Pr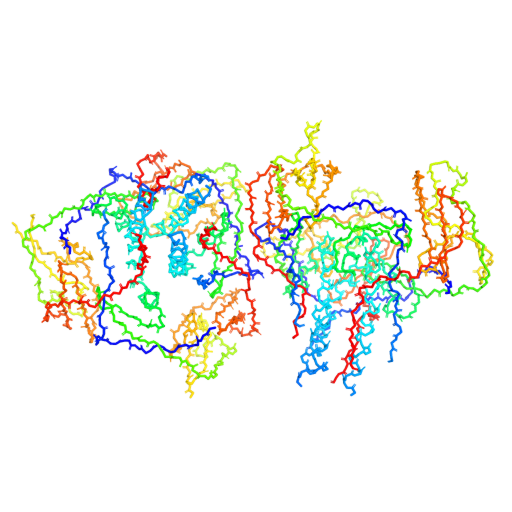otein 5YS2 (pdb70)

Foldseek 3Di:
DAWEADDFDPPDKAADDAQDDAVVVRVVRGVVSVVCNVCSVVLQVCCQVAVQVSVCVVPVARWHWDDPDRMITIDGIDDADFDKDWAFFQQDPPDAQKGAPFTWMWGDDDPDTIATFTADAPRYTYRDRDRMDTFDAQDWDWHDDVQWIWIDGRGGGDGTDHPPDDDDPDDDDDD/DWAKEADDFDPPDKAADDAQDDADVVVRVVRRVVSVVVRVCVVVLQVCCQPQVQVSVCVVVVARWHWDDPDRIIGITHIDTAPWDKAWDFAQQDVVDAQKGAPFTWIDGPATFTADPPNYTYNDSPRMDGFDAQDWDWDDHPPFIWIDGSRGGDGTDHDPDDDDDDDDD/DFAWEADDFDVPDKAADDAQDDADPVVNVPSRVVSVVVNVCVVVLQVCCQVAVQVSVCVVPVARWHWDDPDRIIRITGIDTFDFDKDWAFFQQDPPDAQKGAPFTWMWGADDVDGIAGWTADPPRYTYSDRDRMDGFDAQDWDWDDHPQWIWIDHRGGGDGTHHDPDDDDPDDDDDD/DFAWEADAFDQPDKAADDAQDDADVVVNVVSRVVSVVVRVCVVVLQVVCQVAVQVSVCVVVVARWHWHDDDRIITIDGIGTAPFDKAWDWFQQDVPDPPKGAPFTWMWGDCVIAGFTQDAPNYTGRHGDRMDHFDAVDKDWGDHVQWIWIDHSGTTDDIGHDPDDDDPDDDDDD/DFAWEADDFDPPAKDADDAQDDQDVPVVNVVSNVVSVVVNVCVVVLQVCCQVAVQVSVCVVPVARWHWDDPDRIITIDGIDTQPDDKDWAFAQCDPVDPQKGAPFTWMAGPNATFTADAPRYTGRDSDRMDGQDAQDWDWGDDPQWIWIHHSRGGDGTDHDPDDDDPDDDDD/DFAKEADAQDDPDWAAPDAQDDADVVVNVVSRVVSVVVNVCVVVLLVVCAVAVQVSVCVVVVARWHWDDDDRIIGITGIDTADFDKAWDFFQQPVDPPQKGAPFTWIQTDCSATFTQDPPNYTYSHRPRIDGDDAPDWDWDDDPQWTFIDHRRGTDGIGHDPDDDDPDDDDDD

Structure (mmCIF, N/CA/C/O backbone):
data_5YS2
#
_entry.id   5YS2
#
_cell.length_a   91.911
_cell.length_b   119.850
_cell.length_c   123.771
_cell.angle_alpha   90.00
_cell.angle_beta   90.00
_cell.angle_gamma   90.00
#
_symmetry.space_group_name_H-M   'P 2 21 21'
#
loop_
_atom_site.group_PDB
_atom_site.id
_atom_site.type_symbol
_atom_site.label_atom_id
_atom_site.label_alt_id
_atom_site.label_comp_id
_atom_site.label_asym_id
_atom_site.label_entity_id
_atom_site.label_seq_id
_atom_site.pdbx_PDB_ins_code
_atom_site.Cartn_x
_atom_site.Cartn_y
_atom_site.Cartn_z
_atom_site.occupancy
_atom_site.B_iso_or_equiv
_atom_site.auth_seq_id
_atom_site.auth_comp_id
_atom_site.auth_asym_id
_atom_site.auth_atom_id
_atom_site.pdbx_PDB_model_num
ATOM 1 N N . ARG A 1 62 ? 14.837 8.736 36.233 1.00 49.45 65 ARG A N 1
ATOM 2 C CA . ARG A 1 62 ? 15.365 8.581 37.587 1.00 46.03 65 ARG A CA 1
ATOM 3 C C . ARG A 1 62 ? 15.735 7.127 37.884 1.00 40.17 65 ARG A C 1
ATOM 4 O O . ARG A 1 62 ? 15.540 6.251 37.058 1.00 41.49 65 ARG A O 1
ATOM 12 N N . PHE A 1 63 ? 16.261 6.871 39.070 1.00 36.00 66 PHE A N 1
ATOM 13 C CA . PHE A 1 63 ? 16.631 5.517 39.452 1.00 39.33 66 PHE A CA 1
ATOM 14 C C . PHE A 1 63 ? 16.019 5.179 40.819 1.00 38.39 66 PHE A C 1
ATOM 15 O O . PHE A 1 63 ? 15.786 6.077 41.638 1.00 38.60 66 PHE A O 1
ATOM 23 N N . TYR A 1 64 ? 15.771 3.897 41.079 1.00 32.08 67 TYR A N 1
ATOM 24 C CA . TYR A 1 64 ? 15.119 3.512 42.332 1.00 35.19 67 TYR A CA 1
ATOM 25 C C . TYR A 1 64 ? 15.601 2.208 42.923 1.00 33.45 67 TYR A C 1
ATOM 26 O O . TYR A 1 64 ? 15.834 1.236 42.201 1.00 32.83 67 TYR A O 1
ATOM 35 N N . VAL A 1 65 ? 15.734 2.180 44.245 1.00 25.76 68 VAL A N 1
ATOM 36 C CA . VAL A 1 65 ? 15.964 0.912 44.920 1.00 32.16 68 VAL A CA 1
ATOM 37 C C . VAL A 1 65 ? 14.663 0.531 45.598 1.00 37.34 68 VAL A C 1
ATOM 38 O O . VAL A 1 65 ? 13.962 1.384 46.161 1.00 32.79 68 VAL A O 1
ATOM 42 N N . CYS A 1 66 ? 14.325 -0.748 45.540 1.00 48.37 69 CYS A N 1
ATOM 43 C CA . CYS A 1 66 ? 13.106 -1.166 46.191 1.00 52.79 69 CYS A CA 1
ATOM 44 C C . CYS A 1 66 ? 13.397 -1.982 47.432 1.00 52.14 69 CYS A C 1
ATOM 45 O O . CYS A 1 66 ? 13.916 -3.101 47.344 1.00 53.38 69 CYS A O 1
ATOM 48 N N . PRO A 1 67 ? 13.098 -1.388 48.604 1.00 45.76 70 PRO A N 1
ATOM 49 C CA . PRO A 1 67 ? 13.205 -2.091 49.881 1.00 44.05 70 PRO A CA 1
ATOM 50 C C . PRO A 1 67 ? 12.161 -3.199 49.872 1.00 47.46 70 PRO A C 1
ATOM 51 O O . PRO A 1 67 ? 11.149 -3.082 49.175 1.00 52.94 70 PRO A O 1
ATOM 55 N N . PRO A 1 68 ? 12.389 -4.270 50.630 1.00 48.24 71 PRO A N 1
ATOM 56 C CA . PRO A 1 68 ? 11.367 -5.320 50.664 1.00 57.23 71 PRO A CA 1
ATOM 57 C C . PRO A 1 68 ? 10.184 -4.917 51.553 1.00 58.50 71 PRO A C 1
ATOM 58 O O . PRO A 1 68 ? 10.380 -4.558 52.722 1.00 58.68 71 PRO A O 1
ATOM 62 N N . PRO A 1 69 ? 8.961 -4.972 51.008 1.00 77.80 72 PRO A N 1
ATOM 63 C CA . PRO A 1 69 ? 7.795 -4.634 51.844 1.00 79.31 72 PRO A CA 1
ATOM 64 C C . PRO A 1 69 ? 7.695 -5.556 53.072 1.00 77.73 72 PRO A C 1
ATOM 65 O O . PRO A 1 69 ? 8.074 -6.733 52.990 1.00 72.33 72 PRO A O 1
ATOM 69 N N . SER A 1 70 ? 7.219 -5.027 54.196 1.00 54.49 73 SER A N 1
ATOM 70 C CA . SER A 1 70 ? 6.979 -5.855 55.377 1.00 58.13 73 SER A CA 1
ATOM 71 C C . SER A 1 70 ? 5.486 -6.039 55.610 1.00 61.48 73 SER A C 1
ATOM 72 O O . SER A 1 70 ? 4.668 -5.265 55.096 1.00 60.09 73 SER A O 1
ATOM 75 N N . GLY A 1 71 ? 5.132 -7.056 56.391 1.00 73.96 74 GLY A N 1
ATOM 76 C CA . GLY A 1 71 ? 3.773 -7.187 56.889 1.00 66.87 74 GLY A CA 1
ATOM 77 C C . GLY A 1 71 ? 3.515 -6.130 57.950 1.00 67.45 74 GLY A C 1
ATOM 78 O O . GLY A 1 71 ? 3.442 -6.427 59.141 1.00 70.81 74 GLY A O 1
ATOM 79 N N . SER A 1 72 ? 3.407 -4.881 57.511 1.00 73.83 75 SER A N 1
ATOM 80 C CA . SER A 1 72 ? 3.108 -3.771 58.403 1.00 80.78 75 SER A CA 1
ATOM 81 C C . SER A 1 72 ? 1.729 -3.254 58.031 1.00 75.97 75 SER A C 1
ATOM 82 O O . SER A 1 72 ? 0.743 -3.483 58.732 1.00 66.95 75 SER A O 1
ATOM 85 N N . THR A 1 73 ? 1.689 -2.557 56.903 1.00 120.37 76 THR A N 1
ATOM 86 C CA . THR A 1 73 ? 0.461 -2.026 56.344 1.00 115.42 76 THR A CA 1
ATOM 87 C C . THR A 1 73 ? 0.022 -2.951 55.217 1.00 111.80 76 THR A C 1
ATOM 88 O O . THR A 1 73 ? 0.765 -3.177 54.250 1.00 115.85 76 THR A O 1
ATOM 92 N N . VAL A 1 74 ? -1.181 -3.492 55.329 1.00 49.81 77 VAL A N 1
ATOM 93 C CA . VAL A 1 74 ? -1.673 -4.392 54.296 1.00 43.17 77 VAL A CA 1
ATOM 94 C C . VAL A 1 74 ? -2.877 -3.795 53.569 1.00 43.21 77 VAL A C 1
ATOM 95 O O . VAL A 1 74 ? -3.779 -3.219 54.198 1.00 39.96 77 VAL A O 1
ATOM 99 N N . VAL A 1 75 ? -2.868 -3.903 52.239 1.00 43.17 78 VAL A N 1
ATOM 100 C CA . VAL A 1 75 ? -3.945 -3.347 51.408 1.00 41.08 78 VAL A CA 1
ATOM 101 C C . VAL A 1 75 ? -4.472 -4.388 50.433 1.00 33.24 78 VAL A C 1
ATOM 102 O O . VAL A 1 75 ? -3.931 -5.487 50.331 1.00 33.16 78 VAL A O 1
ATOM 106 N N . ARG A 1 76 ? -5.524 -4.024 49.710 1.00 39.77 79 ARG A N 1
ATOM 107 C CA . ARG A 1 76 ? -6.146 -4.898 48.707 1.00 39.00 79 ARG A CA 1
ATOM 108 C C . ARG A 1 76 ? -6.716 -4.033 47.586 1.00 39.20 79 ARG A C 1
ATOM 109 O O . ARG A 1 76 ? -6.953 -2.831 47.793 1.00 37.31 79 ARG A O 1
ATOM 117 N N . LEU A 1 77 ? -6.934 -4.628 46.409 1.00 41.45 80 LEU A N 1
ATOM 118 C CA . LEU A 1 77 ? -7.626 -3.924 45.321 1.00 39.17 80 LEU A CA 1
ATOM 119 C C . LEU A 1 77 ? -9.059 -3.556 45.711 1.00 40.94 80 LEU A C 1
ATOM 120 O O . LEU A 1 77 ? -9.810 -4.389 46.245 1.00 38.62 80 LEU A O 1
ATOM 125 N N . GLU A 1 78 ? -9.411 -2.292 45.479 1.00 38.11 81 GLU A N 1
ATOM 126 C CA . GLU A 1 78 ? -10.788 -1.817 45.601 1.00 35.55 81 GLU A CA 1
ATOM 127 C C . GLU A 1 78 ? -11.655 -2.719 44.721 1.00 38.26 81 GLU A C 1
ATOM 128 O O . GLU A 1 78 ? -11.299 -2.978 43.569 1.00 40.98 81 GLU A O 1
ATOM 134 N N . PRO A 1 79 ? -12.783 -3.219 45.264 1.00 48.65 82 PRO A N 1
ATOM 135 C CA . PRO A 1 79 ? -13.661 -4.141 44.529 1.00 49.63 82 PRO A CA 1
ATOM 136 C C . PRO A 1 79 ? -14.397 -3.424 43.406 1.00 52.39 82 PRO A C 1
ATOM 137 O O . PRO A 1 79 ? -14.275 -2.200 43.296 1.00 51.63 82 PRO A O 1
ATOM 141 N N . GLU A 1 80 ? -15.157 -4.171 42.601 1.00 66.46 83 GLU A N 1
ATOM 142 C CA . GLU A 1 80 ? -16.042 -3.561 41.621 1.00 64.34 83 GLU A CA 1
ATOM 143 C C . GLU A 1 80 ? -17.034 -2.650 42.346 1.00 70.47 83 GLU A C 1
ATOM 144 O O . GLU A 1 80 ? -17.366 -2.892 43.514 1.00 70.45 83 GLU A O 1
ATOM 150 N N . GLN A 1 81 ? -17.505 -1.610 41.655 1.00 75.72 84 GLN A N 1
ATOM 151 C CA . GLN A 1 81 ? -18.386 -0.601 42.257 1.00 73.40 84 GLN A CA 1
ATOM 152 C C . GLN A 1 81 ? -19.835 -0.645 41.750 1.00 69.88 84 GLN A C 1
ATOM 153 O O . GLN A 1 81 ? -20.085 -0.976 40.596 1.00 78.55 84 GLN A O 1
ATOM 159 N N . ALA A 1 82 ? -20.785 -0.303 42.615 1.00 49.69 85 ALA A N 1
ATOM 160 C CA . ALA A 1 82 ? -22.184 -0.175 42.206 1.00 44.31 85 ALA A CA 1
ATOM 161 C C . ALA A 1 82 ? -22.330 0.997 41.219 1.00 45.54 85 ALA A C 1
ATOM 162 O O . ALA A 1 82 ? -21.751 2.060 41.439 1.00 43.76 85 ALA A O 1
ATOM 164 N N . CYS A 1 83 ? -23.093 0.821 40.138 1.00 58.72 86 CYS A N 1
ATOM 165 C CA . CYS A 1 83 ? -23.193 1.876 39.108 1.00 62.74 86 CYS A CA 1
ATOM 166 C C . CYS A 1 83 ? -24.462 2.762 39.123 1.00 63.39 86 CYS A C 1
ATOM 167 O O . CYS A 1 83 ? -25.579 2.315 39.409 1.00 55.59 86 CYS A O 1
ATOM 170 N N . ASP A 1 93 ? -28.358 13.993 29.644 1.00 91.11 489 ASP A N 1
ATOM 171 C CA . ASP A 1 93 ? -28.782 12.620 29.413 1.00 92.74 489 ASP A CA 1
ATOM 172 C C . ASP A 1 93 ? -27.675 11.800 28.756 1.00 91.56 489 ASP A C 1
ATOM 173 O O . ASP A 1 93 ? -27.368 10.693 29.198 1.00 89.56 489 ASP A O 1
ATOM 178 N N . MET A 1 94 ? -27.087 12.337 27.693 1.00 99.90 490 MET A N 1
ATOM 179 C CA . MET A 1 94 ? -25.992 11.649 27.020 1.00 98.80 490 MET A CA 1
ATOM 180 C C . MET A 1 94 ? -24.820 11.538 27.985 1.00 101.59 490 MET A C 1
ATOM 181 O O . MET A 1 94 ? -24.150 10.505 28.045 1.00 99.61 490 MET A O 1
ATOM 186 N N . LEU A 1 95 ? -24.599 12.598 28.761 1.00 101.99 491 LEU A N 1
ATOM 187 C CA . LEU A 1 95 ? -23.538 12.615 29.768 1.00 98.66 491 LEU A CA 1
ATOM 188 C C . LEU A 1 95 ? -23.830 11.650 30.924 1.00 99.73 491 LEU A C 1
ATOM 189 O O . LEU A 1 95 ? -22.964 11.411 31.767 1.00 99.45 491 LEU A O 1
ATOM 194 N N . SER A 1 96 ? -25.045 11.098 30.956 1.00 103.25 492 SER A N 1
ATOM 195 C CA . SER A 1 96 ? -25.427 10.098 31.959 1.00 102.46 492 SER A CA 1
ATOM 196 C C . SER A 1 96 ? -25.085 8.672 31.510 1.00 95.90 492 SER A C 1
ATOM 197 O O . SER A 1 96 ? -24.520 7.890 32.278 1.00 92.54 492 SER A O 1
ATOM 200 N N . ARG A 1 97 ? -25.443 8.347 30.269 1.00 96.82 493 ARG A N 1
ATOM 201 C CA . ARG A 1 97 ? -25.106 7.063 29.664 1.00 93.37 493 ARG A CA 1
ATOM 202 C C . ARG A 1 97 ? -23.594 6.894 29.611 1.00 92.44 493 ARG A C 1
ATOM 203 O O . ARG A 1 97 ? -23.065 5.821 29.924 1.00 87.62 493 ARG A O 1
ATOM 211 N N . ILE A 1 98 ? -22.913 7.960 29.191 1.00 76.76 494 ILE A N 1
ATOM 212 C CA . ILE A 1 98 ? -21.456 7.998 29.156 1.00 68.73 494 ILE A CA 1
ATOM 213 C C . ILE A 1 98 ? -20.921 7.699 30.545 1.00 66.48 494 ILE A C 1
ATOM 214 O O . ILE A 1 98 ? -20.039 6.861 30.712 1.00 67.62 494 ILE A O 1
ATOM 219 N N . ALA A 1 99 ? -21.473 8.379 31.543 1.00 84.11 495 ALA A N 1
ATOM 220 C CA . ALA A 1 99 ? -21.091 8.147 32.929 1.00 84.31 495 ALA A CA 1
ATOM 221 C C . ALA A 1 99 ? -21.307 6.683 33.318 1.00 84.41 495 ALA A C 1
ATOM 222 O O . ALA A 1 99 ? -20.486 6.098 34.036 1.00 81.43 495 ALA A O 1
ATOM 224 N N . ALA A 1 100 ? -22.403 6.096 32.835 1.00 64.78 496 ALA A N 1
ATOM 225 C CA . ALA A 1 100 ? -22.709 4.693 33.113 1.00 60.39 496 ALA A CA 1
ATOM 226 C C . ALA A 1 100 ? -21.697 3.748 32.444 1.00 59.27 496 ALA A C 1
ATOM 227 O O . ALA A 1 100 ? -21.147 2.847 33.090 1.00 52.94 496 ALA A O 1
ATOM 229 N N . ALA A 1 101 ? -21.467 3.952 31.149 1.00 58.38 497 ALA A N 1
ATOM 230 C CA . ALA A 1 101 ? -20.480 3.175 30.412 1.00 55.55 497 ALA A CA 1
ATOM 231 C C . ALA A 1 101 ? -19.131 3.303 31.086 1.00 50.92 497 ALA A C 1
ATOM 232 O O . ALA A 1 101 ? -18.397 2.331 31.219 1.00 46.92 497 ALA A O 1
ATOM 234 N N . TRP A 1 102 ? -18.807 4.514 31.511 1.00 45.04 498 TRP A N 1
ATOM 235 C CA . TRP A 1 102 ? -17.537 4.758 32.158 1.00 42.35 498 TRP A CA 1
ATOM 236 C C . TRP A 1 102 ? -17.423 3.937 33.431 1.00 40.81 498 TRP A C 1
ATOM 237 O O . TRP A 1 102 ? -16.361 3.411 33.750 1.00 44.10 498 TRP A O 1
ATOM 248 N N . CYS A 1 103 ? -18.522 3.839 34.165 1.00 51.92 499 CYS A N 1
ATOM 249 C CA . CYS A 1 103 ? -18.546 3.044 35.380 1.00 48.00 499 CYS A CA 1
ATOM 250 C C . CYS A 1 103 ? -18.286 1.574 35.032 1.00 48.21 499 CYS A C 1
ATOM 251 O O . CYS A 1 103 ? -17.335 0.962 35.525 1.00 49.35 499 CYS A O 1
ATOM 254 N N . GLU A 1 104 ? -19.125 1.028 34.157 1.00 49.64 500 GLU A N 1
ATOM 255 C CA . GLU A 1 104 ? -19.035 -0.365 33.734 1.00 45.70 500 GLU A CA 1
ATOM 256 C C . GLU A 1 104 ? -17.654 -0.744 33.196 1.00 43.47 500 GLU A C 1
ATOM 257 O O . GLU A 1 104 ? -17.158 -1.843 33.448 1.00 34.47 500 GLU A O 1
ATOM 263 N N . LEU A 1 105 ? -17.051 0.173 32.441 1.00 49.50 501 LEU A N 1
ATOM 264 C CA . LEU A 1 105 ? -15.726 -0.029 31.882 1.00 41.38 501 LEU A CA 1
ATOM 265 C C . LEU A 1 105 ? -14.734 -0.221 33.018 1.00 43.57 501 LEU A C 1
ATOM 266 O O . LEU A 1 105 ? -13.842 -1.076 32.931 1.00 37.47 501 LEU A O 1
ATOM 271 N N . GLN A 1 106 ? -14.903 0.555 34.091 1.00 38.92 502 GLN A N 1
ATOM 272 C CA . GLN A 1 106 ? -14.026 0.430 35.255 1.00 38.19 502 GLN A CA 1
ATOM 273 C C . GLN A 1 106 ? -14.274 -0.883 35.978 1.00 38.28 502 GLN A C 1
ATOM 274 O O . GLN A 1 106 ? -13.333 -1.509 36.476 1.00 39.87 502 GLN A O 1
ATOM 280 N N . ASN A 1 107 ? -15.533 -1.304 36.041 1.00 32.32 503 ASN A N 1
ATOM 281 C CA . ASN A 1 107 ? -15.850 -2.590 36.648 1.00 32.10 503 ASN A CA 1
ATOM 282 C C . ASN A 1 107 ? -15.222 -3.750 35.877 1.00 30.54 503 ASN A C 1
ATOM 283 O O . ASN A 1 107 ? -14.784 -4.754 36.454 1.00 28.30 503 ASN A O 1
ATOM 288 N N . LYS A 1 108 ? -15.172 -3.601 34.564 1.00 39.29 504 LYS A N 1
ATOM 289 C CA . LYS A 1 108 ? -14.697 -4.672 33.712 1.00 38.98 504 LYS A CA 1
ATOM 290 C C . LYS A 1 108 ? -13.187 -4.734 33.692 1.00 37.08 504 LYS A C 1
ATOM 291 O O . LYS A 1 108 ? -12.619 -5.814 33.752 1.00 35.78 504 LYS A O 1
ATOM 297 N N . ASP A 1 109 ? -12.544 -3.573 33.620 1.00 37.08 505 ASP A N 1
ATOM 298 C CA . ASP A 1 109 ? -11.087 -3.484 33.673 1.00 31.67 505 ASP A CA 1
ATOM 299 C C . ASP A 1 109 ? -10.546 -4.018 34.987 1.00 31.89 505 ASP A C 1
ATOM 300 O O . ASP A 1 109 ? -9.377 -4.397 35.062 1.00 32.93 505 ASP A O 1
ATOM 305 N N . ARG A 1 110 ? -11.400 -4.053 36.009 1.00 25.91 506 ARG A N 1
ATOM 306 C CA . ARG A 1 110 ? -10.998 -4.408 37.374 1.00 25.75 506 ARG A CA 1
ATOM 307 C C . ARG A 1 110 ? -10.404 -5.799 37.411 1.00 28.95 506 ARG A C 1
ATOM 308 O O . ARG A 1 110 ? -9.425 -6.086 38.152 1.00 27.44 506 ARG A O 1
ATOM 316 N N . THR A 1 111 ? -10.987 -6.647 36.570 1.00 24.12 507 THR A N 1
ATOM 317 C CA . THR A 1 111 ? -10.595 -8.038 36.475 1.00 26.63 507 THR A CA 1
ATOM 318 C C . THR A 1 111 ? -9.211 -8.159 35.803 1.00 25.82 507 THR A C 1
ATOM 319 O O . THR A 1 111 ? -8.440 -9.059 36.107 1.00 24.17 507 THR A O 1
ATOM 323 N N . LEU A 1 112 ? -8.918 -7.272 34.860 1.00 27.25 508 LEU A N 1
ATOM 324 C CA . LEU A 1 112 ? -7.611 -7.264 34.234 1.00 28.37 508 LEU A CA 1
ATOM 325 C C . LEU A 1 112 ? -6.575 -6.897 35.279 1.00 26.75 508 LEU A C 1
ATOM 326 O O . LEU A 1 112 ? -5.533 -7.545 35.382 1.00 29.89 508 LEU A O 1
ATOM 331 N N . TRP A 1 113 ? -6.869 -5.877 36.073 1.00 20.80 509 TRP A N 1
ATOM 332 C CA . TRP A 1 113 ? -5.959 -5.480 37.131 1.00 23.55 509 TRP A CA 1
ATOM 333 C C . TRP A 1 113 ? -5.757 -6.570 38.176 1.00 27.46 509 TRP A C 1
ATOM 334 O O . TRP A 1 113 ? -4.667 -6.728 38.724 1.00 31.65 509 TRP A O 1
ATOM 345 N N . GLY A 1 114 ? -6.804 -7.329 38.458 1.00 22.99 510 GLY A N 1
ATOM 346 C CA . GLY A 1 114 ? -6.693 -8.366 39.458 1.00 20.45 510 GLY A CA 1
ATOM 347 C C . GLY A 1 114 ? -5.756 -9.457 39.005 1.00 16.95 510 GLY A C 1
ATOM 348 O O . GLY A 1 114 ? -4.903 -9.911 39.758 1.00 18.01 510 GLY A O 1
ATOM 349 N N . GLU A 1 115 ? -5.924 -9.894 37.772 1.00 22.94 511 GLU A N 1
ATOM 350 C CA . GLU A 1 115 ? -5.073 -10.962 37.261 1.00 35.51 511 GLU A CA 1
ATOM 351 C C . GLU A 1 115 ? -3.586 -10.585 37.276 1.00 31.37 511 GLU A C 1
ATOM 352 O O . GLU A 1 115 ? -2.750 -11.414 37.598 1.00 29.69 511 GLU A O 1
ATOM 358 N N . MET A 1 116 ? -3.274 -9.335 36.959 1.00 26.85 512 MET A N 1
ATOM 359 C CA . MET A 1 116 ? -1.889 -8.900 36.924 1.00 31.95 512 MET A CA 1
ATOM 360 C C . MET A 1 116 ? -1.292 -8.811 38.329 1.00 31.37 512 MET A C 1
ATOM 361 O O . MET A 1 116 ? -0.155 -9.223 38.578 1.00 28.21 512 MET A O 1
ATOM 366 N N . SER A 1 117 ? -2.091 -8.316 39.261 1.00 32.34 513 SER A N 1
ATOM 367 C CA . SER A 1 117 ? -1.659 -8.215 40.637 1.00 30.19 513 SER A CA 1
ATOM 368 C C . SER A 1 117 ? -1.115 -9.530 41.238 1.00 33.76 513 SER A C 1
ATOM 369 O O . SER A 1 117 ? -0.566 -9.517 42.326 1.00 36.87 513 SER A O 1
ATOM 372 N N . ARG A 1 118 ? -1.233 -10.654 40.537 1.00 41.62 514 ARG A N 1
ATOM 373 C CA . ARG A 1 118 ? -0.714 -11.918 41.062 1.00 41.63 514 ARG A CA 1
ATOM 374 C C . ARG A 1 118 ? 0.696 -12.181 40.582 1.00 47.23 514 ARG A C 1
ATOM 375 O O . ARG A 1 118 ? 1.522 -12.697 41.336 1.00 49.23 514 ARG A O 1
ATOM 383 N N . LEU A 1 119 ? 0.955 -11.861 39.316 1.00 48.98 515 LEU A N 1
ATOM 384 C CA . LEU A 1 119 ? 2.291 -12.040 38.749 1.00 58.36 515 LEU A CA 1
ATOM 385 C C . LEU A 1 119 ? 3.176 -10.825 39.037 1.00 55.31 515 LEU A C 1
ATOM 386 O O . LEU A 1 119 ? 4.351 -10.962 39.415 1.00 55.95 515 LEU A O 1
ATOM 391 N N . ASN A 1 120 ? 2.585 -9.644 38.881 1.00 26.74 516 ASN A N 1
ATOM 392 C CA . ASN A 1 120 ? 3.287 -8.382 39.056 1.00 22.66 516 ASN A CA 1
ATOM 393 C C . ASN A 1 120 ? 2.476 -7.391 39.884 1.00 18.64 516 ASN A C 1
ATOM 394 O O . ASN A 1 120 ? 1.991 -6.387 39.350 1.00 15.85 516 ASN A O 1
ATOM 399 N N . PRO A 1 121 ? 2.337 -7.667 41.191 1.00 19.30 517 PRO A N 1
ATOM 400 C CA . PRO A 1 121 ? 1.668 -6.756 42.126 1.00 23.41 517 PRO A CA 1
ATOM 401 C C . PRO A 1 121 ? 2.323 -5.386 42.190 1.00 27.51 517 PRO A C 1
ATOM 402 O O . PRO A 1 121 ? 1.616 -4.374 42.368 1.00 25.59 517 PRO A O 1
ATOM 406 N N . SER A 1 122 ? 3.653 -5.372 42.089 1.00 26.10 518 SER A N 1
ATOM 407 C CA . SER A 1 122 ? 4.431 -4.139 42.136 1.00 28.37 518 SER A CA 1
ATOM 408 C C . SER A 1 122 ? 3.927 -3.146 41.111 1.00 29.74 518 SER A C 1
ATOM 409 O O . SER A 1 122 ? 3.454 -2.068 41.466 1.00 30.45 518 SER A O 1
ATOM 412 N N . ALA A 1 123 ? 4.005 -3.531 39.841 1.00 27.49 519 ALA A N 1
ATOM 413 C CA . ALA A 1 123 ? 3.514 -2.686 38.764 1.00 25.68 519 ALA A CA 1
ATOM 414 C C . ALA A 1 123 ? 2.036 -2.310 38.947 1.00 23.41 519 ALA A C 1
ATOM 415 O O . ALA A 1 123 ? 1.633 -1.198 38.626 1.00 25.91 519 ALA A O 1
ATOM 417 N N . VAL A 1 124 ? 1.227 -3.217 39.482 1.00 27.53 520 VAL A N 1
ATOM 418 C CA . VAL A 1 124 ? -0.178 -2.870 39.763 1.00 31.75 520 VAL A CA 1
ATOM 419 C C . VAL A 1 124 ? -0.281 -1.732 40.778 1.00 30.32 520 VAL A C 1
ATOM 420 O O . VAL A 1 124 ? -0.896 -0.698 40.509 1.00 27.97 520 VAL A O 1
ATOM 424 N N . ALA A 1 125 ? 0.337 -1.943 41.934 1.00 23.63 521 ALA A N 1
ATOM 425 C CA . ALA A 1 125 ? 0.421 -0.930 42.972 1.00 28.43 521 ALA A CA 1
ATOM 426 C C . ALA A 1 125 ? 0.966 0.431 42.497 1.00 31.23 521 ALA A C 1
ATOM 427 O O . ALA A 1 125 ? 0.325 1.474 42.728 1.00 29.05 521 ALA A O 1
ATOM 429 N N . THR A 1 126 ? 2.144 0.448 41.874 1.00 22.38 522 THR A N 1
ATOM 430 C CA . THR A 1 126 ? 2.664 1.747 41.467 1.00 26.51 522 THR A CA 1
ATOM 431 C C . THR A 1 126 ? 1.749 2.520 40.548 1.00 24.10 522 THR A C 1
ATOM 432 O O . THR A 1 126 ? 1.574 3.721 40.705 1.00 25.12 522 THR A O 1
ATOM 436 N N . ALA A 1 127 ? 1.114 1.824 39.610 1.00 29.58 523 ALA A N 1
ATOM 437 C CA . ALA A 1 127 ? 0.111 2.461 38.742 1.00 26.75 523 ALA A CA 1
ATOM 438 C C . ALA A 1 127 ? -1.035 3.046 39.558 1.00 25.64 523 ALA A C 1
ATOM 439 O O . ALA A 1 127 ? -1.421 4.204 39.392 1.00 27.48 523 ALA A O 1
ATOM 441 N N . ALA A 1 128 ? -1.573 2.229 40.447 1.00 31.84 524 ALA A N 1
ATOM 442 C CA . ALA A 1 128 ? -2.708 2.627 41.263 1.00 34.78 524 ALA A CA 1
ATOM 443 C C . ALA A 1 128 ? -2.312 3.691 42.272 1.00 37.19 524 ALA A C 1
ATOM 444 O O . ALA A 1 128 ? -3.159 4.414 42.779 1.00 39.41 524 ALA A O 1
ATOM 446 N N . LEU A 1 129 ? -1.023 3.783 42.579 1.00 38.99 525 LEU A N 1
ATOM 447 C CA . LEU A 1 129 ? -0.592 4.689 43.638 1.00 38.80 525 LEU A CA 1
ATOM 448 C C . LEU A 1 129 ? -0.049 6.040 43.164 1.00 39.32 525 LEU A C 1
ATOM 449 O O . LEU A 1 129 ? -0.136 7.033 43.884 1.00 41.96 525 LEU A O 1
ATOM 454 N N . GLY A 1 130 ? 0.493 6.089 41.955 1.00 45.89 526 GLY A N 1
ATOM 455 C CA . GLY A 1 130 ? 1.098 7.321 41.473 1.00 53.94 526 GLY A CA 1
ATOM 456 C C . GLY A 1 130 ? 2.568 7.494 41.854 1.00 59.18 526 GLY A C 1
ATOM 457 O O . GLY A 1 130 ? 3.233 8.408 41.357 1.00 61.89 526 GLY A O 1
ATOM 458 N N . GLN A 1 131 ? 3.074 6.626 42.731 1.00 57.71 527 GLN A N 1
ATOM 459 C CA . GLN A 1 131 ? 4.475 6.662 43.138 1.00 59.45 527 GLN A CA 1
ATOM 460 C C . GLN A 1 131 ? 5.079 5.278 42.950 1.00 55.30 527 GLN A C 1
ATOM 461 O O . GLN A 1 131 ? 4.368 4.286 43.143 1.00 53.37 527 GLN A O 1
ATOM 467 N N . ARG A 1 132 ? 6.363 5.193 42.575 1.00 34.87 528 ARG A N 1
ATOM 468 C CA . ARG A 1 132 ? 6.984 3.880 42.341 1.00 31.80 528 ARG A CA 1
ATOM 469 C C . ARG A 1 132 ? 7.058 3.089 43.651 1.00 32.88 528 ARG A C 1
ATOM 470 O O . ARG A 1 132 ? 7.792 3.438 44.570 1.00 36.82 528 ARG A O 1
ATOM 478 N N . VAL A 1 133 ? 6.296 2.013 43.737 1.00 32.91 529 VAL A N 1
ATOM 479 C CA . VAL A 1 133 ? 6.296 1.225 44.952 1.00 34.28 529 VAL A CA 1
ATOM 480 C C . VAL A 1 133 ? 6.666 -0.202 44.597 1.00 30.16 529 VAL A C 1
ATOM 481 O O . VAL A 1 133 ? 6.815 -0.536 43.431 1.00 33.60 529 VAL A O 1
ATOM 485 N N . SER A 1 134 ? 6.884 -1.027 45.602 1.00 34.55 530 SER A N 1
ATOM 486 C CA . SER A 1 134 ? 7.090 -2.437 45.367 1.00 37.46 530 SER A CA 1
ATOM 487 C C . SER A 1 134 ? 5.994 -3.123 46.165 1.00 44.53 530 SER A C 1
ATOM 488 O O . SER A 1 134 ? 5.308 -2.474 46.967 1.00 44.29 530 SER A O 1
ATOM 491 N N . ALA A 1 135 ? 5.814 -4.420 45.955 1.00 37.26 531 ALA A N 1
ATOM 492 C CA . ALA A 1 135 ? 4.699 -5.110 46.583 1.00 33.88 531 ALA A CA 1
ATOM 493 C C . ALA A 1 135 ? 4.806 -6.619 46.460 1.00 31.22 531 ALA A C 1
ATOM 494 O O . ALA A 1 135 ? 5.379 -7.129 45.501 1.00 33.16 531 ALA A O 1
ATOM 496 N N . ARG A 1 136 ? 4.284 -7.334 47.448 1.00 29.18 532 ARG A N 1
ATOM 497 C CA . ARG A 1 136 ? 4.178 -8.783 47.331 1.00 35.14 532 ARG A CA 1
ATOM 498 C C . ARG A 1 136 ? 2.815 -9.310 47.779 1.00 35.03 532 ARG A C 1
ATOM 499 O O . ARG A 1 136 ? 2.156 -8.729 48.655 1.00 35.15 532 ARG A O 1
ATOM 507 N N . MET A 1 137 ? 2.371 -10.398 47.163 1.00 35.94 533 MET A N 1
ATOM 508 C CA . MET A 1 137 ? 1.093 -10.967 47.564 1.00 34.50 533 MET A CA 1
ATOM 509 C C . MET A 1 137 ? 1.295 -11.843 48.804 1.00 40.41 533 MET A C 1
ATOM 510 O O . MET A 1 137 ? 2.212 -12.695 48.856 1.00 43.02 533 MET A O 1
ATOM 515 N N . LEU A 1 138 ? 0.467 -11.584 49.817 1.00 31.76 534 LEU A N 1
ATOM 516 C CA . LEU A 1 138 ? 0.341 -12.454 50.980 1.00 31.04 534 LEU A CA 1
ATOM 517 C C . LEU A 1 138 ? -1.063 -13.060 50.914 1.00 30.28 534 LEU A C 1
ATOM 518 O O . LEU A 1 138 ? -2.032 -12.542 51.512 1.00 29.77 534 LEU A O 1
ATOM 523 N N . GLY A 1 139 ? -1.173 -14.136 50.141 1.00 30.78 535 GLY A N 1
ATOM 524 C CA . GLY A 1 139 ? -2.467 -14.692 49.796 1.00 30.34 535 GLY A CA 1
ATOM 525 C C . GLY A 1 139 ? -3.239 -13.791 48.843 1.00 25.85 535 GLY A C 1
ATOM 526 O O . GLY A 1 139 ? -2.897 -13.673 47.669 1.00 31.99 535 GLY A O 1
ATOM 527 N N . ASP A 1 140 ? -4.289 -13.160 49.341 1.00 19.21 536 ASP A N 1
ATOM 528 C CA . ASP A 1 140 ? -5.130 -12.322 48.499 1.00 23.21 536 ASP A CA 1
ATOM 529 C C . ASP A 1 140 ? -4.952 -10.883 48.928 1.00 24.56 536 ASP A C 1
ATOM 530 O O . ASP A 1 140 ? -5.680 -9.983 48.515 1.00 20.95 536 ASP A O 1
ATOM 535 N N . VAL A 1 141 ? -3.956 -10.662 49.765 1.00 31.04 537 VAL A N 1
ATOM 536 C CA . VAL A 1 141 ? -3.690 -9.308 50.186 1.00 32.25 537 VAL A CA 1
ATOM 537 C C . VAL A 1 141 ? -2.271 -8.849 49.801 1.00 32.52 537 VAL A C 1
ATOM 538 O O . VAL A 1 141 ? -1.398 -9.665 49.462 1.00 30.02 537 VAL A O 1
ATOM 542 N N . MET A 1 142 ? -2.061 -7.536 49.799 1.00 37.47 538 MET A N 1
ATOM 543 C CA . MET A 1 142 ? -0.832 -6.968 49.230 1.00 43.06 538 MET A CA 1
ATOM 544 C C . MET A 1 142 ? 0.009 -6.249 50.274 1.00 39.13 538 MET A C 1
ATOM 545 O O . MET A 1 142 ? -0.500 -5.454 51.073 1.00 43.72 538 MET A O 1
ATOM 550 N N . ALA A 1 143 ? 1.305 -6.524 50.256 1.00 35.28 539 ALA A N 1
ATOM 551 C CA . ALA A 1 143 ? 2.231 -5.839 51.144 1.00 38.85 539 ALA A CA 1
ATOM 552 C C . ALA A 1 143 ? 2.931 -4.764 50.327 1.00 39.32 539 ALA A C 1
ATOM 553 O O . ALA A 1 143 ? 3.306 -5.016 49.195 1.00 38.91 539 ALA A O 1
ATOM 555 N N . ILE A 1 144 ? 3.097 -3.568 50.889 1.00 56.33 540 ILE A N 1
ATOM 556 C CA . ILE A 1 144 ? 3.686 -2.434 50.161 1.00 53.51 540 ILE A CA 1
ATOM 557 C C . ILE A 1 144 ? 5.008 -1.933 50.800 1.00 58.57 540 ILE A C 1
ATOM 558 O O . ILE A 1 144 ? 5.270 -2.192 51.980 1.00 59.69 540 ILE A O 1
ATOM 563 N N . SER A 1 145 ? 5.850 -1.275 49.995 1.00 42.87 541 SER A N 1
ATOM 564 C CA . SER A 1 145 ? 6.859 -0.320 50.477 1.00 36.65 541 SER A CA 1
ATOM 565 C C . SER A 1 145 ? 7.193 0.694 49.367 1.00 36.74 541 SER A C 1
ATOM 566 O O . SER A 1 145 ? 7.201 0.349 48.181 1.00 29.78 541 SER A O 1
ATOM 569 N N . ARG A 1 146 ? 7.418 1.953 49.745 1.00 46.11 542 ARG A N 1
ATOM 570 C CA . ARG A 1 146 ? 7.799 2.965 48.767 1.00 43.17 542 ARG A CA 1
ATOM 571 C C . ARG A 1 146 ? 9.234 2.705 48.302 1.00 46.85 542 ARG A C 1
ATOM 572 O O . ARG A 1 146 ? 10.059 2.137 49.018 1.00 44.20 542 ARG A O 1
ATOM 580 N N . CYS A 1 147 ? 9.538 3.124 47.092 1.00 45.04 543 CYS A N 1
ATOM 581 C CA . CYS A 1 147 ? 10.849 2.864 46.576 1.00 47.57 543 CYS A CA 1
ATOM 582 C C . CYS A 1 147 ? 11.707 4.089 46.810 1.00 50.16 543 CYS A C 1
ATOM 583 O O . CYS A 1 147 ? 11.246 5.222 46.664 1.00 52.09 543 CYS A O 1
ATOM 586 N N . VAL A 1 148 ? 12.944 3.858 47.230 1.00 54.93 544 VAL A N 1
ATOM 587 C CA . VAL A 1 148 ? 13.850 4.952 47.524 1.00 56.14 544 VAL A CA 1
ATOM 588 C C . VAL A 1 148 ? 14.430 5.443 46.201 1.00 52.96 544 VAL A C 1
ATOM 589 O O . VAL A 1 148 ? 14.773 4.644 45.322 1.00 49.81 544 VAL A O 1
ATOM 593 N N . GLU A 1 149 ? 14.512 6.759 46.058 1.00 46.24 545 GLU A N 1
ATOM 594 C CA . GLU A 1 149 ? 15.081 7.377 44.875 1.00 45.55 545 GLU A CA 1
ATOM 595 C C . GLU A 1 149 ? 16.613 7.353 44.947 1.00 50.84 545 GLU A C 1
ATOM 596 O O . GLU A 1 149 ? 17.213 7.751 45.952 1.00 50.57 545 GLU A O 1
ATOM 602 N N . VAL A 1 150 ? 17.237 6.868 43.877 1.00 49.81 546 VAL A N 1
ATOM 603 C CA . VAL A 1 150 ? 18.692 6.701 43.807 1.00 48.08 546 VAL A CA 1
ATOM 604 C C . VAL A 1 150 ? 19.441 8.008 43.528 1.00 49.01 546 VAL A C 1
ATOM 605 O O . VAL A 1 150 ? 19.191 8.686 42.537 1.00 53.58 546 VAL A O 1
ATOM 609 N N . ARG A 1 151 ? 20.357 8.352 44.423 1.00 71.19 547 ARG A N 1
ATOM 610 C CA . ARG A 1 151 ? 21.100 9.604 44.350 1.00 74.60 547 ARG A CA 1
ATOM 611 C C . ARG A 1 151 ? 22.582 9.320 44.109 1.00 71.63 547 ARG A C 1
ATOM 612 O O . ARG A 1 151 ? 23.263 8.767 44.970 1.00 76.79 547 ARG A O 1
ATOM 620 N N . GLY A 1 152 ? 23.082 9.682 42.936 1.00 58.26 548 GLY A N 1
ATOM 621 C CA . GLY A 1 152 ? 24.475 9.436 42.639 1.00 54.94 548 GLY A CA 1
ATOM 622 C C . GLY A 1 152 ? 24.775 8.814 41.284 1.00 59.03 548 GLY A C 1
ATOM 623 O O . GLY A 1 152 ? 23.887 8.603 40.437 1.00 63.18 548 GLY A O 1
ATOM 624 N N . GLY A 1 153 ? 26.053 8.525 41.072 1.00 38.42 549 GLY A N 1
ATOM 625 C CA . GLY A 1 153 ? 26.487 7.983 39.807 1.00 37.67 549 GLY A CA 1
ATOM 626 C C . GLY A 1 153 ? 26.289 6.492 39.819 1.00 42.98 549 GLY A C 1
ATOM 627 O O . GLY A 1 153 ? 25.978 5.911 40.862 1.00 43.12 549 GLY A O 1
ATOM 628 N N . VAL A 1 154 ? 26.455 5.874 38.654 1.00 49.89 550 VAL A N 1
ATOM 629 C CA . VAL A 1 154 ? 26.252 4.442 38.506 1.00 47.79 550 VAL A CA 1
ATOM 630 C C . VAL A 1 154 ? 27.378 3.912 37.632 1.00 46.70 550 VAL A C 1
ATOM 631 O O . VAL A 1 154 ? 27.800 4.586 36.699 1.00 50.09 550 VAL A O 1
ATOM 635 N N . TYR A 1 155 ? 27.883 2.723 37.932 1.00 32.98 551 TYR A N 1
ATOM 636 C CA . TYR A 1 155 ? 28.867 2.128 37.058 1.00 36.49 551 TYR A CA 1
ATOM 637 C C . TYR A 1 155 ? 28.248 0.910 36.365 1.00 35.31 551 TYR A C 1
ATOM 638 O O . TYR A 1 155 ? 27.830 -0.035 37.032 1.00 32.68 551 TYR A O 1
ATOM 647 N N . VAL A 1 156 ? 28.176 0.920 35.035 1.00 37.51 552 VAL A N 1
ATOM 648 C CA . VAL A 1 156 ? 27.654 -0.259 34.348 1.00 39.11 552 VAL A CA 1
ATOM 649 C C . VAL A 1 156 ? 28.814 -1.159 33.955 1.00 37.90 552 VAL A C 1
ATOM 650 O O . VAL A 1 156 ? 29.769 -0.703 33.336 1.00 35.14 552 VAL A O 1
ATOM 654 N N . GLN A 1 157 ? 28.737 -2.435 34.327 1.00 51.40 553 GLN A N 1
ATOM 655 C CA . GLN A 1 157 ? 29.790 -3.381 33.974 1.00 52.82 553 GLN A CA 1
ATOM 656 C C . GLN A 1 157 ? 29.717 -3.635 32.487 1.00 57.94 553 GLN A C 1
ATOM 657 O O . GLN A 1 157 ? 28.696 -3.357 31.858 1.00 63.42 553 GLN A O 1
ATOM 663 N N . ASN A 1 158 ? 30.799 -4.157 31.924 1.00 51.50 554 ASN A N 1
ATOM 664 C CA . ASN A 1 158 ? 30.880 -4.337 30.484 1.00 53.98 554 ASN A CA 1
ATOM 665 C C . ASN A 1 158 ? 30.495 -5.761 30.080 1.00 53.40 554 ASN A C 1
ATOM 666 O O . ASN A 1 158 ? 29.916 -5.969 29.014 1.00 54.02 554 ASN A O 1
ATOM 671 N N . SER A 1 159 ? 30.805 -6.732 30.941 1.00 52.97 555 SER A N 1
ATOM 672 C CA . SER A 1 159 ? 30.560 -8.152 30.638 1.00 56.64 555 SER A CA 1
ATOM 673 C C . SER A 1 159 ? 29.423 -8.778 31.449 1.00 59.69 555 SER A C 1
ATOM 674 O O . SER A 1 159 ? 29.454 -8.802 32.689 1.00 60.75 555 SER A O 1
ATOM 677 N N . MET A 1 160 ? 28.434 -9.308 30.737 1.00 56.61 556 MET A N 1
ATOM 678 C CA . MET A 1 160 ? 27.289 -9.921 31.387 1.00 56.99 556 MET A CA 1
ATOM 679 C C . MET A 1 160 ? 27.478 -11.420 31.624 1.00 61.82 556 MET A C 1
ATOM 680 O O . MET A 1 160 ? 26.553 -12.120 32.056 1.00 59.48 556 MET A O 1
ATOM 685 N N . ARG A 1 161 ? 28.690 -11.905 31.365 1.00 70.40 557 ARG A N 1
ATOM 686 C CA . ARG A 1 161 ? 29.019 -13.291 31.684 1.00 74.20 557 ARG A CA 1
ATOM 687 C C . ARG A 1 161 ? 29.305 -13.414 33.176 1.00 73.62 557 ARG A C 1
ATOM 688 O O . ARG A 1 161 ? 30.046 -12.608 33.738 1.00 73.17 557 ARG A O 1
ATOM 696 N N . VAL A 1 162 ? 28.682 -14.401 33.813 1.00 67.82 558 VAL A N 1
ATOM 697 C CA . VAL A 1 162 ? 28.988 -14.740 35.195 1.00 71.30 558 VAL A CA 1
ATOM 698 C C . VAL A 1 162 ? 30.419 -15.253 35.242 1.00 80.29 558 VAL A C 1
ATOM 699 O O . VAL A 1 162 ? 30.801 -16.097 34.430 1.00 83.51 558 VAL A O 1
ATOM 703 N N . PRO A 1 163 ? 31.225 -14.731 36.181 1.00 100.61 559 PRO A N 1
ATOM 704 C CA . PRO A 1 163 ? 32.618 -15.170 36.334 1.00 109.78 559 PRO A CA 1
ATOM 705 C C . PRO A 1 163 ? 32.728 -16.618 36.825 1.00 114.96 559 PRO A C 1
ATOM 706 O O . PRO A 1 163 ? 33.717 -17.295 36.523 1.00 115.04 559 PRO A O 1
ATOM 710 N N . GLY A 1 164 ? 31.717 -17.081 37.559 1.00 109.71 560 GLY A N 1
ATOM 711 C CA . GLY A 1 164 ? 31.731 -18.403 38.166 1.00 108.28 560 GLY A CA 1
ATOM 712 C C . GLY A 1 164 ? 31.572 -19.598 37.238 1.00 105.78 560 GLY A C 1
ATOM 713 O O . GLY A 1 164 ? 32.124 -20.668 37.509 1.00 98.10 560 GLY A O 1
ATOM 714 N N . GLU A 1 165 ? 30.814 -19.437 36.157 1.00 96.18 561 GLU A N 1
ATOM 715 C CA . GLU A 1 165 ? 30.574 -20.552 35.245 1.00 103.04 561 GLU A CA 1
ATOM 716 C C . GLU A 1 165 ? 30.502 -20.155 33.774 1.00 107.67 561 GLU A C 1
ATOM 717 O O . GLU A 1 165 ? 30.100 -19.041 33.437 1.00 105.97 561 GLU A O 1
ATOM 723 N N . ARG A 1 166 ? 30.884 -21.085 32.901 1.00 110.59 562 ARG A N 1
ATOM 724 C CA . ARG A 1 166 ? 30.552 -20.979 31.489 1.00 109.63 562 ARG A CA 1
ATOM 725 C C . ARG A 1 166 ? 29.085 -21.330 31.383 1.00 110.61 562 ARG A C 1
ATOM 726 O O . ARG A 1 166 ? 28.469 -21.762 32.361 1.00 109.53 562 ARG A O 1
ATOM 734 N N . GLY A 1 167 ? 28.521 -21.172 30.193 1.00 145.87 563 GLY A N 1
ATOM 735 C CA . GLY A 1 167 ? 27.129 -21.516 29.996 1.00 142.17 563 GLY A CA 1
ATOM 736 C C . GLY A 1 167 ? 26.184 -20.486 30.582 1.00 134.96 563 GLY A C 1
ATOM 737 O O . GLY A 1 167 ? 25.329 -19.968 29.861 1.00 136.09 563 GLY A O 1
ATOM 738 N N . THR A 1 168 ? 26.331 -20.183 31.876 1.00 78.89 564 THR A N 1
ATOM 739 C CA . THR A 1 168 ? 25.450 -19.215 32.553 1.00 73.87 564 THR A CA 1
ATOM 740 C C . THR A 1 168 ? 25.956 -17.762 32.554 1.00 64.31 564 THR A C 1
ATOM 741 O O . THR A 1 168 ? 27.141 -17.500 32.739 1.00 66.91 564 THR A O 1
ATOM 745 N N . CYS A 1 169 ? 25.029 -16.831 32.344 1.00 72.75 565 CYS A N 1
ATOM 746 C CA . CYS A 1 169 ? 25.320 -15.404 32.292 1.00 69.21 565 CYS A CA 1
ATOM 747 C C . CYS A 1 169 ? 24.197 -14.626 32.970 1.00 68.48 565 CYS A C 1
ATOM 748 O O . CYS A 1 169 ? 23.264 -15.217 33.517 1.00 69.19 565 CYS A O 1
ATOM 751 N N . TYR A 1 170 ? 24.271 -13.300 32.907 1.00 66.52 566 TYR A N 1
ATOM 752 C CA . TYR A 1 170 ? 23.242 -12.447 33.503 1.00 66.40 566 TYR A CA 1
ATOM 753 C C . TYR A 1 170 ? 22.170 -12.029 32.485 1.00 62.18 566 TYR A C 1
ATOM 754 O O . TYR A 1 170 ? 22.504 -11.668 31.355 1.00 62.47 566 TYR A O 1
ATOM 763 N N . SER A 1 171 ? 20.895 -12.073 32.887 1.00 47.67 567 SER A N 1
ATOM 764 C CA . SER A 1 171 ? 19.782 -11.712 31.991 1.00 45.28 567 SER A CA 1
ATOM 765 C C . SER A 1 171 ? 19.723 -10.216 31.751 1.00 43.36 567 SER A C 1
ATOM 766 O O . SER A 1 171 ? 19.320 -9.771 30.679 1.00 38.05 567 SER A O 1
ATOM 769 N N . ARG A 1 172 ? 20.110 -9.451 32.771 1.00 52.00 568 ARG A N 1
ATOM 770 C CA . ARG A 1 172 ? 20.191 -7.992 32.696 1.00 49.86 568 ARG A CA 1
ATOM 771 C C . ARG A 1 172 ? 21.557 -7.522 33.213 1.00 46.23 568 ARG A C 1
ATOM 772 O O . ARG A 1 172 ? 22.166 -8.228 34.019 1.00 46.16 568 ARG A O 1
ATOM 780 N N . PRO A 1 173 ? 22.035 -6.331 32.763 1.00 41.81 569 PRO A N 1
ATOM 781 C CA . PRO A 1 173 ? 23.398 -5.822 33.058 1.00 43.05 569 PRO A CA 1
ATOM 782 C C . PRO A 1 173 ? 23.677 -5.474 34.531 1.00 41.89 569 PRO A C 1
ATOM 783 O O . PRO A 1 173 ? 22.831 -4.846 35.192 1.00 39.55 569 PRO A O 1
ATOM 787 N N . LEU A 1 174 ? 24.862 -5.843 35.019 1.00 36.74 570 LEU A N 1
ATOM 788 C CA . LEU A 1 174 ? 25.239 -5.570 36.403 1.00 36.00 570 LEU A CA 1
ATOM 789 C C . LEU A 1 174 ? 25.572 -4.099 36.607 1.00 33.90 570 LEU A C 1
ATOM 790 O O . LEU A 1 174 ? 26.063 -3.436 35.700 1.00 34.52 570 LEU A O 1
ATOM 795 N N . VAL A 1 175 ? 25.270 -3.584 37.795 1.00 32.87 571 VAL A N 1
ATOM 796 C CA . VAL A 1 175 ? 25.579 -2.199 38.138 1.00 31.04 571 VAL A CA 1
ATOM 797 C C . VAL A 1 175 ? 26.195 -2.087 39.538 1.00 29.27 571 VAL A C 1
ATOM 798 O O . VAL A 1 175 ? 26.042 -2.971 40.382 1.00 29.65 571 VAL A O 1
ATOM 802 N N . THR A 1 176 ? 26.927 -1.005 39.759 1.00 30.12 572 THR A N 1
ATOM 803 C CA . THR A 1 176 ? 27.372 -0.646 41.099 1.00 39.79 572 THR A CA 1
ATOM 804 C C . THR A 1 176 ? 26.976 0.805 41.266 1.00 34.97 572 THR A C 1
ATOM 805 O O . THR A 1 176 ? 27.202 1.621 40.370 1.00 36.45 572 THR A O 1
ATOM 809 N N . PHE A 1 177 ? 26.354 1.112 42.396 1.00 38.72 573 PHE A N 1
ATOM 810 C CA . PHE A 1 177 ? 25.903 2.459 42.710 1.00 41.83 573 PHE A CA 1
ATOM 811 C C . PHE A 1 177 ? 26.028 2.548 44.215 1.00 48.35 573 PHE A C 1
ATOM 812 O O . PHE A 1 177 ? 26.532 1.618 44.836 1.00 50.08 573 PHE A O 1
ATOM 820 N N . GLU A 1 178 ? 25.574 3.639 44.815 1.00 52.80 574 GLU A N 1
ATOM 821 C CA . GLU A 1 178 ? 25.707 3.788 46.259 1.00 57.67 574 GLU A CA 1
ATOM 822 C C . GLU A 1 178 ? 24.897 4.921 46.828 1.00 71.51 574 GLU A C 1
ATOM 823 O O . GLU A 1 178 ? 24.940 6.023 46.272 1.00 80.92 574 GLU A O 1
ATOM 829 N N . HIS A 1 179 ? 24.168 4.651 47.918 1.00 101.79 575 HIS A N 1
ATOM 830 C CA . HIS A 1 179 ? 23.749 5.727 48.847 1.00 118.11 575 HIS A CA 1
ATOM 831 C C . HIS A 1 179 ? 22.809 5.184 49.890 1.00 121.48 575 HIS A C 1
ATOM 832 O O . HIS A 1 179 ? 22.539 3.982 49.948 1.00 123.56 575 HIS A O 1
ATOM 839 N N . ASN A 1 180 ? 22.298 6.078 50.730 1.00 126.34 576 ASN A N 1
ATOM 840 C CA . ASN A 1 180 ? 21.559 5.708 51.931 1.00 135.37 576 ASN A CA 1
ATOM 841 C C . ASN A 1 180 ? 22.309 4.733 52.833 1.00 131.32 576 ASN A C 1
ATOM 842 O O . ASN A 1 180 ? 23.510 4.523 52.673 1.00 121.96 576 ASN A O 1
ATOM 847 N N . GLY A 1 181 ? 21.589 4.140 53.781 1.00 128.10 577 GLY A N 1
ATOM 848 C CA . GLY A 1 181 ? 22.110 3.056 54.592 1.00 125.43 577 GLY A CA 1
ATOM 849 C C . GLY A 1 181 ? 22.180 1.742 53.832 1.00 125.68 577 GLY A C 1
ATOM 850 O O . GLY A 1 181 ? 21.147 1.219 53.414 1.00 130.48 577 GLY A O 1
ATOM 851 N N . THR A 1 182 ? 23.384 1.199 53.646 1.00 136.93 578 THR A N 1
ATOM 852 C CA . THR A 1 182 ? 24.624 1.802 54.133 1.00 138.04 578 THR A CA 1
ATOM 853 C C . THR A 1 182 ? 25.805 1.431 53.244 1.00 129.62 578 THR A C 1
ATOM 854 O O . THR A 1 182 ? 26.378 0.349 53.377 1.00 133.20 578 THR A O 1
ATOM 858 N N . GLY A 1 183 ? 26.165 2.334 52.338 1.00 109.81 579 GLY A N 1
ATOM 859 C CA . GLY A 1 183 ? 27.278 2.102 51.427 1.00 96.84 579 GLY A CA 1
ATOM 860 C C . GLY A 1 183 ? 27.054 1.727 49.966 1.00 84.23 579 GLY A C 1
ATOM 861 O O . GLY A 1 183 ? 25.956 1.861 49.411 1.00 84.46 579 GLY A O 1
ATOM 862 N N . VAL A 1 184 ? 28.136 1.263 49.343 1.00 56.65 580 VAL A N 1
ATOM 863 C CA . VAL A 1 184 ? 28.152 0.914 47.925 1.00 53.50 580 VAL A CA 1
ATOM 864 C C . VAL A 1 184 ? 27.509 -0.454 47.661 1.00 51.08 580 VAL A C 1
ATOM 865 O O . VAL A 1 184 ? 27.801 -1.431 48.354 1.00 49.96 580 VAL A O 1
ATOM 869 N N . ILE A 1 185 ? 26.623 -0.514 46.667 1.00 47.90 581 ILE A N 1
ATOM 870 C CA . ILE A 1 185 ? 25.961 -1.772 46.305 1.00 48.14 581 ILE A CA 1
ATOM 871 C C . ILE A 1 185 ? 26.381 -2.326 44.936 1.00 45.99 581 ILE A C 1
ATOM 872 O O . ILE A 1 185 ? 26.386 -1.609 43.936 1.00 42.32 581 ILE A O 1
ATOM 877 N N . GLU A 1 186 ? 26.742 -3.607 44.911 1.00 60.07 582 GLU A N 1
ATOM 878 C CA . GLU A 1 186 ? 26.996 -4.317 43.665 1.00 62.51 582 GLU A CA 1
ATOM 879 C C . GLU A 1 186 ? 25.757 -5.141 43.322 1.00 60.73 582 GLU A C 1
ATOM 880 O O . GLU A 1 186 ? 25.571 -6.251 43.823 1.00 61.40 582 GLU A O 1
ATOM 886 N N . GLY A 1 187 ? 24.898 -4.578 42.483 1.00 42.34 583 GLY A N 1
ATOM 887 C CA . GLY A 1 187 ? 23.635 -5.207 42.160 1.00 42.65 583 GLY A CA 1
ATOM 888 C C . GLY A 1 187 ? 23.426 -5.383 40.674 1.00 40.96 583 GLY A C 1
ATOM 889 O O . GLY A 1 187 ? 24.371 -5.677 39.942 1.00 40.10 583 GLY A O 1
ATOM 890 N N . GLN A 1 188 ? 22.185 -5.230 40.222 1.00 43.79 584 GLN A N 1
ATOM 891 C CA . GLN A 1 188 ? 21.933 -5.241 38.785 1.00 39.98 584 GLN A CA 1
ATOM 892 C C . GLN A 1 188 ? 20.728 -4.435 38.331 1.00 36.05 584 GLN A C 1
ATOM 893 O O . GLN A 1 188 ? 19.845 -4.096 39.124 1.00 35.54 584 GLN A O 1
ATOM 899 N N . LEU A 1 189 ? 20.733 -4.105 37.045 1.00 37.69 585 LEU A N 1
ATOM 900 C CA . LEU A 1 189 ? 19.690 -3.287 36.437 1.00 36.55 585 LEU A CA 1
ATOM 901 C C . LEU A 1 189 ? 18.379 -4.074 36.304 1.00 39.23 585 LEU A C 1
ATOM 902 O O . LEU A 1 189 ? 18.339 -5.122 35.647 1.00 38.70 585 LEU A O 1
ATOM 907 N N . GLY A 1 190 ? 17.313 -3.565 36.926 1.00 36.22 586 GLY A N 1
ATOM 908 C CA . GLY A 1 190 ? 15.987 -4.157 36.816 1.00 38.33 586 GLY A CA 1
ATOM 909 C C . GLY A 1 190 ? 15.091 -3.533 35.742 1.00 37.86 586 GLY A C 1
ATOM 910 O O . GLY A 1 190 ? 15.584 -2.993 34.736 1.00 31.65 586 GLY A O 1
ATOM 911 N N . ASP A 1 191 ? 13.775 -3.644 35.923 1.00 39.41 587 ASP A N 1
ATOM 912 C CA . ASP A 1 191 ? 12.820 -3.068 34.974 1.00 39.06 587 ASP A CA 1
ATOM 913 C C . ASP A 1 191 ? 12.607 -1.597 35.270 1.00 33.84 587 ASP A C 1
ATOM 914 O O . ASP A 1 191 ? 12.695 -1.181 36.421 1.00 31.21 587 ASP A O 1
ATOM 919 N N . ASP A 1 192 ? 12.318 -0.817 34.236 1.00 45.86 588 ASP A N 1
ATOM 920 C CA . ASP A 1 192 ? 11.835 0.549 34.431 1.00 53.84 588 ASP A CA 1
ATOM 921 C C . ASP A 1 192 ? 12.724 1.359 35.374 1.00 53.45 588 ASP A C 1
ATOM 922 O O . ASP A 1 192 ? 12.226 2.106 36.222 1.00 55.68 588 ASP A O 1
ATOM 927 N N . ASN A 1 193 ? 14.032 1.182 35.233 1.00 43.36 589 ASN A N 1
ATOM 928 C CA . ASN A 1 193 ? 15.018 1.945 36.002 1.00 47.61 589 ASN A CA 1
ATOM 929 C C . ASN A 1 193 ? 15.007 1.696 37.516 1.00 46.24 589 ASN A C 1
ATOM 930 O O . ASN A 1 193 ? 15.187 2.611 38.326 1.00 45.66 589 ASN A O 1
ATOM 935 N N . GLU A 1 194 ? 14.789 0.432 37.867 1.00 34.84 590 GLU A N 1
ATOM 936 C CA . GLU A 1 194 ? 14.984 -0.055 39.214 1.00 31.90 590 GLU A CA 1
ATOM 937 C C . GLU A 1 194 ? 16.350 -0.685 39.262 1.00 36.76 590 GLU A C 1
ATOM 938 O O . GLU A 1 194 ? 16.658 -1.576 38.469 1.00 35.55 590 GLU A O 1
ATOM 944 N N . LEU A 1 195 ? 17.162 -0.236 40.207 1.00 31.93 591 LEU A N 1
ATOM 945 C CA . LEU A 1 195 ? 18.419 -0.892 40.476 1.00 34.03 591 LEU A CA 1
ATOM 946 C C . LEU A 1 195 ? 18.192 -1.939 41.553 1.00 31.52 591 LEU A C 1
ATOM 947 O O . LEU A 1 195 ? 17.661 -1.641 42.629 1.00 30.18 591 LEU A O 1
ATOM 952 N N . LEU A 1 196 ? 18.574 -3.173 41.235 1.00 39.75 592 LEU A N 1
ATOM 953 C CA . LEU A 1 196 ? 18.494 -4.284 42.175 1.00 42.85 592 LEU A CA 1
ATOM 954 C C . LEU A 1 196 ? 19.780 -4.397 42.999 1.00 51.60 592 LEU A C 1
ATOM 955 O O . LEU A 1 196 ? 20.847 -3.895 42.608 1.00 47.79 592 LEU A O 1
ATOM 960 N N . ILE A 1 197 ? 19.663 -5.056 44.144 1.00 46.39 593 ILE A N 1
ATOM 961 C CA . ILE A 1 197 ? 20.815 -5.456 44.925 1.00 41.38 593 ILE A CA 1
ATOM 962 C C . ILE A 1 197 ? 21.178 -6.896 44.588 1.00 48.48 593 ILE A C 1
ATOM 963 O O . ILE A 1 197 ? 22.278 -7.185 44.152 1.00 54.22 593 ILE A O 1
ATOM 968 N N . SER A 1 198 ? 20.244 -7.808 44.801 1.00 75.13 594 SER A N 1
ATOM 969 C CA . SER A 1 198 ? 20.466 -9.210 44.479 1.00 80.28 594 SER A CA 1
ATOM 970 C C . SER A 1 198 ? 20.930 -9.342 43.028 1.00 78.03 594 SER A C 1
ATOM 971 O O . SER A 1 198 ? 20.309 -8.785 42.116 1.00 81.25 594 SER A O 1
ATOM 974 N N . ARG A 1 199 ? 22.033 -10.051 42.816 1.00 54.43 595 ARG A N 1
ATOM 975 C CA . ARG A 1 199 ? 22.443 -10.406 41.459 1.00 58.58 595 ARG A CA 1
ATOM 976 C C . ARG A 1 199 ? 22.135 -11.864 41.143 1.00 62.09 595 ARG A C 1
ATOM 977 O O . ARG A 1 199 ? 23.008 -12.726 41.270 1.00 65.60 595 ARG A O 1
ATOM 985 N N . ASP A 1 200 ? 20.904 -12.136 40.717 1.00 70.81 596 ASP A N 1
ATOM 986 C CA . ASP A 1 200 ? 20.482 -13.513 40.472 1.00 68.88 596 ASP A CA 1
ATOM 987 C C . ASP A 1 200 ? 19.769 -13.723 39.141 1.00 63.65 596 ASP A C 1
ATOM 988 O O . ASP A 1 200 ? 19.369 -14.843 38.831 1.00 68.52 596 ASP A O 1
ATOM 993 N N . LEU A 1 201 ? 19.618 -12.660 38.354 1.00 42.25 597 LEU A N 1
ATOM 994 C CA . LEU A 1 201 ? 18.924 -12.768 37.075 1.00 40.57 597 LEU A CA 1
ATOM 995 C C . LEU A 1 201 ? 19.811 -13.477 36.045 1.00 46.41 597 LEU A C 1
ATOM 996 O O . LEU A 1 201 ? 20.613 -12.858 35.336 1.00 39.87 597 LEU A O 1
ATOM 1001 N N . ILE A 1 202 ? 19.630 -14.794 35.978 1.00 60.91 598 ILE A N 1
ATOM 1002 C CA . ILE A 1 202 ? 20.554 -15.702 35.317 1.00 62.78 598 ILE A CA 1
ATOM 1003 C C . ILE A 1 202 ? 19.902 -16.499 34.184 1.00 61.15 598 ILE A C 1
ATOM 1004 O O . ILE A 1 202 ? 18.799 -17.015 34.320 1.00 62.01 598 ILE A O 1
ATOM 1009 N N . GLU A 1 203 ? 20.602 -16.599 33.064 1.00 64.95 599 GLU A N 1
ATOM 1010 C CA . GLU A 1 203 ? 20.137 -17.394 31.944 1.00 70.70 599 GLU A CA 1
ATOM 1011 C C . GLU A 1 203 ? 21.345 -18.014 31.242 1.00 75.50 599 GLU A C 1
ATOM 1012 O O . GLU A 1 203 ? 22.403 -17.396 31.172 1.00 76.75 599 GLU A O 1
ATOM 1018 N N . PRO A 1 204 ? 21.196 -19.249 30.743 1.00 79.76 600 PRO A N 1
ATOM 1019 C CA . PRO A 1 204 ? 22.234 -19.900 29.931 1.00 84.73 600 PRO A CA 1
ATOM 1020 C C . PRO A 1 204 ? 22.610 -19.090 28.688 1.00 83.01 600 PRO A C 1
ATOM 1021 O O . PRO A 1 204 ? 21.749 -18.432 28.105 1.00 80.72 600 PRO A O 1
ATOM 1025 N N . CYS A 1 205 ? 23.878 -19.145 28.288 1.00 92.51 601 CYS A N 1
ATOM 1026 C CA . CYS A 1 205 ? 24.362 -18.383 27.134 1.00 92.44 601 CYS A CA 1
ATOM 1027 C C . CYS A 1 205 ? 23.772 -18.852 25.795 1.00 91.44 601 CYS A C 1
ATOM 1028 O O . CYS A 1 205 ? 23.474 -20.031 25.614 1.00 93.58 601 CYS A O 1
ATOM 1031 N N . THR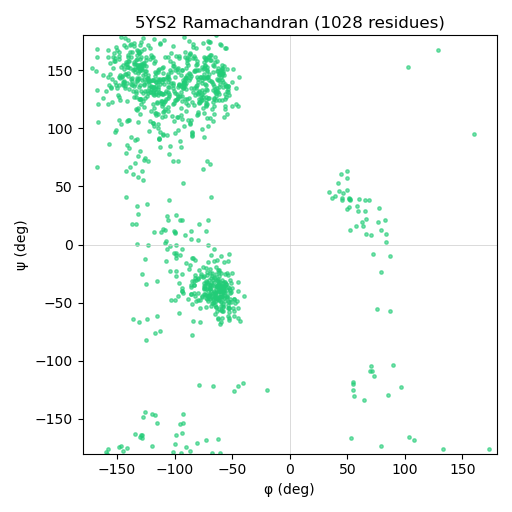 A 1 206 ? 23.610 -17.921 24.860 1.00 71.86 602 THR A N 1
ATOM 1032 C CA . THR A 1 206 ? 23.150 -18.245 23.514 1.00 68.52 602 THR A CA 1
ATOM 1033 C C . THR A 1 206 ? 23.995 -17.480 22.498 1.00 69.38 602 THR A C 1
ATOM 1034 O O . THR A 1 206 ? 24.491 -16.389 22.789 1.00 68.34 602 THR A O 1
ATOM 1038 N N . GLY A 1 207 ? 24.161 -18.046 21.307 1.00 64.77 603 GLY A N 1
ATOM 1039 C CA . GLY A 1 207 ? 24.851 -17.354 20.233 1.00 61.97 603 GLY A CA 1
ATOM 1040 C C . GLY A 1 207 ? 23.984 -16.262 19.629 1.00 63.54 603 GLY A C 1
ATOM 1041 O O . GLY A 1 207 ? 22.757 -16.273 19.794 1.00 60.41 603 GLY A O 1
ATOM 1042 N N . ASN A 1 208 ? 24.627 -15.330 18.923 1.00 93.69 604 ASN A N 1
ATOM 1043 C CA . ASN A 1 208 ? 23.951 -14.190 18.310 1.00 94.84 604 ASN A CA 1
ATOM 1044 C C . ASN A 1 208 ? 22.961 -13.566 19.287 1.00 96.01 604 ASN A C 1
ATOM 1045 O O . ASN A 1 208 ? 21.755 -13.531 19.033 1.00 97.93 604 ASN A O 1
ATOM 1050 N N . HIS A 1 209 ? 23.483 -13.101 20.419 1.00 86.02 605 HIS A N 1
ATOM 1051 C CA . HIS A 1 209 ? 22.641 -12.648 21.519 1.00 82.70 605 HIS A CA 1
ATOM 1052 C C . HIS A 1 209 ? 22.617 -11.134 21.671 1.00 75.86 605 HIS A C 1
ATOM 1053 O O . HIS A 1 209 ? 23.465 -10.546 22.338 1.00 81.00 605 HIS A O 1
ATOM 1060 N N . ARG A 1 210 ? 21.622 -10.516 21.055 1.00 54.58 606 ARG A N 1
ATOM 1061 C CA . ARG A 1 210 ? 21.444 -9.081 21.129 1.00 53.45 606 ARG A CA 1
ATOM 1062 C C . ARG A 1 210 ? 20.420 -8.758 22.200 1.00 48.61 606 ARG A C 1
ATOM 1063 O O . ARG A 1 210 ? 19.397 -9.424 22.291 1.00 46.07 606 ARG A O 1
ATOM 1071 N N . ARG A 1 211 ? 20.721 -7.752 23.020 1.00 52.01 607 ARG A N 1
ATOM 1072 C CA . ARG A 1 211 ? 19.786 -7.212 24.005 1.00 47.99 607 ARG A CA 1
ATOM 1073 C C . ARG A 1 211 ? 19.907 -5.688 24.045 1.00 47.56 607 ARG A C 1
ATOM 1074 O O . ARG A 1 211 ? 20.916 -5.133 23.620 1.00 51.84 607 ARG A O 1
ATOM 1082 N N . TYR A 1 212 ? 18.863 -5.017 24.518 1.00 42.38 608 TYR A N 1
ATOM 1083 C CA . TYR A 1 212 ? 18.921 -3.597 24.845 1.00 42.07 608 TYR A CA 1
ATOM 1084 C C . TYR A 1 212 ? 18.314 -3.518 26.226 1.00 45.75 608 TYR A C 1
ATOM 1085 O O . TYR A 1 212 ? 17.492 -4.357 26.588 1.00 43.55 608 TYR A O 1
ATOM 1094 N N . PHE A 1 213 ? 18.710 -2.524 27.007 1.00 47.87 609 PHE A N 1
ATOM 1095 C CA . PHE A 1 213 ? 18.169 -2.392 28.350 1.00 41.68 609 PHE A CA 1
ATOM 1096 C C . PHE A 1 213 ? 17.908 -0.927 28.633 1.00 44.31 609 PHE A C 1
ATOM 1097 O O . PHE A 1 213 ? 18.750 -0.086 28.329 1.00 49.94 609 PHE A O 1
ATOM 1105 N N . LYS A 1 214 ? 16.747 -0.604 29.189 1.00 32.60 610 LYS A N 1
ATOM 1106 C CA . LYS A 1 214 ? 16.494 0.784 29.519 1.00 32.79 610 LYS A CA 1
ATOM 1107 C C . LYS A 1 214 ? 17.497 1.242 30.570 1.00 36.52 610 LYS A C 1
ATOM 1108 O O . LYS A 1 214 ? 17.732 0.548 31.551 1.00 35.45 610 LYS A O 1
ATOM 1114 N N . LEU A 1 215 ? 18.112 2.398 30.343 1.00 37.03 611 LEU A N 1
ATOM 1115 C CA . LEU A 1 215 ? 19.055 2.980 31.295 1.00 32.36 611 LEU A CA 1
ATOM 1116 C C . LEU A 1 215 ? 18.828 4.482 31.344 1.00 34.92 611 LEU A C 1
ATOM 1117 O O . LEU A 1 215 ? 19.174 5.205 30.405 1.00 41.98 611 LEU A O 1
ATOM 1122 N N . GLY A 1 216 ? 18.247 4.955 32.436 1.00 35.47 612 GLY A N 1
ATOM 1123 C CA . GLY A 1 216 ? 17.811 6.339 32.507 1.00 41.75 612 GLY A CA 1
ATOM 1124 C C . GLY A 1 216 ? 16.875 6.715 31.366 1.00 43.04 612 GLY A C 1
ATOM 1125 O O . GLY A 1 216 ? 15.809 6.112 31.195 1.00 37.01 612 GLY A O 1
ATOM 1126 N N . GLY A 1 217 ? 17.286 7.705 30.575 1.00 50.60 613 GLY A N 1
ATOM 1127 C CA . GLY A 1 217 ? 16.506 8.163 29.437 1.00 44.94 613 GLY A CA 1
ATOM 1128 C C . GLY A 1 217 ? 16.737 7.293 28.220 1.00 48.35 613 GLY A C 1
ATOM 1129 O O . GLY A 1 217 ? 15.795 6.952 27.501 1.00 60.78 613 GLY A O 1
ATOM 1130 N N . GLY A 1 218 ? 17.992 6.921 27.991 1.00 31.68 614 GLY A N 1
ATOM 1131 C CA . GLY A 1 218 ? 18.343 6.124 26.836 1.00 31.44 614 GLY A CA 1
ATOM 1132 C C . GLY A 1 218 ? 18.482 4.640 27.129 1.00 35.48 614 GLY A C 1
ATOM 1133 O O . GLY A 1 218 ? 18.027 4.142 28.155 1.00 34.64 614 GLY A O 1
ATOM 1134 N N . TYR A 1 219 ? 19.118 3.929 26.206 1.00 47.45 615 TYR A N 1
ATOM 1135 C CA . TYR A 1 219 ? 19.217 2.482 26.283 1.00 46.67 615 TYR A CA 1
ATOM 1136 C C . TYR A 1 219 ? 20.662 2.040 26.047 1.00 47.00 615 TYR A C 1
ATOM 1137 O O . TYR A 1 219 ? 21.388 2.670 25.279 1.00 49.93 615 TYR A O 1
ATOM 1146 N N . VAL A 1 220 ? 21.069 0.956 26.697 1.00 39.76 616 VAL A N 1
ATOM 1147 C CA . VAL A 1 220 ? 22.421 0.425 26.535 1.00 49.19 616 VAL A CA 1
ATOM 1148 C C . VAL A 1 220 ? 22.442 -0.882 25.731 1.00 50.61 616 VAL A C 1
ATOM 1149 O O . VAL A 1 220 ? 21.889 -1.894 26.163 1.00 51.92 616 VAL A O 1
ATOM 1153 N N . TYR A 1 221 ? 23.088 -0.857 24.566 1.00 48.46 617 TYR A N 1
ATOM 1154 C CA . TYR A 1 221 ? 23.149 -2.017 23.667 1.00 48.71 617 TYR A CA 1
ATOM 1155 C C . TYR A 1 221 ? 24.135 -3.107 24.152 1.00 48.63 617 TYR A C 1
ATOM 1156 O O . TYR A 1 221 ? 25.096 -2.802 24.842 1.00 50.24 617 TYR A O 1
ATOM 1165 N N . TYR A 1 222 ? 23.902 -4.369 23.784 1.00 49.27 618 TYR A N 1
ATOM 1166 C CA . TYR A 1 222 ? 24.717 -5.490 24.272 1.00 49.44 618 TYR A CA 1
ATOM 1167 C C . TYR A 1 222 ? 24.776 -6.681 23.304 1.00 54.30 618 TYR A C 1
ATOM 1168 O O . TYR A 1 222 ? 23.886 -7.535 23.319 1.00 52.90 618 TYR A O 1
ATOM 1177 N N . GLU A 1 223 ? 25.829 -6.764 22.489 1.00 66.92 619 GLU A N 1
ATOM 1178 C CA . GLU A 1 223 ? 26.026 -7.936 21.622 1.00 65.68 619 GLU A CA 1
ATOM 1179 C C . GLU A 1 223 ? 26.893 -9.059 22.187 1.00 65.99 619 GLU A C 1
ATOM 1180 O O . GLU A 1 223 ? 27.965 -8.804 22.750 1.00 65.95 619 GLU A O 1
ATOM 1186 N N . ASP A 1 224 ? 26.408 -10.290 22.021 1.00 69.04 620 ASP A N 1
ATOM 1187 C CA . ASP A 1 224 ? 26.994 -11.504 22.605 1.00 74.95 620 ASP A CA 1
ATOM 1188 C C . ASP A 1 224 ? 27.539 -11.428 24.036 1.00 70.97 620 ASP A C 1
ATOM 1189 O O . ASP A 1 224 ? 28.613 -11.944 24.331 1.00 70.43 620 ASP A O 1
ATOM 1194 N N . TYR A 1 225 ? 26.783 -10.747 24.893 1.00 67.27 621 TYR A N 1
ATOM 1195 C CA . TYR A 1 225 ? 27.005 -10.699 26.346 1.00 63.79 621 TYR A CA 1
ATOM 1196 C C . TYR A 1 225 ? 28.046 -9.688 26.832 1.00 65.25 621 TYR A C 1
ATOM 1197 O O . TYR A 1 225 ? 28.569 -9.818 27.945 1.00 66.63 621 TYR A O 1
ATOM 1206 N N . SER A 1 226 ? 28.336 -8.678 26.017 1.00 59.91 622 SER A N 1
ATOM 1207 C CA . SER A 1 226 ? 29.192 -7.579 26.473 1.00 55.83 622 SER A CA 1
ATOM 1208 C C . SER A 1 226 ? 28.825 -6.225 25.862 1.00 56.55 622 SER A C 1
ATOM 1209 O O . SER A 1 226 ? 28.267 -6.158 24.761 1.00 55.46 622 SER A O 1
ATOM 1212 N N . TYR A 1 227 ? 29.138 -5.161 26.604 1.00 63.23 623 TYR A N 1
ATOM 1213 C CA . TYR A 1 227 ? 28.753 -3.785 26.260 1.00 61.49 623 TYR A CA 1
ATOM 1214 C C . TYR A 1 227 ? 29.280 -3.371 24.884 1.00 56.76 623 TYR A C 1
ATOM 1215 O O . TYR A 1 227 ? 30.402 -3.710 24.513 1.00 57.26 623 TYR A O 1
ATOM 1224 N N . VAL A 1 228 ? 28.445 -2.650 24.140 1.00 49.54 624 VAL A N 1
ATOM 1225 C CA . VAL A 1 228 ? 28.823 -2.063 22.860 1.00 46.18 624 VAL A CA 1
ATOM 1226 C C . VAL A 1 228 ? 28.736 -0.545 22.943 1.00 51.19 624 VAL A C 1
ATOM 1227 O O . VAL A 1 228 ? 29.756 0.126 23.036 1.00 66.87 624 VAL A O 1
ATOM 1231 N N . ARG A 1 229 ? 27.532 0.010 22.911 1.00 46.27 625 ARG A N 1
ATOM 1232 C CA . ARG A 1 229 ? 27.396 1.461 22.987 1.00 53.53 625 ARG A CA 1
ATOM 1233 C C . ARG A 1 229 ? 26.115 1.919 23.605 1.00 50.17 625 ARG A C 1
ATOM 1234 O O . ARG A 1 229 ? 25.211 1.097 23.776 1.00 47.17 625 ARG A O 1
ATOM 1242 N N . MET A 1 230 ? 26.021 3.210 23.895 1.00 61.67 626 MET A N 1
ATOM 1243 C CA . MET A 1 230 ? 24.771 3.782 24.364 1.00 57.46 626 MET A CA 1
ATOM 1244 C C . MET A 1 230 ? 23.984 4.176 23.135 1.00 64.29 626 MET A C 1
ATOM 1245 O O . MET A 1 230 ? 24.565 4.649 22.150 1.00 66.61 626 MET A O 1
ATOM 1250 N N . VAL A 1 231 ? 22.668 3.969 23.184 1.00 68.99 627 VAL A N 1
ATOM 1251 C CA . VAL A 1 231 ? 21.804 4.270 22.043 1.00 67.35 627 VAL A CA 1
ATOM 1252 C C . VAL A 1 231 ? 20.622 5.138 22.404 1.00 69.10 627 VAL A C 1
ATOM 1253 O O . VAL A 1 231 ? 20.564 5.755 23.469 1.00 71.38 627 VAL A O 1
ATOM 1257 N N . GLU A 1 232 ? 19.669 5.148 21.483 1.00 90.56 628 GLU A N 1
ATOM 1258 C CA . GLU A 1 232 ? 18.433 5.892 21.618 1.00 94.50 628 GLU A CA 1
ATOM 1259 C C . GLU A 1 232 ? 17.337 5.076 20.922 1.00 91.39 628 GLU A C 1
ATOM 1260 O O . GLU A 1 232 ? 17.604 4.007 20.368 1.00 85.76 628 GLU A O 1
ATOM 1266 N N . VAL A 1 233 ? 16.106 5.578 20.955 1.00 69.81 629 VAL A N 1
ATOM 1267 C CA . VAL A 1 233 ? 14.990 4.923 20.288 1.00 62.80 629 VAL A CA 1
ATOM 1268 C C . VAL A 1 233 ? 13.918 5.954 20.018 1.00 70.02 629 VAL A C 1
ATOM 1269 O O . VAL A 1 233 ? 12.992 6.123 20.818 1.00 71.48 629 VAL A O 1
ATOM 1273 N N . PRO A 1 234 ? 14.031 6.646 18.878 1.00 82.50 630 PRO A N 1
ATOM 1274 C CA . PRO A 1 234 ? 13.032 7.653 18.512 1.00 86.38 630 PRO A CA 1
ATOM 1275 C C . PRO A 1 234 ? 11.717 6.968 18.124 1.00 87.78 630 PRO A C 1
ATOM 1276 O O . PRO A 1 234 ? 10.663 7.618 18.063 1.00 82.43 630 PRO A O 1
ATOM 1280 N N . GLU A 1 235 ? 11.801 5.656 17.885 1.00 82.56 631 GLU A N 1
ATOM 1281 C CA . GLU A 1 235 ? 10.718 4.878 17.291 1.00 77.10 631 GLU A CA 1
ATOM 1282 C C . GLU A 1 235 ? 9.699 4.387 18.300 1.00 67.58 631 GLU A C 1
ATOM 1283 O O . GLU A 1 235 ? 9.866 3.334 18.916 1.00 66.93 631 GLU A O 1
ATOM 1289 N N . THR A 1 236 ? 8.628 5.158 18.431 1.00 60.26 632 THR A N 1
ATOM 1290 C CA . THR A 1 236 ? 7.600 4.922 19.430 1.00 55.64 632 THR A CA 1
ATOM 1291 C C . THR A 1 236 ? 6.351 4.239 18.836 1.00 60.68 632 THR A C 1
ATOM 1292 O O . THR A 1 236 ? 5.842 4.614 17.767 1.00 60.22 632 THR A O 1
ATOM 1296 N N . ILE A 1 237 ? 5.871 3.222 19.543 1.00 46.46 633 ILE A N 1
ATOM 1297 C CA . ILE A 1 237 ? 4.724 2.450 19.104 1.00 38.27 633 ILE A CA 1
ATOM 1298 C C . ILE A 1 237 ? 3.637 2.599 20.145 1.00 34.95 633 ILE A C 1
ATOM 1299 O O . ILE A 1 237 ? 3.900 2.432 21.328 1.00 35.12 633 ILE A O 1
ATOM 1304 N N . SER A 1 238 ? 2.422 2.938 19.718 1.00 34.48 634 SER A N 1
ATOM 1305 C CA . SER A 1 238 ? 1.384 3.261 20.680 1.00 33.56 634 SER A CA 1
ATOM 1306 C C . SER A 1 238 ? 0.127 2.405 20.571 1.00 37.89 634 SER A C 1
ATOM 1307 O O . SER A 1 238 ? -0.308 2.066 19.476 1.00 40.42 634 SER A O 1
ATOM 1310 N N . THR A 1 239 ? -0.443 2.050 21.723 1.00 44.62 635 THR A N 1
ATOM 1311 C CA . THR A 1 239 ? -1.778 1.462 21.785 1.00 39.10 635 THR A CA 1
ATOM 1312 C C . THR A 1 239 ? -2.700 2.502 22.351 1.00 42.36 635 THR A C 1
ATOM 1313 O O . THR A 1 239 ? -3.871 2.224 22.602 1.00 41.40 635 THR A O 1
ATOM 1317 N N . ARG A 1 240 ? -2.159 3.688 22.604 1.00 50.41 636 ARG A N 1
ATOM 1318 C CA . ARG A 1 240 ? -2.971 4.772 23.144 1.00 55.63 636 ARG A CA 1
ATOM 1319 C C . ARG A 1 240 ? -4.102 5.106 22.158 1.00 52.71 636 ARG A C 1
ATOM 1320 O O . ARG A 1 240 ? -3.939 4.918 20.947 1.00 53.89 636 ARG A O 1
ATOM 1328 N N . VAL A 1 241 ? -5.251 5.549 22.673 1.00 41.60 637 VAL A N 1
ATOM 1329 C CA . VAL A 1 241 ? -6.334 6.045 21.816 1.00 47.54 637 VAL A CA 1
ATOM 1330 C C . VAL A 1 241 ? -6.525 7.548 22.021 1.00 49.06 637 VAL A C 1
ATOM 1331 O O . VAL A 1 241 ? -6.637 8.015 23.158 1.00 49.15 637 VAL A O 1
ATOM 1335 N N . THR A 1 242 ? -6.572 8.299 20.919 1.00 65.90 638 THR A N 1
ATOM 1336 C CA . THR A 1 242 ? -6.735 9.758 20.976 1.00 71.55 638 THR A CA 1
ATOM 1337 C C . THR A 1 242 ? -8.203 10.240 21.018 1.00 70.27 638 THR A C 1
ATOM 1338 O O . THR A 1 242 ? -9.099 9.615 20.435 1.00 63.02 638 THR A O 1
ATOM 1342 N N . LEU A 1 243 ? -8.416 11.360 21.712 1.00 55.35 639 LEU A N 1
ATOM 1343 C CA . LEU A 1 243 ? -9.723 12.004 21.840 1.00 58.66 639 LEU A CA 1
ATOM 1344 C C . LEU A 1 243 ? -9.566 13.531 21.781 1.00 72.18 639 LEU A C 1
ATOM 1345 O O . LEU A 1 243 ? -9.475 14.189 22.825 1.00 73.33 639 LEU A O 1
ATOM 1350 N N . ASN A 1 244 ? -9.538 14.089 20.567 1.00 107.79 640 ASN A N 1
ATOM 1351 C CA . ASN A 1 244 ? -9.342 15.533 20.367 1.00 112.96 640 ASN A CA 1
ATOM 1352 C C . ASN A 1 244 ? -10.657 16.306 20.462 1.00 112.44 640 ASN A C 1
ATOM 1353 O O . ASN A 1 244 ? -11.396 16.403 19.483 1.00 113.29 640 ASN A O 1
ATOM 1358 N N . LEU A 1 245 ? -10.937 16.862 21.639 1.00 86.09 641 LEU A N 1
ATOM 1359 C CA . LEU A 1 245 ? -12.177 17.601 21.870 1.00 82.75 641 LEU A CA 1
ATOM 1360 C C . LEU A 1 245 ? -11.998 19.109 21.676 1.00 89.79 641 LEU A C 1
ATOM 1361 O O . LEU A 1 245 ? -11.238 19.760 22.397 1.00 84.87 641 LEU A O 1
ATOM 1366 N N . ASP B 1 61 ? -11.467 -15.194 8.135 1.00 54.32 64 ASP B N 1
ATOM 1367 C CA . ASP B 1 61 ? -10.359 -14.239 8.132 1.00 64.56 64 ASP B CA 1
ATOM 1368 C C . ASP B 1 61 ? -9.092 -14.812 7.485 1.00 62.12 64 ASP B C 1
ATOM 1369 O O . ASP B 1 61 ? -9.013 -16.015 7.237 1.00 57.16 64 ASP B O 1
ATOM 1374 N N . ARG B 1 62 ? -8.113 -13.945 7.220 1.00 58.26 65 ARG B N 1
ATOM 1375 C CA . ARG B 1 62 ? -6.950 -14.295 6.394 1.00 58.54 65 ARG B CA 1
ATOM 1376 C C . ARG B 1 62 ? -5.871 -15.068 7.133 1.00 57.36 65 ARG B C 1
ATOM 1377 O O . ARG B 1 62 ? -5.737 -14.961 8.356 1.00 53.41 65 ARG B O 1
ATOM 1385 N N . PHE B 1 63 ? -5.083 -15.829 6.379 1.00 46.22 66 PHE B N 1
ATOM 1386 C CA . PHE B 1 63 ? -3.934 -16.531 6.943 1.00 43.63 66 PHE B CA 1
ATOM 1387 C C . PHE B 1 63 ? -2.637 -15.754 6.756 1.00 40.77 66 PHE B C 1
ATOM 1388 O O . PHE B 1 63 ? -2.386 -15.208 5.689 1.00 39.56 66 PHE B O 1
ATOM 1396 N N . TYR B 1 64 ? -1.802 -15.708 7.789 1.00 43.78 67 TYR B N 1
ATOM 1397 C CA . TYR B 1 64 ? -0.498 -15.065 7.643 1.00 40.07 67 TYR B CA 1
ATOM 1398 C C . TYR B 1 64 ? 0.640 -15.975 8.048 1.00 37.30 67 TYR B C 1
ATOM 1399 O O . TYR B 1 64 ? 0.482 -16.839 8.921 1.00 37.47 67 TYR B O 1
ATOM 1408 N N . VAL B 1 65 ? 1.781 -15.782 7.391 1.00 40.91 68 VAL B N 1
ATOM 1409 C CA . VAL B 1 65 ? 3.057 -16.298 7.882 1.00 41.84 68 VAL B CA 1
ATOM 1410 C C . VAL B 1 65 ? 3.797 -15.119 8.492 1.00 43.09 68 VAL B C 1
ATOM 1411 O O . VAL B 1 65 ? 3.636 -13.973 8.043 1.00 40.47 68 VAL B O 1
ATOM 1415 N N . CYS B 1 66 ? 4.597 -15.390 9.517 1.00 47.70 69 CYS B N 1
ATOM 1416 C CA . CYS B 1 66 ? 5.353 -14.327 10.164 1.00 48.57 69 CYS B CA 1
ATOM 1417 C C . CYS B 1 66 ? 6.878 -14.499 10.094 1.00 49.95 69 CYS B C 1
ATOM 1418 O O . CYS B 1 66 ? 7.473 -15.327 10.798 1.00 44.88 69 CYS B O 1
ATOM 1421 N N . PRO B 1 67 ? 7.512 -13.713 9.215 1.00 47.18 70 PRO B N 1
ATOM 1422 C CA . PRO B 1 67 ? 8.968 -13.715 9.063 1.00 44.75 70 PRO B CA 1
ATOM 1423 C C . PRO B 1 67 ? 9.622 -13.304 10.359 1.00 43.40 70 PRO B C 1
ATOM 1424 O O . PRO B 1 67 ? 9.146 -12.358 10.990 1.00 44.08 70 PRO B O 1
ATOM 1428 N N . PRO B 1 68 ? 10.685 -14.023 10.759 1.00 45.02 71 PRO B N 1
ATOM 1429 C CA . PRO B 1 68 ? 11.478 -13.761 11.964 1.00 45.56 71 PRO B CA 1
ATOM 1430 C C . PRO B 1 68 ? 11.967 -12.321 11.998 1.00 54.72 71 PRO B C 1
ATOM 1431 O O . PRO B 1 68 ? 12.521 -11.843 10.997 1.00 54.42 71 PRO B O 1
ATOM 1435 N N . PRO B 1 69 ? 11.772 -11.640 13.140 1.00 59.60 72 PRO B N 1
ATOM 1436 C CA . PRO B 1 69 ? 12.288 -10.283 13.357 1.00 59.81 72 PRO B CA 1
ATOM 1437 C C . PRO B 1 69 ? 13.812 -10.258 13.400 1.00 69.53 72 PRO B C 1
ATOM 1438 O O . PRO B 1 69 ? 14.419 -10.951 14.229 1.00 72.53 72 PRO B O 1
ATOM 1442 N N . SER B 1 70 ? 14.419 -9.466 12.522 1.00 69.63 73 SER B N 1
ATOM 1443 C CA . SER B 1 70 ? 15.853 -9.211 12.578 1.00 74.02 73 SER B CA 1
ATOM 1444 C C . SER B 1 70 ? 16.141 -8.099 13.583 1.00 69.14 73 SER B C 1
ATOM 1445 O O . SER B 1 70 ? 15.246 -7.338 13.951 1.00 67.01 73 SER B O 1
ATOM 1448 N N . GLY B 1 71 ? 17.389 -7.994 14.023 1.00 100.97 74 GLY B N 1
ATOM 1449 C CA . GLY B 1 71 ? 17.772 -6.921 14.930 1.00 111.86 74 GLY B CA 1
ATOM 1450 C C . GLY B 1 71 ? 17.810 -5.529 14.300 1.00 112.30 74 GLY B C 1
ATOM 1451 O O . GLY B 1 71 ? 18.472 -4.627 14.832 1.00 108.72 74 GLY B O 1
ATOM 1452 N N . SER B 1 72 ? 17.098 -5.353 13.182 1.00 71.59 75 SER B N 1
ATOM 1453 C CA . SER B 1 72 ? 17.091 -4.097 12.432 1.00 69.54 75 SER B CA 1
ATOM 1454 C C . SER B 1 72 ? 16.071 -3.119 13.000 1.00 62.68 75 SER B C 1
ATOM 1455 O O . SER B 1 72 ? 16.415 -2.165 13.695 1.00 57.97 75 SER B O 1
ATOM 1458 N N . THR B 1 73 ? 14.807 -3.354 12.670 1.00 120.00 76 THR B N 1
ATOM 1459 C CA . THR B 1 73 ? 13.715 -2.534 13.184 1.00 120.30 76 THR B CA 1
ATOM 1460 C C . THR B 1 73 ? 13.566 -2.734 14.698 1.00 114.71 76 THR B C 1
ATOM 1461 O O . THR B 1 73 ? 13.084 -3.783 15.156 1.00 106.07 76 THR B O 1
ATOM 1465 N N . VAL B 1 74 ? 13.988 -1.726 15.462 1.00 66.29 77 VAL B N 1
ATOM 1466 C CA . VAL B 1 74 ? 13.833 -1.733 16.913 1.00 57.00 77 VAL B CA 1
ATOM 1467 C C . VAL B 1 74 ? 12.962 -0.567 17.419 1.00 51.65 77 VAL B C 1
ATOM 1468 O O . VAL B 1 74 ? 13.278 0.603 17.193 1.00 55.95 77 VAL B O 1
ATOM 1472 N N . VAL B 1 75 ? 11.862 -0.900 18.093 1.00 40.97 78 VAL B N 1
ATOM 1473 C CA . VAL B 1 75 ? 10.924 0.099 18.610 1.00 40.72 78 VAL B CA 1
ATOM 1474 C C . VAL B 1 75 ? 10.559 -0.174 20.062 1.00 31.66 78 VAL B C 1
ATOM 1475 O O . VAL B 1 75 ? 10.767 -1.273 20.573 1.00 29.67 78 VAL B O 1
ATOM 1479 N N . ARG B 1 76 ? 10.004 0.836 20.717 1.00 35.19 79 ARG B N 1
ATOM 1480 C CA . ARG B 1 76 ? 9.556 0.696 22.096 1.00 38.41 79 ARG B CA 1
ATOM 1481 C C . ARG B 1 76 ? 8.113 1.185 22.262 1.00 41.43 79 ARG B C 1
ATOM 1482 O O . ARG B 1 76 ? 7.564 1.857 21.383 1.00 39.46 79 ARG B O 1
ATOM 1490 N N . LEU B 1 77 ? 7.508 0.849 23.398 1.00 41.15 80 LEU B N 1
ATOM 1491 C CA . LEU B 1 77 ? 6.127 1.238 23.674 1.00 42.90 80 LEU B CA 1
ATOM 1492 C C . LEU B 1 77 ? 6.015 2.681 24.127 1.00 38.70 80 LEU B C 1
ATOM 1493 O O . LEU B 1 77 ? 6.607 3.067 25.131 1.00 39.39 80 LEU B O 1
ATOM 1498 N N . GLU B 1 78 ? 5.240 3.461 23.384 1.00 49.23 81 GLU B N 1
ATOM 1499 C CA . GLU B 1 78 ? 5.002 4.856 23.721 1.00 55.68 81 GLU B CA 1
ATOM 1500 C C . GLU B 1 78 ? 4.711 5.004 25.205 1.00 56.69 81 GLU B C 1
ATOM 1501 O O . GLU B 1 78 ? 3.760 4.416 25.722 1.00 60.69 81 GLU B O 1
ATOM 1507 N N . PRO B 1 79 ? 5.559 5.772 25.896 1.00 55.51 82 PRO B N 1
ATOM 1508 C CA . PRO B 1 79 ? 5.502 6.007 27.340 1.00 58.83 82 PRO B CA 1
ATOM 1509 C C . PRO B 1 79 ? 4.203 6.667 27.785 1.00 57.41 82 PRO B C 1
ATOM 1510 O O . PRO B 1 79 ? 3.385 7.061 26.942 1.00 64.34 82 PRO B O 1
ATOM 1514 N N . GLU B 1 80 ? 4.007 6.775 29.096 1.00 45.35 83 GLU B N 1
ATOM 1515 C CA . GLU B 1 80 ? 2.834 7.464 29.605 1.00 48.71 83 GLU B CA 1
ATOM 1516 C C . GLU B 1 80 ? 2.886 8.906 29.130 1.00 49.32 83 GLU B C 1
ATOM 1517 O O . GLU B 1 80 ? 3.961 9.482 28.963 1.00 41.09 83 GLU B O 1
ATOM 1523 N N . GLN B 1 81 ? 1.717 9.472 28.880 1.00 62.45 84 GLN B N 1
ATOM 1524 C CA . GLN B 1 81 ? 1.623 10.811 28.317 1.00 64.01 84 GLN B CA 1
ATOM 1525 C C . GLN B 1 81 ? 1.064 11.792 29.337 1.00 62.85 84 GLN B C 1
ATOM 1526 O O . GLN B 1 81 ? 0.149 11.459 30.087 1.00 65.39 84 GLN B O 1
ATOM 1532 N N . ALA B 1 82 ? 1.622 13.000 29.368 1.00 69.24 85 ALA B N 1
ATOM 1533 C CA . ALA B 1 82 ? 1.182 14.018 30.317 1.00 70.28 85 ALA B CA 1
ATOM 1534 C C . ALA B 1 82 ? -0.276 14.374 30.070 1.00 75.18 85 ALA B C 1
ATOM 1535 O O . ALA B 1 82 ? -0.774 14.253 28.948 1.00 78.67 85 ALA B O 1
ATOM 1537 N N . CYS B 1 83 ? -0.968 14.808 31.114 1.00 64.86 86 CYS B N 1
ATOM 1538 C CA . CYS B 1 83 ? -2.382 15.118 30.970 1.00 67.71 86 CYS B CA 1
ATOM 1539 C C . CYS B 1 83 ? -2.702 16.577 31.253 1.00 69.56 86 CYS B C 1
ATOM 1540 O O . CYS B 1 83 ? -2.310 17.115 32.291 1.00 68.76 86 CYS B O 1
ATOM 1543 N N . PRO B 1 84 ? -3.417 17.215 30.312 1.00 63.37 87 PRO B N 1
ATOM 1544 C CA . PRO B 1 84 ? -3.897 18.604 30.338 1.00 67.79 87 PRO B CA 1
ATOM 1545 C C . PRO B 1 84 ? -4.424 19.077 31.708 1.00 66.33 87 PRO B C 1
ATOM 1546 O O . PRO B 1 84 ? -5.502 18.680 32.163 1.00 58.29 87 PRO B O 1
ATOM 1550 N N . ASP B 1 93 ? -17.304 22.407 29.933 1.00 107.68 489 ASP B N 1
ATOM 1551 C CA . ASP B 1 93 ? -16.510 21.963 31.074 1.00 110.43 489 ASP B CA 1
ATOM 1552 C C . ASP B 1 93 ? -16.675 20.459 31.332 1.00 111.39 489 ASP B C 1
ATOM 1553 O O . ASP B 1 93 ? -15.808 19.822 31.941 1.00 111.16 489 ASP B O 1
ATOM 1558 N N . MET B 1 94 ? -17.787 19.892 30.870 1.00 88.22 490 MET B N 1
ATOM 1559 C CA . MET B 1 94 ? -17.971 18.448 30.940 1.00 86.06 490 MET B CA 1
ATOM 1560 C C . MET B 1 94 ? -17.269 17.754 29.779 1.00 91.56 490 MET B C 1
ATOM 1561 O O . MET B 1 94 ? -17.097 16.535 29.789 1.00 91.03 490 MET B O 1
ATOM 1566 N N . LEU B 1 95 ? -16.861 18.541 28.785 1.00 113.21 491 LEU B N 1
ATOM 1567 C CA . LEU B 1 95 ? -16.002 18.047 27.707 1.00 111.58 491 LEU B CA 1
ATOM 1568 C C . LEU B 1 95 ? -14.521 18.111 28.102 1.00 103.32 491 LEU B C 1
ATOM 1569 O O . LEU B 1 95 ? -13.647 17.817 27.290 1.00 107.03 491 LEU B O 1
ATOM 1574 N N . SER B 1 96 ? -14.247 18.495 29.347 1.00 85.55 492 SER B N 1
ATOM 1575 C CA . SER B 1 96 ? -12.874 18.658 29.820 1.00 88.01 492 SER B CA 1
ATOM 1576 C C . SER B 1 96 ? -12.496 17.676 30.924 1.00 87.09 492 SER B C 1
ATOM 1577 O O . SER B 1 96 ? -11.328 17.298 31.041 1.00 77.90 492 SER B O 1
ATOM 1580 N N . ARG B 1 97 ? -13.477 17.287 31.742 1.00 119.24 493 ARG B N 1
ATOM 1581 C CA . ARG B 1 97 ? -13.252 16.296 32.795 1.00 114.12 493 ARG B CA 1
ATOM 1582 C C . ARG B 1 97 ? -13.162 14.924 32.157 1.00 103.99 493 ARG B C 1
ATOM 1583 O O . ARG B 1 97 ? -12.519 14.013 32.678 1.00 100.61 493 ARG B O 1
ATOM 1591 N N . ILE B 1 98 ? -13.838 14.793 31.025 1.00 74.40 494 ILE B N 1
ATOM 1592 C CA . ILE B 1 98 ? -13.830 13.571 30.249 1.00 68.99 494 ILE B CA 1
ATOM 1593 C C . ILE B 1 98 ? -12.476 13.390 29.591 1.00 64.78 494 ILE B C 1
ATOM 1594 O O . ILE B 1 98 ? -11.912 12.299 29.610 1.00 66.24 494 ILE B O 1
ATOM 1599 N N . ALA B 1 99 ? -11.951 14.469 29.024 1.00 67.56 495 ALA B N 1
ATOM 1600 C CA . ALA B 1 99 ? -10.673 14.413 28.319 1.00 68.58 495 ALA B CA 1
ATOM 1601 C C . ALA B 1 99 ? -9.518 14.065 29.247 1.00 61.75 495 ALA B C 1
ATOM 1602 O O . ALA B 1 99 ? -8.594 13.362 28.850 1.00 62.50 495 ALA B O 1
ATOM 1604 N N . ALA B 1 100 ? -9.574 14.555 30.481 1.00 68.22 496 ALA B N 1
ATOM 1605 C CA . ALA B 1 100 ? -8.518 14.285 31.451 1.00 67.88 496 ALA B CA 1
ATOM 1606 C C . ALA B 1 100 ? -8.598 12.857 31.983 1.00 68.11 496 ALA B C 1
ATOM 1607 O O . ALA B 1 100 ? -7.571 12.186 32.127 1.00 65.37 496 ALA B O 1
ATOM 1609 N N . ALA B 1 101 ? -9.810 12.393 32.277 1.00 53.16 497 ALA B N 1
ATOM 1610 C CA . ALA B 1 101 ? -9.990 11.013 32.709 1.00 54.62 497 ALA B CA 1
ATOM 1611 C C . ALA B 1 101 ? -9.551 10.053 31.601 1.00 53.78 497 ALA B C 1
ATOM 1612 O O . ALA B 1 101 ? -8.919 9.028 31.868 1.00 49.37 497 ALA B O 1
ATOM 1614 N N . TRP B 1 102 ? -9.895 10.393 30.362 1.00 48.90 498 TRP B N 1
ATOM 1615 C CA . TRP B 1 102 ? -9.597 9.548 29.217 1.00 47.04 498 TRP B CA 1
ATOM 1616 C C . TRP B 1 102 ? -8.093 9.405 29.119 1.00 46.64 498 TRP B C 1
ATOM 1617 O O . TRP B 1 102 ? -7.567 8.335 28.817 1.00 45.55 498 TRP B O 1
ATOM 1628 N N . CYS B 1 103 ? -7.405 10.501 29.399 1.00 51.93 499 CYS B N 1
ATOM 1629 C CA . CYS B 1 103 ? -5.958 10.507 29.425 1.00 48.75 499 CYS B CA 1
ATOM 1630 C C . CYS B 1 103 ? -5.437 9.630 30.562 1.00 43.24 499 CYS B C 1
ATOM 1631 O O . CYS B 1 103 ? -4.586 8.778 30.346 1.00 43.72 499 CYS B O 1
ATOM 1634 N N . GLU B 1 104 ? -5.960 9.825 31.769 1.00 61.11 500 GLU B N 1
ATOM 1635 C CA . GLU B 1 104 ? -5.533 9.029 32.926 1.00 63.98 500 GLU B CA 1
ATOM 1636 C C . GLU B 1 104 ? -5.823 7.539 32.727 1.00 57.82 500 GLU B C 1
ATOM 1637 O O . GLU B 1 104 ? -5.073 6.677 33.185 1.00 53.54 500 GLU B O 1
ATOM 1643 N N . LEU B 1 105 ? -6.911 7.249 32.027 1.00 43.57 501 LEU B N 1
ATOM 1644 C CA . LEU B 1 105 ? -7.247 5.880 31.675 1.00 43.30 501 LEU B CA 1
ATOM 1645 C C . LEU B 1 105 ? -6.189 5.306 30.750 1.00 40.33 501 LEU B C 1
ATOM 1646 O O . LEU B 1 105 ? -5.629 4.244 31.020 1.00 36.22 501 LEU B O 1
ATOM 1651 N N . GLN B 1 106 ? -5.921 6.018 29.659 1.00 42.63 502 GLN B N 1
ATOM 1652 C CA . GLN B 1 106 ? -4.944 5.579 28.668 1.00 40.78 502 GLN B CA 1
ATOM 1653 C C . GLN B 1 106 ? -3.579 5.358 29.285 1.00 35.14 502 GLN B C 1
ATOM 1654 O O . GLN B 1 106 ? -2.875 4.432 28.905 1.00 36.79 502 GLN B O 1
ATOM 1660 N N . ASN B 1 107 ? -3.219 6.212 30.240 1.00 41.97 503 ASN B N 1
ATOM 1661 C CA . ASN B 1 107 ? -1.936 6.127 30.952 1.00 46.79 503 ASN B CA 1
ATOM 1662 C C . ASN B 1 107 ? -1.820 4.885 31.826 1.00 42.41 503 ASN B C 1
ATOM 1663 O O . ASN B 1 107 ? -0.818 4.155 31.772 1.00 39.39 503 ASN B O 1
ATOM 1668 N N . LYS B 1 108 ? -2.850 4.679 32.648 1.00 37.44 504 LYS B N 1
ATOM 1669 C CA . LYS B 1 108 ? -2.932 3.520 33.517 1.00 35.47 504 LYS B CA 1
ATOM 1670 C C . LYS B 1 108 ? -2.945 2.230 32.706 1.00 32.06 504 LYS B C 1
ATOM 1671 O O . LYS B 1 108 ? -2.216 1.295 33.023 1.00 35.39 504 LYS B O 1
ATOM 1677 N N . ASP B 1 109 ? -3.735 2.193 31.640 1.00 28.98 505 ASP B N 1
ATOM 1678 C CA . ASP B 1 109 ? -3.785 1.017 30.768 1.00 29.11 505 ASP B CA 1
ATOM 1679 C C . ASP B 1 109 ? -2.409 0.613 30.214 1.00 29.83 505 ASP B C 1
ATOM 1680 O O . ASP B 1 109 ? -2.121 -0.581 30.042 1.00 24.46 505 ASP B O 1
ATOM 1685 N N . ARG B 1 110 ? -1.559 1.606 29.956 1.00 35.82 506 ARG B N 1
ATOM 1686 C CA . ARG B 1 110 ? -0.223 1.343 29.460 1.00 35.47 506 ARG B CA 1
ATOM 1687 C C . ARG B 1 110 ? 0.541 0.365 30.358 1.00 35.28 506 ARG B C 1
ATOM 1688 O O . ARG B 1 110 ? 1.422 -0.371 29.881 1.00 28.99 506 ARG B O 1
ATOM 1696 N N . THR B 1 111 ? 0.187 0.318 31.642 1.00 39.39 507 THR B N 1
ATOM 1697 C CA . THR B 1 111 ? 0.835 -0.651 32.525 1.00 41.60 507 THR B CA 1
ATOM 1698 C C . THR B 1 111 ? 0.397 -2.073 32.163 1.00 43.38 507 THR B C 1
ATOM 1699 O O . THR B 1 111 ? 1.213 -3.012 32.175 1.00 43.50 507 THR B O 1
ATOM 1703 N N . LEU B 1 112 ? -0.880 -2.228 31.813 1.00 27.35 508 LEU B N 1
ATOM 1704 C CA . LEU B 1 112 ? -1.377 -3.516 31.342 1.00 23.45 508 LEU B CA 1
ATOM 1705 C C . LEU B 1 112 ? -0.717 -3.889 30.017 1.00 21.50 508 LEU B C 1
ATOM 1706 O O . LEU B 1 112 ? -0.160 -4.979 29.881 1.00 18.57 508 LEU B O 1
ATOM 1711 N N . TRP B 1 113 ? -0.759 -2.977 29.051 1.00 26.48 509 TRP B N 1
ATOM 1712 C CA . TRP B 1 113 ? -0.034 -3.170 27.792 1.00 27.91 509 TRP B CA 1
ATOM 1713 C C . TRP B 1 113 ? 1.453 -3.509 27.995 1.00 24.84 509 TRP B C 1
ATOM 1714 O O . TRP B 1 113 ? 1.997 -4.398 27.328 1.00 23.50 509 TRP B O 1
ATOM 1725 N N . GLY B 1 114 ? 2.097 -2.827 28.934 1.00 21.70 510 GLY B N 1
ATOM 1726 C CA . GLY B 1 114 ? 3.466 -3.165 29.287 1.00 21.85 510 GLY B CA 1
ATOM 1727 C C . GLY B 1 114 ? 3.647 -4.626 29.656 1.00 20.64 510 GLY B C 1
ATOM 1728 O O . GLY B 1 114 ? 4.480 -5.323 29.059 1.00 19.69 510 GLY B O 1
ATOM 1729 N N . GLU B 1 115 ? 2.861 -5.104 30.624 1.00 24.35 511 GLU B N 1
ATOM 1730 C CA . GLU B 1 115 ? 2.914 -6.518 31.001 1.00 20.88 511 GLU B CA 1
ATOM 1731 C C . GLU B 1 115 ? 2.661 -7.490 29.860 1.00 23.12 511 GLU B C 1
ATOM 1732 O O . GLU B 1 115 ? 3.120 -8.626 29.905 1.00 25.30 511 GLU B O 1
ATOM 1738 N N . MET B 1 116 ? 1.944 -7.071 28.827 1.00 21.68 512 MET B N 1
ATOM 1739 C CA . MET B 1 116 ? 1.633 -8.039 27.792 1.00 23.87 512 MET B CA 1
ATOM 1740 C C . MET B 1 116 ? 2.752 -8.123 26.798 1.00 28.46 512 MET B C 1
ATOM 1741 O O . MET B 1 116 ? 3.086 -9.201 26.304 1.00 30.16 512 MET B O 1
ATOM 1746 N N . SER B 1 117 ? 3.346 -6.971 26.531 1.00 30.65 513 SER B N 1
ATOM 1747 C CA . SER B 1 117 ? 4.531 -6.886 25.689 1.00 29.22 513 SER B CA 1
ATOM 1748 C C . SER B 1 117 ? 5.601 -7.875 26.118 1.00 31.37 513 SER B C 1
ATOM 1749 O O . SER B 1 117 ? 6.278 -8.442 25.270 1.00 34.57 513 SER B O 1
ATOM 1752 N N . ARG B 1 118 ? 5.753 -8.092 27.424 1.00 44.02 514 ARG B N 1
ATOM 1753 C CA . ARG B 1 118 ? 6.745 -9.052 27.916 1.00 45.39 514 ARG B CA 1
ATOM 1754 C C . ARG B 1 118 ? 6.510 -10.453 27.364 1.00 49.56 514 ARG B C 1
ATOM 1755 O O . ARG B 1 118 ? 7.440 -11.122 26.911 1.00 51.84 514 ARG B O 1
ATOM 1763 N N . LEU B 1 119 ? 5.254 -10.888 27.382 1.00 52.35 515 LEU B N 1
ATOM 1764 C CA . LEU B 1 119 ? 4.930 -12.276 27.051 1.00 54.72 515 LEU B CA 1
ATOM 1765 C C . LEU B 1 119 ? 4.494 -12.423 25.601 1.00 45.89 515 LEU B C 1
ATOM 1766 O O . LEU B 1 119 ? 4.929 -13.324 24.885 1.00 51.29 515 LEU B O 1
ATOM 1771 N N . ASN B 1 120 ? 3.646 -11.508 25.165 1.00 34.46 516 ASN B N 1
ATOM 1772 C CA . ASN B 1 120 ? 3.098 -11.560 23.815 1.00 38.98 516 ASN B CA 1
ATOM 1773 C C . ASN B 1 120 ? 3.386 -10.236 23.149 1.00 38.16 516 ASN B C 1
ATOM 1774 O O . ASN B 1 120 ? 2.492 -9.395 22.998 1.00 33.00 516 ASN B O 1
ATOM 1779 N N . PRO B 1 121 ? 4.652 -10.028 22.771 1.00 29.24 517 PRO B N 1
ATOM 1780 C CA . PRO B 1 121 ? 4.964 -8.748 22.151 1.00 28.47 517 PRO B CA 1
ATOM 1781 C C . PRO B 1 121 ? 4.297 -8.670 20.783 1.00 26.57 517 PRO B C 1
ATOM 1782 O O . PRO B 1 121 ? 3.884 -7.578 20.408 1.00 24.14 517 PRO B O 1
ATOM 1786 N N . SER B 1 122 ? 4.163 -9.798 20.079 1.00 26.50 518 SER B N 1
ATOM 1787 C CA . SER B 1 122 ? 3.616 -9.775 18.723 1.00 24.31 518 SER B CA 1
ATOM 1788 C C . SER B 1 122 ? 2.233 -9.198 18.741 1.00 23.20 518 SER B C 1
ATOM 1789 O O . SER B 1 122 ? 1.916 -8.347 17.922 1.00 25.48 518 SER B O 1
ATOM 1792 N N . ALA B 1 123 ? 1.419 -9.623 19.701 1.00 25.22 519 ALA B N 1
ATOM 1793 C CA . ALA B 1 123 ? 0.007 -9.214 19.711 1.00 29.67 519 ALA B CA 1
ATOM 1794 C C . ALA B 1 123 ? -0.185 -7.783 20.214 1.00 31.77 519 ALA B C 1
ATOM 1795 O O . ALA B 1 123 ? -1.151 -7.099 19.850 1.00 28.51 519 ALA B O 1
ATOM 1797 N N . VAL B 1 124 ? 0.741 -7.331 21.051 1.00 30.79 520 VAL B N 1
ATOM 1798 C CA . VAL B 1 124 ? 0.715 -5.948 21.497 1.00 31.24 520 VAL B CA 1
ATOM 1799 C C . VAL B 1 124 ? 1.043 -5.037 20.316 1.00 32.86 520 VAL B C 1
ATOM 1800 O O . VAL B 1 124 ? 0.418 -3.995 20.123 1.00 35.50 520 VAL B O 1
ATOM 1804 N N . ALA B 1 125 ? 2.001 -5.457 19.502 1.00 25.02 521 ALA B N 1
ATOM 1805 C CA . ALA B 1 125 ? 2.410 -4.657 18.350 1.00 30.14 521 ALA B CA 1
ATOM 1806 C C . ALA B 1 125 ? 1.405 -4.684 17.189 1.00 29.67 521 ALA B C 1
ATOM 1807 O O . ALA B 1 125 ? 1.268 -3.684 16.494 1.00 33.27 521 ALA B O 1
ATOM 1809 N N . THR B 1 126 ? 0.705 -5.802 16.972 1.00 32.38 522 THR B N 1
ATOM 1810 C CA . THR B 1 126 ? -0.331 -5.821 15.929 1.00 36.76 522 THR B CA 1
ATOM 1811 C C . THR B 1 126 ? -1.442 -4.839 16.265 1.00 32.11 522 THR B C 1
ATOM 1812 O O . THR B 1 126 ? -1.856 -4.057 15.414 1.00 34.97 522 THR B O 1
ATOM 1816 N N . ALA B 1 127 ? -1.905 -4.887 17.511 1.00 23.53 523 ALA B N 1
ATOM 1817 C CA . ALA B 1 127 ? -2.925 -3.969 18.020 1.00 22.72 523 ALA B CA 1
ATOM 1818 C C . ALA B 1 127 ? -2.492 -2.519 17.978 1.00 29.26 523 ALA B C 1
ATOM 1819 O O . ALA B 1 127 ? -3.309 -1.623 17.744 1.00 30.47 523 ALA B O 1
ATOM 1821 N N . ALA B 1 128 ? -1.208 -2.283 18.229 1.00 39.09 524 ALA B N 1
ATOM 1822 C CA . ALA B 1 128 ? -0.690 -0.926 18.258 1.00 37.79 524 ALA B CA 1
ATOM 1823 C C . ALA B 1 128 ? -0.559 -0.351 16.844 1.00 41.18 524 ALA B C 1
ATOM 1824 O O . ALA B 1 128 ? -0.848 0.828 16.616 1.00 49.63 524 ALA B O 1
ATOM 1826 N N . LEU B 1 129 ? -0.156 -1.184 15.891 1.00 31.64 525 LEU B N 1
ATOM 1827 C CA . LEU B 1 129 ? 0.070 -0.716 14.527 1.00 34.82 525 LEU B CA 1
ATOM 1828 C C . LEU B 1 129 ? -1.081 -0.984 13.561 1.00 37.14 525 LEU B C 1
ATOM 1829 O O . LEU B 1 129 ? -0.985 -0.637 12.376 1.00 36.58 525 LEU B O 1
ATOM 1834 N N . GLY B 1 130 ? -2.143 -1.618 14.055 1.00 29.99 526 GLY B N 1
ATOM 1835 C CA . GLY B 1 130 ? -3.270 -2.007 13.222 1.00 28.24 526 GLY B CA 1
ATOM 1836 C C . GLY B 1 130 ? -2.946 -2.816 11.970 1.00 28.58 526 GLY B C 1
ATOM 1837 O O . GLY B 1 130 ? -3.555 -2.608 10.925 1.00 37.30 526 GLY B O 1
ATOM 1838 N N . GLN B 1 131 ? -1.992 -3.733 12.072 1.00 46.35 527 GLN B N 1
ATOM 1839 C CA . GLN B 1 131 ? -1.584 -4.603 10.961 1.00 52.36 527 GLN B CA 1
ATOM 1840 C C . GLN B 1 131 ? -1.020 -5.888 11.561 1.00 48.67 527 GLN B C 1
ATOM 1841 O O . GLN B 1 131 ? -0.649 -5.904 12.725 1.00 44.29 527 GLN B O 1
ATOM 1847 N N . ARG B 1 132 ? -0.932 -6.961 10.786 1.00 39.62 528 ARG B N 1
ATOM 1848 C CA . ARG B 1 132 ? -0.387 -8.197 11.346 1.00 39.11 528 ARG B CA 1
ATOM 1849 C C . ARG B 1 132 ? 1.152 -8.188 11.398 1.00 42.44 528 ARG B C 1
ATOM 1850 O O . ARG B 1 132 ? 1.822 -8.182 10.360 1.00 47.02 528 ARG B O 1
ATOM 1858 N N . VAL B 1 133 ? 1.714 -8.186 12.604 1.00 38.64 529 VAL B N 1
ATOM 1859 C CA . VAL B 1 133 ? 3.163 -8.161 12.750 1.00 40.27 529 VAL B CA 1
ATOM 1860 C C . VAL B 1 133 ? 3.673 -9.230 13.719 1.00 36.40 529 VAL B C 1
ATOM 1861 O O . VAL B 1 133 ? 2.985 -9.615 14.650 1.00 35.84 529 VAL B O 1
ATOM 1865 N N . SER B 1 134 ? 4.881 -9.725 13.482 1.00 43.92 530 SER B N 1
ATOM 1866 C CA . SER B 1 134 ? 5.546 -10.601 14.444 1.00 39.91 530 SER B CA 1
ATOM 1867 C C . SER B 1 134 ? 6.444 -9.743 15.355 1.00 43.31 530 SER B C 1
ATOM 1868 O O . SER B 1 134 ? 6.925 -8.680 14.944 1.00 41.84 530 SER B O 1
ATOM 1871 N N . ALA B 1 135 ? 6.651 -10.169 16.597 1.00 29.60 531 ALA B N 1
ATOM 1872 C CA . ALA B 1 135 ? 7.539 -9.417 17.463 1.00 31.03 531 ALA B CA 1
ATOM 1873 C C . ALA B 1 135 ? 8.322 -10.295 18.429 1.00 34.07 531 ALA B C 1
ATOM 1874 O O . ALA B 1 135 ? 7.832 -11.321 18.880 1.00 31.73 531 ALA B O 1
ATOM 1876 N N . ARG B 1 136 ? 9.565 -9.910 18.708 1.00 49.33 532 ARG B N 1
ATOM 1877 C CA . ARG B 1 136 ? 10.239 -10.432 19.895 1.00 51.06 532 ARG B CA 1
ATOM 1878 C C . ARG B 1 136 ? 10.843 -9.343 20.768 1.00 44.94 532 ARG B C 1
ATOM 1879 O O . ARG B 1 136 ? 11.178 -8.252 20.294 1.00 42.65 532 ARG B O 1
ATOM 1887 N N . MET B 1 137 ? 10.918 -9.631 22.062 1.00 38.14 533 MET B N 1
ATOM 1888 C CA . MET B 1 137 ? 11.605 -8.745 22.979 1.00 41.67 533 MET B CA 1
ATOM 1889 C C . MET B 1 137 ? 13.103 -9.056 22.940 1.00 38.90 533 MET B C 1
ATOM 1890 O O . MET B 1 137 ? 13.524 -10.187 23.188 1.00 39.84 533 MET B O 1
ATOM 1895 N N . LEU B 1 138 ? 13.899 -8.058 22.579 1.00 34.24 534 LEU B N 1
ATOM 1896 C CA . LEU B 1 138 ? 15.342 -8.142 22.747 1.00 43.69 534 LEU B CA 1
ATOM 1897 C C . LEU B 1 138 ? 15.675 -7.331 23.996 1.00 44.97 534 LEU B C 1
ATOM 1898 O O . LEU B 1 138 ? 16.216 -6.225 23.894 1.00 42.99 534 LEU B O 1
ATOM 1903 N N . GLY B 1 139 ? 15.312 -7.860 25.166 1.00 38.89 535 GLY B N 1
ATOM 1904 C CA . GLY B 1 139 ? 15.497 -7.137 26.413 1.00 38.70 535 GLY B CA 1
ATOM 1905 C C . GLY B 1 139 ? 14.330 -6.250 26.827 1.00 37.54 535 GLY B C 1
ATOM 1906 O O . GLY B 1 139 ? 13.319 -6.745 27.338 1.00 38.32 535 GLY B O 1
ATOM 1907 N N . ASP B 1 140 ? 14.479 -4.940 26.630 1.00 38.16 536 ASP B N 1
ATOM 1908 C CA . ASP B 1 140 ? 13.460 -3.964 27.014 1.00 37.90 536 ASP B CA 1
ATOM 1909 C C . ASP B 1 140 ? 12.964 -3.233 25.791 1.00 42.48 536 ASP B C 1
ATOM 1910 O O . ASP B 1 140 ? 12.260 -2.216 25.885 1.00 41.40 536 ASP B O 1
ATOM 1915 N N . VAL B 1 141 ? 13.354 -3.750 24.637 1.00 44.44 537 VAL B N 1
ATOM 1916 C CA . VAL B 1 141 ? 12.941 -3.159 23.380 1.00 46.66 537 VAL B CA 1
ATOM 1917 C C . VAL B 1 141 ? 12.382 -4.239 22.437 1.00 39.78 537 VAL B C 1
ATOM 1918 O O . VAL B 1 141 ? 12.645 -5.430 22.622 1.00 35.45 537 VAL B O 1
ATOM 1922 N N . MET B 1 142 ? 11.601 -3.814 21.446 1.00 39.17 538 MET B N 1
ATOM 1923 C CA . MET B 1 142 ? 10.808 -4.729 20.623 1.00 42.00 538 MET B CA 1
ATOM 1924 C C . MET B 1 142 ? 11.367 -4.794 19.211 1.00 42.36 538 MET B C 1
ATOM 1925 O O . MET B 1 142 ? 11.790 -3.783 18.661 1.00 46.37 538 MET B O 1
ATOM 1930 N N . ALA B 1 143 ? 11.350 -5.974 18.609 1.00 36.32 539 ALA B N 1
ATOM 1931 C CA . ALA B 1 143 ? 11.848 -6.128 17.246 1.00 33.72 539 ALA B CA 1
ATOM 1932 C C . ALA B 1 143 ? 10.726 -6.563 16.284 1.00 40.32 539 ALA B C 1
ATOM 1933 O O . ALA B 1 143 ? 10.247 -7.694 16.358 1.00 36.10 539 ALA B O 1
ATOM 1935 N N . ILE B 1 144 ? 10.337 -5.665 15.375 1.00 48.91 540 ILE B N 1
ATOM 1936 C CA . ILE B 1 144 ? 9.148 -5.836 14.534 1.00 43.40 540 ILE B CA 1
ATOM 1937 C C . ILE B 1 144 ? 9.407 -6.381 13.118 1.00 46.71 540 ILE B C 1
ATOM 1938 O O . ILE B 1 144 ? 10.236 -5.848 12.389 1.00 55.11 540 ILE B O 1
ATOM 1943 N N . SER B 1 145 ? 8.666 -7.420 12.731 1.00 53.38 541 SER B N 1
ATOM 1944 C CA . SER B 1 145 ? 8.648 -7.917 11.353 1.00 51.61 541 SER B CA 1
ATOM 1945 C C . SER B 1 145 ? 7.213 -8.065 10.834 1.00 58.29 541 SER B C 1
ATOM 1946 O O . SER B 1 145 ? 6.382 -8.743 11.456 1.00 55.22 541 SER B O 1
ATOM 1949 N N . ARG B 1 146 ? 6.933 -7.429 9.697 1.00 62.80 542 ARG B N 1
ATOM 1950 C CA . ARG B 1 146 ? 5.613 -7.457 9.051 1.00 57.55 542 ARG B CA 1
ATOM 1951 C C . ARG B 1 146 ? 5.172 -8.868 8.690 1.00 55.21 542 ARG B C 1
ATOM 1952 O O . ARG B 1 146 ? 6.012 -9.666 8.290 1.00 54.18 542 ARG B O 1
ATOM 1960 N N . CYS B 1 147 ? 3.882 -9.180 8.799 1.00 45.17 543 CYS B N 1
ATOM 1961 C CA . CYS B 1 147 ? 3.430 -10.513 8.391 1.00 43.89 543 CYS B CA 1
ATOM 1962 C C . CYS B 1 147 ? 2.887 -10.505 6.952 1.00 45.89 543 CYS B C 1
ATOM 1963 O O . CYS B 1 147 ? 2.572 -9.442 6.405 1.00 44.33 543 CYS B O 1
ATOM 1966 N N . VAL B 1 148 ? 2.798 -11.688 6.341 1.00 40.32 544 VAL B N 1
ATOM 1967 C CA . VAL B 1 148 ? 2.427 -11.812 4.928 1.00 43.56 544 VAL B CA 1
ATOM 1968 C C . VAL B 1 148 ? 1.219 -12.722 4.742 1.00 42.32 544 VAL B C 1
ATOM 1969 O O . VAL B 1 148 ? 1.239 -13.861 5.222 1.00 39.78 544 VAL B O 1
ATOM 1973 N N . GLU B 1 149 ? 0.197 -12.227 4.026 1.00 50.61 545 GLU B N 1
ATOM 1974 C CA . GLU B 1 149 ? -1.014 -12.996 3.690 1.00 46.02 545 GLU B CA 1
ATOM 1975 C C . GLU B 1 149 ? -0.716 -14.258 2.908 1.00 49.25 545 GLU B C 1
ATOM 1976 O O . GLU B 1 149 ? 0.224 -14.309 2.113 1.00 60.08 545 GLU B O 1
ATOM 1982 N N . VAL B 1 150 ? -1.526 -15.280 3.128 1.00 28.23 546 VAL B N 1
ATOM 1983 C CA . VAL B 1 150 ? -1.381 -16.512 2.379 1.00 33.89 546 VAL B CA 1
ATOM 1984 C C . VAL B 1 150 ? -2.634 -16.647 1.541 1.00 42.31 546 VAL B C 1
ATOM 1985 O O . VAL B 1 150 ? -3.715 -16.958 2.048 1.00 38.87 546 VAL B O 1
ATOM 1989 N N . ARG B 1 151 ? -2.476 -16.355 0.253 1.00 89.05 547 ARG B N 1
ATOM 1990 C CA . ARG B 1 151 ? -3.588 -16.344 -0.685 1.00 96.48 547 ARG B CA 1
ATOM 1991 C C . ARG B 1 151 ? -4.065 -17.755 -0.972 1.00 95.23 547 ARG B C 1
ATOM 1992 O O . ARG B 1 151 ? -5.229 -17.968 -1.309 1.00 99.82 547 ARG B O 1
ATOM 2000 N N . GLY B 1 152 ? -3.161 -18.716 -0.818 1.00 60.57 548 GLY B N 1
ATOM 2001 C CA . GLY B 1 152 ? -3.443 -20.077 -1.217 1.00 65.44 548 GLY B CA 1
ATOM 2002 C C . GLY B 1 152 ? -4.612 -20.747 -0.520 1.00 70.86 548 GLY B C 1
ATOM 2003 O O . GLY B 1 152 ? -5.315 -20.157 0.316 1.00 64.06 548 GLY B O 1
ATOM 2004 N N . GLY B 1 153 ? -4.831 -22.000 -0.898 1.00 98.59 549 GLY B N 1
ATOM 2005 C CA . GLY B 1 153 ? -5.643 -22.893 -0.102 1.00 95.18 549 GLY B CA 1
ATOM 2006 C C . GLY B 1 153 ? -4.775 -23.441 1.020 1.00 90.71 549 GLY B C 1
ATOM 2007 O O . GLY B 1 153 ? -3.603 -23.801 0.820 1.00 85.02 549 GLY B O 1
ATOM 2008 N N . VAL B 1 154 ? -5.346 -23.482 2.214 1.00 59.20 550 VAL B N 1
ATOM 2009 C CA . VAL B 1 154 ? -4.671 -24.069 3.353 1.00 55.89 550 VAL B CA 1
ATOM 2010 C C . VAL B 1 154 ? -5.340 -25.407 3.598 1.00 48.02 550 VAL B C 1
ATOM 2011 O O . VAL B 1 154 ? -6.533 -25.542 3.378 1.00 52.31 550 VAL B O 1
ATOM 2015 N N . TYR B 1 155 ? -4.581 -26.404 4.028 1.00 65.71 551 TYR B N 1
ATOM 2016 C CA . TYR B 1 155 ? -5.160 -27.728 4.226 1.00 65.14 551 TYR B CA 1
ATOM 2017 C C . TYR B 1 155 ? -4.741 -28.322 5.539 1.00 59.75 551 TYR B C 1
ATOM 2018 O O . TYR B 1 155 ? -3.560 -28.403 5.844 1.00 63.62 551 TYR B O 1
ATOM 2027 N N . VAL B 1 156 ? -5.728 -28.732 6.318 1.00 50.46 552 VAL B N 1
ATOM 2028 C CA . VAL B 1 156 ? -5.467 -29.305 7.617 1.00 43.71 552 VAL B CA 1
ATOM 2029 C C . VAL B 1 156 ? -5.262 -30.801 7.437 1.00 42.56 552 VAL B C 1
ATOM 2030 O O . VAL B 1 156 ? -5.759 -31.400 6.471 1.00 41.07 552 VAL B O 1
ATOM 2034 N N . GLN B 1 157 ? -4.521 -31.395 8.364 1.00 36.65 553 GLN B N 1
ATOM 2035 C CA . GLN B 1 157 ? -4.128 -32.786 8.267 1.00 34.00 553 GLN B CA 1
ATOM 2036 C C . GLN B 1 157 ? -4.714 -33.624 9.391 1.00 31.39 553 GLN B C 1
ATOM 2037 O O . GLN B 1 157 ? -4.591 -33.279 10.568 1.00 28.78 553 GLN B O 1
ATOM 2043 N N . ASN B 1 158 ? -5.307 -34.751 9.012 1.00 45.16 554 ASN B N 1
ATOM 2044 C CA . ASN B 1 158 ? -6.034 -35.625 9.942 1.00 45.07 554 ASN B CA 1
ATOM 2045 C C . ASN B 1 158 ? -5.399 -35.904 11.307 1.00 48.31 554 ASN B C 1
ATOM 2046 O O . ASN B 1 158 ? -5.945 -35.508 12.340 1.00 50.26 554 ASN B O 1
ATOM 2051 N N . SER B 1 159 ? -4.262 -36.588 11.330 1.00 42.16 555 SER B N 1
ATOM 2052 C CA . SER B 1 159 ? -3.635 -36.871 12.608 1.00 36.34 555 SER B CA 1
ATOM 2053 C C . SER B 1 159 ? -3.010 -35.624 13.221 1.00 40.62 555 SER B C 1
ATOM 2054 O O . SER B 1 159 ? -2.768 -34.630 12.533 1.00 46.83 555 SER B O 1
ATOM 2057 N N . MET B 1 160 ? -2.792 -35.673 14.530 1.00 39.49 556 MET B N 1
ATOM 2058 C CA . MET B 1 160 ? -2.015 -34.668 15.245 1.00 40.25 556 MET B CA 1
ATOM 2059 C C . MET B 1 160 ? -1.051 -35.394 16.158 1.00 39.90 556 MET B C 1
ATOM 2060 O O . MET B 1 160 ? -0.543 -34.825 17.118 1.00 38.29 556 MET B O 1
ATOM 2065 N N . ARG B 1 161 ? -0.841 -36.673 15.867 1.00 46.26 557 ARG B N 1
ATOM 2066 C CA . ARG B 1 161 ? 0.147 -37.487 16.561 1.00 54.04 557 ARG B CA 1
ATOM 2067 C C . ARG B 1 161 ? 1.481 -37.400 15.819 1.00 56.78 557 ARG B C 1
ATOM 2068 O O . ARG B 1 161 ? 1.508 -37.323 14.581 1.00 51.94 557 ARG B O 1
ATOM 2076 N N . VAL B 1 162 ? 2.579 -37.396 16.572 1.00 60.30 558 VAL B N 1
ATOM 2077 C CA . VAL B 1 162 ? 3.915 -37.346 15.980 1.00 68.87 558 VAL B CA 1
ATOM 2078 C C . VAL B 1 162 ? 4.344 -38.727 15.483 1.00 73.84 558 VAL B C 1
ATOM 2079 O O . VAL B 1 162 ? 4.561 -39.631 16.291 1.00 78.61 558 VAL B O 1
ATOM 2083 N N . PRO B 1 163 ? 4.475 -38.891 14.151 1.00 56.74 559 PRO B N 1
ATOM 2084 C CA . PRO B 1 163 ? 4.681 -40.231 13.571 1.00 58.48 559 PRO B CA 1
ATOM 2085 C C . PRO B 1 163 ? 5.900 -41.001 14.101 1.00 61.14 559 PRO B C 1
ATOM 2086 O O . PRO B 1 163 ? 5.974 -42.215 13.913 1.00 65.18 559 PRO B O 1
ATOM 2090 N N . GLY B 1 164 ? 6.819 -40.325 14.780 1.00 76.66 560 GLY B N 1
ATOM 2091 C CA . GLY B 1 164 ? 7.989 -41.005 15.310 1.00 89.84 560 GLY B CA 1
ATOM 2092 C C . GLY B 1 164 ? 7.939 -41.399 16.782 1.00 92.65 560 GLY B C 1
ATOM 2093 O O . GLY B 1 164 ? 8.804 -42.141 17.268 1.00 95.18 560 GLY B O 1
ATOM 2094 N N . GLU B 1 165 ? 6.946 -40.893 17.506 1.00 87.66 561 GLU B N 1
ATOM 2095 C CA . GLU B 1 165 ? 6.870 -41.125 18.943 1.00 88.45 561 GLU B CA 1
ATOM 2096 C C . GLU B 1 165 ? 5.433 -41.360 19.375 1.00 92.62 561 GLU B C 1
ATOM 2097 O O . GLU B 1 165 ? 4.503 -40.804 18.792 1.00 92.68 561 GLU B O 1
ATOM 2103 N N . ARG B 1 166 ? 5.248 -42.185 20.399 1.00 97.00 562 ARG B N 1
ATOM 2104 C CA . ARG B 1 166 ? 3.928 -42.363 20.986 1.00 97.15 562 ARG B CA 1
ATOM 2105 C C . ARG B 1 166 ? 3.920 -41.589 22.291 1.00 91.72 562 ARG B C 1
ATOM 2106 O O . ARG B 1 166 ? 4.981 -41.305 22.849 1.00 93.28 562 ARG B O 1
ATOM 2114 N N . GLY B 1 167 ? 2.742 -41.224 22.775 1.00 75.75 563 GLY B N 1
ATOM 2115 C CA . GLY B 1 167 ? 2.675 -40.410 23.975 1.00 75.32 563 GLY B CA 1
ATOM 2116 C C . GLY B 1 167 ? 3.154 -38.986 23.748 1.00 66.53 563 GLY B C 1
ATOM 2117 O O . GLY B 1 167 ? 3.326 -38.217 24.700 1.00 63.78 563 GLY B O 1
ATOM 2118 N N . THR B 1 168 ? 3.393 -38.641 22.485 1.00 57.85 564 THR B N 1
ATOM 2119 C CA . THR B 1 168 ? 3.577 -37.246 22.095 1.00 56.38 564 THR B CA 1
ATOM 2120 C C . THR B 1 168 ? 2.775 -36.922 20.835 1.00 55.02 564 THR B C 1
ATOM 2121 O O . THR B 1 168 ? 2.703 -37.721 19.889 1.00 48.94 564 THR B O 1
ATOM 2125 N N . CYS B 1 169 ? 2.151 -35.747 20.860 1.00 69.87 565 CYS B N 1
ATOM 2126 C CA . CYS B 1 169 ? 1.314 -35.267 19.770 1.00 59.64 565 CYS B CA 1
ATOM 2127 C C . CYS B 1 169 ? 1.537 -33.778 19.576 1.00 57.23 565 CYS B C 1
ATOM 2128 O O . CYS B 1 169 ? 2.029 -33.099 20.479 1.00 58.19 565 CYS B O 1
ATOM 2131 N N . TYR B 1 170 ? 1.153 -33.265 18.411 1.00 39.78 566 TYR B N 1
ATOM 2132 C CA . TYR B 1 170 ? 1.212 -31.831 18.173 1.00 39.29 566 TYR B CA 1
ATOM 2133 C C . TYR B 1 170 ? 0.093 -31.185 18.969 1.00 31.53 566 TYR B C 1
ATOM 2134 O O . TYR B 1 170 ? -0.993 -31.714 19.024 1.00 33.62 566 TYR B O 1
ATOM 2143 N N . SER B 1 171 ? 0.373 -30.064 19.617 1.00 37.55 567 SER B N 1
ATOM 2144 C CA . SER B 1 171 ? -0.633 -29.367 20.402 1.00 38.36 567 SER B CA 1
ATOM 2145 C C . SER B 1 171 ? -1.616 -28.629 19.501 1.00 32.09 567 SER B C 1
ATOM 2146 O O . SER B 1 171 ? -2.705 -28.288 19.917 1.00 36.26 567 SER B O 1
ATOM 2149 N N . ARG B 1 172 ? -1.220 -28.380 18.263 1.00 36.56 568 ARG B N 1
ATOM 2150 C CA . ARG B 1 172 ? -2.076 -27.708 17.290 1.00 34.27 568 ARG B CA 1
ATOM 2151 C C . ARG B 1 172 ? -2.011 -28.447 15.948 1.00 38.51 568 ARG B C 1
ATOM 2152 O O . ARG B 1 172 ? -1.022 -29.133 15.669 1.00 39.76 568 ARG B O 1
ATOM 2160 N N . PRO B 1 173 ? -3.065 -28.311 15.115 1.00 30.34 569 PRO B N 1
ATOM 2161 C CA . PRO B 1 173 ? -3.196 -29.081 13.863 1.00 31.76 569 PRO B CA 1
ATOM 2162 C C . PRO B 1 173 ? -2.056 -28.875 12.873 1.00 34.13 569 PRO B C 1
ATOM 2163 O O . PRO B 1 173 ? -1.431 -27.810 12.825 1.00 31.18 569 PRO B O 1
ATOM 2167 N N . LEU B 1 174 ? -1.784 -29.885 12.065 1.00 43.24 570 LEU B N 1
ATOM 2168 C CA . LEU B 1 174 ? -0.792 -29.694 11.020 1.00 41.22 570 LEU B CA 1
ATOM 2169 C C . LEU B 1 174 ? -1.474 -29.175 9.779 1.00 42.05 570 LEU B C 1
ATOM 2170 O O . LEU B 1 174 ? -2.620 -29.524 9.479 1.00 46.02 570 LEU B O 1
ATOM 2175 N N . VAL B 1 175 ? -0.776 -28.329 9.052 1.00 36.33 571 VAL B N 1
ATOM 2176 C CA . VAL B 1 175 ? -1.285 -27.919 7.767 1.00 39.22 571 VAL B CA 1
ATOM 2177 C C . VAL B 1 175 ? -0.212 -28.041 6.698 1.00 44.46 571 VAL B C 1
ATOM 2178 O O . VAL B 1 175 ? 0.981 -28.196 6.995 1.00 39.84 571 VAL B O 1
ATOM 2182 N N . THR B 1 176 ? -0.659 -27.998 5.449 1.00 48.80 572 THR B N 1
ATOM 2183 C CA . THR B 1 176 ? 0.224 -27.693 4.333 1.00 50.99 572 THR B CA 1
ATOM 2184 C C . THR B 1 176 ? -0.348 -26.444 3.650 1.00 52.09 572 THR B C 1
ATOM 2185 O O . THR B 1 176 ? -1.574 -26.273 3.557 1.00 47.27 572 THR B O 1
ATOM 2189 N N . PHE B 1 177 ? 0.536 -25.549 3.221 1.00 45.08 573 PHE B N 1
ATOM 2190 C CA . PHE B 1 177 ? 0.112 -24.334 2.526 1.00 48.21 573 PHE B CA 1
ATOM 2191 C C . PHE B 1 177 ? 1.204 -23.850 1.578 1.00 51.57 573 PHE B C 1
ATOM 2192 O O . PHE B 1 177 ? 2.357 -24.275 1.683 1.00 52.72 573 PHE B O 1
ATOM 2200 N N . GLU B 1 178 ? 0.838 -22.952 0.665 1.00 65.26 574 GLU B N 1
ATOM 2201 C CA . GLU B 1 178 ? 1.694 -22.619 -0.470 1.00 66.42 574 GLU B CA 1
ATOM 2202 C C . GLU B 1 178 ? 2.037 -21.132 -0.519 1.00 68.46 574 GLU B C 1
ATOM 2203 O O . GLU B 1 178 ? 1.163 -20.275 -0.394 1.00 63.22 574 GLU B O 1
ATOM 2209 N N . ILE B 1 185 ? 4.552 -25.998 1.416 1.00 63.22 581 ILE B N 1
ATOM 2210 C CA . ILE B 1 185 ? 5.292 -26.162 2.672 1.00 63.26 581 ILE B CA 1
ATOM 2211 C C . ILE B 1 185 ? 4.500 -26.888 3.794 1.00 57.67 581 ILE B C 1
ATOM 2212 O O . ILE B 1 185 ? 3.262 -26.870 3.826 1.00 55.32 581 ILE B O 1
ATOM 2217 N N . GLU B 1 186 ? 5.239 -27.543 4.688 1.00 57.97 582 GLU B N 1
ATOM 2218 C CA . GLU B 1 186 ? 4.678 -28.405 5.722 1.00 50.73 582 GLU B CA 1
ATOM 2219 C C . GLU B 1 186 ? 4.839 -27.793 7.110 1.00 48.89 582 GLU B C 1
ATOM 2220 O O . GLU B 1 186 ? 5.876 -27.964 7.761 1.00 51.51 582 GLU B O 1
ATOM 2226 N N . GLY B 1 187 ? 3.806 -27.089 7.560 1.00 43.78 583 GLY B N 1
ATOM 2227 C CA . GLY B 1 187 ? 3.809 -26.468 8.871 1.00 44.75 583 GLY B CA 1
ATOM 2228 C C . GLY B 1 187 ? 2.592 -26.831 9.697 1.00 38.97 583 GLY B C 1
ATOM 2229 O O . GLY B 1 187 ? 2.050 -27.921 9.566 1.00 36.39 583 GLY B O 1
ATOM 2230 N N . GLN B 1 188 ? 2.163 -25.902 10.544 1.00 52.68 584 GLN B N 1
ATOM 2231 C CA . GLN B 1 188 ? 1.108 -26.167 11.512 1.00 51.29 584 GLN B CA 1
ATOM 2232 C C . GLN B 1 188 ? 0.382 -24.885 11.950 1.00 49.13 584 GLN B C 1
ATOM 2233 O O . GLN B 1 188 ? 0.929 -23.784 11.837 1.00 48.42 584 GLN B O 1
ATOM 2239 N N . LEU B 1 189 ? -0.857 -25.033 12.423 1.00 34.00 585 LEU B N 1
ATOM 2240 C CA . LEU B 1 189 ? -1.712 -23.893 12.737 1.00 25.50 585 LEU B CA 1
ATOM 2241 C C . LEU B 1 189 ? -1.336 -23.204 14.054 1.00 27.44 585 LEU B C 1
ATOM 2242 O O . LEU B 1 189 ? -1.256 -23.834 15.115 1.00 22.78 585 LEU B O 1
ATOM 2247 N N . GLY B 1 190 ? -1.080 -21.905 13.983 1.00 35.59 586 GLY B N 1
ATOM 2248 C CA . GLY B 1 190 ? -0.746 -21.155 15.178 1.00 31.72 586 GLY B CA 1
ATOM 2249 C C . GLY B 1 190 ? -1.975 -20.417 15.663 1.00 30.08 586 GLY B C 1
ATOM 2250 O O . GLY B 1 190 ? -3.061 -20.645 15.152 1.00 29.23 586 GLY B O 1
ATOM 2251 N N . ASP B 1 191 ? -1.791 -19.550 16.656 1.00 29.32 587 ASP B N 1
ATOM 2252 C CA . ASP B 1 191 ? -2.832 -18.683 17.176 1.00 22.65 587 ASP B CA 1
ATOM 2253 C C . ASP B 1 191 ? -3.381 -17.802 16.059 1.00 31.05 587 ASP B C 1
ATOM 2254 O O . ASP B 1 191 ? -2.652 -17.462 15.154 1.00 32.46 587 ASP B O 1
ATOM 2259 N N . ASP B 1 192 ? -4.670 -17.467 16.116 1.00 45.40 588 ASP B N 1
ATOM 2260 C CA . ASP B 1 192 ? -5.300 -16.511 15.197 1.00 43.57 588 ASP B CA 1
ATOM 2261 C C . ASP B 1 192 ? -4.906 -16.606 13.709 1.00 43.45 588 ASP B C 1
ATOM 2262 O O . ASP B 1 192 ? -4.508 -15.621 13.092 1.00 42.05 588 ASP B O 1
ATOM 2267 N N . ASN B 1 193 ? -5.027 -17.795 13.138 1.00 27.58 589 ASN B N 1
ATOM 2268 C CA . ASN B 1 193 ? -4.805 -17.966 11.708 1.00 28.82 589 ASN B CA 1
ATOM 2269 C C . ASN B 1 193 ? -3.400 -17.645 11.229 1.00 29.02 589 ASN B C 1
ATOM 2270 O O . ASN B 1 193 ? -3.173 -17.419 10.044 1.00 33.08 589 ASN B O 1
ATOM 2275 N N . GLU B 1 194 ? -2.445 -17.631 12.142 1.00 39.57 590 GLU B N 1
ATOM 2276 C CA . GLU B 1 194 ? -1.068 -17.587 11.709 1.00 42.66 590 GLU B CA 1
ATOM 2277 C C . GLU B 1 194 ? -0.685 -19.000 11.303 1.00 42.93 590 GLU B C 1
ATOM 2278 O O . GLU B 1 194 ? -1.085 -19.981 11.967 1.00 33.58 590 GLU B O 1
ATOM 2284 N N . LEU B 1 195 ? 0.068 -19.089 10.202 1.00 37.90 591 LEU B N 1
ATOM 2285 C CA . LEU B 1 195 ? 0.637 -20.349 9.741 1.00 39.84 591 LEU B CA 1
ATOM 2286 C C . LEU B 1 195 ? 2.132 -20.354 10.031 1.00 41.60 591 LEU B C 1
ATOM 2287 O O . LEU B 1 195 ? 2.836 -19.384 9.743 1.00 47.89 591 LEU B O 1
ATOM 2292 N N . LEU B 1 196 ? 2.602 -21.443 10.628 1.00 30.67 592 LEU B N 1
ATOM 2293 C CA . LEU B 1 196 ? 4.005 -21.604 10.971 1.00 33.40 592 LEU B CA 1
ATOM 2294 C C . LEU B 1 196 ? 4.671 -22.543 9.954 1.00 38.04 592 LEU B C 1
ATOM 2295 O O . LEU B 1 196 ? 3.989 -23.237 9.202 1.00 33.56 592 LEU B O 1
ATOM 2300 N N . ILE B 1 197 ? 5.998 -22.568 9.917 1.00 61.46 593 ILE B N 1
ATOM 2301 C CA . ILE B 1 197 ? 6.698 -23.532 9.066 1.00 56.66 593 ILE B CA 1
ATOM 2302 C C . ILE B 1 197 ? 7.253 -24.633 9.942 1.00 56.74 593 ILE B C 1
ATOM 2303 O O . ILE B 1 197 ? 7.495 -25.750 9.494 1.00 60.02 593 ILE B O 1
ATOM 2308 N N . SER B 1 198 ? 7.431 -24.286 11.210 1.00 54.11 594 SER B N 1
ATOM 2309 C CA . SER B 1 198 ? 7.945 -25.179 12.228 1.00 46.69 594 SER B CA 1
ATOM 2310 C C . SER B 1 198 ? 6.812 -26.004 12.867 1.00 55.29 594 SER B C 1
ATOM 2311 O O . SER B 1 198 ? 6.023 -25.495 13.690 1.00 55.92 594 SER B O 1
ATOM 2314 N N . ARG B 1 199 ? 6.720 -27.272 12.481 1.00 38.26 595 ARG B N 1
ATOM 2315 C CA . ARG B 1 199 ? 5.878 -28.218 13.201 1.00 33.84 595 ARG B CA 1
ATOM 2316 C C . ARG B 1 199 ? 6.509 -28.642 14.517 1.00 35.74 595 ARG B C 1
ATOM 2317 O O . ARG B 1 199 ? 6.844 -29.812 14.682 1.00 37.63 595 ARG B O 1
ATOM 2325 N N . ASP B 1 200 ? 6.672 -27.729 15.463 1.00 46.50 596 ASP B N 1
ATOM 2326 C CA . ASP B 1 200 ? 7.253 -28.150 16.732 1.00 53.81 596 ASP B CA 1
ATOM 2327 C C . ASP B 1 200 ? 6.522 -27.681 17.986 1.00 55.73 596 ASP B C 1
ATOM 2328 O O . ASP B 1 200 ? 7.164 -27.416 19.011 1.00 53.91 596 ASP B O 1
ATOM 2333 N N . LEU B 1 201 ? 5.196 -27.564 17.902 1.00 41.59 597 LEU B N 1
ATOM 2334 C CA . LEU B 1 201 ? 4.384 -27.347 19.097 1.00 35.54 597 LEU B CA 1
ATOM 2335 C C . LEU B 1 201 ? 3.775 -28.687 19.496 1.00 38.58 597 LEU B C 1
ATOM 2336 O O . LEU B 1 201 ? 2.865 -29.196 18.830 1.00 36.20 597 LEU B O 1
ATOM 2341 N N . ILE B 1 202 ? 4.309 -29.257 20.576 1.00 58.14 598 ILE B N 1
ATOM 2342 C CA . ILE B 1 202 ? 4.055 -30.647 20.956 1.00 60.52 598 ILE B CA 1
ATOM 2343 C C . ILE B 1 202 ? 3.661 -30.706 22.418 1.00 60.00 598 ILE B C 1
ATOM 2344 O O . ILE B 1 202 ? 4.084 -29.865 23.218 1.00 62.44 598 ILE B O 1
ATOM 2349 N N . GLU B 1 203 ? 2.847 -31.696 22.763 1.00 60.60 599 GLU B N 1
ATOM 2350 C CA . GLU B 1 203 ? 2.457 -31.933 24.142 1.00 63.44 599 GLU B CA 1
ATOM 2351 C C . GLU B 1 203 ? 2.410 -33.443 24.332 1.00 65.37 599 GLU B C 1
ATOM 2352 O O . GLU B 1 203 ? 2.303 -34.188 23.350 1.00 65.36 599 GLU B O 1
ATOM 2358 N N . PRO B 1 204 ? 2.538 -33.906 25.587 1.00 50.46 600 PRO B N 1
ATOM 2359 C CA . PRO B 1 204 ? 2.232 -35.312 25.903 1.00 52.97 600 PRO B CA 1
ATOM 2360 C C . PRO B 1 204 ? 0.760 -35.616 25.602 1.00 48.77 600 PRO B C 1
ATOM 2361 O O . PRO B 1 204 ? -0.076 -34.741 25.858 1.00 50.96 600 PRO B O 1
ATOM 2365 N N . CYS B 1 205 ? 0.446 -36.799 25.070 1.00 48.44 601 CYS B N 1
ATOM 2366 C CA . CYS B 1 205 ? -0.930 -37.107 24.676 1.00 51.54 601 CYS B CA 1
ATOM 2367 C C . CYS B 1 205 ? -1.886 -37.246 25.873 1.00 55.70 601 CYS B C 1
ATOM 2368 O O . CYS B 1 205 ? -1.446 -37.422 27.015 1.00 57.88 601 CYS B O 1
ATOM 2371 N N . THR B 1 206 ? -3.189 -37.171 25.601 1.00 52.28 602 THR B N 1
ATOM 2372 C CA . THR B 1 206 ? -4.211 -37.091 26.649 1.00 48.83 602 THR B CA 1
ATOM 2373 C C . THR B 1 206 ? -5.446 -37.927 26.286 1.00 50.85 602 THR B C 1
ATOM 2374 O O . THR B 1 206 ? -5.625 -38.323 25.133 1.00 51.84 602 THR B O 1
ATOM 2378 N N . GLY B 1 207 ? -6.285 -38.219 27.276 1.00 64.07 603 GLY B N 1
ATOM 2379 C CA . GLY B 1 207 ? -7.571 -38.845 27.031 1.00 66.21 603 GLY B CA 1
ATOM 2380 C C . GLY B 1 207 ? -8.603 -37.740 26.977 1.00 65.01 603 GLY B C 1
ATOM 2381 O O . GLY B 1 207 ? -8.343 -36.636 27.465 1.00 62.54 603 GLY B O 1
ATOM 2382 N N . ASN B 1 208 ? -9.759 -38.024 26.379 1.00 98.71 604 ASN B N 1
ATOM 2383 C CA . ASN B 1 208 ? -10.825 -37.028 26.229 1.00 99.19 604 ASN B CA 1
ATOM 2384 C C . ASN B 1 208 ? -10.269 -35.737 25.609 1.00 90.87 604 ASN B C 1
ATOM 2385 O O . ASN B 1 208 ? -10.722 -34.627 25.907 1.00 90.65 604 ASN B O 1
ATOM 2390 N N . HIS B 1 209 ? -9.262 -35.904 24.757 1.00 61.75 605 HIS B N 1
ATOM 2391 C CA . HIS B 1 209 ? -8.635 -34.782 24.086 1.00 55.24 605 HIS B CA 1
ATOM 2392 C C . HIS B 1 209 ? -9.604 -34.191 23.075 1.00 49.36 605 HIS B C 1
ATOM 2393 O O . HIS B 1 209 ? -9.895 -34.802 22.044 1.00 51.36 605 HIS B O 1
ATOM 2400 N N . ARG B 1 210 ? -10.108 -33.003 23.379 1.00 38.90 606 ARG B N 1
ATOM 2401 C CA . ARG B 1 210 ? -11.066 -32.346 22.513 1.00 37.37 606 ARG B CA 1
ATOM 2402 C C . ARG B 1 210 ? -10.578 -30.934 22.300 1.00 32.73 606 ARG B C 1
ATOM 2403 O O . ARG B 1 210 ? -10.348 -30.214 23.258 1.00 37.18 606 ARG B O 1
ATOM 2411 N N . ARG B 1 211 ? -10.425 -30.520 21.052 1.00 30.15 607 ARG B N 1
ATOM 2412 C CA . ARG B 1 211 ? -9.962 -29.169 20.776 1.00 28.08 607 ARG B CA 1
ATOM 2413 C C . ARG B 1 211 ? -10.715 -28.590 19.588 1.00 30.59 607 ARG B C 1
ATOM 2414 O O . ARG B 1 211 ? -11.065 -29.320 18.652 1.00 28.23 607 ARG B O 1
ATOM 2422 N N . TYR B 1 212 ? -10.977 -27.285 19.644 1.00 26.55 608 TYR B N 1
ATOM 2423 C CA . TYR B 1 212 ? -11.542 -26.559 18.519 1.00 26.64 608 TYR B CA 1
ATOM 2424 C C . TYR B 1 212 ? -10.443 -25.604 18.134 1.00 25.22 608 TYR B C 1
ATOM 2425 O O . TYR B 1 212 ? -9.858 -24.967 19.000 1.00 25.19 608 TYR B O 1
ATOM 2434 N N . PHE B 1 213 ? -10.147 -25.510 16.845 1.00 17.87 609 PHE B N 1
ATOM 2435 C CA . PHE B 1 213 ? -9.082 -24.638 16.399 1.00 16.58 609 PHE B CA 1
ATOM 2436 C C . PHE B 1 213 ? -9.616 -23.713 15.349 1.00 15.87 609 PHE B C 1
ATOM 2437 O O . PHE B 1 213 ? -10.205 -24.149 14.371 1.00 17.13 609 PHE B O 1
ATOM 2445 N N . LYS B 1 214 ? -9.419 -22.427 15.575 1.00 13.91 610 LYS B N 1
ATOM 2446 C CA . LYS B 1 214 ? -9.758 -21.402 14.614 1.00 15.00 610 LYS B CA 1
ATOM 2447 C C . LYS B 1 214 ? -8.990 -21.662 13.312 1.00 22.20 610 LYS B C 1
ATOM 2448 O O . LYS B 1 214 ? -7.764 -21.804 13.322 1.00 26.46 610 LYS B O 1
ATOM 2454 N N . LEU B 1 215 ? -9.718 -21.764 12.202 1.00 25.43 611 LEU B N 1
ATOM 2455 C CA . LEU B 1 215 ? -9.147 -22.086 10.890 1.00 24.03 611 LEU B CA 1
ATOM 2456 C C . LEU B 1 215 ? -9.893 -21.240 9.896 1.00 25.32 611 LEU B C 1
ATOM 2457 O O . LEU B 1 215 ? -11.048 -21.521 9.589 1.00 27.72 611 LEU B O 1
ATOM 2462 N N . GLY B 1 216 ? -9.228 -20.201 9.400 1.00 32.78 612 GLY B N 1
ATOM 2463 C CA . GLY B 1 216 ? -9.851 -19.223 8.532 1.00 31.88 612 GLY B CA 1
ATOM 2464 C C . GLY B 1 216 ? -11.081 -18.619 9.177 1.00 36.42 612 GLY B C 1
ATOM 2465 O O . GLY B 1 216 ? -11.012 -18.097 10.302 1.00 34.86 612 GLY B O 1
ATOM 2466 N N . GLY B 1 217 ? -12.211 -18.703 8.470 1.00 34.30 613 GLY B N 1
ATOM 2467 C CA . GLY B 1 217 ? -13.453 -18.107 8.936 1.00 24.53 613 GLY B CA 1
ATOM 2468 C C . GLY B 1 217 ? -14.105 -18.939 10.017 1.00 24.13 613 GLY B C 1
ATOM 2469 O O . GLY B 1 217 ? -14.846 -18.408 10.847 1.00 27.01 613 GLY B O 1
ATOM 2470 N N . GLY B 1 218 ? -13.822 -20.242 10.020 1.00 27.15 614 GLY B N 1
ATOM 2471 C CA . GLY B 1 218 ? -14.490 -21.149 10.935 1.00 29.69 614 GLY B CA 1
ATOM 2472 C C . GLY B 1 218 ? -13.606 -21.817 11.978 1.00 31.47 614 GLY B C 1
ATOM 2473 O O . GLY B 1 218 ? -12.579 -21.289 12.395 1.00 34.66 614 GLY B O 1
ATOM 2474 N N . TYR B 1 219 ? -14.033 -22.983 12.429 1.00 19.09 615 TYR B N 1
ATOM 2475 C CA . TYR B 1 219 ? -13.285 -23.738 13.394 1.00 18.22 615 TYR B CA 1
ATOM 2476 C C . TYR B 1 219 ? -13.272 -25.169 12.946 1.00 24.45 615 TYR B C 1
ATOM 2477 O O . TYR B 1 219 ? -14.141 -25.616 12.202 1.00 27.39 615 TYR B O 1
ATOM 2486 N N . VAL B 1 220 ? -12.259 -25.887 13.388 1.00 34.06 616 VAL B N 1
ATOM 2487 C CA . VAL B 1 220 ? -12.115 -27.264 13.020 1.00 34.73 616 VAL B CA 1
ATOM 2488 C C . VAL B 1 220 ? -11.978 -27.975 14.355 1.00 35.31 616 VAL B C 1
ATOM 2489 O O . VAL B 1 220 ? -11.318 -27.466 15.272 1.00 35.49 616 VAL B O 1
ATOM 2493 N N . TYR B 1 221 ? -12.634 -29.123 14.482 1.00 24.69 617 TYR B N 1
ATOM 2494 C CA . TYR B 1 221 ? -12.704 -29.838 15.750 1.00 27.51 617 TYR B CA 1
ATOM 2495 C C . TYR B 1 221 ? -11.878 -31.113 15.671 1.00 23.86 617 TYR B C 1
ATOM 2496 O O . TYR B 1 221 ? -11.857 -31.783 14.648 1.00 24.34 617 TYR B O 1
ATOM 2505 N N . TYR B 1 222 ? -11.217 -31.448 16.766 1.00 28.11 618 TYR B N 1
ATOM 2506 C CA . TYR B 1 222 ? -10.388 -32.638 16.831 1.00 32.56 618 TYR B CA 1
ATOM 2507 C C . TYR B 1 222 ? -10.749 -33.403 18.085 1.00 33.01 618 TYR B C 1
ATOM 2508 O O . TYR B 1 222 ? -11.040 -32.793 19.109 1.00 36.01 618 TYR B O 1
ATOM 2517 N N . GLU B 1 223 ? -10.730 -34.728 18.003 1.00 35.16 619 GLU B N 1
ATOM 2518 C CA . GLU B 1 223 ? -10.986 -35.590 19.152 1.00 42.95 619 GLU B CA 1
ATOM 2519 C C . GLU B 1 223 ? -9.930 -36.655 19.076 1.00 41.97 619 GLU B C 1
ATOM 2520 O O . GLU B 1 223 ? -9.695 -37.175 17.990 1.00 45.42 619 GLU B O 1
ATOM 2526 N N . ASP B 1 224 ? -9.324 -36.994 20.215 1.00 52.40 620 ASP B N 1
ATOM 2527 C CA . ASP B 1 224 ? -8.218 -37.953 20.279 1.00 53.30 620 ASP B CA 1
ATOM 2528 C C . ASP B 1 224 ? -7.224 -37.707 19.144 1.00 53.49 620 ASP B C 1
ATOM 2529 O O . ASP B 1 224 ? -6.821 -38.629 18.425 1.00 54.21 620 ASP B O 1
ATOM 2534 N N . TYR B 1 225 ? -6.887 -36.434 18.963 1.00 35.27 621 TYR B N 1
ATOM 2535 C CA . TYR B 1 225 ? -5.899 -36.002 17.980 1.00 38.37 621 TYR B CA 1
ATOM 2536 C C . TYR B 1 225 ? -6.149 -36.512 16.546 1.00 33.92 621 TYR B C 1
ATOM 2537 O O . TYR B 1 225 ? -5.280 -36.415 15.679 1.00 37.01 621 TYR B O 1
ATOM 2546 N N . SER B 1 226 ? -7.327 -37.060 16.301 1.00 33.92 622 SER B N 1
ATOM 2547 C CA . SER B 1 226 ? -7.743 -37.355 14.947 1.00 41.49 622 SER B CA 1
ATOM 2548 C C . SER B 1 226 ? -8.822 -36.371 14.515 1.00 44.50 622 SER B C 1
ATOM 2549 O O . SER B 1 226 ? -9.793 -36.128 15.249 1.00 41.87 622 SER B O 1
ATOM 2552 N N . TYR B 1 227 ? -8.647 -35.811 13.323 1.00 39.23 623 TYR B N 1
ATOM 2553 C CA . TYR B 1 227 ? -9.604 -34.878 12.751 1.00 37.45 623 TYR B CA 1
ATOM 2554 C C . TYR B 1 227 ? -11.040 -35.439 12.829 1.00 42.01 623 TYR B C 1
ATOM 2555 O O . TYR B 1 227 ? -11.229 -36.658 12.831 1.00 45.56 623 TYR B O 1
ATOM 2564 N N . VAL B 1 228 ? -12.038 -34.554 12.914 1.00 41.76 624 VAL B N 1
ATOM 2565 C CA . VAL B 1 228 ? -13.450 -34.961 12.936 1.00 40.25 624 VAL B CA 1
ATOM 2566 C C . VAL B 1 228 ? -14.310 -34.182 11.940 1.00 46.10 624 VAL B C 1
ATOM 2567 O O . VAL B 1 228 ? -14.832 -34.749 10.970 1.00 52.94 624 VAL B O 1
ATOM 2571 N N . ARG B 1 229 ? -14.469 -32.885 12.184 1.00 43.68 625 ARG B N 1
ATOM 2572 C CA . ARG B 1 229 ? -15.281 -32.060 11.307 1.00 42.24 625 ARG B CA 1
ATOM 2573 C C . ARG B 1 229 ? -14.903 -30.585 11.419 1.00 40.83 625 ARG B C 1
ATOM 2574 O O . ARG B 1 229 ? -14.256 -30.182 12.374 1.00 41.92 625 ARG B O 1
ATOM 2582 N N . MET B 1 230 ? -15.280 -29.793 10.422 1.00 38.30 626 MET B N 1
ATOM 2583 C CA . MET B 1 230 ? -15.310 -28.339 10.556 1.00 37.54 626 MET B CA 1
ATOM 2584 C C . MET B 1 230 ? -16.561 -27.968 11.379 1.00 40.88 626 MET B C 1
ATOM 2585 O O . MET B 1 230 ? -17.638 -28.477 11.092 1.00 39.30 626 MET B O 1
ATOM 2590 N N . VAL B 1 231 ? -16.445 -27.099 12.387 1.00 33.64 627 VAL B N 1
ATOM 2591 C CA . VAL B 1 231 ? -17.637 -26.662 13.114 1.00 29.79 627 VAL B CA 1
ATOM 2592 C C . VAL B 1 231 ? -17.815 -25.169 13.156 1.00 31.75 627 VAL B C 1
ATOM 2593 O O . VAL B 1 231 ? -16.852 -24.423 13.073 1.00 30.32 627 VAL B O 1
ATOM 2597 N N . GLU B 1 232 ? -19.068 -24.745 13.292 1.00 43.98 628 GLU B N 1
ATOM 2598 C CA . GLU B 1 232 ? -19.371 -23.359 13.569 1.00 42.47 628 GLU B CA 1
ATOM 2599 C C . GLU B 1 232 ? -19.487 -23.281 15.092 1.00 37.46 628 GLU B C 1
ATOM 2600 O O . GLU B 1 232 ? -19.848 -24.264 15.748 1.00 33.43 628 GLU B O 1
ATOM 2606 N N . VAL B 1 233 ? -19.154 -22.130 15.663 1.00 26.28 629 VAL B N 1
ATOM 2607 C CA . VAL B 1 233 ? -19.316 -21.936 17.095 1.00 22.37 629 VAL B CA 1
ATOM 2608 C C . VAL B 1 233 ? -19.995 -20.590 17.256 1.00 23.57 629 VAL B C 1
ATOM 2609 O O . VAL B 1 233 ? -19.346 -19.543 17.303 1.00 22.60 629 VAL B O 1
ATOM 2613 N N . PRO B 1 234 ? -21.334 -20.614 17.290 1.00 23.05 630 PRO B N 1
ATOM 2614 C CA . PRO B 1 234 ? -22.082 -19.360 17.203 1.00 19.68 630 PRO B CA 1
ATOM 2615 C C . PRO B 1 234 ? -22.161 -18.671 18.562 1.00 19.43 630 PRO B C 1
ATOM 2616 O O . PRO B 1 234 ? -22.237 -17.437 18.632 1.00 20.55 630 PRO B O 1
ATOM 2620 N N . GLU B 1 235 ? -22.124 -19.453 19.633 1.00 24.91 631 GLU B N 1
ATOM 2621 C CA . GLU B 1 235 ? -22.268 -18.880 20.965 1.00 28.05 631 GLU B CA 1
ATOM 2622 C C . GLU B 1 235 ? -21.083 -17.925 21.289 1.00 28.26 631 GLU B C 1
ATOM 2623 O O . GLU B 1 235 ? -19.913 -18.238 21.056 1.00 26.92 631 GLU B O 1
ATOM 2629 N N . THR B 1 236 ? -21.412 -16.742 21.789 1.00 22.73 632 THR B N 1
ATOM 2630 C CA . THR B 1 236 ? -20.484 -15.631 21.852 1.00 17.68 632 THR B CA 1
ATOM 2631 C C . THR B 1 236 ? -20.605 -14.924 23.181 1.00 21.98 632 THR B C 1
ATOM 2632 O O . THR B 1 236 ? -21.701 -14.698 23.703 1.00 25.86 632 THR B O 1
ATOM 2636 N N . ILE B 1 237 ? -19.455 -14.574 23.730 1.00 34.62 633 ILE B N 1
ATOM 2637 C CA . ILE B 1 237 ? -19.379 -13.897 25.005 1.00 31.76 633 ILE B CA 1
ATOM 2638 C C . ILE B 1 237 ? -18.616 -12.618 24.719 1.00 29.72 633 ILE B C 1
ATOM 2639 O O . ILE B 1 237 ? -17.758 -12.618 23.835 1.00 28.74 633 ILE B O 1
ATOM 2644 N N . SER B 1 238 ? -18.946 -11.521 25.402 1.00 13.14 634 SER B N 1
ATOM 2645 C CA . SER B 1 238 ? -18.287 -10.248 25.099 1.00 15.73 634 SER B CA 1
ATOM 2646 C C . SER B 1 238 ? -17.887 -9.424 26.309 1.00 19.64 634 SER B C 1
ATOM 2647 O O . SER B 1 238 ? -18.603 -9.366 27.313 1.00 21.46 634 SER B O 1
ATOM 2650 N N . THR B 1 239 ? -16.740 -8.763 26.178 1.00 33.63 635 THR B N 1
ATOM 2651 C CA . THR B 1 239 ? -16.213 -7.898 27.227 1.00 41.05 635 THR B CA 1
ATOM 2652 C C . THR B 1 239 ? -16.284 -6.433 26.842 1.00 48.55 635 THR B C 1
ATOM 2653 O O . THR B 1 239 ? -15.638 -5.591 27.480 1.00 47.98 635 THR B O 1
ATOM 2657 N N . ARG B 1 240 ? -17.042 -6.131 25.787 1.00 38.59 636 ARG B N 1
ATOM 2658 C CA . ARG B 1 240 ? -17.241 -4.747 25.395 1.00 38.68 636 ARG B CA 1
ATOM 2659 C C . ARG B 1 240 ? -18.174 -4.059 26.370 1.00 40.11 636 ARG B C 1
ATOM 2660 O O . ARG B 1 240 ? -18.984 -4.699 27.037 1.00 36.72 636 ARG B O 1
ATOM 2668 N N . VAL B 1 241 ? -18.030 -2.745 26.453 1.00 56.33 637 VAL B N 1
ATOM 2669 C CA . VAL B 1 241 ? -18.962 -1.904 27.178 1.00 62.01 637 VAL B CA 1
ATOM 2670 C C . VAL B 1 241 ? -19.731 -1.150 26.109 1.00 64.92 637 VAL B C 1
ATOM 2671 O O . VAL B 1 241 ? -19.140 -0.478 25.251 1.00 60.59 637 VAL B O 1
ATOM 2675 N N . THR B 1 242 ? -21.049 -1.298 26.149 1.00 76.73 638 THR B N 1
ATOM 2676 C CA . THR B 1 242 ? -21.934 -0.688 25.169 1.00 80.59 638 THR B CA 1
ATOM 2677 C C . THR B 1 242 ? -22.174 0.782 25.521 1.00 79.09 638 THR B C 1
ATOM 2678 O O . THR B 1 242 ? -22.485 1.102 26.667 1.00 80.37 638 THR B O 1
ATOM 2682 N N . LEU B 1 243 ? -22.004 1.673 24.546 1.00 63.70 639 LEU B N 1
ATOM 2683 C CA . LEU B 1 243 ? -22.302 3.091 24.749 1.00 64.39 639 LEU B CA 1
ATOM 2684 C C . LEU B 1 243 ? -23.354 3.599 23.756 1.00 66.72 639 LEU B C 1
ATOM 2685 O O . LEU B 1 243 ? -23.033 4.226 22.746 1.00 58.93 639 LEU B O 1
ATOM 2690 N N . ASP C 1 61 ? -19.103 -11.279 50.017 1.00 53.06 64 ASP C N 1
ATOM 2691 C CA . ASP C 1 61 ? -19.998 -11.802 48.993 1.00 55.17 64 ASP C CA 1
ATOM 2692 C C . ASP C 1 61 ? -20.359 -13.257 49.306 1.00 53.02 64 ASP C C 1
ATOM 2693 O O . ASP C 1 61 ? -20.089 -13.738 50.413 1.00 48.24 64 ASP C O 1
ATOM 2698 N N . ARG C 1 62 ? -20.979 -13.942 48.343 1.00 54.22 65 ARG C N 1
ATOM 2699 C CA . ARG C 1 62 ? -21.510 -15.278 48.576 1.00 45.49 65 ARG C CA 1
ATOM 2700 C C . ARG C 1 62 ? -20.551 -16.336 48.067 1.00 39.53 65 ARG C C 1
ATOM 2701 O O . ARG C 1 62 ? -19.687 -16.059 47.238 1.00 39.72 65 ARG C O 1
ATOM 2709 N N . PHE C 1 63 ? -20.743 -17.560 48.536 1.00 26.20 66 PHE C N 1
ATOM 2710 C CA . PHE C 1 63 ? -19.921 -18.691 48.130 1.00 25.36 66 PHE C CA 1
ATOM 2711 C C . PHE C 1 63 ? -20.393 -19.390 46.873 1.00 26.23 66 PHE C C 1
ATOM 2712 O O . PHE C 1 63 ? -21.527 -19.224 46.456 1.00 29.60 66 PHE C O 1
ATOM 2720 N N . TYR C 1 64 ? -19.524 -20.214 46.299 1.00 28.14 67 TYR C N 1
ATOM 2721 C CA . TYR C 1 64 ? -19.776 -20.789 44.990 1.00 26.62 67 TYR C CA 1
ATOM 2722 C C . TYR C 1 64 ? -19.030 -22.099 44.750 1.00 27.91 67 TYR C C 1
ATOM 2723 O O . TYR C 1 64 ? -17.853 -22.221 45.078 1.00 28.33 67 TYR C O 1
ATOM 2732 N N . VAL C 1 65 ? -19.726 -23.087 44.191 1.00 29.26 68 VAL C N 1
ATOM 2733 C CA . VAL C 1 65 ? -19.070 -24.291 43.678 1.00 26.72 68 VAL C CA 1
ATOM 2734 C C . VAL C 1 65 ? -19.102 -24.146 42.168 1.00 25.09 68 VAL C C 1
ATOM 2735 O O . VAL C 1 65 ? -19.869 -23.357 41.629 1.00 24.55 68 VAL C O 1
ATOM 2739 N N . CYS C 1 66 ? -18.269 -24.893 41.474 1.00 24.18 69 CYS C N 1
ATOM 2740 C CA . CYS C 1 66 ? -18.124 -24.681 40.044 1.00 25.32 69 CYS C CA 1
ATOM 2741 C C . CYS C 1 66 ? -18.014 -26.030 39.357 1.00 22.58 69 CYS C C 1
ATOM 2742 O O . CYS C 1 66 ? -17.014 -26.741 39.489 1.00 19.82 69 CYS C O 1
ATOM 2745 N N . PRO C 1 67 ? -19.077 -26.428 38.662 1.00 29.13 70 PRO C N 1
ATOM 2746 C CA . PRO C 1 67 ? -18.940 -27.770 38.095 1.00 30.64 70 PRO C CA 1
ATOM 2747 C C . PRO C 1 67 ? -17.948 -27.733 36.954 1.00 24.32 70 PRO C C 1
ATOM 2748 O O . PRO C 1 67 ? -17.818 -26.699 36.297 1.00 27.99 70 PRO C O 1
ATOM 2752 N N . PRO C 1 68 ? -17.252 -28.844 36.723 1.00 16.15 71 PRO C N 1
ATOM 2753 C CA . PRO C 1 68 ? -16.306 -28.906 35.609 1.00 16.38 71 PRO C CA 1
ATOM 2754 C C . PRO C 1 68 ? -17.041 -28.708 34.295 1.00 25.42 71 PRO C C 1
ATOM 2755 O O . PRO C 1 68 ? -18.057 -29.381 34.070 1.00 27.41 71 PRO C O 1
ATOM 2759 N N . PRO C 1 69 ? -16.561 -27.786 33.447 1.00 24.20 72 PRO C N 1
ATOM 2760 C CA . PRO C 1 69 ? -17.196 -27.594 32.142 1.00 22.16 72 PRO C CA 1
ATOM 2761 C C . PRO C 1 69 ? -16.936 -28.731 31.190 1.00 22.91 72 PRO C C 1
ATOM 2762 O O . PRO C 1 69 ? -15.817 -28.868 30.720 1.00 31.62 72 PRO C O 1
ATOM 2766 N N . SER C 1 70 ? -17.955 -29.531 30.899 1.00 41.52 73 SER C N 1
ATOM 2767 C CA . SER C 1 70 ? -17.922 -30.413 29.736 1.00 42.24 73 SER C CA 1
ATOM 2768 C C . SER C 1 70 ? -18.102 -29.492 28.548 1.00 42.02 73 SER C C 1
ATOM 2769 O O . SER C 1 70 ? -18.613 -28.361 28.687 1.00 48.24 73 SER C O 1
ATOM 2772 N N . GLY C 1 71 ? -17.719 -29.952 27.370 1.00 29.37 74 GLY C N 1
ATOM 2773 C CA . GLY C 1 71 ? -17.781 -29.081 26.212 1.00 26.74 74 GLY C CA 1
ATOM 2774 C C . GLY C 1 71 ? -19.189 -28.815 25.726 1.00 22.16 74 GLY C C 1
ATOM 2775 O O . GLY C 1 71 ? -19.372 -28.294 24.640 1.00 26.64 74 GLY C O 1
ATOM 2776 N N . SER C 1 72 ? -20.176 -29.192 26.522 1.00 28.12 75 SER C N 1
ATOM 2777 C CA . SER C 1 72 ? -21.581 -28.963 26.207 1.00 28.60 75 SER C CA 1
ATOM 2778 C C . SER C 1 72 ? -21.834 -27.530 25.759 1.00 25.68 75 SER C C 1
ATOM 2779 O O . SER C 1 72 ? -22.450 -27.311 24.720 1.00 26.69 75 SER C O 1
ATOM 2782 N N . THR C 1 73 ? -21.356 -26.547 26.515 1.00 13.36 76 THR C N 1
ATOM 2783 C CA . THR C 1 73 ? -21.379 -25.177 25.987 1.00 18.49 76 THR C CA 1
ATOM 2784 C C . THR C 1 73 ? -19.988 -24.610 25.685 1.00 17.35 76 THR C C 1
ATOM 2785 O O . THR C 1 73 ? -19.138 -24.497 26.563 1.00 18.61 76 THR C O 1
ATOM 2789 N N . VAL C 1 74 ? -19.778 -24.226 24.438 1.00 19.32 77 VAL C N 1
ATOM 2790 C CA . VAL C 1 74 ? -18.457 -23.844 23.960 1.00 18.58 77 VAL C CA 1
ATOM 2791 C C . VAL C 1 74 ? -18.617 -22.470 23.304 1.00 18.31 77 VAL C C 1
ATOM 2792 O O . VAL C 1 74 ? -19.484 -22.274 22.452 1.00 19.97 77 VAL C O 1
ATOM 2796 N N . VAL C 1 75 ? -17.853 -21.488 23.764 1.00 14.70 78 VAL C N 1
ATOM 2797 C CA . VAL C 1 75 ? -18.040 -20.122 23.276 1.00 14.75 78 VAL C CA 1
ATOM 2798 C C . VAL C 1 75 ? -16.757 -19.483 22.743 1.00 19.90 78 VAL C C 1
ATOM 2799 O O . VAL C 1 75 ? -15.635 -19.979 22.956 1.00 19.11 78 VAL C O 1
ATOM 2803 N N . ARG C 1 76 ? -16.914 -18.356 22.067 1.00 23.97 79 ARG C N 1
ATOM 2804 C CA . ARG C 1 76 ? -15.746 -17.604 21.649 1.00 28.30 79 ARG C CA 1
ATOM 2805 C C . ARG C 1 76 ? -15.913 -16.168 22.078 1.00 27.96 79 ARG C C 1
ATOM 2806 O O . ARG C 1 76 ? -17.033 -15.711 22.291 1.00 25.90 79 ARG C O 1
ATOM 2814 N N . LEU C 1 77 ? -14.792 -15.477 22.248 1.00 28.59 80 LEU C N 1
ATOM 2815 C CA . LEU C 1 77 ? -14.813 -14.098 22.709 1.00 24.78 80 LEU C CA 1
ATOM 2816 C C . LEU C 1 77 ? -15.196 -13.250 21.519 1.00 28.71 80 LEU C C 1
ATOM 2817 O O . LEU C 1 77 ? -14.543 -13.309 20.467 1.00 32.97 80 LEU C O 1
ATOM 2822 N N . GLU C 1 78 ? -16.272 -12.486 21.668 1.00 40.68 81 GLU C N 1
ATOM 2823 C CA . GLU C 1 78 ? -16.822 -11.711 20.559 1.00 40.40 81 GLU C CA 1
ATOM 2824 C C . GLU C 1 78 ? -15.752 -10.798 19.953 1.00 40.75 81 GLU C C 1
ATOM 2825 O O . GLU C 1 78 ? -15.087 -10.053 20.678 1.00 40.97 81 GLU C O 1
ATOM 2831 N N . PRO C 1 79 ? -15.571 -10.894 18.625 1.00 31.10 82 PRO C N 1
ATOM 2832 C CA . PRO C 1 79 ? -14.637 -10.158 17.766 1.00 34.65 82 PRO C CA 1
ATOM 2833 C C . PRO C 1 79 ? -14.782 -8.651 17.841 1.00 36.76 82 PRO C C 1
ATOM 2834 O O . PRO C 1 79 ? -15.755 -8.141 18.401 1.00 38.78 82 PRO C O 1
ATOM 2838 N N . GLU C 1 80 ? -13.809 -7.958 17.253 1.00 33.59 83 GLU C N 1
ATOM 2839 C CA . GLU C 1 80 ? -13.848 -6.515 17.122 1.00 36.25 83 GLU C CA 1
ATOM 2840 C C . GLU C 1 80 ? -14.849 -6.046 16.083 1.00 42.03 83 GLU C C 1
ATOM 2841 O O . GLU C 1 80 ? -15.235 -6.803 15.191 1.00 43.05 83 GLU C O 1
ATOM 2847 N N . GLN C 1 81 ? -15.272 -4.793 16.190 1.00 60.52 84 GLN C N 1
ATOM 2848 C CA . GLN C 1 81 ? -16.298 -4.283 15.284 1.00 65.77 84 GLN C CA 1
ATOM 2849 C C . GLN C 1 81 ? -15.904 -3.009 14.518 1.00 66.08 84 GLN C C 1
ATOM 2850 O O . GLN C 1 81 ? -15.255 -2.113 15.067 1.00 62.64 84 GLN C O 1
ATOM 2856 N N . ALA C 1 82 ? -16.284 -2.955 13.240 1.00 51.38 85 ALA C N 1
ATOM 2857 C CA . ALA C 1 82 ? -16.051 -1.771 12.411 1.00 52.48 85 ALA C CA 1
ATOM 2858 C C . ALA C 1 82 ? -16.613 -0.517 13.090 1.00 51.46 85 ALA C C 1
ATOM 2859 O O . ALA C 1 82 ? -17.721 -0.528 13.641 1.00 44.37 85 ALA C O 1
ATOM 2861 N N . CYS C 1 83 ? -15.819 0.551 13.052 1.00 74.26 86 CYS C N 1
ATOM 2862 C CA . CYS C 1 83 ? -16.086 1.768 13.813 1.00 75.78 86 CYS C CA 1
ATOM 2863 C C . CYS C 1 83 ? -16.611 2.915 12.944 1.00 73.36 86 CYS C C 1
ATOM 2864 O O . CYS C 1 83 ? -16.009 3.266 11.918 1.00 62.74 86 CYS C O 1
ATOM 2867 N N . PRO C 1 84 ? -17.742 3.504 13.366 1.00 79.68 87 PRO C N 1
ATOM 2868 C CA . PRO C 1 84 ? -18.443 4.588 12.661 1.00 81.26 87 PRO C CA 1
ATOM 2869 C C . PRO C 1 84 ? -17.657 5.905 12.600 1.00 84.36 87 PRO C C 1
ATOM 2870 O O . PRO C 1 84 ? -16.555 6.012 13.142 1.00 80.48 87 PRO C O 1
ATOM 2874 N N . ASP C 1 93 ? -20.169 16.909 16.453 1.00 92.68 489 ASP C N 1
ATOM 2875 C CA . ASP C 1 93 ? -18.771 16.783 16.060 1.00 96.87 489 ASP C CA 1
ATOM 2876 C C . ASP C 1 93 ? -17.909 16.427 17.269 1.00 101.50 489 ASP C C 1
ATOM 2877 O O . ASP C 1 93 ? -16.963 15.651 17.149 1.00 99.87 489 ASP C O 1
ATOM 2882 N N . MET C 1 94 ? -18.241 16.989 18.433 1.00 132.62 490 MET C N 1
ATOM 2883 C CA . MET C 1 94 ? -17.504 16.700 19.668 1.00 131.51 490 MET C CA 1
ATOM 2884 C C . MET C 1 94 ? -17.982 15.399 20.336 1.00 127.27 490 MET C C 1
ATOM 2885 O O . MET C 1 94 ? -17.182 14.663 20.924 1.00 122.35 490 MET C O 1
ATOM 2890 N N . LEU C 1 95 ? -19.282 15.119 20.238 1.00 102.72 491 LEU C N 1
ATOM 2891 C CA . LEU C 1 95 ? -19.848 13.881 20.775 1.00 97.14 491 LEU C CA 1
ATOM 2892 C C . LEU C 1 95 ? -19.490 12.680 19.908 1.00 96.34 491 LEU C C 1
ATOM 2893 O O . LEU C 1 95 ? -19.431 11.551 20.392 1.00 91.72 491 LEU C O 1
ATOM 2898 N N . SER C 1 96 ? -19.264 12.933 18.622 1.00 110.74 492 SER C N 1
ATOM 2899 C CA . SER C 1 96 ? -18.868 11.887 17.683 1.00 107.50 492 SER C CA 1
ATOM 2900 C C . SER C 1 96 ? -17.415 11.481 17.920 1.00 99.89 492 SER C C 1
ATOM 2901 O O . SER C 1 96 ? -17.084 10.296 17.907 1.00 96.29 492 SER C O 1
ATOM 2904 N N . ARG C 1 97 ? -16.557 12.473 18.149 1.00 104.97 493 ARG C N 1
ATOM 2905 C CA . ARG C 1 97 ? -15.143 12.230 18.428 1.00 105.56 493 ARG C CA 1
ATOM 2906 C C . ARG C 1 97 ? -14.972 11.256 19.594 1.00 100.16 493 ARG C C 1
ATOM 2907 O O . ARG C 1 97 ? -13.953 10.563 19.692 1.00 103.76 493 ARG C O 1
ATOM 2915 N N . ILE C 1 98 ? -15.986 11.201 20.456 1.00 67.84 494 ILE C N 1
ATOM 2916 C CA . ILE C 1 98 ? -16.013 10.296 21.600 1.00 66.30 494 ILE C CA 1
ATOM 2917 C C . ILE C 1 98 ? -16.380 8.857 21.209 1.00 65.48 494 ILE C C 1
ATOM 2918 O O . ILE C 1 98 ? -15.544 7.951 21.300 1.00 60.20 494 ILE C O 1
ATOM 2923 N N . ALA C 1 99 ? -17.622 8.656 20.768 1.00 84.13 495 ALA C N 1
ATOM 2924 C CA . ALA C 1 99 ? -18.125 7.326 20.408 1.00 80.51 495 ALA C CA 1
ATOM 2925 C C . ALA C 1 99 ? -17.207 6.596 19.436 1.00 76.60 495 ALA C C 1
ATOM 2926 O O . ALA C 1 99 ? -17.132 5.366 19.450 1.00 75.49 495 ALA C O 1
ATOM 2928 N N . ALA C 1 100 ? -16.520 7.363 18.592 1.00 80.29 496 ALA C N 1
ATOM 2929 C CA . ALA C 1 100 ? -15.468 6.821 17.735 1.00 78.53 496 ALA C CA 1
ATOM 2930 C C . ALA C 1 100 ? -14.349 6.248 18.597 1.00 72.01 496 ALA C C 1
ATOM 2931 O O . ALA C 1 100 ? -14.089 5.046 18.562 1.00 70.51 496 ALA C O 1
ATOM 2933 N N . ALA C 1 101 ? -13.696 7.111 19.371 1.00 52.00 497 ALA C N 1
ATOM 2934 C CA . ALA C 1 101 ? -12.599 6.690 20.233 1.00 45.43 497 ALA C CA 1
ATOM 2935 C C . ALA C 1 101 ? -13.043 5.611 21.228 1.00 46.66 497 ALA C C 1
ATOM 2936 O O . ALA C 1 101 ? -12.258 4.727 21.580 1.00 37.52 497 ALA C O 1
ATOM 2938 N N . TRP C 1 102 ? -14.302 5.679 21.664 1.00 49.69 498 TRP C N 1
ATOM 2939 C CA . TRP C 1 102 ? -14.828 4.693 22.596 1.00 41.97 498 TRP C CA 1
ATOM 2940 C C . TRP C 1 102 ? -14.845 3.346 21.935 1.00 44.50 498 TRP C C 1
ATOM 2941 O O . TRP C 1 102 ? -14.552 2.326 22.558 1.00 49.09 498 TRP C O 1
ATOM 2952 N N . CYS C 1 103 ? -15.228 3.347 20.667 1.00 55.66 499 CYS C N 1
ATOM 2953 C CA . CYS C 1 103 ? -15.231 2.131 19.877 1.00 53.26 499 CYS C CA 1
ATOM 2954 C C . CYS C 1 103 ? -13.807 1.641 19.581 1.00 54.48 499 CYS C C 1
ATOM 2955 O O . CYS C 1 103 ? -13.528 0.451 19.686 1.00 54.59 499 CYS C O 1
ATOM 2958 N N . GLU C 1 104 ? -12.904 2.547 19.219 1.00 57.75 500 GLU C N 1
ATOM 2959 C CA . GLU C 1 104 ? -11.516 2.152 19.019 1.00 60.94 500 GLU C CA 1
ATOM 2960 C C . GLU C 1 104 ? -10.917 1.612 20.328 1.00 57.48 500 GLU C C 1
ATOM 2961 O O . GLU C 1 104 ? -10.058 0.723 20.293 1.00 54.80 500 GLU C O 1
ATOM 2967 N N . LEU C 1 105 ? -11.384 2.133 21.470 1.00 40.96 501 LEU C N 1
ATOM 2968 C CA . LEU C 1 105 ? -10.879 1.716 22.781 1.00 37.39 501 LEU C CA 1
ATOM 2969 C C . LEU C 1 105 ? -11.287 0.294 23.139 1.00 38.37 501 LEU C C 1
ATOM 2970 O O . LEU C 1 105 ? -10.489 -0.486 23.669 1.00 35.78 501 LEU C O 1
ATOM 2975 N N . GLN C 1 106 ? -12.536 -0.046 22.861 1.00 41.70 502 GLN C N 1
ATOM 2976 C CA . GLN C 1 106 ? -12.986 -1.406 23.085 1.00 39.12 502 GLN C CA 1
ATOM 2977 C C . GLN C 1 106 ? -12.253 -2.335 22.143 1.00 33.39 502 GLN C C 1
ATOM 2978 O O . GLN C 1 106 ? -11.854 -3.425 22.517 1.00 32.71 502 GLN C O 1
ATOM 2984 N N . ASN C 1 107 ? -12.071 -1.885 20.913 1.00 34.02 503 ASN C N 1
ATOM 2985 C CA . ASN C 1 107 ? -11.378 -2.682 19.915 1.00 35.47 503 ASN C CA 1
ATOM 2986 C C . ASN C 1 107 ? -9.983 -3.050 20.353 1.00 31.63 503 ASN C C 1
ATOM 2987 O O . ASN C 1 107 ? -9.650 -4.236 20.420 1.00 31.57 503 ASN C O 1
ATOM 2992 N N . LYS C 1 108 ? -9.182 -2.030 20.654 1.00 35.46 504 LYS C N 1
ATOM 2993 C CA . LYS C 1 108 ? -7.872 -2.217 21.279 1.00 35.17 504 LYS C CA 1
ATOM 2994 C C . LYS C 1 108 ? -7.953 -3.151 22.485 1.00 32.95 504 LYS C C 1
ATOM 2995 O O . LYS C 1 108 ? -7.267 -4.178 22.526 1.00 28.58 504 LYS C O 1
ATOM 3001 N N . ASP C 1 109 ? -8.802 -2.794 23.451 1.00 30.28 505 ASP C N 1
ATOM 3002 C CA . ASP C 1 109 ? -8.978 -3.583 24.668 1.00 27.32 505 ASP C CA 1
ATOM 3003 C C . ASP C 1 109 ? -9.111 -5.097 24.453 1.00 26.89 505 ASP C C 1
ATOM 3004 O O . ASP C 1 109 ? -8.680 -5.888 25.294 1.00 27.60 505 ASP C O 1
ATOM 3009 N N . ARG C 1 110 ? -9.691 -5.505 23.331 1.00 26.62 506 ARG C N 1
ATOM 3010 C CA . ARG C 1 110 ? -9.954 -6.923 23.105 1.00 25.09 506 ARG C CA 1
ATOM 3011 C C . ARG C 1 110 ? -8.686 -7.797 23.076 1.00 23.78 506 ARG C C 1
ATOM 3012 O O . ARG C 1 110 ? -8.733 -9.009 23.337 1.00 21.90 506 ARG C O 1
ATOM 3020 N N . THR C 1 111 ? -7.551 -7.186 22.770 1.00 26.41 507 THR C N 1
ATOM 3021 C CA . THR C 1 111 ? -6.299 -7.931 22.773 1.00 26.47 507 THR C CA 1
ATOM 3022 C C . THR C 1 111 ? -5.896 -8.322 24.199 1.00 23.91 507 THR C C 1
ATOM 3023 O O . THR C 1 111 ? -5.341 -9.405 24.433 1.00 21.53 507 THR C O 1
ATOM 3027 N N . LEU C 1 112 ? -6.206 -7.446 25.152 1.00 17.24 508 LEU C N 1
ATOM 3028 C CA . LEU C 1 112 ? -5.978 -7.745 26.552 1.00 16.75 508 LEU C CA 1
ATOM 3029 C C . LEU C 1 112 ? -6.854 -8.899 27.019 1.00 18.68 508 LEU C C 1
ATOM 3030 O O . LEU C 1 112 ? -6.398 -9.796 27.729 1.00 20.07 508 LEU C O 1
ATOM 3035 N N . TRP C 1 113 ? -8.109 -8.905 26.596 1.00 21.35 509 TRP C N 1
ATOM 3036 C CA . TRP C 1 113 ? -9.013 -9.961 27.015 1.00 15.93 509 TRP C CA 1
ATOM 3037 C C . TRP C 1 113 ? -8.675 -11.257 26.310 1.00 15.88 509 TRP C C 1
ATOM 3038 O O . TRP C 1 113 ? -8.777 -12.344 26.894 1.00 16.67 509 TRP C O 1
ATOM 3049 N N . GLY C 1 114 ? -8.257 -11.147 25.055 1.00 14.18 510 GLY C N 1
ATOM 3050 C CA . GLY C 1 114 ? -7.751 -12.307 24.342 1.00 17.71 510 GLY C CA 1
ATOM 3051 C C . GLY C 1 114 ? -6.625 -12.980 25.111 1.00 20.01 510 GLY C C 1
ATOM 3052 O O . GLY C 1 114 ? -6.594 -14.200 25.260 1.00 22.08 510 GLY C O 1
ATOM 3053 N N . GLU C 1 115 ? -5.701 -12.177 25.624 1.00 22.46 511 GLU C N 1
ATOM 3054 C CA . GLU C 1 115 ? -4.622 -12.722 26.423 1.00 22.10 511 GLU C CA 1
ATOM 3055 C C . GLU C 1 115 ? -5.082 -13.366 27.713 1.00 20.42 511 GLU C C 1
ATOM 3056 O O . GLU C 1 115 ? -4.749 -14.520 27.968 1.00 22.67 511 GLU C O 1
ATOM 3062 N N . MET C 1 116 ? -5.843 -12.638 28.529 1.00 19.88 512 MET C N 1
ATOM 3063 C CA . MET C 1 116 ? -6.238 -13.170 29.830 1.00 20.80 512 MET C CA 1
ATOM 3064 C C . MET C 1 116 ? -6.991 -14.478 29.694 1.00 24.74 512 MET C C 1
ATOM 3065 O O . MET C 1 116 ? -6.766 -15.431 30.449 1.00 24.64 512 MET C O 1
ATOM 3070 N N . SER C 1 117 ? -7.868 -14.524 28.696 1.00 29.79 513 SER C N 1
ATOM 3071 C CA . SER C 1 117 ? -8.668 -15.700 28.443 1.00 27.12 513 SER C CA 1
ATOM 3072 C C . SER C 1 117 ? -7.813 -16.953 28.304 1.00 30.69 513 SER C C 1
ATOM 3073 O O . SER C 1 117 ? -8.324 -18.059 28.403 1.00 34.16 513 SER C O 1
ATOM 3076 N N . ARG C 1 118 ? -6.509 -16.758 28.136 1.00 47.21 514 ARG C N 1
ATOM 3077 C CA . ARG C 1 118 ? -5.570 -17.867 28.012 1.00 48.43 514 ARG C CA 1
ATOM 3078 C C . ARG C 1 118 ? -5.099 -18.423 29.363 1.00 48.89 514 ARG C C 1
ATOM 3079 O O . ARG C 1 118 ? -4.812 -19.615 29.472 1.00 58.57 514 ARG C O 1
ATOM 3087 N N . LEU C 1 119 ? -5.015 -17.573 30.386 1.00 26.18 515 LEU C N 1
ATOM 3088 C CA . LEU C 1 119 ? -4.563 -18.034 31.700 1.00 28.56 515 LEU C CA 1
ATOM 3089 C C . LEU C 1 119 ? -5.758 -18.187 32.633 1.00 30.10 515 LEU C C 1
ATOM 3090 O O . LEU C 1 119 ? -5.934 -19.215 33.303 1.00 30.91 515 LEU C O 1
ATOM 3095 N N . ASN C 1 120 ? -6.604 -17.173 32.665 1.00 23.03 516 ASN C N 1
ATOM 3096 C CA . ASN C 1 120 ? -7.774 -17.240 33.523 1.00 20.74 516 ASN C CA 1
ATOM 3097 C C . ASN C 1 120 ? -9.085 -17.056 32.761 1.00 18.73 516 ASN C C 1
ATOM 3098 O O . ASN C 1 120 ? -9.714 -16.009 32.866 1.00 16.55 516 ASN C O 1
ATOM 3103 N N . PRO C 1 121 ? -9.490 -18.064 31.970 1.00 17.33 517 PRO C N 1
ATOM 3104 C CA . PRO C 1 121 ? -10.738 -17.919 31.183 1.00 16.16 517 PRO C CA 1
ATOM 3105 C C . PRO C 1 121 ? -12.008 -17.827 32.066 1.00 12.04 517 PRO C C 1
ATOM 3106 O O . PRO C 1 121 ? -12.912 -17.081 31.748 1.00 10.07 517 PRO C O 1
ATOM 3110 N N . SER C 1 122 ? -12.021 -18.551 33.179 1.00 9.57 518 SER C N 1
ATOM 3111 C CA . SER C 1 122 ? -13.043 -18.398 34.200 1.00 10.13 518 SER C CA 1
ATOM 3112 C C . SER C 1 122 ? -13.318 -16.954 34.513 1.00 11.06 518 SER C C 1
ATOM 3113 O O . SER C 1 122 ? -14.451 -16.523 34.397 1.00 11.87 518 SER C O 1
ATOM 3116 N N . ALA C 1 123 ? -12.289 -16.194 34.868 1.00 17.30 519 ALA C N 1
ATOM 3117 C CA . ALA C 1 123 ? -12.499 -14.795 35.236 1.00 17.29 519 ALA C CA 1
ATOM 3118 C C . ALA C 1 123 ? -12.924 -13.915 34.045 1.00 14.41 519 ALA C C 1
ATOM 3119 O O . ALA C 1 123 ? -13.634 -12.929 34.210 1.00 16.26 519 ALA C O 1
ATOM 3121 N N . VAL C 1 124 ? -12.501 -14.281 32.849 1.00 14.86 520 VAL C N 1
ATOM 3122 C CA . VAL C 1 124 ? -12.858 -13.527 31.663 1.00 19.86 520 VAL C CA 1
ATOM 3123 C C . VAL C 1 124 ? -14.330 -13.730 31.397 1.00 21.77 520 VAL C C 1
ATOM 3124 O O . VAL C 1 124 ? -15.065 -12.794 31.078 1.00 19.17 520 VAL C O 1
ATOM 3128 N N . ALA C 1 125 ? -14.747 -14.980 31.539 1.00 29.63 521 ALA C N 1
ATOM 3129 C CA . ALA C 1 125 ? -16.130 -15.348 31.312 1.00 26.65 521 ALA C CA 1
ATOM 3130 C C . ALA C 1 125 ? -17.045 -14.728 32.353 1.00 25.69 521 ALA C C 1
ATOM 3131 O O . ALA C 1 125 ? -18.054 -14.138 31.987 1.00 30.31 521 ALA C O 1
ATOM 3133 N N . THR C 1 126 ? -16.703 -14.809 33.636 1.00 17.12 522 THR C N 1
ATOM 3134 C CA . THR C 1 126 ? -17.635 -14.244 34.604 1.00 21.75 522 THR C CA 1
ATOM 3135 C C . THR C 1 126 ? -17.805 -12.726 34.465 1.00 20.92 522 THR C C 1
ATOM 3136 O O . THR C 1 126 ? -18.867 -12.194 34.793 1.00 23.72 522 THR C O 1
ATOM 3140 N N . ALA C 1 127 ? -16.796 -12.052 33.920 1.00 18.46 523 ALA C N 1
ATOM 3141 C CA . ALA C 1 127 ? -16.848 -10.602 33.787 1.00 19.84 523 ALA C CA 1
ATOM 3142 C C . ALA C 1 127 ? -17.759 -10.274 32.635 1.00 21.80 523 ALA C C 1
ATOM 3143 O O . ALA C 1 127 ? -18.595 -9.374 32.726 1.00 22.78 523 ALA C O 1
ATOM 3145 N N . ALA C 1 128 ? -17.572 -11.021 31.552 1.00 22.55 524 ALA C N 1
ATOM 3146 C CA . ALA C 1 128 ? -18.394 -10.927 30.350 1.00 24.17 524 ALA C CA 1
ATOM 3147 C C . ALA C 1 128 ? -19.907 -11.051 30.641 1.00 23.16 524 ALA C C 1
ATOM 3148 O O . ALA C 1 128 ? -20.709 -10.193 30.257 1.00 21.69 524 ALA C O 1
ATOM 3150 N N . LEU C 1 129 ? -20.274 -12.135 31.314 1.00 17.99 525 LEU C N 1
ATOM 3151 C CA . LEU C 1 129 ? -21.662 -12.533 31.456 1.00 15.87 525 LEU C CA 1
ATOM 3152 C C . LEU C 1 129 ? -22.366 -11.802 32.571 1.00 19.85 525 LEU C C 1
ATOM 3153 O O . LEU C 1 129 ? -23.581 -11.620 32.535 1.00 33.19 525 LEU C O 1
ATOM 3158 N N . GLY C 1 130 ? -21.613 -11.364 33.564 1.00 18.24 526 GLY C N 1
ATOM 3159 C CA . GLY C 1 130 ? -22.217 -10.752 34.725 1.00 13.40 526 GLY C CA 1
ATOM 3160 C C . GLY C 1 130 ? -22.682 -11.776 35.739 1.00 17.00 526 GLY C C 1
ATOM 3161 O O . GLY C 1 130 ? -23.376 -11.411 36.684 1.00 27.66 526 GLY C O 1
ATOM 3162 N N . GLN C 1 131 ? -22.322 -13.046 35.530 1.00 24.48 527 GLN C N 1
ATOM 3163 C CA . GLN C 1 131 ? -22.554 -14.138 36.491 1.00 22.28 527 GLN C CA 1
ATOM 3164 C C . GLN C 1 131 ? -21.291 -15.005 36.703 1.00 28.57 527 GLN C C 1
ATOM 3165 O O . GLN C 1 131 ? -20.433 -15.109 35.821 1.00 20.58 527 GLN C O 1
ATOM 3171 N N . ARG C 1 132 ? -21.207 -15.649 37.864 1.00 26.78 528 ARG C N 1
ATOM 3172 C CA . ARG C 1 132 ? -20.083 -16.502 38.184 1.00 18.00 528 ARG C CA 1
ATOM 3173 C C . ARG C 1 132 ? -20.095 -17.781 37.373 1.00 21.67 528 ARG C C 1
ATOM 3174 O O . ARG C 1 132 ? -20.825 -18.710 37.690 1.00 25.43 528 ARG C O 1
ATOM 3182 N N . VAL C 1 133 ? -19.274 -17.850 36.334 1.00 25.58 529 VAL C N 1
ATOM 3183 C CA . VAL C 1 133 ? -19.154 -19.092 35.578 1.00 25.73 529 VAL C CA 1
ATOM 3184 C C . VAL C 1 133 ? -17.723 -19.578 35.667 1.00 25.06 529 VAL C C 1
ATOM 3185 O O . VAL C 1 133 ? -16.840 -18.817 36.007 1.00 24.65 529 VAL C O 1
ATOM 3189 N N . SER C 1 134 ? -17.488 -20.849 35.380 1.00 20.43 530 SER C N 1
ATOM 3190 C CA . SER C 1 134 ? -16.125 -21.341 35.337 1.00 16.66 530 SER C CA 1
ATOM 3191 C C . SER C 1 134 ? -15.844 -21.867 33.938 1.00 20.44 530 SER C C 1
ATOM 3192 O O . SER C 1 134 ? -16.674 -22.568 33.360 1.00 19.48 530 SER C O 1
ATOM 3195 N N . ALA C 1 135 ? -14.674 -21.523 33.395 1.00 21.95 531 ALA C N 1
ATOM 3196 C CA . ALA C 1 135 ? -14.341 -21.857 32.015 1.00 17.98 531 ALA C CA 1
ATOM 3197 C C . ALA C 1 135 ? -13.034 -22.634 31.933 1.00 20.32 531 ALA C C 1
ATOM 3198 O O . ALA C 1 135 ? -12.226 -22.618 32.857 1.00 18.27 531 ALA C O 1
ATOM 3200 N N . ARG C 1 136 ? -12.858 -23.343 30.830 1.00 20.60 532 ARG C N 1
ATOM 3201 C CA . ARG C 1 136 ? -11.576 -23.929 30.504 1.00 23.88 532 ARG C CA 1
ATOM 3202 C C . ARG C 1 136 ? -11.396 -23.944 28.964 1.00 26.76 532 ARG C C 1
ATOM 3203 O O . ARG C 1 136 ? -12.378 -24.115 28.229 1.00 22.81 532 ARG C O 1
ATOM 3211 N N . MET C 1 137 ? -10.178 -23.707 28.469 1.00 17.31 533 MET C N 1
ATOM 3212 C CA . MET C 1 137 ? -9.966 -23.703 27.017 1.00 18.58 533 MET C CA 1
ATOM 3213 C C . MET C 1 137 ? -10.018 -25.105 26.403 1.00 17.13 533 MET C C 1
ATOM 3214 O O . MET C 1 137 ? -9.586 -26.072 27.009 1.00 19.21 533 MET C O 1
ATOM 3219 N N . LEU C 1 138 ? -10.565 -25.210 25.200 1.00 20.44 534 LEU C N 1
ATOM 3220 C CA . LEU C 1 138 ? -10.536 -26.463 24.466 1.00 23.64 534 LEU C CA 1
ATOM 3221 C C . LEU C 1 138 ? -9.992 -26.138 23.088 1.00 26.29 534 LEU C C 1
ATOM 3222 O O . LEU C 1 138 ? -10.678 -26.310 22.082 1.00 29.21 534 LEU C O 1
ATOM 3227 N N . GLY C 1 139 ? -8.747 -25.677 23.040 1.00 34.68 535 GLY C N 1
ATOM 3228 C CA . GLY C 1 139 ? -8.202 -25.127 21.814 1.00 31.84 535 GLY C CA 1
ATOM 3229 C C . GLY C 1 139 ? -8.345 -23.620 21.864 1.00 31.50 535 GLY C C 1
ATOM 3230 O O . GLY C 1 139 ? -7.855 -22.994 22.814 1.00 31.10 535 GLY C O 1
ATOM 3231 N N . ASP C 1 140 ? -9.029 -23.045 20.870 1.00 27.62 536 ASP C N 1
ATOM 3232 C CA . ASP C 1 140 ? -9.207 -21.595 20.768 1.00 26.23 536 ASP C CA 1
ATOM 3233 C C . ASP C 1 140 ? -10.625 -21.152 21.107 1.00 25.76 536 ASP C C 1
ATOM 3234 O O . ASP C 1 140 ? -11.078 -20.095 20.673 1.00 27.18 536 ASP C O 1
ATOM 3239 N N . VAL C 1 141 ? -11.305 -21.977 21.889 1.00 22.82 537 VAL C N 1
ATOM 3240 C CA . VAL C 1 141 ? -12.695 -21.763 22.258 1.00 25.50 537 VAL C CA 1
ATOM 3241 C C . VAL C 1 141 ? -12.921 -22.100 23.752 1.00 23.66 537 VAL C C 1
ATOM 3242 O O . VAL C 1 141 ? -12.187 -22.915 24.321 1.00 25.82 537 VAL C O 1
ATOM 3246 N N . MET C 1 142 ? -13.903 -21.461 24.389 1.00 21.99 538 MET C N 1
ATOM 3247 C CA . MET C 1 142 ? -14.112 -21.620 25.836 1.00 24.31 538 MET C CA 1
ATOM 3248 C C . MET C 1 142 ? -15.312 -22.485 26.260 1.00 22.87 538 MET C C 1
ATOM 3249 O O . MET C 1 142 ? -16.473 -22.112 26.041 1.00 25.07 538 MET C O 1
ATOM 3254 N N . ALA C 1 143 ? -15.033 -23.616 26.897 1.00 15.23 539 ALA C N 1
ATOM 3255 C CA . ALA C 1 143 ? -16.075 -24.374 27.585 1.00 16.41 539 ALA C CA 1
ATOM 3256 C C . ALA C 1 143 ? -16.526 -23.625 28.836 1.00 14.38 539 ALA C C 1
ATOM 3257 O O . ALA C 1 143 ? -15.718 -23.288 29.682 1.00 18.58 539 ALA C O 1
ATOM 3259 N N . ILE C 1 144 ? -17.831 -23.398 28.942 1.00 27.59 540 ILE C N 1
ATOM 3260 C CA . ILE C 1 144 ? -18.459 -22.581 29.983 1.00 25.27 540 ILE C CA 1
ATOM 3261 C C . ILE C 1 144 ? -19.308 -23.483 30.858 1.00 23.27 540 ILE C C 1
ATOM 3262 O O . ILE C 1 144 ? -19.954 -24.406 30.362 1.00 28.02 540 ILE C O 1
ATOM 3267 N N . SER C 1 145 ? -19.320 -23.239 32.156 1.00 14.90 541 SER C N 1
ATOM 3268 C CA . SER C 1 145 ? -20.280 -23.922 33.022 1.00 14.66 541 SER C CA 1
ATOM 3269 C C . SER C 1 145 ? -20.641 -22.992 34.171 1.00 18.12 541 SER C C 1
ATOM 3270 O O . SER C 1 145 ? -19.735 -22.449 34.832 1.00 17.63 541 SER C O 1
ATOM 3273 N N . ARG C 1 146 ? -21.950 -22.779 34.374 1.00 16.89 542 ARG C N 1
ATOM 3274 C CA . ARG C 1 146 ? -22.445 -21.810 35.357 1.00 19.11 542 ARG C CA 1
ATOM 3275 C C . ARG C 1 146 ? -22.232 -22.309 36.781 1.00 21.36 542 ARG C C 1
ATOM 3276 O O . ARG C 1 146 ? -22.540 -23.459 37.079 1.00 22.21 542 ARG C O 1
ATOM 3284 N N . CYS C 1 147 ? -21.699 -21.449 37.653 1.00 24.04 543 CYS C N 1
ATOM 3285 C CA . CYS C 1 147 ? -21.423 -21.824 39.044 1.00 23.66 543 CYS C CA 1
ATOM 3286 C C . CYS C 1 147 ? -22.685 -21.729 39.911 1.00 25.12 543 CYS C C 1
ATOM 3287 O O . CYS C 1 147 ? -23.604 -20.968 39.607 1.00 24.95 543 CYS C O 1
ATOM 3290 N N . VAL C 1 148 ? -22.715 -22.502 40.993 1.00 19.53 544 VAL C N 1
ATOM 3291 C CA . VAL C 1 148 ? -23.874 -22.570 41.869 1.00 21.00 544 VAL C CA 1
ATOM 3292 C C . VAL C 1 148 ? -23.566 -22.054 43.285 1.00 20.41 544 VAL C C 1
ATOM 3293 O O . VAL C 1 148 ? -22.495 -22.323 43.828 1.00 22.82 544 VAL C O 1
ATOM 3297 N N . GLU C 1 149 ? -24.507 -21.311 43.866 1.00 18.45 545 GLU C N 1
ATOM 3298 C CA . GLU C 1 149 ? -24.420 -20.858 45.246 1.00 18.51 545 GLU C CA 1
ATOM 3299 C C . GLU C 1 149 ? -24.361 -22.002 46.238 1.00 22.44 545 GLU C C 1
ATOM 3300 O O . GLU C 1 149 ? -25.082 -22.988 46.114 1.00 26.95 545 GLU C O 1
ATOM 3306 N N . VAL C 1 150 ? -23.501 -21.860 47.239 1.00 32.99 546 VAL C N 1
ATOM 3307 C CA . VAL C 1 150 ? -23.444 -22.796 48.352 1.00 32.63 546 VAL C CA 1
ATOM 3308 C C . VAL C 1 150 ? -24.093 -22.048 49.482 1.00 35.84 546 VAL C C 1
ATOM 3309 O O . VAL C 1 150 ? -23.899 -20.838 49.604 1.00 33.78 546 VAL C O 1
ATOM 3313 N N . ARG C 1 151 ? -24.858 -22.739 50.313 1.00 58.60 547 ARG C N 1
ATOM 3314 C CA . ARG C 1 151 ? -25.725 -22.014 51.222 1.00 67.10 547 ARG C CA 1
ATOM 3315 C C . ARG C 1 151 ? -25.609 -22.401 52.680 1.00 73.19 547 ARG C C 1
ATOM 3316 O O . ARG C 1 151 ? -25.912 -21.593 53.558 1.00 81.38 547 ARG C O 1
ATOM 3324 N N . GLY C 1 152 ? -25.177 -23.620 52.959 1.00 59.71 548 GLY C N 1
ATOM 3325 C CA . GLY C 1 152 ? -25.019 -24.014 54.347 1.00 59.41 548 GLY C CA 1
ATOM 3326 C C . GLY C 1 152 ? -23.818 -23.334 55.003 1.00 55.63 548 GLY C C 1
ATOM 3327 O O . GLY C 1 152 ? -23.206 -22.380 54.496 1.00 57.28 548 GLY C O 1
ATOM 3328 N N . GLY C 1 153 ? -23.483 -23.828 56.180 1.00 36.88 549 GLY C N 1
ATOM 3329 C CA . GLY C 1 153 ? -22.375 -23.243 56.893 1.00 31.79 549 GLY C CA 1
ATOM 3330 C C . GLY C 1 153 ? -21.133 -23.937 56.387 1.00 29.85 549 GLY C C 1
ATOM 3331 O O . GLY C 1 153 ? -21.213 -24.818 55.507 1.00 26.56 549 GLY C O 1
ATOM 3332 N N . VAL C 1 154 ? -19.992 -23.558 56.962 1.00 32.04 550 VAL C N 1
ATOM 3333 C CA . VAL C 1 154 ? -18.686 -23.978 56.477 1.00 29.63 550 VAL C CA 1
ATOM 3334 C C . VAL C 1 154 ? -17.756 -24.201 57.655 1.00 27.91 550 VAL C C 1
ATOM 3335 O O . VAL C 1 154 ? -17.749 -23.407 58.592 1.00 33.24 550 VAL C O 1
ATOM 3339 N N . TYR C 1 155 ? -16.991 -25.282 57.632 1.00 21.45 551 TYR C N 1
ATOM 3340 C CA . TYR C 1 155 ? -15.930 -25.484 58.627 1.00 22.29 551 TYR C CA 1
ATOM 3341 C C . TYR C 1 155 ? -14.556 -25.243 58.013 1.00 23.82 551 TYR C C 1
ATOM 3342 O O . TYR C 1 155 ? -14.193 -25.841 56.995 1.00 23.34 551 TYR C O 1
ATOM 3351 N N . VAL C 1 156 ? -13.799 -24.364 58.649 1.00 23.74 552 VAL C N 1
ATOM 3352 C CA . VAL C 1 156 ? -12.485 -23.983 58.189 1.00 20.22 552 VAL C CA 1
ATOM 3353 C C . VAL C 1 156 ? -11.425 -24.753 58.979 1.00 24.54 552 VAL C C 1
ATOM 3354 O O . VAL C 1 156 ? -11.412 -24.703 60.197 1.00 25.47 552 VAL C O 1
ATOM 3358 N N . GLN C 1 157 ? -10.539 -25.479 58.307 1.00 32.53 553 GLN C N 1
ATOM 3359 C CA . GLN C 1 157 ? -9.469 -26.163 59.038 1.00 35.34 553 GLN C CA 1
ATOM 3360 C C . GLN C 1 157 ? -8.419 -25.191 59.574 1.00 38.14 553 GLN C C 1
ATOM 3361 O O . GLN C 1 157 ? -8.079 -24.188 58.938 1.00 33.40 553 GLN C O 1
ATOM 3367 N N . ASN C 1 158 ? -7.899 -25.507 60.748 1.00 33.13 554 ASN C N 1
ATOM 3368 C CA . ASN C 1 158 ? -6.867 -24.687 61.344 1.00 37.22 554 ASN C CA 1
ATOM 3369 C C . ASN C 1 158 ? -5.517 -24.826 60.657 1.00 33.98 554 ASN C C 1
ATOM 3370 O O . ASN C 1 158 ? -4.755 -23.872 60.613 1.00 32.82 554 ASN C O 1
ATOM 3375 N N . SER C 1 159 ? -5.221 -25.997 60.107 1.00 26.95 555 SER C N 1
ATOM 3376 C CA . SER C 1 159 ? -3.848 -26.260 59.679 1.00 32.25 555 SER C CA 1
ATOM 3377 C C . SER C 1 159 ? -3.665 -26.487 58.179 1.00 34.51 555 SER C C 1
ATOM 3378 O O . SER C 1 159 ? -4.132 -27.496 57.624 1.00 29.87 555 SER C O 1
ATOM 3381 N N . MET C 1 160 ? -2.961 -25.547 57.541 1.00 37.20 556 MET C N 1
ATOM 3382 C CA . MET C 1 160 ? -2.669 -25.629 56.110 1.00 37.28 556 MET C CA 1
ATOM 3383 C C . MET C 1 160 ? -1.497 -26.566 55.810 1.00 41.92 556 MET C C 1
ATOM 3384 O O . MET C 1 160 ? -1.069 -26.701 54.657 1.00 42.37 556 MET C O 1
ATOM 3389 N N . ARG C 1 161 ? -0.982 -27.215 56.850 1.00 38.78 557 ARG C N 1
ATOM 3390 C CA . ARG C 1 161 ? 0.050 -28.232 56.670 1.00 44.84 557 ARG C CA 1
ATOM 3391 C C . ARG C 1 161 ? -0.583 -29.482 56.094 1.00 42.41 557 ARG C C 1
ATOM 3392 O O . ARG C 1 161 ? -1.682 -29.860 56.486 1.00 55.31 557 ARG C O 1
ATOM 3400 N N . VAL C 1 162 ? 0.083 -30.108 55.137 1.00 44.06 558 VAL C N 1
ATOM 3401 C CA . VAL C 1 162 ? -0.451 -31.331 54.556 1.00 50.79 558 VAL C CA 1
ATOM 3402 C C . VAL C 1 162 ? -0.057 -32.495 55.467 1.00 64.82 558 VAL C C 1
ATOM 3403 O O . VAL C 1 162 ? 1.081 -32.543 55.949 1.00 66.61 558 VAL C O 1
ATOM 3407 N N . PRO C 1 163 ? -1.021 -33.397 55.757 1.00 69.03 559 PRO C N 1
ATOM 3408 C CA . PRO C 1 163 ? -0.826 -34.584 56.604 1.00 71.44 559 PRO C CA 1
ATOM 3409 C C . PRO C 1 163 ? 0.228 -35.577 56.111 1.00 71.20 559 PRO C C 1
ATOM 3410 O O . PRO C 1 163 ? 1.003 -36.090 56.924 1.00 73.73 559 PRO C O 1
ATOM 3414 N N . GLY C 1 164 ? 0.243 -35.849 54.809 1.00 100.98 560 GLY C N 1
ATOM 3415 C CA . GLY C 1 164 ? 1.128 -36.856 54.237 1.00 109.63 560 GLY C CA 1
ATOM 3416 C C . GLY C 1 164 ? 2.629 -36.629 54.360 1.00 111.44 560 GLY C C 1
ATOM 3417 O O . GLY C 1 164 ? 3.319 -37.419 55.007 1.00 114.45 560 GLY C O 1
ATOM 3418 N N . GLU C 1 165 ? 3.134 -35.565 53.732 1.00 123.59 561 GLU C N 1
ATOM 3419 C CA . GLU C 1 165 ? 4.577 -35.324 53.659 1.00 130.52 561 GLU C CA 1
ATOM 3420 C C . GLU C 1 165 ? 4.990 -34.036 54.377 1.00 126.66 561 GLU C C 1
ATOM 3421 O O . GLU C 1 165 ? 4.330 -33.005 54.225 1.00 123.49 561 GLU C O 1
ATOM 3427 N N . ARG C 1 166 ? 6.083 -34.103 55.143 1.00 83.01 562 ARG C N 1
ATOM 3428 C CA . ARG C 1 166 ? 6.697 -32.921 55.751 1.00 75.84 562 ARG C CA 1
ATOM 3429 C C . ARG C 1 166 ? 7.113 -31.941 54.654 1.00 74.56 562 ARG C C 1
ATOM 3430 O O . ARG C 1 166 ? 7.431 -32.355 53.533 1.00 71.73 562 ARG C O 1
ATOM 3438 N N . GLY C 1 167 ? 7.101 -30.646 54.963 1.00 68.47 563 GLY C N 1
ATOM 3439 C CA . GLY C 1 167 ? 7.572 -29.643 54.020 1.00 71.50 563 GLY C CA 1
ATOM 3440 C C . GLY C 1 167 ? 6.601 -29.253 52.916 1.00 65.85 563 GLY C C 1
ATOM 3441 O O . GLY C 1 167 ? 6.717 -28.164 52.341 1.00 62.34 563 GLY C O 1
ATOM 3442 N N . THR C 1 168 ? 5.657 -30.142 52.609 1.00 77.82 564 THR C N 1
ATOM 3443 C CA . THR C 1 168 ? 4.587 -29.846 51.650 1.00 79.18 564 THR C CA 1
ATOM 3444 C C . THR C 1 168 ? 3.352 -29.241 52.343 1.00 70.33 564 THR C C 1
ATOM 3445 O O . THR C 1 168 ? 2.957 -29.664 53.432 1.00 65.00 564 THR C O 1
ATOM 3449 N N . CYS C 1 169 ? 2.749 -28.242 51.707 1.00 63.61 565 CYS C N 1
ATOM 3450 C CA . CYS C 1 169 ? 1.629 -27.544 52.319 1.00 59.87 565 CYS C CA 1
ATOM 3451 C C . CYS C 1 169 ? 0.558 -27.084 51.336 1.00 58.37 565 CYS C C 1
ATOM 3452 O O . CYS C 1 169 ? 0.832 -26.855 50.159 1.00 61.60 565 CYS C O 1
ATOM 3455 N N . TYR C 1 170 ? -0.665 -26.937 51.832 1.00 42.47 566 TYR C N 1
ATOM 3456 C CA . TYR C 1 170 ? -1.719 -26.291 51.064 1.00 35.70 566 TYR C CA 1
ATOM 3457 C C . TYR C 1 170 ? -1.405 -24.794 50.955 1.00 30.04 566 TYR C C 1
ATOM 3458 O O . TYR C 1 170 ? -0.905 -24.199 51.904 1.00 28.32 566 TYR C O 1
ATOM 3467 N N . SER C 1 171 ? -1.676 -24.187 49.803 1.00 32.72 567 SER C N 1
ATOM 3468 C CA . SER C 1 171 ? -1.442 -22.748 49.661 1.00 33.40 567 SER C CA 1
ATOM 3469 C C . SER C 1 171 ? -2.710 -21.913 49.842 1.00 32.57 567 SER C C 1
ATOM 3470 O O . SER C 1 171 ? -2.643 -20.683 49.851 1.00 32.35 567 SER C O 1
ATOM 3473 N N . ARG C 1 172 ? -3.856 -22.591 49.954 1.00 31.83 568 ARG C N 1
ATOM 3474 C CA . ARG C 1 172 ? -5.127 -21.978 50.373 1.00 28.97 568 ARG C CA 1
ATOM 3475 C C . ARG C 1 172 ? -5.775 -22.902 51.411 1.00 24.54 568 ARG C C 1
ATOM 3476 O O . ARG C 1 172 ? -5.506 -24.112 51.396 1.00 22.01 568 ARG C O 1
ATOM 3484 N N . PRO C 1 173 ? -6.574 -22.327 52.340 1.00 12.15 569 PRO C N 1
ATOM 3485 C CA . PRO C 1 173 ? -7.165 -23.039 53.500 1.00 15.15 569 PRO C CA 1
ATOM 3486 C C . PRO C 1 173 ? -8.085 -24.182 53.124 1.00 16.09 569 PRO C C 1
ATOM 3487 O O . PRO C 1 173 ? -8.768 -24.093 52.096 1.00 17.59 569 PRO C O 1
ATOM 3491 N N . LEU C 1 174 ? -8.130 -25.227 53.944 1.00 24.70 570 LEU C N 1
ATOM 3492 C CA . LEU C 1 174 ? -9.100 -26.305 53.714 1.00 29.22 570 LEU C CA 1
ATOM 3493 C C . LEU C 1 174 ? -10.513 -25.979 54.260 1.00 26.35 570 LEU C C 1
ATOM 3494 O O . LEU C 1 174 ? -10.678 -25.475 55.383 1.00 25.05 570 LEU C O 1
ATOM 3499 N N . VAL C 1 175 ? -11.539 -26.254 53.467 1.00 24.23 571 VAL C N 1
ATOM 3500 C CA . VAL C 1 175 ? -12.894 -26.117 53.989 1.00 28.10 571 VAL C CA 1
ATOM 3501 C C . VAL C 1 175 ? -13.722 -27.377 53.813 1.00 26.88 571 VAL C C 1
ATOM 3502 O O . VAL C 1 175 ? -13.459 -28.182 52.928 1.00 26.17 571 VAL C O 1
ATOM 3506 N N . THR C 1 176 ? -14.715 -27.544 54.683 1.00 30.46 572 THR C N 1
ATOM 3507 C CA . THR C 1 176 ? -15.785 -28.527 54.478 1.00 27.33 572 THR C CA 1
ATOM 3508 C C . THR C 1 176 ? -17.096 -27.773 54.441 1.00 27.22 572 THR C C 1
ATOM 3509 O O . THR C 1 176 ? -17.346 -26.880 55.252 1.00 27.09 572 THR C O 1
ATOM 3513 N N . PHE C 1 177 ? -17.915 -28.109 53.463 1.00 24.57 573 PHE C N 1
ATOM 3514 C CA . PHE C 1 177 ? -19.177 -27.432 53.266 1.00 25.26 573 PHE C CA 1
ATOM 3515 C C . PHE C 1 177 ? -20.118 -28.447 52.648 1.00 27.22 573 PHE C C 1
ATOM 3516 O O . PHE C 1 177 ? -19.674 -29.519 52.240 1.00 24.63 573 PHE C O 1
ATOM 3524 N N . GLU C 1 178 ? -21.412 -28.130 52.606 1.00 54.96 574 GLU C N 1
ATOM 3525 C CA . GLU C 1 178 ? -22.417 -29.074 52.108 1.00 53.22 574 GLU C CA 1
ATOM 3526 C C . GLU C 1 178 ? -23.199 -28.492 50.934 1.00 56.75 574 GLU C C 1
ATOM 3527 O O . GLU C 1 178 ? -23.584 -27.315 50.924 1.00 54.05 574 GLU C O 1
ATOM 3533 N N . HIS C 1 179 ? -23.407 -29.330 49.930 1.00 60.34 575 HIS C N 1
ATOM 3534 C CA . HIS C 1 179 ? -24.107 -28.927 48.719 1.00 67.49 575 HIS C CA 1
ATOM 3535 C C . HIS C 1 179 ? -25.459 -29.633 48.587 1.00 69.73 575 HIS C C 1
ATOM 3536 O O . HIS C 1 179 ? -25.791 -30.535 49.357 1.00 77.43 575 HIS C O 1
ATOM 3543 N N . ASN C 1 180 ? -26.242 -29.224 47.604 1.00 68.75 576 ASN C N 1
ATOM 3544 C CA . ASN C 1 180 ? -27.577 -29.778 47.435 1.00 75.17 576 ASN C CA 1
ATOM 3545 C C . ASN C 1 180 ? -27.551 -30.963 46.467 1.00 75.16 576 ASN C C 1
ATOM 3546 O O . ASN C 1 180 ? -28.188 -31.985 46.708 1.00 78.68 576 ASN C O 1
ATOM 3551 N N . GLY C 1 181 ? -26.787 -30.822 45.386 1.00 73.35 577 GLY C N 1
ATOM 3552 C CA . GLY C 1 181 ? -26.522 -31.915 44.464 1.00 75.06 577 GLY C CA 1
ATOM 3553 C C . GLY C 1 181 ? -25.827 -33.096 45.121 1.00 74.31 577 GLY C C 1
ATOM 3554 O O . GLY C 1 181 ? -26.423 -34.168 45.243 1.00 71.88 577 GLY C O 1
ATOM 3555 N N . THR C 1 182 ? -24.567 -32.909 45.528 1.00 103.36 578 THR C N 1
ATOM 3556 C CA . THR C 1 182 ? -23.842 -33.911 46.327 1.00 96.23 578 THR C CA 1
ATOM 3557 C C . THR C 1 182 ? -23.825 -33.503 47.803 1.00 96.76 578 THR C C 1
ATOM 3558 O O . THR C 1 182 ? -24.210 -32.382 48.148 1.00 99.91 578 THR C O 1
ATOM 3562 N N . GLY C 1 183 ? -23.373 -34.408 48.667 1.00 45.02 579 GLY C N 1
ATOM 3563 C CA . GLY C 1 183 ? -23.472 -34.216 50.102 1.00 35.48 579 GLY C CA 1
ATOM 3564 C C . GLY C 1 183 ? -22.436 -33.306 50.723 1.00 30.85 579 GLY C C 1
ATOM 3565 O O . GLY C 1 183 ? -22.351 -32.129 50.380 1.00 32.25 579 GLY C O 1
ATOM 3566 N N . VAL C 1 184 ? -21.671 -33.842 51.670 1.00 28.79 580 VAL C N 1
ATOM 3567 C CA . VAL C 1 184 ? -20.606 -33.072 52.305 1.00 28.87 580 VAL C CA 1
ATOM 3568 C C . VAL C 1 184 ? -19.320 -33.244 51.523 1.00 25.14 580 VAL C C 1
ATOM 3569 O O . VAL C 1 184 ? -18.870 -34.355 51.254 1.00 23.80 580 VAL C O 1
ATOM 3573 N N . ILE C 1 185 ? -18.735 -32.130 51.129 1.00 38.38 581 ILE C N 1
ATOM 3574 C CA . ILE C 1 185 ? -17.516 -32.197 50.346 1.00 40.80 581 ILE C CA 1
ATOM 3575 C C . ILE C 1 185 ? -16.334 -31.624 51.120 1.00 38.00 581 ILE C C 1
ATOM 3576 O O . ILE C 1 185 ? -16.423 -30.527 51.688 1.00 34.62 581 ILE C O 1
ATOM 3581 N N . GLU C 1 186 ? -15.251 -32.401 51.179 1.00 39.09 582 GLU C N 1
ATOM 3582 C CA . GLU C 1 186 ? -14.025 -31.982 51.848 1.00 36.63 582 GLU C CA 1
ATOM 3583 C C . GLU C 1 186 ? -13.226 -31.169 50.868 1.00 34.84 582 GLU C C 1
ATOM 3584 O O . GLU C 1 186 ? -12.456 -31.725 50.086 1.00 38.52 582 GLU C O 1
ATOM 3590 N N . GLY C 1 187 ? -13.379 -29.856 50.909 1.00 20.83 583 GLY C N 1
ATOM 3591 C CA . GLY C 1 187 ? -12.795 -29.024 49.873 1.00 20.95 583 GLY C CA 1
ATOM 3592 C C . GLY C 1 187 ? -11.733 -28.025 50.289 1.00 18.73 583 GLY C C 1
ATOM 3593 O O . GLY C 1 187 ? -10.950 -28.266 51.223 1.00 19.17 583 GLY C O 1
ATOM 3594 N N . GLN C 1 188 ? -11.721 -26.894 49.581 1.00 17.50 584 GLN C N 1
ATOM 3595 C CA . GLN C 1 188 ? -10.640 -25.925 49.682 1.00 21.73 584 GLN C CA 1
ATOM 3596 C C . GLN C 1 188 ? -11.067 -24.543 49.185 1.00 14.82 584 GLN C C 1
ATOM 3597 O O . GLN C 1 188 ? -11.654 -24.408 48.116 1.00 14.32 584 GLN C O 1
ATOM 3603 N N . LEU C 1 189 ? -10.760 -23.521 49.975 1.00 19.06 585 LEU C N 1
ATOM 3604 C CA . LEU C 1 189 ? -11.014 -22.118 49.610 1.00 18.44 585 LEU C CA 1
ATOM 3605 C C . LEU C 1 189 ? -10.205 -21.721 48.359 1.00 25.17 585 LEU C C 1
ATOM 3606 O O . LEU C 1 189 ? -9.011 -22.065 48.234 1.00 22.89 585 LEU C O 1
ATOM 3611 N N . GLY C 1 190 ? -10.861 -21.034 47.423 1.00 15.75 586 GLY C N 1
ATOM 3612 C CA . GLY C 1 190 ? -10.272 -20.685 46.134 1.00 8.81 586 GLY C CA 1
ATOM 3613 C C . GLY C 1 190 ? -10.464 -19.202 45.932 1.00 8.59 586 GLY C C 1
ATOM 3614 O O . GLY C 1 190 ? -10.825 -18.513 46.886 1.00 11.05 586 GLY C O 1
ATOM 3615 N N . ASP C 1 191 ? -10.259 -18.691 44.719 1.00 21.08 587 ASP C N 1
ATOM 3616 C CA . ASP C 1 191 ? -10.298 -17.232 44.524 1.00 23.46 587 ASP C CA 1
ATOM 3617 C C . ASP C 1 191 ? -11.705 -16.643 44.558 1.00 31.77 587 ASP C C 1
ATOM 3618 O O . ASP C 1 191 ? -12.698 -17.323 44.224 1.00 27.57 587 ASP C O 1
ATOM 3623 N N . ASP C 1 192 ? -11.786 -15.375 44.966 1.00 47.34 588 ASP C N 1
ATOM 3624 C CA . ASP C 1 192 ? -13.058 -14.628 44.972 1.00 52.42 588 ASP C CA 1
ATOM 3625 C C . ASP C 1 192 ? -14.266 -15.417 45.550 1.00 43.45 588 ASP C C 1
ATOM 3626 O O . ASP C 1 192 ? -15.386 -15.315 45.066 1.00 43.15 588 ASP C O 1
ATOM 3631 N N . ASN C 1 193 ? -13.994 -16.192 46.590 1.00 27.25 589 ASN C N 1
ATOM 3632 C CA . ASN C 1 193 ? -14.983 -16.969 47.322 1.00 23.74 589 ASN C CA 1
ATOM 3633 C C . ASN C 1 193 ? -15.470 -18.248 46.647 1.00 25.58 589 ASN C C 1
ATOM 3634 O O . ASN C 1 193 ? -16.519 -18.776 47.020 1.00 28.16 589 ASN C O 1
ATOM 3639 N N . GLU C 1 194 ? -14.727 -18.769 45.677 1.00 25.22 590 GLU C N 1
ATOM 3640 C CA . GLU C 1 194 ? -15.122 -20.054 45.108 1.00 25.92 590 GLU C CA 1
ATOM 3641 C C . GLU C 1 194 ? -14.738 -21.157 46.085 1.00 27.46 590 GLU C C 1
ATOM 3642 O O . GLU C 1 194 ? -13.691 -21.063 46.726 1.00 26.60 590 GLU C O 1
ATOM 3648 N N . LEU C 1 195 ? -15.574 -22.190 46.225 1.00 21.62 591 LEU C N 1
ATOM 3649 C CA . LEU C 1 195 ? -15.176 -23.365 47.005 1.00 19.71 591 LEU C CA 1
ATOM 3650 C C . LEU C 1 195 ? -14.898 -24.530 46.055 1.00 23.00 591 LEU C C 1
ATOM 3651 O O . LEU C 1 195 ? -15.746 -24.857 45.225 1.00 29.02 591 LEU C O 1
ATOM 3656 N N . LEU C 1 196 ? -13.703 -25.127 46.143 1.00 16.27 592 LEU C N 1
ATOM 3657 C CA . LEU C 1 196 ? -13.314 -26.221 45.246 1.00 14.96 592 LEU C CA 1
ATOM 3658 C C . LEU C 1 196 ? -13.498 -27.546 45.964 1.00 18.17 592 LEU C C 1
ATOM 3659 O O . LEU C 1 196 ? -13.363 -27.607 47.184 1.00 21.41 592 LEU C O 1
ATOM 3664 N N . ILE C 1 197 ? -13.799 -28.609 45.228 1.00 25.83 593 ILE C N 1
ATOM 3665 C CA . ILE C 1 197 ? -14.018 -29.902 45.868 1.00 31.25 593 ILE C CA 1
ATOM 3666 C C . ILE C 1 197 ? -12.707 -30.609 46.026 1.00 37.34 593 ILE C C 1
ATOM 3667 O O . ILE C 1 197 ? -12.564 -31.547 46.812 1.00 43.59 593 ILE C O 1
ATOM 3672 N N . SER C 1 198 ? -11.738 -30.135 45.261 1.00 44.57 594 SER C N 1
ATOM 3673 C CA . SER C 1 198 ? -10.422 -30.699 45.263 1.00 38.45 594 SER C CA 1
ATOM 3674 C C . SER C 1 198 ? -9.707 -30.124 46.470 1.00 41.98 594 SER C C 1
ATOM 3675 O O . SER C 1 198 ? -10.093 -29.070 46.991 1.00 37.69 594 SER C O 1
ATOM 3678 N N . ARG C 1 199 ? -8.675 -30.821 46.928 1.00 38.58 595 ARG C N 1
ATOM 3679 C CA . ARG C 1 199 ? -7.788 -30.277 47.942 1.00 37.52 595 ARG C CA 1
ATOM 3680 C C . ARG C 1 199 ? -6.359 -30.392 47.428 1.00 41.23 595 ARG C C 1
ATOM 3681 O O . ARG C 1 199 ? -5.498 -31.002 48.062 1.00 39.97 595 ARG C O 1
ATOM 3689 N N . ASP C 1 200 ? -6.108 -29.839 46.250 1.00 41.98 596 ASP C N 1
ATOM 3690 C CA . ASP C 1 200 ? -4.774 -29.958 45.685 1.00 40.44 596 ASP C CA 1
ATOM 3691 C C . ASP C 1 200 ? -4.250 -28.657 45.080 1.00 41.32 596 ASP C C 1
ATOM 3692 O O . ASP C 1 200 ? -3.993 -28.571 43.890 1.00 47.39 596 ASP C O 1
ATOM 3697 N N . LEU C 1 201 ? -4.144 -27.640 45.933 1.00 32.00 597 LEU C N 1
ATOM 3698 C CA . LEU C 1 201 ? -3.338 -26.458 45.688 1.00 30.73 597 LEU C CA 1
ATOM 3699 C C . LEU C 1 201 ? -2.242 -26.517 46.738 1.00 37.31 597 LEU C C 1
ATOM 3700 O O . LEU C 1 201 ? -2.456 -26.171 47.908 1.00 29.85 597 LEU C O 1
ATOM 3705 N N . ILE C 1 202 ? -1.069 -26.974 46.303 1.00 65.86 598 ILE C N 1
ATOM 3706 C CA . ILE C 1 202 ? -0.005 -27.391 47.207 1.00 66.21 598 ILE C CA 1
ATOM 3707 C C . ILE C 1 202 ? 1.335 -26.699 46.910 1.00 69.23 598 ILE C C 1
ATOM 3708 O O . ILE C 1 202 ? 1.895 -26.871 45.828 1.00 74.65 598 ILE C O 1
ATOM 3713 N N . GLU C 1 203 ? 1.852 -25.935 47.872 1.00 44.59 599 GLU C N 1
ATOM 3714 C CA . GLU C 1 203 ? 3.172 -25.309 47.742 1.00 43.05 599 GLU C CA 1
ATOM 3715 C C . GLU C 1 203 ? 4.149 -26.003 48.697 1.00 50.68 599 GLU C C 1
ATOM 3716 O O . GLU C 1 203 ? 3.734 -26.907 49.429 1.00 51.17 599 GLU C O 1
ATOM 3722 N N . PRO C 1 204 ? 5.453 -25.629 48.670 1.00 59.58 600 PRO C N 1
ATOM 3723 C CA . PRO C 1 204 ? 6.319 -26.147 49.739 1.00 60.98 600 PRO C CA 1
ATOM 3724 C C . PRO C 1 204 ? 6.250 -25.208 50.932 1.00 61.85 600 PRO C C 1
ATOM 3725 O O . PRO C 1 204 ? 5.885 -24.036 50.758 1.00 60.89 600 PRO C O 1
ATOM 3729 N N . CYS C 1 205 ? 6.613 -25.696 52.113 1.00 49.60 601 CYS C N 1
ATOM 3730 C CA . CYS C 1 205 ? 6.575 -24.862 53.304 1.00 49.83 601 CYS C CA 1
ATOM 3731 C C . CYS C 1 205 ? 7.646 -23.764 53.351 1.00 53.42 601 CYS C C 1
ATOM 3732 O O . CYS C 1 205 ? 8.582 -23.725 52.544 1.00 48.76 601 CYS C O 1
ATOM 3735 N N . THR C 1 206 ? 7.482 -22.865 54.311 1.00 61.38 602 THR C N 1
ATOM 3736 C CA . THR C 1 206 ? 8.306 -21.677 54.418 1.00 57.56 602 THR C CA 1
ATOM 3737 C C . THR C 1 206 ? 8.308 -21.303 55.890 1.00 62.33 602 THR C C 1
ATOM 3738 O O . THR C 1 206 ? 7.403 -21.703 56.635 1.00 62.26 602 THR C O 1
ATOM 3742 N N . GLY C 1 207 ? 9.321 -20.556 56.319 1.00 37.82 603 GLY C N 1
ATOM 3743 C CA . GLY C 1 207 ? 9.258 -19.861 57.591 1.00 42.37 603 GLY C CA 1
ATOM 3744 C C . GLY C 1 207 ? 8.670 -18.493 57.289 1.00 47.25 603 GLY C C 1
ATOM 3745 O O . GLY C 1 207 ? 8.268 -18.242 56.149 1.00 43.31 603 GLY C O 1
ATOM 3746 N N . ASN C 1 208 ? 8.624 -17.613 58.290 1.00 94.49 604 ASN C N 1
ATOM 3747 C CA . ASN C 1 208 ? 8.126 -16.248 58.103 1.00 100.53 604 ASN C CA 1
ATOM 3748 C C . ASN C 1 208 ? 6.831 -16.229 57.289 1.00 98.61 604 ASN C C 1
ATOM 3749 O O . ASN C 1 208 ? 6.645 -15.370 56.420 1.00 102.19 604 ASN C O 1
ATOM 3754 N N . HIS C 1 209 ? 5.948 -17.188 57.548 1.00 71.82 605 HIS C N 1
ATOM 3755 C CA . HIS C 1 209 ? 4.811 -17.409 56.658 1.00 65.92 605 HIS C CA 1
ATOM 3756 C C . HIS C 1 209 ? 3.588 -16.593 57.063 1.00 60.49 605 HIS C C 1
ATOM 3757 O O . HIS C 1 209 ? 3.030 -16.798 58.134 1.00 63.18 605 HIS C O 1
ATOM 3764 N N . ARG C 1 210 ? 3.179 -15.660 56.215 1.00 52.78 606 ARG C N 1
ATOM 3765 C CA . ARG C 1 210 ? 1.983 -14.880 56.489 1.00 54.59 606 ARG C CA 1
ATOM 3766 C C . ARG C 1 210 ? 1.069 -14.873 55.264 1.00 56.99 606 ARG C C 1
ATOM 3767 O O . ARG C 1 210 ? 1.496 -14.505 54.159 1.00 51.27 606 ARG C O 1
ATOM 3775 N N . ARG C 1 211 ? -0.188 -15.275 55.453 1.00 51.93 607 ARG C N 1
ATOM 3776 C CA . ARG C 1 211 ? -1.142 -15.262 54.349 1.00 44.17 607 ARG C CA 1
ATOM 3777 C C . ARG C 1 211 ? -2.456 -14.610 54.757 1.00 42.02 607 ARG C C 1
ATOM 3778 O O . ARG C 1 211 ? -2.811 -14.600 55.931 1.00 48.04 607 ARG C O 1
ATOM 3786 N N . TYR C 1 212 ? -3.160 -14.026 53.798 1.00 32.75 608 TYR C N 1
ATOM 3787 C CA . TYR C 1 212 ? -4.500 -13.540 54.070 1.00 34.36 608 TYR C CA 1
ATOM 3788 C C . TYR C 1 212 ? -5.420 -14.026 52.959 1.00 32.75 608 TYR C C 1
ATOM 3789 O O . TYR C 1 212 ? -5.243 -13.686 51.787 1.00 27.28 608 TYR C O 1
ATOM 3798 N N . PHE C 1 213 ? -6.408 -14.831 53.322 1.00 32.80 609 PHE C N 1
ATOM 3799 C CA . PHE C 1 213 ? -7.303 -15.367 52.315 1.00 26.55 609 PHE C CA 1
ATOM 3800 C C . PHE C 1 213 ? -8.640 -14.675 52.382 1.00 25.38 609 PHE C C 1
ATOM 3801 O O . PHE C 1 213 ? -9.089 -14.297 53.461 1.00 29.59 609 PHE C O 1
ATOM 3809 N N . LYS C 1 214 ? -9.244 -14.454 51.218 1.00 22.50 610 LYS C N 1
ATOM 3810 C CA . LYS C 1 214 ? -10.582 -13.898 51.176 1.00 24.44 610 LYS C CA 1
ATOM 3811 C C . LYS C 1 214 ? -11.599 -14.996 51.529 1.00 25.74 610 LYS C C 1
ATOM 3812 O O . LYS C 1 214 ? -11.555 -16.099 50.958 1.00 21.38 610 LYS C O 1
ATOM 3818 N N . LEU C 1 215 ? -12.475 -14.693 52.492 1.00 20.38 611 LEU C N 1
ATOM 3819 C CA . LEU C 1 215 ? -13.412 -15.659 53.050 1.00 23.36 611 LEU C CA 1
ATOM 3820 C C . LEU C 1 215 ? -14.668 -14.919 53.460 1.00 28.83 611 LEU C C 1
ATOM 3821 O O . LEU C 1 215 ? -14.662 -14.197 54.465 1.00 30.12 611 LEU C O 1
ATOM 3826 N N . GLY C 1 216 ? -15.746 -15.091 52.702 1.00 30.80 612 GLY C N 1
ATOM 3827 C CA . GLY C 1 216 ? -16.934 -14.307 52.954 1.00 33.52 612 GLY C CA 1
ATOM 3828 C C . GLY C 1 216 ? -16.665 -12.839 52.696 1.00 34.88 612 GLY C C 1
ATOM 3829 O O . GLY C 1 216 ? -16.072 -12.488 51.673 1.00 40.74 612 GLY C O 1
ATOM 3830 N N . GLY C 1 217 ? -17.093 -11.980 53.615 1.00 30.33 613 GLY C N 1
ATOM 3831 C CA . GLY C 1 217 ? -16.928 -10.547 53.445 1.00 31.36 613 GLY C CA 1
ATOM 3832 C C . GLY C 1 217 ? -15.736 -10.056 54.243 1.00 38.51 613 GLY C C 1
ATOM 3833 O O . GLY C 1 217 ? -15.518 -8.851 54.404 1.00 45.13 613 GLY C O 1
ATOM 3834 N N . GLY C 1 218 ? -14.953 -10.998 54.749 1.00 46.42 614 GLY C N 1
ATOM 3835 C CA . GLY C 1 218 ? -13.760 -10.646 55.492 1.00 49.54 614 GLY C CA 1
ATOM 3836 C C . GLY C 1 218 ? -12.582 -11.426 54.963 1.00 50.11 614 GLY C C 1
ATOM 3837 O O . GLY C 1 218 ? -12.635 -12.008 53.872 1.00 47.78 614 GLY C O 1
ATOM 3838 N N . TYR C 1 219 ? -11.505 -11.436 55.732 1.00 34.21 615 TYR C N 1
ATOM 3839 C CA . TYR C 1 219 ? -10.328 -12.186 55.350 1.00 29.80 615 TYR C CA 1
ATOM 3840 C C . TYR C 1 219 ? -9.902 -12.981 56.555 1.00 35.18 615 TYR C C 1
ATOM 3841 O O . TYR C 1 219 ? -10.012 -12.504 57.682 1.00 38.42 615 TYR C O 1
ATOM 3850 N N . VAL C 1 220 ? -9.431 -14.198 56.322 1.00 35.75 616 VAL C N 1
ATOM 3851 C CA . VAL C 1 220 ? -8.962 -15.034 57.411 1.00 36.86 616 VAL C CA 1
ATOM 3852 C C . VAL C 1 220 ? -7.428 -15.061 57.397 1.00 37.20 616 VAL C C 1
ATOM 3853 O O . VAL C 1 220 ? -6.831 -15.202 56.337 1.00 37.43 616 VAL C O 1
ATOM 3857 N N . TYR C 1 221 ? -6.802 -14.918 58.567 1.00 38.17 617 TYR C N 1
ATOM 3858 C CA . TYR C 1 221 ? -5.355 -14.758 58.671 1.00 39.34 617 TYR C CA 1
ATOM 3859 C C . TYR C 1 221 ? -4.619 -16.019 59.162 1.00 41.11 617 TYR C C 1
ATOM 3860 O O . TYR C 1 221 ? -4.978 -16.611 60.182 1.00 41.83 617 TYR C O 1
ATOM 3869 N N . TYR C 1 222 ? -3.585 -16.419 58.426 1.00 35.65 618 TYR C N 1
ATOM 3870 C CA . TYR C 1 222 ? -2.786 -17.594 58.771 1.00 40.14 618 TYR C CA 1
ATOM 3871 C C . TYR C 1 222 ? -1.302 -17.268 58.952 1.00 48.72 618 TYR C C 1
ATOM 3872 O O . TYR C 1 222 ? -0.704 -16.562 58.126 1.00 48.43 618 TYR C O 1
ATOM 3881 N N . GLU C 1 223 ? -0.715 -17.800 60.026 1.00 47.77 619 GLU C N 1
ATOM 3882 C CA . GLU C 1 223 ? 0.715 -17.673 60.274 1.00 42.59 619 GLU C CA 1
ATOM 3883 C C . GLU C 1 223 ? 1.336 -19.039 60.408 1.00 40.99 619 GLU C C 1
ATOM 3884 O O . GLU C 1 223 ? 0.846 -19.870 61.159 1.00 46.11 619 GLU C O 1
ATOM 3890 N N . ASP C 1 224 ? 2.422 -19.256 59.681 1.00 54.81 620 ASP C N 1
ATOM 3891 C CA . ASP C 1 224 ? 3.147 -20.518 59.722 1.00 60.09 620 ASP C CA 1
ATOM 3892 C C . ASP C 1 224 ? 2.167 -21.677 59.537 1.00 52.32 620 ASP C C 1
ATOM 3893 O O . ASP C 1 224 ? 2.168 -22.642 60.294 1.00 55.77 620 ASP C O 1
ATOM 3898 N N . TYR C 1 225 ? 1.300 -21.536 58.541 1.00 49.04 621 TYR C N 1
ATOM 3899 C CA . TYR C 1 225 ? 0.393 -22.605 58.102 1.00 48.37 621 TYR C CA 1
ATOM 3900 C C . TYR C 1 225 ? -0.699 -23.053 59.113 1.00 44.54 621 TYR C C 1
ATOM 3901 O O . TYR C 1 225 ? -1.162 -24.199 59.081 1.00 39.21 621 TYR C O 1
ATOM 3910 N N . SER C 1 226 ? -1.130 -22.134 59.974 1.00 31.22 622 SER C N 1
ATOM 3911 C CA . SER C 1 226 ? -2.204 -22.429 60.898 1.00 31.84 622 SER C CA 1
ATOM 3912 C C . SER C 1 226 ? -3.006 -21.198 61.258 1.00 34.97 622 SER C C 1
ATOM 3913 O O . SER C 1 226 ? -2.450 -20.129 61.502 1.00 34.47 622 SER C O 1
ATOM 3916 N N . TYR C 1 227 ? -4.323 -21.378 61.294 1.00 45.68 623 TYR C N 1
ATOM 3917 C CA . TYR C 1 227 ? -5.285 -20.317 61.585 1.00 47.15 623 TYR C CA 1
ATOM 3918 C C . TYR C 1 227 ? -4.906 -19.395 62.757 1.00 49.99 623 TYR C C 1
ATOM 3919 O O . TYR C 1 227 ? -4.313 -19.853 63.739 1.00 53.42 623 TYR C O 1
ATOM 3928 N N . VAL C 1 228 ? -5.234 -18.102 62.630 1.00 35.21 624 VAL C N 1
ATOM 3929 C CA . VAL C 1 228 ? -4.992 -17.111 63.687 1.00 33.16 624 VAL C CA 1
ATOM 3930 C C . VAL C 1 228 ? -6.273 -16.386 64.077 1.00 36.08 624 VAL C C 1
ATOM 3931 O O . VAL C 1 228 ? -6.902 -16.758 65.053 1.00 42.09 624 VAL C O 1
ATOM 3935 N N . ARG C 1 229 ? -6.664 -15.359 63.324 1.00 55.16 625 ARG C N 1
ATOM 3936 C CA . ARG C 1 229 ? -7.901 -14.627 63.617 1.00 52.66 625 ARG C CA 1
ATOM 3937 C C . ARG C 1 229 ? -8.674 -14.231 62.356 1.00 55.02 625 ARG C C 1
ATOM 3938 O O . ARG C 1 229 ? -8.232 -14.460 61.234 1.00 54.39 625 ARG C O 1
ATOM 3946 N N . MET C 1 230 ? -9.845 -13.643 62.549 1.00 67.18 626 MET C N 1
ATOM 3947 C CA . MET C 1 230 ? -10.629 -13.146 61.433 1.00 63.78 626 MET C CA 1
ATOM 3948 C C . MET C 1 230 ? -10.362 -11.666 61.267 1.00 61.96 626 MET C C 1
ATOM 3949 O O . MET C 1 230 ? -10.940 -10.835 61.964 1.00 63.89 626 MET C O 1
ATOM 3954 N N . VAL C 1 231 ? -9.479 -11.330 60.343 1.00 46.88 627 VAL C N 1
ATOM 3955 C CA . VAL C 1 231 ? -9.166 -9.932 60.118 1.00 48.67 627 VAL C CA 1
ATOM 3956 C C . VAL C 1 231 ? -10.179 -9.283 59.173 1.00 51.00 627 VAL C C 1
ATOM 3957 O O . VAL C 1 231 ? -10.934 -9.955 58.459 1.00 46.96 627 VAL C O 1
ATOM 3961 N N . GLU C 1 232 ? -10.209 -7.959 59.230 1.00 63.94 628 GLU C N 1
ATOM 3962 C CA . GLU C 1 232 ? -10.847 -7.138 58.233 1.00 57.86 628 GLU C CA 1
ATOM 3963 C C . GLU C 1 232 ? -9.699 -6.297 57.664 1.00 65.35 628 GLU C C 1
ATOM 3964 O O . GLU C 1 232 ? -8.780 -5.920 58.407 1.00 63.06 628 GLU C O 1
ATOM 3970 N N . VAL C 1 233 ? -9.713 -6.058 56.353 1.00 48.16 629 VAL C N 1
ATOM 3971 C CA . VAL C 1 233 ? -8.744 -5.169 55.713 1.00 43.39 629 VAL C CA 1
ATOM 3972 C C . VAL C 1 233 ? -9.449 -3.927 55.177 1.00 46.98 629 VAL C C 1
ATOM 3973 O O . VAL C 1 233 ? -9.909 -3.904 54.032 1.00 43.44 629 VAL C O 1
ATOM 3977 N N . PRO C 1 234 ? -9.525 -2.874 56.006 1.00 57.59 630 PRO C N 1
ATOM 3978 C CA . PRO C 1 234 ? -10.239 -1.658 55.588 1.00 56.92 630 PRO C CA 1
ATOM 3979 C C . PRO C 1 234 ? -9.469 -0.928 54.475 1.00 56.90 630 PRO C C 1
ATOM 3980 O O . PRO C 1 234 ? -10.052 -0.188 53.671 1.00 52.48 630 PRO C O 1
ATOM 3984 N N . GLU C 1 235 ? -8.161 -1.168 54.432 1.00 60.31 631 GLU C N 1
ATOM 3985 C CA . GLU C 1 235 ? -7.264 -0.459 53.529 1.00 61.25 631 GLU C CA 1
ATOM 3986 C C . GLU C 1 235 ? -7.409 -0.883 52.061 1.00 58.68 631 GLU C C 1
ATOM 3987 O O . GLU C 1 235 ? -7.285 -2.066 51.719 1.00 56.03 631 GLU C O 1
ATOM 3993 N N . THR C 1 236 ? -7.672 0.101 51.204 1.00 48.08 632 THR C N 1
ATOM 3994 C CA . THR C 1 236 ? -7.978 -0.158 49.804 1.00 48.87 632 THR C CA 1
ATOM 3995 C C . THR C 1 236 ? -7.085 0.624 48.842 1.00 45.12 632 THR C C 1
ATOM 3996 O O . THR C 1 236 ? -6.838 1.809 49.032 1.00 47.09 632 THR C O 1
ATOM 4000 N N . ILE C 1 237 ? -6.627 -0.045 47.792 1.00 35.31 633 ILE C N 1
ATOM 4001 C CA . ILE C 1 237 ? -5.856 0.604 46.742 1.00 30.40 633 ILE C CA 1
ATOM 4002 C C . ILE C 1 237 ? -6.648 0.494 45.441 1.00 32.70 633 ILE C C 1
ATOM 4003 O O . ILE C 1 237 ? -7.411 -0.460 45.275 1.00 33.41 633 ILE C O 1
ATOM 4008 N N . SER C 1 238 ? -6.533 1.472 44.541 1.00 36.06 634 SER C N 1
ATOM 4009 C CA . SER C 1 238 ? -7.397 1.472 43.344 1.00 36.87 634 SER C CA 1
ATOM 4010 C C . SER C 1 238 ? -6.775 1.918 42.012 1.00 38.20 634 SER C C 1
ATOM 4011 O O . SER C 1 238 ? -6.023 2.903 41.952 1.00 35.51 634 SER C O 1
ATOM 4014 N N . THR C 1 239 ? -7.133 1.191 40.947 1.00 46.86 635 THR C N 1
ATOM 4015 C CA . THR C 1 239 ? -6.741 1.545 39.578 1.00 46.71 635 THR C CA 1
ATOM 4016 C C . THR C 1 239 ? -7.839 2.284 38.822 1.00 52.15 635 THR C C 1
ATOM 4017 O O . THR C 1 239 ? -7.597 2.784 37.721 1.00 52.53 635 THR C O 1
ATOM 4021 N N . ARG C 1 240 ? -9.035 2.334 39.418 1.00 36.09 636 ARG C N 1
ATOM 4022 C CA . ARG C 1 240 ? -10.168 3.095 38.892 1.00 36.00 636 ARG C CA 1
ATOM 4023 C C . ARG C 1 240 ? -9.847 4.542 38.537 1.00 36.87 636 ARG C C 1
ATOM 4024 O O . ARG C 1 240 ? -9.127 5.227 39.261 1.00 38.76 636 ARG C O 1
ATOM 4032 N N . VAL C 1 241 ? -10.404 5.014 37.431 1.00 39.47 637 VAL C N 1
ATOM 4033 C CA . VAL C 1 241 ? -10.331 6.435 37.109 1.00 45.56 637 VAL C CA 1
ATOM 4034 C C . VAL C 1 241 ? -11.713 7.068 37.282 1.00 48.92 637 VAL C C 1
ATOM 4035 O O . VAL C 1 241 ? -12.665 6.732 36.568 1.00 44.98 637 VAL C O 1
ATOM 4039 N N . THR C 1 242 ? -11.812 7.971 38.253 1.00 70.64 638 THR C N 1
ATOM 4040 C CA . THR C 1 242 ? -13.066 8.631 38.562 1.00 73.71 638 THR C CA 1
ATOM 4041 C C . THR C 1 242 ? -13.437 9.535 37.398 1.00 77.94 638 THR C C 1
ATOM 4042 O O . THR C 1 242 ? -12.567 10.176 36.795 1.00 76.71 638 THR C O 1
ATOM 4046 N N . LEU C 1 243 ? -14.723 9.556 37.065 1.00 48.46 639 LEU C N 1
ATOM 4047 C CA . LEU C 1 243 ? -15.254 10.530 36.127 1.00 47.00 639 LEU C CA 1
ATOM 4048 C C . LEU C 1 243 ? -16.529 11.099 36.718 1.00 52.02 639 LEU C C 1
ATOM 4049 O O . LEU C 1 243 ? -17.506 10.377 36.929 1.00 45.93 639 LEU C O 1
ATOM 4054 N N . ASN C 1 244 ? -16.517 12.394 36.999 1.00 96.53 640 ASN C N 1
ATOM 4055 C CA . ASN C 1 244 ? -17.686 13.037 37.597 1.00 109.06 640 ASN C CA 1
ATOM 4056 C C . ASN C 1 244 ? -18.420 13.993 36.647 1.00 107.17 640 ASN C C 1
ATOM 4057 O O . ASN C 1 244 ? -17.809 14.875 36.037 1.00 101.67 640 ASN C O 1
ATOM 4062 N N . LEU C 1 245 ? -19.736 13.817 36.539 1.00 85.08 641 LEU C N 1
ATOM 4063 C CA . LEU C 1 245 ? -20.538 14.619 35.621 1.00 91.01 641 LEU C CA 1
ATOM 4064 C C . LEU C 1 245 ? -21.794 15.205 36.277 1.00 95.36 641 LEU C C 1
ATOM 4065 O O . LEU C 1 245 ? -22.590 14.494 36.898 1.00 96.87 641 LEU C O 1
ATOM 4070 N N . ASP D 1 61 ? -59.495 -34.306 -6.798 1.00 37.92 64 ASP D N 1
ATOM 4071 C CA . ASP D 1 61 ? -58.796 -35.579 -6.945 1.00 46.58 64 ASP D CA 1
ATOM 4072 C C . ASP D 1 61 ? -59.656 -36.805 -6.626 1.00 42.21 64 ASP D C 1
ATOM 4073 O O . ASP D 1 61 ? -60.792 -36.675 -6.201 1.00 42.26 64 ASP D O 1
ATOM 4078 N N . ARG D 1 62 ? -59.094 -37.993 -6.825 1.00 38.10 65 ARG D N 1
ATOM 4079 C CA . ARG D 1 62 ? -59.817 -39.247 -6.629 1.00 34.32 65 ARG D CA 1
ATOM 4080 C C . ARG D 1 62 ? -60.163 -39.571 -5.157 1.00 30.22 65 ARG D C 1
ATOM 4081 O O . ARG D 1 62 ? -59.619 -38.960 -4.246 1.00 28.26 65 ARG D O 1
ATOM 4089 N N . PHE D 1 63 ? -61.101 -40.507 -4.951 1.00 34.99 66 PHE D N 1
ATOM 4090 C CA . PHE D 1 63 ? -61.563 -40.962 -3.624 1.00 29.02 66 PHE D CA 1
ATOM 4091 C C . PHE D 1 63 ? -60.892 -42.261 -3.261 1.00 28.76 66 PHE D C 1
ATOM 4092 O O . PHE D 1 63 ? -60.718 -43.120 -4.121 1.00 32.38 66 PHE D O 1
ATOM 4100 N N . TYR D 1 64 ? -60.583 -42.451 -1.984 1.00 27.11 67 TYR D N 1
ATOM 4101 C CA . TYR D 1 64 ? -59.882 -43.671 -1.566 1.00 28.89 67 TYR D CA 1
ATOM 4102 C C . TYR D 1 64 ? -60.382 -44.185 -0.233 1.00 22.27 67 TYR D C 1
ATOM 4103 O O . TYR D 1 64 ? -60.754 -43.408 0.650 1.00 21.01 67 TYR D O 1
ATOM 4112 N N . VAL D 1 65 ? -60.377 -45.500 -0.087 1.00 18.75 68 VAL D N 1
ATOM 4113 C CA . VAL D 1 65 ? -60.567 -46.092 1.222 1.00 23.94 68 VAL D CA 1
ATOM 4114 C C . VAL D 1 65 ? -59.232 -46.684 1.714 1.00 25.46 68 VAL D C 1
ATOM 4115 O O . VAL D 1 65 ? -58.420 -47.193 0.929 1.00 25.02 68 VAL D O 1
ATOM 4119 N N . CYS D 1 66 ? -58.979 -46.556 3.008 1.00 34.79 69 CYS D N 1
ATOM 4120 C CA . CYS D 1 66 ? -57.675 -46.930 3.534 1.00 37.22 69 CYS D CA 1
ATOM 4121 C C . CYS D 1 66 ? -57.758 -48.053 4.545 1.00 36.62 69 CYS D C 1
ATOM 4122 O O . CYS D 1 66 ? -58.129 -47.828 5.705 1.00 37.51 69 CYS D O 1
ATOM 4125 N N . PRO D 1 67 ? -57.413 -49.273 4.092 1.00 26.21 70 PRO D N 1
ATOM 4126 C CA . PRO D 1 67 ? -57.397 -50.473 4.923 1.00 27.69 70 PRO D CA 1
ATOM 4127 C C . PRO D 1 67 ? -56.365 -50.291 5.998 1.00 28.78 70 PRO D C 1
ATOM 4128 O O . PRO D 1 67 ? -55.211 -50.028 5.651 1.00 36.52 70 PRO D O 1
ATOM 4132 N N . PRO D 1 68 ? -56.762 -50.435 7.271 1.00 25.53 71 PRO D N 1
ATOM 4133 C CA . PRO D 1 68 ? -55.829 -50.274 8.392 1.00 34.88 71 PRO D CA 1
ATOM 4134 C C . PRO D 1 68 ? -54.666 -51.236 8.187 1.00 39.86 71 PRO D C 1
ATOM 4135 O O . PRO D 1 68 ? -54.892 -52.423 7.920 1.00 40.81 71 PRO D O 1
ATOM 4139 N N . PRO D 1 69 ? -53.430 -50.734 8.273 1.00 46.29 72 PRO D N 1
ATOM 4140 C CA . PRO D 1 69 ? -52.301 -51.642 8.033 1.00 53.57 72 PRO D CA 1
ATOM 4141 C C . PRO D 1 69 ? -52.032 -52.570 9.231 1.00 48.61 72 PRO D C 1
ATOM 4142 O O . PRO D 1 69 ? -52.124 -52.117 10.373 1.00 47.41 72 PRO D O 1
ATOM 4146 N N . SER D 1 70 ? -51.736 -53.844 8.965 1.00 47.27 73 SER D N 1
ATOM 4147 C CA . SER D 1 70 ? -51.141 -54.729 9.972 1.00 61.60 73 SER D CA 1
ATOM 4148 C C . SER D 1 70 ? -49.611 -54.648 9.870 1.00 64.17 73 SER D C 1
ATOM 4149 O O . SER D 1 70 ? -49.075 -54.150 8.864 1.00 60.32 73 SER D O 1
ATOM 4152 N N . GLY D 1 71 ? -48.914 -55.152 10.890 1.00 67.05 74 GLY D N 1
ATOM 4153 C CA . GLY D 1 71 ? -47.458 -55.072 10.948 1.00 63.22 74 GLY D CA 1
ATOM 4154 C C . GLY D 1 71 ? -46.634 -56.059 10.126 1.00 62.90 74 GLY D C 1
ATOM 4155 O O . GLY D 1 71 ? -45.450 -56.238 10.394 1.00 72.59 74 GLY D O 1
ATOM 4156 N N . SER D 1 72 ? -47.239 -56.702 9.134 1.00 68.27 75 SER D N 1
ATOM 4157 C CA . SER D 1 72 ? -46.474 -57.528 8.196 1.00 73.55 75 SER D CA 1
ATOM 4158 C C . SER D 1 72 ? -45.409 -56.706 7.445 1.00 70.96 75 SER D C 1
ATOM 4159 O O . SER D 1 72 ? -44.205 -56.904 7.628 1.00 71.97 75 SER D O 1
ATOM 4162 N N . THR D 1 73 ? -45.854 -55.777 6.609 1.00 74.23 76 THR D N 1
ATOM 4163 C CA . THR D 1 73 ? -44.931 -54.878 5.922 1.00 75.73 76 THR D CA 1
ATOM 4164 C C . THR D 1 73 ? -44.630 -53.658 6.817 1.00 69.90 76 THR D C 1
ATOM 4165 O O . THR D 1 73 ? -45.474 -52.763 6.985 1.00 66.69 76 THR D O 1
ATOM 4169 N N . VAL D 1 74 ? -43.432 -53.652 7.404 1.00 44.61 77 VAL D N 1
ATOM 4170 C CA . VAL D 1 74 ? -42.938 -52.536 8.222 1.00 37.84 77 VAL D CA 1
ATOM 4171 C C . VAL D 1 74 ? -41.699 -51.884 7.584 1.00 32.24 77 VAL D C 1
ATOM 4172 O O . VAL D 1 74 ? -40.847 -52.578 7.039 1.00 29.56 77 VAL D O 1
ATOM 4176 N N . VAL D 1 75 ? -41.619 -50.553 7.629 1.00 31.76 78 VAL D N 1
ATOM 4177 C CA . VAL D 1 75 ? -40.597 -49.812 6.884 1.00 32.28 78 VAL D CA 1
ATOM 4178 C C . VAL D 1 75 ? -40.083 -48.603 7.678 1.00 28.03 78 VAL D C 1
ATOM 4179 O O . VAL D 1 75 ? -40.573 -48.325 8.776 1.00 24.48 78 VAL D O 1
ATOM 4183 N N . ARG D 1 76 ? -39.119 -47.876 7.112 1.00 26.87 79 ARG D N 1
ATOM 4184 C CA . ARG D 1 76 ? -38.583 -46.684 7.772 1.00 30.87 79 ARG D CA 1
ATOM 4185 C C . ARG D 1 76 ? -38.125 -45.608 6.777 1.00 28.01 79 ARG D C 1
ATOM 4186 O O . ARG D 1 76 ? -37.923 -45.881 5.588 1.00 26.70 79 ARG D O 1
ATOM 4194 N N . LEU D 1 77 ? -37.970 -44.381 7.262 1.00 20.31 80 LEU D N 1
ATOM 4195 C CA . LEU D 1 77 ? -37.515 -43.307 6.396 1.00 23.46 80 LEU D CA 1
ATOM 4196 C C . LEU D 1 77 ? -36.029 -43.445 6.048 1.00 27.22 80 LEU D C 1
ATOM 4197 O O . LEU D 1 77 ? -35.170 -43.689 6.925 1.00 28.93 80 LEU D O 1
ATOM 4202 N N . GLU D 1 78 ? -35.716 -43.281 4.770 1.00 40.28 81 GLU D N 1
ATOM 4203 C CA . GLU D 1 78 ? -34.322 -43.295 4.336 1.00 41.79 81 GLU D CA 1
ATOM 4204 C C . GLU D 1 78 ? -33.574 -42.231 5.126 1.00 40.34 81 GLU D C 1
ATOM 4205 O O . GLU D 1 78 ? -34.110 -41.147 5.377 1.00 39.35 81 GLU D O 1
ATOM 4211 N N . PRO D 1 79 ? -32.353 -42.560 5.574 1.00 29.23 82 PRO D N 1
ATOM 4212 C CA . PRO D 1 79 ? -31.537 -41.614 6.333 1.00 24.72 82 PRO D CA 1
ATOM 4213 C C . PRO D 1 79 ? -30.858 -40.675 5.382 1.00 24.21 82 PRO D C 1
ATOM 4214 O O . PRO D 1 79 ? -30.895 -40.905 4.162 1.00 24.18 82 PRO D O 1
ATOM 4218 N N . GLU D 1 80 ? -30.259 -39.627 5.936 1.00 31.81 83 GLU D N 1
ATOM 4219 C CA . GLU D 1 80 ? -29.428 -38.725 5.155 1.00 38.29 83 GLU D CA 1
ATOM 4220 C C . GLU D 1 80 ? -28.260 -39.463 4.501 1.00 39.06 83 GLU D C 1
ATOM 4221 O O . GLU D 1 80 ? -27.789 -40.501 4.994 1.00 34.29 83 GLU D O 1
ATOM 4227 N N . GLN D 1 81 ? -27.768 -38.921 3.400 1.00 40.92 84 GLN D N 1
ATOM 4228 C CA . GLN D 1 81 ? -26.729 -39.622 2.677 1.00 45.58 84 GLN D CA 1
ATOM 4229 C C . GLN D 1 81 ? -25.509 -38.810 2.305 1.00 50.06 84 GLN D C 1
ATOM 4230 O O . GLN D 1 81 ? -25.524 -37.571 2.358 1.00 46.45 84 GLN D O 1
ATOM 4236 N N . ALA D 1 82 ? -24.461 -39.549 1.928 1.00 38.45 85 ALA D N 1
ATOM 4237 C CA . ALA D 1 82 ? -23.148 -39.001 1.590 1.00 35.19 85 ALA D CA 1
ATOM 4238 C C . ALA D 1 82 ? -23.220 -37.960 0.488 1.00 35.02 85 ALA D C 1
ATOM 4239 O O . ALA D 1 82 ? -23.731 -38.223 -0.600 1.00 33.26 85 ALA D O 1
ATOM 4241 N N . CYS D 1 83 ? -22.686 -36.778 0.760 1.00 66.27 86 CYS D N 1
ATOM 4242 C CA . CYS D 1 83 ? -22.645 -35.749 -0.272 1.00 74.39 86 CYS D CA 1
ATOM 4243 C C . CYS D 1 83 ? -21.340 -35.751 -1.083 1.00 85.82 86 CYS D C 1
ATOM 4244 O O . CYS D 1 83 ? -20.244 -35.855 -0.510 1.00 79.31 86 CYS D O 1
ATOM 4247 N N . PRO D 1 84 ? -21.467 -35.655 -2.427 1.00 94.05 87 PRO D N 1
ATOM 4248 C CA . PRO D 1 84 ? -20.339 -35.658 -3.375 1.00 90.14 87 PRO D CA 1
ATOM 4249 C C . PRO D 1 84 ? -19.227 -34.690 -2.964 1.00 93.33 87 PRO D C 1
ATOM 4250 O O . PRO D 1 84 ? -19.527 -33.569 -2.528 1.00 90.45 87 PRO D O 1
ATOM 4254 N N . ASP D 1 93 ? -17.583 -27.401 -13.151 1.00 108.14 489 ASP D N 1
ATOM 4255 C CA . ASP D 1 93 ? -17.243 -26.719 -11.905 1.00 107.70 489 ASP D CA 1
ATOM 4256 C C . ASP D 1 93 ? -18.481 -26.104 -11.282 1.00 104.05 48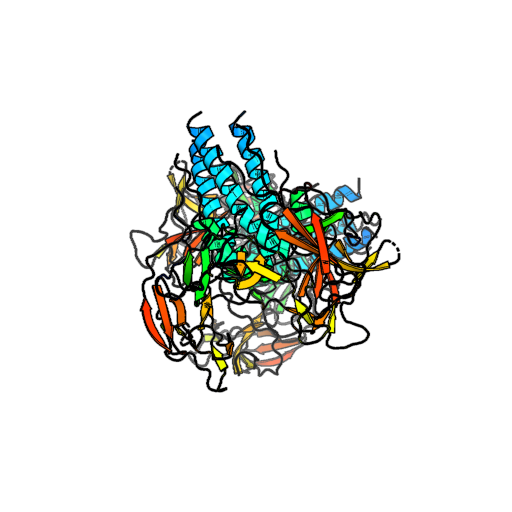9 ASP D C 1
ATOM 4257 O O . ASP D 1 93 ? -18.677 -26.188 -10.068 1.00 102.45 489 ASP D O 1
ATOM 4262 N N . MET D 1 94 ? -19.306 -25.483 -12.125 1.00 90.20 490 MET D N 1
ATOM 4263 C CA . MET D 1 94 ? -20.525 -24.808 -11.688 1.00 84.71 490 MET D CA 1
ATOM 4264 C C . MET D 1 94 ? -21.633 -25.821 -11.420 1.00 77.20 490 MET D C 1
ATOM 4265 O O . MET D 1 94 ? -22.208 -25.872 -10.331 1.00 69.89 490 MET D O 1
ATOM 4270 N N . LEU D 1 95 ? -21.908 -26.644 -12.425 1.00 82.15 491 LEU D N 1
ATOM 4271 C CA . LEU D 1 95 ? -22.955 -27.656 -12.348 1.00 77.81 491 LEU D CA 1
ATOM 4272 C C . LEU D 1 95 ? -22.659 -28.694 -11.264 1.00 78.67 491 LEU D C 1
ATOM 4273 O O . LEU D 1 95 ? -23.534 -29.464 -10.878 1.00 78.32 491 LEU D O 1
ATOM 4278 N N . SER D 1 96 ? -21.427 -28.704 -10.765 1.00 96.92 492 SER D N 1
ATOM 4279 C CA . SER D 1 96 ? -21.029 -29.649 -9.726 1.00 94.56 492 SER D CA 1
ATOM 4280 C C . SER D 1 96 ? -21.363 -29.123 -8.331 1.00 90.43 492 SER D C 1
ATOM 4281 O O . SER D 1 96 ? -21.701 -29.903 -7.439 1.00 89.24 492 SER D O 1
ATOM 4284 N N . ARG D 1 97 ? -21.250 -27.807 -8.149 1.00 87.82 493 ARG D N 1
ATOM 4285 C CA . ARG D 1 97 ? -21.622 -27.160 -6.893 1.00 85.97 493 ARG D CA 1
ATOM 4286 C C . ARG D 1 97 ? -23.104 -27.424 -6.605 1.00 86.77 493 ARG D C 1
ATOM 4287 O O . ARG D 1 97 ? -23.466 -27.885 -5.519 1.00 79.43 493 ARG D O 1
ATOM 4295 N N . ILE D 1 98 ? -23.945 -27.116 -7.594 1.00 67.03 494 ILE D N 1
ATOM 4296 C CA . ILE D 1 98 ? -25.362 -27.454 -7.574 1.00 60.05 494 ILE D CA 1
ATOM 4297 C C . ILE D 1 98 ? -25.602 -28.894 -7.128 1.00 60.83 494 ILE D C 1
ATOM 4298 O O . ILE D 1 98 ? -26.428 -29.150 -6.251 1.00 61.44 494 ILE D O 1
ATOM 4303 N N . ALA D 1 99 ? -24.871 -29.831 -7.720 1.00 59.57 495 ALA D N 1
ATOM 4304 C CA . ALA D 1 99 ? -25.017 -31.237 -7.369 1.00 60.85 495 ALA D CA 1
ATOM 4305 C C . ALA D 1 99 ? -24.796 -31.450 -5.875 1.00 58.76 495 ALA D C 1
ATOM 4306 O O . ALA D 1 99 ? -25.410 -32.328 -5.255 1.00 59.43 495 ALA D O 1
ATOM 4308 N N . ALA D 1 100 ? -23.926 -30.629 -5.299 1.00 84.57 496 ALA D N 1
ATOM 4309 C CA . ALA D 1 100 ? -23.597 -30.740 -3.884 1.00 88.22 496 ALA D CA 1
ATOM 4310 C C . ALA D 1 100 ? -24.694 -30.092 -3.060 1.00 82.42 496 ALA D C 1
ATOM 4311 O O . ALA D 1 100 ? -25.180 -30.665 -2.077 1.00 78.13 496 ALA D O 1
ATOM 4313 N N . ALA D 1 101 ? -25.072 -28.890 -3.481 1.00 54.11 497 ALA D N 1
ATOM 4314 C CA . ALA D 1 101 ? -26.066 -28.097 -2.788 1.00 46.66 497 ALA D CA 1
ATOM 4315 C C . ALA D 1 101 ? -27.427 -28.792 -2.761 1.00 44.96 497 ALA D C 1
ATOM 4316 O O . ALA D 1 101 ? -28.200 -28.599 -1.837 1.00 44.35 497 ALA D O 1
ATOM 4318 N N . TRP D 1 102 ? -27.714 -29.599 -3.774 1.00 46.61 498 TRP D N 1
ATOM 4319 C CA . TRP D 1 102 ? -28.954 -30.354 -3.810 1.00 40.01 498 TRP D CA 1
ATOM 4320 C C . TRP D 1 102 ? -28.912 -31.476 -2.775 1.00 40.52 498 TRP D C 1
ATOM 4321 O O . TRP D 1 102 ? -29.860 -31.689 -2.018 1.00 43.10 498 TRP D O 1
ATOM 4332 N N . CYS D 1 103 ? -27.807 -32.201 -2.748 1.00 48.61 499 CYS D N 1
ATOM 4333 C CA . CYS D 1 103 ? -27.660 -33.286 -1.802 1.00 45.82 499 CYS D CA 1
ATOM 4334 C C . CYS D 1 103 ? -27.718 -32.787 -0.350 1.00 45.45 499 CYS D C 1
ATOM 4335 O O . CYS D 1 103 ? -28.231 -33.482 0.525 1.00 42.66 499 CYS D O 1
ATOM 4338 N N . GLU D 1 104 ? -27.193 -31.588 -0.097 1.00 57.78 500 GLU D N 1
ATOM 4339 C CA . GLU D 1 104 ? -27.176 -31.036 1.255 1.00 54.82 500 GLU D CA 1
ATOM 4340 C C . GLU D 1 104 ? -28.593 -30.685 1.633 1.00 56.50 500 GLU D C 1
ATOM 4341 O O . GLU D 1 104 ? -29.049 -30.999 2.732 1.00 58.28 500 GLU D O 1
ATOM 4347 N N . LEU D 1 105 ? -29.284 -30.028 0.707 1.00 39.33 501 LEU D N 1
ATOM 4348 C CA . LEU D 1 105 ? -30.696 -29.718 0.859 1.00 31.02 501 LEU D CA 1
ATOM 4349 C C . LEU D 1 105 ? -31.497 -30.966 1.166 1.00 31.11 501 LEU D C 1
ATOM 4350 O O . LEU D 1 105 ? -32.260 -30.994 2.133 1.00 32.40 501 LEU D O 1
ATOM 4355 N N . GLN D 1 106 ? -31.336 -32.003 0.356 1.00 31.23 502 GLN D N 1
ATOM 4356 C CA . GLN D 1 106 ? -32.125 -33.208 0.586 1.00 34.67 502 GLN D CA 1
ATOM 4357 C C . GLN D 1 106 ? -31.850 -33.806 1.969 1.00 37.69 502 GLN D C 1
ATOM 4358 O O . GLN D 1 106 ? -32.751 -34.349 2.606 1.00 42.18 502 GLN D O 1
ATOM 4364 N N . ASN D 1 107 ? -30.622 -33.662 2.455 1.00 47.71 503 ASN D N 1
ATOM 4365 C CA . ASN D 1 107 ? -30.279 -34.137 3.790 1.00 47.31 503 ASN D CA 1
ATOM 4366 C C . ASN D 1 107 ? -30.936 -33.317 4.911 1.00 49.36 503 ASN D C 1
ATOM 4367 O O . ASN D 1 107 ? -31.508 -33.880 5.848 1.00 49.81 503 ASN D O 1
ATOM 4372 N N . LYS D 1 108 ? -30.863 -31.991 4.802 1.00 44.77 504 LYS D N 1
ATOM 4373 C CA . LYS D 1 108 ? -31.470 -31.093 5.783 1.00 40.91 504 LYS D CA 1
ATOM 4374 C C . LYS D 1 108 ? -33.000 -31.182 5.809 1.00 38.93 504 LYS D C 1
ATOM 4375 O O . LYS D 1 108 ? -33.606 -31.196 6.887 1.00 34.80 504 LYS D O 1
ATOM 4381 N N . ASP D 1 109 ? -33.627 -31.239 4.637 1.00 31.41 505 ASP D N 1
ATOM 4382 C CA . ASP D 1 109 ? -35.083 -31.403 4.581 1.00 27.24 505 ASP D CA 1
ATOM 4383 C C . ASP D 1 109 ? -35.508 -32.712 5.229 1.00 26.21 505 ASP D C 1
ATOM 4384 O O . ASP D 1 109 ? -36.600 -32.813 5.734 1.00 21.79 505 ASP D O 1
ATOM 4389 N N . ARG D 1 110 ? -34.633 -33.715 5.232 1.00 33.38 506 ARG D N 1
ATOM 4390 C CA . ARG D 1 110 ? -35.012 -35.025 5.758 1.00 27.04 506 ARG D CA 1
ATOM 4391 C C . ARG D 1 110 ? -35.376 -34.953 7.236 1.00 24.01 506 ARG D C 1
ATOM 4392 O O . ARG D 1 110 ? -36.099 -35.804 7.773 1.00 21.09 506 ARG D O 1
ATOM 4400 N N . THR D 1 111 ? -34.883 -33.910 7.883 1.00 24.65 507 THR D N 1
ATOM 4401 C CA . THR D 1 111 ? -35.204 -33.661 9.274 1.00 24.69 507 THR D CA 1
ATOM 4402 C C . THR D 1 111 ? -36.668 -33.211 9.385 1.00 19.66 507 THR D C 1
ATOM 4403 O O . THR D 1 111 ? -37.405 -33.693 10.252 1.00 17.45 507 THR D O 1
ATOM 4407 N N . LEU D 1 112 ? -37.088 -32.312 8.493 1.00 20.39 508 LEU D N 1
ATOM 4408 C CA . LEU D 1 112 ? -38.519 -31.957 8.359 1.00 21.05 508 LEU D CA 1
ATOM 4409 C C . LEU D 1 112 ? -39.425 -33.181 8.174 1.00 15.29 508 LEU D C 1
ATOM 4410 O O . LEU D 1 112 ? -40.234 -33.478 9.036 1.00 16.42 508 LEU D O 1
ATOM 4415 N N . TRP D 1 113 ? -39.237 -33.901 7.077 1.00 13.97 509 TRP D N 1
ATOM 4416 C CA . TRP D 1 113 ? -39.949 -35.145 6.812 1.00 18.98 509 TRP D CA 1
ATOM 4417 C C . TRP D 1 113 ? -40.024 -36.081 7.999 1.00 22.45 509 TRP D C 1
ATOM 4418 O O . TRP D 1 113 ? -41.055 -36.731 8.232 1.00 20.90 509 TRP D O 1
ATOM 4429 N N . GLY D 1 114 ? -38.918 -36.158 8.735 1.00 26.92 510 GLY D N 1
ATOM 4430 C CA . GLY D 1 114 ? -38.815 -37.060 9.864 1.00 20.96 510 GLY D CA 1
ATOM 4431 C C . GLY D 1 114 ? -39.714 -36.604 10.984 1.00 16.19 510 GLY D C 1
ATOM 4432 O O . GLY D 1 114 ? -40.299 -37.422 11.664 1.00 19.72 510 GLY D O 1
ATOM 4433 N N . GLU D 1 115 ? -39.817 -35.300 11.189 1.00 11.71 511 GLU D N 1
ATOM 4434 C CA . GLU D 1 115 ? -40.728 -34.821 12.200 1.00 18.36 511 GLU D CA 1
ATOM 4435 C C . GLU D 1 115 ? -42.173 -35.043 11.743 1.00 24.46 511 GLU D C 1
ATOM 4436 O O . GLU D 1 115 ? -43.034 -35.390 12.540 1.00 20.67 511 GLU D O 1
ATOM 4442 N N . MET D 1 116 ? -42.434 -34.865 10.453 1.00 26.56 512 MET D N 1
ATOM 4443 C CA . MET D 1 116 ? -43.804 -34.941 9.998 1.00 29.08 512 MET D CA 1
ATOM 4444 C C . MET D 1 116 ? -44.402 -36.332 10.135 1.00 32.20 512 MET D C 1
ATOM 4445 O O . MET D 1 116 ? -45.606 -36.481 10.386 1.00 30.39 512 MET D O 1
ATOM 4450 N N . SER D 1 117 ? -43.549 -37.346 10.022 1.00 29.78 513 SER D N 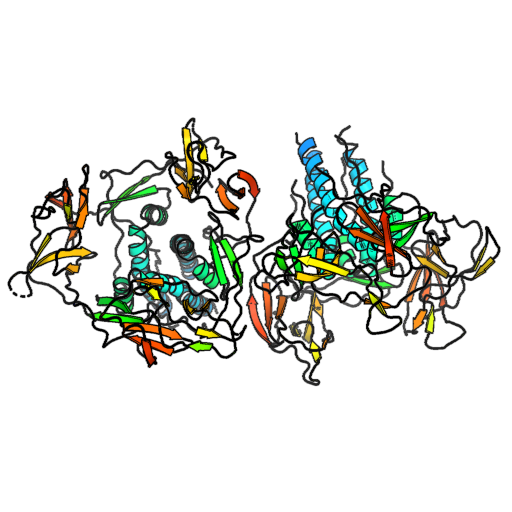1
ATOM 4451 C CA . SER D 1 117 ? -44.021 -38.721 10.028 1.00 26.84 513 SER D CA 1
ATOM 4452 C C . SER D 1 117 ? -44.539 -39.247 11.372 1.00 29.12 513 SER D C 1
ATOM 4453 O O . SER D 1 117 ? -44.914 -40.400 11.452 1.00 32.15 513 SER D O 1
ATOM 4456 N N . ARG D 1 118 ? -44.529 -38.459 12.437 1.00 35.46 514 ARG D N 1
ATOM 4457 C CA . ARG D 1 118 ? -45.015 -38.981 13.709 1.00 36.91 514 ARG D CA 1
ATOM 4458 C C . ARG D 1 118 ? -46.454 -38.583 13.777 1.00 38.75 514 ARG D C 1
ATOM 4459 O O . ARG D 1 118 ? -47.336 -39.320 14.244 1.00 35.38 514 ARG D O 1
ATOM 4467 N N . LEU D 1 119 ? -46.662 -37.365 13.310 1.00 40.19 515 LEU D N 1
ATOM 4468 C CA . LEU D 1 119 ? -47.953 -36.729 13.379 1.00 43.37 515 LEU D CA 1
ATOM 4469 C C . LEU D 1 119 ? -48.793 -37.201 12.197 1.00 42.17 515 LEU D C 1
ATOM 4470 O O . LEU D 1 119 ? -50.006 -37.397 12.314 1.00 47.50 515 LEU D O 1
ATOM 4475 N N . ASN D 1 120 ? -48.124 -37.418 11.068 1.00 22.84 516 ASN D N 1
ATOM 4476 C CA . ASN D 1 120 ? -48.797 -37.753 9.829 1.00 18.02 516 ASN D CA 1
ATOM 4477 C C . ASN D 1 120 ? -48.016 -38.778 9.036 1.00 14.59 516 ASN D C 1
ATOM 4478 O O . ASN D 1 120 ? -47.586 -38.500 7.930 1.00 13.55 516 ASN D O 1
ATOM 4483 N N . PRO D 1 121 ? -47.840 -39.981 9.593 1.00 16.68 517 PRO D N 1
ATOM 4484 C CA . PRO D 1 121 ? -47.140 -40.969 8.772 1.00 15.61 517 PRO D CA 1
ATOM 4485 C C . PRO D 1 121 ? -47.801 -41.241 7.410 1.00 17.70 517 PRO D C 1
ATOM 4486 O O . PRO D 1 121 ? -47.112 -41.364 6.403 1.00 17.29 517 PRO D O 1
ATOM 4490 N N . SER D 1 122 ? -49.119 -41.334 7.373 1.00 29.51 518 SER D N 1
ATOM 4491 C CA . SER D 1 122 ? -49.803 -41.581 6.108 1.00 28.44 518 SER D CA 1
ATOM 4492 C C . SER D 1 122 ? -49.393 -40.588 5.026 1.00 27.23 518 SER D C 1
ATOM 4493 O O . SER D 1 122 ? -48.868 -40.998 3.977 1.00 27.87 518 SER D O 1
ATOM 4496 N N . ALA D 1 123 ? -49.581 -39.295 5.289 1.00 14.65 519 ALA D N 1
ATOM 4497 C CA . ALA D 1 123 ? -49.214 -38.287 4.302 1.00 12.52 519 ALA D CA 1
ATOM 4498 C C . ALA D 1 123 ? -47.768 -38.466 3.840 1.00 16.23 519 ALA D C 1
ATOM 4499 O O . ALA D 1 123 ? -47.506 -38.540 2.641 1.00 19.09 519 ALA D O 1
ATOM 4501 N N . VAL D 1 124 ? -46.844 -38.591 4.792 1.00 17.06 520 VAL D N 1
ATOM 4502 C CA . VAL D 1 124 ? -45.422 -38.736 4.474 1.00 16.01 520 VAL D CA 1
ATOM 4503 C C . VAL D 1 124 ? -45.158 -39.935 3.591 1.00 15.28 520 VAL D C 1
ATOM 4504 O O . VAL D 1 124 ? -44.503 -39.813 2.569 1.00 16.04 520 VAL D O 1
ATOM 4508 N N . ALA D 1 125 ? -45.670 -41.091 3.996 1.00 17.03 521 ALA D N 1
ATOM 4509 C CA . ALA D 1 125 ? -45.601 -42.294 3.180 1.00 20.61 521 ALA D CA 1
ATOM 4510 C C . ALA D 1 125 ? -46.164 -42.088 1.776 1.00 29.68 521 ALA D C 1
ATOM 4511 O O . ALA D 1 125 ? -45.497 -42.448 0.802 1.00 31.29 521 ALA D O 1
ATOM 4513 N N . THR D 1 126 ? -47.362 -41.502 1.633 1.00 30.15 522 THR D N 1
ATOM 4514 C CA . THR D 1 126 ? -47.843 -41.314 0.255 1.00 34.90 522 THR D CA 1
ATOM 4515 C C . THR D 1 126 ? -47.016 -40.333 -0.601 1.00 33.11 522 THR D C 1
ATOM 4516 O O . THR D 1 126 ? -46.967 -40.475 -1.819 1.00 38.55 522 THR D O 1
ATOM 4520 N N . ALA D 1 127 ? -46.358 -39.359 0.015 1.00 24.54 523 ALA D N 1
ATOM 4521 C CA . ALA D 1 127 ? -45.490 -38.465 -0.755 1.00 23.12 523 ALA D CA 1
ATOM 4522 C C . ALA D 1 127 ? -44.244 -39.190 -1.236 1.00 30.50 523 ALA D C 1
ATOM 4523 O O . ALA D 1 127 ? -43.687 -38.867 -2.287 1.00 37.33 523 ALA D O 1
ATOM 4525 N N . ALA D 1 128 ? -43.805 -40.171 -0.459 1.00 36.62 524 ALA D N 1
ATOM 4526 C CA . ALA D 1 128 ? -42.568 -40.884 -0.750 1.00 38.24 524 ALA D CA 1
ATOM 4527 C C . ALA D 1 128 ? -42.754 -42.009 -1.782 1.00 44.21 524 ALA D C 1
ATOM 4528 O O . ALA D 1 128 ? -41.835 -42.330 -2.544 1.00 45.83 524 ALA D O 1
ATOM 4530 N N . LEU D 1 129 ? -43.945 -42.608 -1.788 1.00 34.85 525 LEU D N 1
ATOM 4531 C CA . LEU D 1 129 ? -44.274 -43.683 -2.719 1.00 32.52 525 LEU D CA 1
ATOM 4532 C C . LEU D 1 129 ? -44.882 -43.156 -4.029 1.00 31.38 525 LEU D C 1
ATOM 4533 O O . LEU D 1 129 ? -44.946 -43.868 -5.038 1.00 30.57 525 LEU D O 1
ATOM 4538 N N . GLY D 1 130 ? -45.319 -41.906 -4.025 1.00 21.82 526 GLY D N 1
ATOM 4539 C CA . GLY D 1 130 ? -46.115 -41.426 -5.141 1.00 32.27 526 GLY D CA 1
ATOM 4540 C C . GLY D 1 130 ? -47.386 -42.254 -5.360 1.00 31.17 526 GLY D C 1
ATOM 4541 O O . GLY D 1 130 ? -47.827 -42.425 -6.501 1.00 27.36 526 GLY D O 1
ATOM 4542 N N . GLN D 1 131 ? -47.950 -42.759 -4.267 1.00 40.17 527 GLN D N 1
ATOM 4543 C CA . GLN D 1 131 ? -49.161 -43.569 -4.312 1.00 40.10 527 GLN D CA 1
ATOM 4544 C C . GLN D 1 131 ? -49.857 -43.541 -2.955 1.00 39.85 527 GLN D C 1
ATOM 4545 O O . GLN D 1 131 ? -49.277 -43.928 -1.941 1.00 45.74 527 GLN D O 1
ATOM 4551 N N . ARG D 1 132 ? -51.101 -43.077 -2.945 1.00 36.45 528 ARG D N 1
ATOM 4552 C CA . ARG D 1 132 ? -51.882 -42.984 -1.715 1.00 31.75 528 ARG D CA 1
ATOM 4553 C C . ARG D 1 132 ? -51.816 -44.251 -0.864 1.00 33.81 528 ARG D C 1
ATOM 4554 O O . ARG D 1 132 ? -52.188 -45.335 -1.314 1.00 37.99 528 ARG D O 1
ATOM 4562 N N . VAL D 1 133 ? -51.342 -44.100 0.369 1.00 32.11 529 VAL D N 1
ATOM 4563 C CA . VAL D 1 133 ? -51.238 -45.195 1.286 1.00 32.90 529 VAL D CA 1
ATOM 4564 C C . VAL D 1 133 ? -51.679 -44.714 2.629 1.00 31.84 529 VAL D C 1
ATOM 4565 O O . VAL D 1 133 ? -51.912 -43.567 2.819 1.00 33.74 529 VAL D O 1
ATOM 4569 N N . SER D 1 134 ? -51.795 -45.615 3.562 1.00 30.16 530 SER D N 1
ATOM 4570 C CA . SER D 1 134 ? -52.168 -45.281 4.930 1.00 29.51 530 SER D CA 1
ATOM 4571 C C . SER D 1 134 ? -51.087 -45.873 5.833 1.00 38.03 530 SER D C 1
ATOM 4572 O O . SER D 1 134 ? -50.521 -46.928 5.520 1.00 37.92 530 SER D O 1
ATOM 4575 N N . ALA D 1 135 ? -50.786 -45.217 6.945 1.00 31.38 531 ALA D N 1
ATOM 4576 C CA . ALA D 1 135 ? -49.720 -45.714 7.794 1.00 27.99 531 ALA D CA 1
ATOM 4577 C C . ALA D 1 135 ? -49.980 -45.410 9.264 1.00 25.97 531 ALA D C 1
ATOM 4578 O O . ALA D 1 135 ? -50.547 -44.377 9.587 1.00 33.83 531 ALA D O 1
ATOM 4580 N N . ARG D 1 136 ? -49.596 -46.320 10.153 1.00 24.95 532 ARG D N 1
ATOM 4581 C CA . ARG D 1 136 ? -49.414 -45.954 11.554 1.00 32.35 532 ARG D CA 1
ATOM 4582 C C . ARG D 1 136 ? -47.985 -46.278 12.043 1.00 35.06 532 ARG D C 1
ATOM 4583 O O . ARG D 1 136 ? -47.380 -47.266 11.624 1.00 34.70 532 ARG D O 1
ATOM 4591 N N . MET D 1 137 ? -47.437 -45.424 12.901 1.00 32.07 533 MET D N 1
ATOM 4592 C CA . MET D 1 137 ? -46.141 -45.689 13.509 1.00 26.97 533 MET D CA 1
ATOM 4593 C C . MET D 1 137 ? -46.301 -46.763 14.576 1.00 30.05 533 MET D C 1
ATOM 4594 O O . MET D 1 137 ? -47.199 -46.692 15.433 1.00 28.40 533 MET D O 1
ATOM 4599 N N . LEU D 1 138 ? -45.434 -47.765 14.523 1.00 35.99 534 LEU D N 1
ATOM 4600 C CA . LEU D 1 138 ? -45.286 -48.667 15.655 1.00 42.63 534 LEU D CA 1
ATOM 4601 C C . LEU D 1 138 ? -43.925 -48.361 16.250 1.00 41.08 534 LEU D C 1
ATOM 4602 O O . LEU D 1 138 ? -42.901 -48.874 15.779 1.00 43.83 534 LEU D O 1
ATOM 4607 N N . GLY D 1 139 ? -43.903 -47.505 17.265 1.00 31.09 535 GLY D N 1
ATOM 4608 C CA . GLY D 1 139 ? -42.638 -47.059 17.809 1.00 24.25 535 GLY D CA 1
ATOM 4609 C C . GLY D 1 139 ? -41.935 -46.134 16.835 1.00 21.19 535 GLY D C 1
ATOM 4610 O O . GLY D 1 139 ? -42.335 -44.982 16.690 1.00 25.56 535 GLY D O 1
ATOM 4611 N N . ASP D 1 140 ? -40.900 -46.632 16.159 1.00 20.31 536 ASP D N 1
ATOM 4612 C CA . ASP D 1 140 ? -39.979 -45.781 15.398 1.00 18.30 536 ASP D CA 1
ATOM 4613 C C . ASP D 1 140 ? -39.969 -46.262 13.988 1.00 18.22 536 ASP D C 1
ATOM 4614 O O . ASP D 1 140 ? -39.286 -45.739 13.111 1.00 16.68 536 ASP D O 1
ATOM 4619 N N . VAL D 1 141 ? -40.753 -47.299 13.798 1.00 31.17 537 VAL D N 1
ATOM 4620 C CA . VAL D 1 141 ? -40.922 -47.922 12.515 1.00 34.86 537 VAL D CA 1
ATOM 4621 C C . VAL D 1 141 ? -42.370 -47.719 12.011 1.00 38.44 537 VAL D C 1
ATOM 4622 O O . VAL D 1 141 ? -43.334 -47.598 12.802 1.00 36.52 537 VAL D O 1
ATOM 4626 N N . MET D 1 142 ? -42.508 -47.678 10.692 1.00 27.95 538 MET D N 1
ATOM 4627 C CA . MET D 1 142 ? -43.753 -47.283 10.048 1.00 30.30 538 MET D CA 1
ATOM 4628 C C . MET D 1 142 ? -44.440 -48.470 9.361 1.00 32.12 538 MET D C 1
ATOM 4629 O O . MET D 1 142 ? -43.849 -49.090 8.471 1.00 34.87 538 MET D O 1
ATOM 4634 N N . ALA D 1 143 ? -45.679 -48.775 9.762 1.00 26.85 539 ALA D N 1
ATOM 4635 C CA . ALA D 1 143 ? -46.500 -49.825 9.122 1.00 28.66 539 ALA D CA 1
ATOM 4636 C C . ALA D 1 143 ? -47.374 -49.287 7.963 1.00 30.41 539 ALA D C 1
ATOM 4637 O O . ALA D 1 143 ? -48.195 -48.409 8.198 1.00 29.35 539 ALA D O 1
ATOM 4639 N N . ILE D 1 144 ? -47.220 -49.827 6.741 1.00 37.56 540 ILE D N 1
ATOM 4640 C CA . ILE D 1 144 ? -47.934 -49.334 5.527 1.00 39.95 540 ILE D CA 1
ATOM 4641 C C . ILE D 1 144 ? -48.963 -50.293 4.866 1.00 43.55 540 ILE D C 1
ATOM 4642 O O . ILE D 1 144 ? -48.698 -51.491 4.720 1.00 48.63 540 ILE D O 1
ATOM 4647 N N . SER D 1 145 ? -50.104 -49.751 4.424 1.00 43.84 541 SER D N 1
ATOM 4648 C CA . SER D 1 145 ? -51.044 -50.471 3.538 1.00 40.98 541 SER D CA 1
ATOM 4649 C C . SER D 1 145 ? -51.460 -49.580 2.361 1.00 37.72 541 SER D C 1
ATOM 4650 O O . SER D 1 145 ? -51.654 -48.376 2.532 1.00 37.58 541 SER D O 1
ATOM 4653 N N . ARG D 1 146 ? -51.597 -50.153 1.169 1.00 44.03 542 ARG D N 1
ATOM 4654 C CA . ARG D 1 146 ? -51.965 -49.350 -0.000 1.00 43.69 542 ARG D CA 1
ATOM 4655 C C . ARG D 1 146 ? -53.458 -49.020 0.004 1.00 43.91 542 ARG D C 1
ATOM 4656 O O . ARG D 1 146 ? -54.278 -49.833 0.436 1.00 43.04 542 ARG D O 1
ATOM 4664 N N . CYS D 1 147 ? -53.807 -47.823 -0.460 1.00 38.99 543 CYS D N 1
ATOM 4665 C CA . CYS D 1 147 ? -55.185 -47.362 -0.397 1.00 39.42 543 CYS D CA 1
ATOM 4666 C C . CYS D 1 147 ? -55.981 -47.741 -1.650 1.00 39.01 543 CYS D C 1
ATOM 4667 O O . CYS D 1 147 ? -55.440 -47.748 -2.754 1.00 36.27 543 CYS D O 1
ATOM 4670 N N . VAL D 1 148 ? -57.262 -48.073 -1.469 1.00 43.05 544 VAL D N 1
ATOM 4671 C CA . VAL D 1 148 ? -58.113 -48.507 -2.592 1.00 43.40 544 VAL D CA 1
ATOM 4672 C C . VAL D 1 148 ? -59.007 -47.394 -3.163 1.00 39.70 544 VAL D C 1
ATOM 4673 O O . VAL D 1 148 ? -59.778 -46.758 -2.435 1.00 33.99 544 VAL D O 1
ATOM 4677 N N . GLU D 1 149 ? -58.890 -47.159 -4.467 1.00 32.61 545 GLU D N 1
ATOM 4678 C CA . GLU D 1 149 ? -59.764 -46.213 -5.159 1.00 35.04 545 GLU D CA 1
ATOM 4679 C C . GLU D 1 149 ? -61.255 -46.611 -5.034 1.00 37.99 545 GLU D C 1
ATOM 4680 O O . GLU D 1 149 ? -61.623 -47.789 -5.202 1.00 33.34 545 GLU D O 1
ATOM 4686 N N . VAL D 1 150 ? -62.119 -45.621 -4.868 1.00 39.44 546 VAL D N 1
ATOM 4687 C CA . VAL D 1 150 ? -63.557 -45.824 -4.845 1.00 44.41 546 VAL D CA 1
ATOM 4688 C C . VAL D 1 150 ? -64.037 -45.056 -6.048 1.00 49.99 546 VAL D C 1
ATOM 4689 O O . VAL D 1 150 ? -63.940 -43.862 -6.044 1.00 50.17 546 VAL D O 1
ATOM 4693 N N . ARG D 1 151 ? -64.551 -45.718 -7.074 1.00 49.89 547 ARG D N 1
ATOM 4694 C CA . ARG D 1 151 ? -64.995 -44.989 -8.254 1.00 52.76 547 ARG D CA 1
ATOM 4695 C C . ARG D 1 151 ? -66.471 -44.960 -8.354 1.00 53.28 547 ARG D C 1
ATOM 4696 O O . ARG D 1 151 ? -67.035 -44.203 -9.117 1.00 50.01 547 ARG D O 1
ATOM 4704 N N . GLY D 1 152 ? -67.103 -45.798 -7.570 1.00 58.90 548 GLY D N 1
ATOM 4705 C CA . GLY D 1 152 ? -68.529 -45.852 -7.561 1.00 52.45 548 GLY D CA 1
ATOM 4706 C C . GLY D 1 152 ? -69.068 -44.530 -7.115 1.00 54.91 548 GLY D C 1
ATOM 4707 O O . GLY D 1 152 ? -68.363 -43.549 -7.051 1.00 55.18 548 GLY D O 1
ATOM 4708 N N . GLY D 1 153 ? -70.343 -44.509 -6.802 1.00 41.57 549 GLY D N 1
ATOM 4709 C CA . GLY D 1 153 ? -70.965 -43.294 -6.388 1.00 34.20 549 GLY D CA 1
ATOM 4710 C C . GLY D 1 153 ? -70.751 -42.996 -4.965 1.00 30.59 549 GLY D C 1
ATOM 4711 O O . GLY D 1 153 ? -70.622 -43.846 -4.155 1.00 31.82 549 GLY D O 1
ATOM 4712 N N . VAL D 1 154 ? -70.741 -41.723 -4.706 1.00 26.76 550 VAL D N 1
ATOM 4713 C CA . VAL D 1 154 ? -70.547 -41.115 -3.367 1.00 24.24 550 VAL D CA 1
ATOM 4714 C C . VAL D 1 154 ? -71.547 -40.010 -2.968 1.00 17.05 550 VAL D C 1
ATOM 4715 O O . VAL D 1 154 ? -71.557 -38.953 -3.571 1.00 18.93 550 VAL D O 1
ATOM 4719 N N . TYR D 1 155 ? -72.358 -40.227 -1.934 1.00 17.64 551 TYR D N 1
ATOM 4720 C CA . TYR D 1 155 ? -73.479 -39.301 -1.659 1.00 20.66 551 TYR D CA 1
ATOM 4721 C C . TYR D 1 155 ? -73.393 -38.590 -0.306 1.00 22.40 551 TYR D C 1
ATOM 4722 O O . TYR D 1 155 ? -73.431 -39.237 0.743 1.00 26.16 551 TYR D O 1
ATOM 4731 N N . VAL D 1 156 ? -73.286 -37.261 -0.322 1.00 23.67 552 VAL D N 1
ATOM 4732 C CA . VAL D 1 156 ? -73.128 -36.500 0.931 1.00 27.12 552 VAL D CA 1
ATOM 4733 C C . VAL D 1 156 ? -74.417 -36.292 1.704 1.00 26.74 552 VAL D C 1
ATOM 4734 O O . VAL D 1 156 ? -75.378 -35.751 1.172 1.00 23.98 552 VAL D O 1
ATOM 4738 N N . GLN D 1 157 ? -74.407 -36.695 2.971 1.00 36.38 553 GLN D N 1
ATOM 4739 C CA . GLN D 1 157 ? -75.548 -36.494 3.863 1.00 34.63 553 GLN D CA 1
ATOM 4740 C C . GLN D 1 157 ? -75.787 -35.035 4.232 1.00 34.76 553 GLN D C 1
ATOM 4741 O O . GLN D 1 157 ? -74.992 -34.155 3.907 1.00 38.62 553 GLN D O 1
ATOM 4747 N N . ASN D 1 158 ? -76.882 -34.804 4.939 1.00 24.86 554 ASN D N 1
ATOM 4748 C CA . ASN D 1 158 ? -77.428 -33.480 5.123 1.00 25.83 554 ASN D CA 1
ATOM 4749 C C . ASN D 1 158 ? -77.067 -32.872 6.467 1.00 19.73 554 ASN D C 1
ATOM 4750 O O . ASN D 1 158 ? -76.658 -31.720 6.560 1.00 16.66 554 ASN D O 1
ATOM 4755 N N . SER D 1 159 ? -77.255 -33.656 7.516 1.00 30.43 555 SER D N 1
ATOM 4756 C CA . SER D 1 159 ? -77.001 -33.198 8.873 1.00 36.22 555 SER D CA 1
ATOM 4757 C C . SER D 1 159 ? -75.663 -33.725 9.367 1.00 37.26 555 SER D C 1
ATOM 4758 O O . SER D 1 159 ? -75.315 -34.881 9.120 1.00 39.02 555 SER D O 1
ATOM 4761 N N . MET D 1 160 ? -74.917 -32.873 10.062 1.00 35.05 556 MET D N 1
ATOM 4762 C CA . MET D 1 160 ? -73.720 -33.298 10.776 1.00 33.64 556 MET D CA 1
ATOM 4763 C C . MET D 1 160 ? -73.994 -33.362 12.274 1.00 34.48 556 MET D C 1
ATOM 4764 O O . MET D 1 160 ? -73.166 -32.973 13.084 1.00 36.94 556 MET D O 1
ATOM 4769 N N . ARG D 1 161 ? -75.186 -33.820 12.638 1.00 43.99 557 ARG D N 1
ATOM 4770 C CA . ARG D 1 161 ? -75.524 -34.024 14.038 1.00 41.49 557 ARG D CA 1
ATOM 4771 C C . ARG D 1 161 ? -75.514 -35.515 14.290 1.00 42.67 557 ARG D C 1
ATOM 4772 O O . ARG D 1 161 ? -75.826 -36.297 13.396 1.00 45.17 557 ARG D O 1
ATOM 4780 N N . VAL D 1 162 ? -75.116 -35.917 15.489 1.00 43.26 558 VAL D N 1
ATOM 4781 C CA . VAL D 1 162 ? -75.131 -37.330 15.838 1.00 49.49 558 VAL D CA 1
ATOM 4782 C C . VAL D 1 162 ? -76.507 -37.697 16.389 1.00 52.80 558 VAL D C 1
ATOM 4783 O O . VAL D 1 162 ? -77.004 -37.058 17.321 1.00 53.97 558 VAL D O 1
ATOM 4787 N N . PRO D 1 163 ? -77.143 -38.723 15.801 1.00 59.58 559 PRO D N 1
ATOM 4788 C CA . PRO D 1 163 ? -78.483 -39.148 16.222 1.00 66.52 559 PRO D CA 1
ATOM 4789 C C . PRO D 1 163 ? -78.482 -39.777 17.612 1.00 68.42 559 PRO D C 1
ATOM 4790 O O . PRO D 1 163 ? -79.170 -40.770 17.838 1.00 74.02 559 PRO D O 1
ATOM 4794 N N . GLY D 1 164 ? -77.714 -39.202 18.527 1.00 65.69 560 GLY D N 1
ATOM 4795 C CA . GLY D 1 164 ? -77.704 -39.642 19.906 1.00 66.80 560 GLY D CA 1
ATOM 4796 C C . GLY D 1 164 ? -78.238 -38.527 20.775 1.00 72.26 560 GLY D C 1
ATOM 4797 O O . GLY D 1 164 ? -79.263 -38.690 21.432 1.00 80.58 560 GLY D O 1
ATOM 4798 N N . GLU D 1 165 ? -77.549 -37.386 20.760 1.00 67.90 561 GLU D N 1
ATOM 4799 C CA . GLU D 1 165 ? -77.923 -36.235 21.582 1.00 70.39 561 GLU D CA 1
ATOM 4800 C C . GLU D 1 165 ? -77.146 -35.032 21.098 1.00 60.77 561 GLU D C 1
ATOM 4801 O O . GLU D 1 165 ? -76.132 -35.171 20.423 1.00 64.98 561 GLU D O 1
ATOM 4807 N N . ARG D 1 166 ? -77.623 -33.851 21.452 1.00 61.89 562 ARG D N 1
ATOM 4808 C CA . ARG D 1 166 ? -76.881 -32.625 21.218 1.00 69.96 562 ARG D CA 1
ATOM 4809 C C . ARG D 1 166 ? -75.983 -32.437 22.435 1.00 70.89 562 ARG D C 1
ATOM 4810 O O . ARG D 1 166 ? -76.046 -33.258 23.346 1.00 80.24 562 ARG D O 1
ATOM 4818 N N . GLY D 1 167 ? -75.107 -31.429 22.459 1.00 61.95 563 GLY D N 1
ATOM 4819 C CA . GLY D 1 167 ? -74.694 -30.664 21.301 1.00 59.05 563 GLY D CA 1
ATOM 4820 C C . GLY D 1 167 ? -73.451 -31.342 20.777 1.00 63.39 563 GLY D C 1
ATOM 4821 O O . GLY D 1 167 ? -72.394 -30.719 20.617 1.00 63.75 563 GLY D O 1
ATOM 4822 N N . THR D 1 168 ? -73.578 -32.645 20.545 1.00 55.36 564 THR D N 1
ATOM 4823 C CA . THR D 1 168 ? -72.512 -33.423 19.937 1.00 56.58 564 THR D CA 1
ATOM 4824 C C . THR D 1 168 ? -72.729 -33.455 18.424 1.00 53.25 564 THR D C 1
ATOM 4825 O O . THR D 1 168 ? -73.861 -33.531 17.946 1.00 53.36 564 THR D O 1
ATOM 4829 N N . CYS D 1 169 ? -71.642 -33.376 17.670 1.00 51.53 565 CYS D N 1
ATOM 4830 C CA . CYS D 1 169 ? -71.737 -33.330 16.220 1.00 48.16 565 CYS D CA 1
ATOM 4831 C C . CYS D 1 169 ? -70.553 -33.993 15.539 1.00 50.21 565 CYS D C 1
ATOM 4832 O O . CYS D 1 169 ? -69.514 -34.251 16.152 1.00 50.29 565 CYS D O 1
ATOM 4835 N N . TYR D 1 170 ? -70.714 -34.252 14.251 1.00 41.75 566 TYR D N 1
ATOM 4836 C CA . TYR D 1 170 ? -69.609 -34.716 13.448 1.00 39.20 566 TYR D CA 1
ATOM 4837 C C . TYR D 1 170 ? -68.723 -33.515 13.116 1.00 44.17 566 TYR D C 1
ATOM 4838 O O . TYR D 1 170 ? -69.226 -32.393 12.929 1.00 43.53 566 TYR D O 1
ATOM 4847 N N . SER D 1 171 ? -67.411 -33.732 13.074 1.00 36.44 567 SER D N 1
ATOM 4848 C CA . SER D 1 171 ? -66.498 -32.644 12.747 1.00 38.48 567 SER D CA 1
ATOM 4849 C C . SER D 1 171 ? -66.322 -32.565 11.243 1.00 32.10 567 SER D C 1
ATOM 4850 O O . SER D 1 171 ? -65.934 -31.534 10.708 1.00 32.17 567 SER D O 1
ATOM 4853 N N . ARG D 1 172 ? -66.620 -33.665 10.565 1.00 31.88 568 ARG D N 1
ATOM 4854 C CA . ARG D 1 172 ? -66.577 -33.701 9.107 1.00 36.52 568 ARG D CA 1
ATOM 4855 C C . ARG D 1 172 ? -67.850 -34.374 8.619 1.00 28.49 568 ARG D C 1
ATOM 4856 O O . ARG D 1 172 ? -68.457 -35.114 9.378 1.00 30.01 568 ARG D O 1
ATOM 4864 N N . PRO D 1 173 ? -68.243 -34.139 7.352 1.00 24.50 569 PRO D N 1
ATOM 4865 C CA . PRO D 1 173 ? -69.569 -34.573 6.872 1.00 24.02 569 PRO D CA 1
ATOM 4866 C C . PRO D 1 173 ? -69.769 -36.084 6.832 1.00 27.06 569 PRO D C 1
ATOM 4867 O O . PRO D 1 173 ? -68.778 -36.827 6.745 1.00 27.24 569 PRO D O 1
ATOM 4871 N N . LEU D 1 174 ? -71.030 -36.530 6.875 1.00 30.73 570 LEU D N 1
ATOM 4872 C CA . LEU D 1 174 ? -71.339 -37.943 6.655 1.00 27.68 570 LEU D CA 1
ATOM 4873 C C . LEU D 1 174 ? -71.504 -38.190 5.168 1.00 26.33 570 LEU D C 1
ATOM 4874 O O . LEU D 1 174 ? -71.955 -37.304 4.444 1.00 26.17 570 LEU D O 1
ATOM 4879 N N . VAL D 1 175 ? -71.112 -39.387 4.720 1.00 26.26 571 VAL D N 1
ATOM 4880 C CA . VAL D 1 175 ? -71.304 -39.836 3.336 1.00 24.20 571 VAL D CA 1
ATOM 4881 C C . VAL D 1 175 ? -71.755 -41.281 3.342 1.00 25.02 571 VAL D C 1
ATOM 4882 O O . VAL D 1 175 ? -71.582 -41.995 4.338 1.00 28.63 571 VAL D O 1
ATOM 4886 N N . THR D 1 176 ? -72.340 -41.710 2.228 1.00 20.93 572 THR D N 1
ATOM 4887 C CA . THR D 1 176 ? -72.619 -43.124 2.010 1.00 24.32 572 THR D CA 1
ATOM 4888 C C . THR D 1 176 ? -72.025 -43.460 0.649 1.00 23.32 572 THR D C 1
ATOM 4889 O O . THR D 1 176 ? -72.066 -42.648 -0.273 1.00 21.67 572 THR D O 1
ATOM 4893 N N . PHE D 1 177 ? -71.444 -44.643 0.534 1.00 23.55 573 PHE D N 1
ATOM 4894 C CA . PHE D 1 177 ? -70.851 -45.089 -0.719 1.00 29.04 573 PHE D CA 1
ATOM 4895 C C . PHE D 1 177 ? -70.782 -46.593 -0.592 1.00 38.57 573 PHE D C 1
ATOM 4896 O O . PHE D 1 177 ? -71.209 -47.139 0.437 1.00 40.21 573 PHE D O 1
ATOM 4904 N N . GLU D 1 178 ? -70.238 -47.269 -1.601 1.00 68.74 574 GLU D N 1
ATOM 4905 C CA . GLU D 1 178 ? -70.202 -48.737 -1.580 1.00 77.07 574 GLU D CA 1
ATOM 4906 C C . GLU D 1 178 ? -68.862 -49.364 -1.941 1.00 87.04 574 GLU D C 1
ATOM 4907 O O . GLU D 1 178 ? -68.008 -48.735 -2.588 1.00 80.27 574 GLU D O 1
ATOM 4913 N N . HIS D 1 179 ? -68.707 -50.619 -1.516 1.00 96.88 575 HIS D N 1
ATOM 4914 C CA . HIS D 1 179 ? -67.544 -51.446 -1.839 1.00 105.14 575 HIS D CA 1
ATOM 4915 C C . HIS D 1 179 ? -67.206 -51.445 -3.333 1.00 99.99 575 HIS D C 1
ATOM 4916 O O . HIS D 1 179 ? -66.111 -51.041 -3.734 1.00 96.38 575 HIS D O 1
ATOM 4923 N N . GLY D 1 183 ? -73.472 -53.190 -2.127 1.00 107.26 579 GLY D N 1
ATOM 4924 C CA . GLY D 1 183 ? -73.505 -52.671 -0.768 1.00 110.21 579 GLY D CA 1
ATOM 4925 C C . GLY D 1 183 ? -73.690 -51.161 -0.685 1.00 99.46 579 GLY D C 1
ATOM 4926 O O . GLY D 1 183 ? -73.940 -50.505 -1.705 1.00 98.23 579 GLY D O 1
ATOM 4927 N N . VAL D 1 184 ? -73.589 -50.628 0.537 1.00 50.54 580 VAL D N 1
ATOM 4928 C CA . VAL D 1 184 ? -73.647 -49.191 0.814 1.00 42.27 580 VAL D CA 1
ATOM 4929 C C . VAL D 1 184 ? -73.160 -48.999 2.234 1.00 41.50 580 VAL D C 1
ATOM 4930 O O . VAL D 1 184 ? -73.708 -49.571 3.172 1.00 37.20 580 VAL D O 1
ATOM 4934 N N . ILE D 1 185 ? -72.100 -48.210 2.376 1.00 52.47 581 ILE D N 1
ATOM 4935 C CA . ILE D 1 185 ? -71.433 -48.046 3.657 1.00 43.96 581 ILE D CA 1
ATOM 4936 C C . ILE D 1 185 ? -71.845 -46.713 4.254 1.00 38.83 581 ILE D C 1
ATOM 4937 O O . ILE D 1 185 ? -71.953 -45.722 3.533 1.00 34.83 581 ILE D O 1
ATOM 4942 N N . GLU D 1 186 ? -72.086 -46.676 5.558 1.00 44.36 582 GLU D N 1
ATOM 4943 C CA . GLU D 1 186 ? -72.427 -45.405 6.179 1.00 47.45 582 GLU D CA 1
ATOM 4944 C C . GLU D 1 186 ? -71.169 -44.794 6.799 1.00 47.88 582 GLU D C 1
ATOM 4945 O O . GLU D 1 186 ? -71.014 -44.749 8.027 1.00 45.66 582 GLU D O 1
ATOM 4951 N N . GLY D 1 187 ? -70.280 -44.320 5.928 1.00 32.01 583 GLY D N 1
ATOM 4952 C CA . GLY D 1 187 ? -69.003 -43.775 6.341 1.00 28.68 583 GLY D CA 1
ATOM 4953 C C . GLY D 1 187 ? -69.005 -42.273 6.568 1.00 28.16 583 GLY D C 1
ATOM 4954 O O . GLY D 1 187 ? -70.041 -41.684 6.891 1.00 27.56 583 GLY D O 1
ATOM 4955 N N . GLN D 1 188 ? -67.832 -41.661 6.403 1.00 31.31 584 GLN D N 1
ATOM 4956 C CA . GLN D 1 188 ? -67.624 -40.248 6.716 1.00 30.54 584 GLN D CA 1
ATOM 4957 C C . GLN D 1 188 ? -66.495 -39.725 5.863 1.00 29.34 584 GLN D C 1
ATOM 4958 O O . GLN D 1 188 ? -65.596 -40.480 5.490 1.00 27.43 584 GLN D O 1
ATOM 4964 N N . LEU D 1 189 ? -66.531 -38.431 5.572 1.00 22.75 585 LEU D N 1
ATOM 4965 C CA . LEU D 1 189 ? -65.557 -37.822 4.675 1.00 19.93 585 LEU D CA 1
ATOM 4966 C C . LEU D 1 189 ? -64.256 -37.397 5.388 1.00 24.28 585 LEU D C 1
ATOM 4967 O O . LEU D 1 189 ? -64.225 -36.410 6.146 1.00 24.20 585 LEU D O 1
ATOM 4972 N N . GLY D 1 190 ? -63.182 -38.145 5.145 1.00 31.37 586 GLY D N 1
ATOM 4973 C CA . GLY D 1 190 ? -61.909 -37.852 5.770 1.00 32.39 586 GLY D CA 1
ATOM 4974 C C . GLY D 1 190 ? -61.165 -36.742 5.057 1.00 33.89 586 GLY D C 1
ATOM 4975 O O . GLY D 1 190 ? -61.742 -36.093 4.176 1.00 32.56 586 GLY D O 1
ATOM 4976 N N . ASP D 1 191 ? -59.904 -36.518 5.438 1.00 29.28 587 ASP D N 1
ATOM 4977 C CA . ASP D 1 191 ? -59.086 -35.474 4.830 1.00 29.52 587 ASP D CA 1
ATOM 4978 C C . ASP D 1 191 ? -58.621 -35.910 3.454 1.00 29.16 587 ASP D C 1
ATOM 4979 O O . ASP D 1 191 ? -58.327 -37.087 3.247 1.00 27.59 587 ASP D O 1
ATOM 4984 N N . ASP D 1 192 ? -58.547 -34.954 2.528 1.00 27.47 588 ASP D N 1
ATOM 4985 C CA . ASP D 1 192 ? -58.057 -35.203 1.177 1.00 26.95 588 ASP D CA 1
ATOM 4986 C C . ASP D 1 192 ? -58.704 -36.399 0.494 1.00 33.10 588 ASP D C 1
ATOM 4987 O O . ASP D 1 192 ? -57.998 -37.336 0.088 1.00 32.51 588 ASP D O 1
ATOM 4992 N N . ASN D 1 193 ? -60.039 -36.358 0.384 1.00 27.51 589 ASN D N 1
ATOM 4993 C CA . ASN D 1 193 ? -60.828 -37.358 -0.346 1.00 22.03 589 ASN D CA 1
ATOM 4994 C C . ASN D 1 193 ? -60.674 -38.803 0.103 1.00 24.36 589 ASN D C 1
ATOM 4995 O O . ASN D 1 193 ? -61.049 -39.719 -0.626 1.00 29.05 589 ASN D O 1
ATOM 5000 N N . GLU D 1 194 ? -60.118 -39.015 1.289 1.00 22.11 590 GLU D N 1
ATOM 5001 C CA . GLU D 1 194 ? -60.225 -40.321 1.905 1.00 24.36 590 GLU D CA 1
ATOM 5002 C C . GLU D 1 194 ? -61.686 -40.483 2.378 1.00 26.76 590 GLU D C 1
ATOM 5003 O O . GLU D 1 194 ? -62.257 -39.621 3.073 1.00 19.29 590 GLU D O 1
ATOM 5009 N N . LEU D 1 195 ? -62.287 -41.585 1.956 1.00 20.21 591 LEU D N 1
ATOM 5010 C CA . LEU D 1 195 ? -63.585 -41.975 2.423 1.00 19.32 591 LEU D CA 1
ATOM 5011 C C . LEU D 1 195 ? -63.377 -42.932 3.569 1.00 18.38 591 LEU D C 1
ATOM 5012 O O . LEU D 1 195 ? -62.810 -44.000 3.380 1.00 22.84 591 LEU D O 1
ATOM 5017 N N . LEU D 1 196 ? -63.837 -42.542 4.750 1.00 16.88 592 LEU D N 1
ATOM 5018 C CA . LEU D 1 196 ? -63.760 -43.364 5.947 1.00 18.29 592 LEU D CA 1
ATOM 5019 C C . LEU D 1 196 ? -64.954 -44.315 6.045 1.00 25.39 592 LEU D C 1
ATOM 5020 O O . LEU D 1 196 ? -66.058 -43.959 5.647 1.00 28.86 592 LEU D O 1
ATOM 5025 N N . ILE D 1 197 ? -64.710 -45.516 6.572 1.00 35.77 593 ILE D N 1
ATOM 5026 C CA . ILE D 1 197 ? -65.694 -46.590 6.754 1.00 35.73 593 ILE D CA 1
ATOM 5027 C C . ILE D 1 197 ? -66.510 -46.445 8.051 1.00 41.63 593 ILE D C 1
ATOM 5028 O O . ILE D 1 197 ? -67.516 -47.117 8.257 1.00 42.42 593 ILE D O 1
ATOM 5033 N N . SER D 1 198 ? -66.081 -45.556 8.932 1.00 39.47 594 SER D N 1
ATOM 5034 C CA . SER D 1 198 ? -66.715 -45.439 10.232 1.00 37.42 594 SER D CA 1
ATOM 5035 C C . SER D 1 198 ? -67.255 -44.045 10.337 1.00 39.04 594 SER D C 1
ATOM 5036 O O . SER D 1 198 ? -67.210 -43.305 9.367 1.00 40.62 594 SER D O 1
ATOM 5039 N N . ARG D 1 199 ? -67.766 -43.682 11.507 1.00 47.56 595 ARG D N 1
ATOM 5040 C CA . ARG D 1 199 ? -68.196 -42.307 11.760 1.00 48.45 595 ARG D CA 1
ATOM 5041 C C . ARG D 1 199 ? -67.791 -41.908 13.165 1.00 49.77 595 ARG D C 1
ATOM 5042 O O . ARG D 1 199 ? -68.593 -41.985 14.105 1.00 46.54 595 ARG D O 1
ATOM 5050 N N . ASP D 1 200 ? -66.542 -41.482 13.315 1.00 35.53 596 ASP D N 1
ATOM 5051 C CA . ASP D 1 200 ? -66.034 -41.250 14.653 1.00 36.38 596 ASP D CA 1
ATOM 5052 C C . ASP D 1 200 ? -65.446 -39.860 14.910 1.00 38.43 596 ASP D C 1
ATOM 5053 O O . ASP D 1 200 ? -65.211 -39.481 16.062 1.00 40.92 596 ASP D O 1
ATOM 5058 N N . LEU D 1 201 ? -65.221 -39.093 13.851 1.00 31.90 597 LEU D N 1
ATOM 5059 C CA . LEU D 1 201 ? -64.858 -37.694 14.038 1.00 30.48 597 LEU D CA 1
ATOM 5060 C C . LEU D 1 201 ? -66.078 -36.951 14.623 1.00 44.66 597 LEU D C 1
ATOM 5061 O O . LEU D 1 201 ? -67.158 -36.877 13.985 1.00 42.34 597 LEU D O 1
ATOM 5066 N N . ILE D 1 202 ? -65.902 -36.442 15.854 1.00 48.33 598 ILE D N 1
ATOM 5067 C CA . ILE D 1 202 ? -66.978 -35.916 16.697 1.00 42.73 598 ILE D CA 1
ATOM 5068 C C . ILE D 1 202 ? -66.496 -34.668 17.456 1.00 39.48 598 ILE D C 1
ATOM 5069 O O . ILE D 1 202 ? -65.312 -34.507 17.692 1.00 46.18 598 ILE D O 1
ATOM 5074 N N . GLU D 1 203 ? -67.400 -33.762 17.808 1.00 40.73 599 GLU D N 1
ATOM 5075 C CA . GLU D 1 203 ? -67.012 -32.549 18.537 1.00 45.17 599 GLU D CA 1
ATOM 5076 C C . GLU D 1 203 ? -68.179 -31.901 19.325 1.00 51.38 599 GLU D C 1
ATOM 5077 O O . GLU D 1 203 ? -69.343 -32.289 19.170 1.00 49.89 599 GLU D O 1
ATOM 5083 N N . PRO D 1 204 ? -67.869 -30.943 20.215 1.00 76.63 600 PRO D N 1
ATOM 5084 C CA . PRO D 1 204 ? -68.998 -30.236 20.838 1.00 71.48 600 PRO D CA 1
ATOM 5085 C C . PRO D 1 204 ? -69.504 -29.154 19.882 1.00 76.47 600 PRO D C 1
ATOM 5086 O O . PRO D 1 204 ? -68.687 -28.626 19.120 1.00 84.78 600 PRO D O 1
ATOM 5090 N N . CYS D 1 205 ? -70.791 -28.810 19.925 1.00 49.41 601 CYS D N 1
ATOM 5091 C CA . CYS D 1 205 ? -71.367 -27.900 18.931 1.00 46.60 601 CYS D CA 1
ATOM 5092 C C . CYS D 1 205 ? -71.175 -26.396 19.161 1.00 49.18 601 CYS D C 1
ATOM 5093 O O . CYS D 1 205 ? -71.118 -25.925 20.295 1.00 54.44 601 CYS D O 1
ATOM 5096 N N . THR D 1 206 ? -71.100 -25.649 18.062 1.00 51.75 602 THR D N 1
ATOM 5097 C CA . THR D 1 206 ? -70.845 -24.209 18.101 1.00 57.39 602 THR D CA 1
ATOM 5098 C C . THR D 1 206 ? -71.898 -23.450 17.288 1.00 58.37 602 THR D C 1
ATOM 5099 O O . THR D 1 206 ? -72.469 -23.990 16.330 1.00 58.26 602 THR D O 1
ATOM 5103 N N . GLY D 1 207 ? -72.161 -22.205 17.670 1.00 48.31 603 GLY D N 1
ATOM 5104 C CA . GLY D 1 207 ? -72.886 -21.297 16.799 1.00 54.48 603 GLY D CA 1
ATOM 5105 C C . GLY D 1 207 ? -71.871 -20.695 15.849 1.00 59.73 603 GLY D C 1
ATOM 5106 O O . GLY D 1 207 ? -70.671 -20.926 16.033 1.00 61.11 603 GLY D O 1
ATOM 5107 N N . ASN D 1 208 ? -72.327 -19.934 14.852 1.00 97.02 604 ASN D N 1
ATOM 5108 C CA . ASN D 1 208 ? -71.420 -19.291 13.892 1.00 104.40 604 ASN D CA 1
ATOM 5109 C C . ASN D 1 208 ? -70.447 -20.327 13.314 1.00 102.63 604 ASN D C 1
ATOM 5110 O O . ASN D 1 208 ? -69.249 -20.070 13.129 1.00 97.17 604 ASN D O 1
ATOM 5115 N N . HIS D 1 209 ? -70.989 -21.514 13.063 1.00 89.45 605 HIS D N 1
ATOM 5116 C CA . HIS D 1 209 ? -70.212 -22.658 12.625 1.00 80.05 605 HIS D CA 1
ATOM 5117 C C . HIS D 1 209 ? -70.309 -22.776 11.125 1.00 72.26 605 HIS D C 1
ATOM 5118 O O . HIS D 1 209 ? -71.355 -23.091 10.586 1.00 73.89 605 HIS D O 1
ATOM 5125 N N . ARG D 1 210 ? -69.217 -22.499 10.447 1.00 45.12 606 ARG D N 1
ATOM 5126 C CA . ARG D 1 210 ? -69.188 -22.647 9.017 1.00 40.73 606 ARG D CA 1
ATOM 5127 C C . ARG D 1 210 ? -67.949 -23.460 8.663 1.00 38.95 606 ARG D C 1
ATOM 5128 O O . ARG D 1 210 ? -66.836 -23.122 9.071 1.00 43.27 606 ARG D O 1
ATOM 5136 N N . ARG D 1 211 ? -68.134 -24.550 7.932 1.00 38.95 607 ARG D N 1
ATOM 5137 C CA . ARG D 1 211 ? -66.996 -25.307 7.419 1.00 37.26 607 ARG D CA 1
ATOM 5138 C C . ARG D 1 211 ? -67.174 -25.572 5.931 1.00 34.77 607 ARG D C 1
ATOM 5139 O O . ARG D 1 211 ? -68.303 -25.620 5.433 1.00 41.34 607 ARG D O 1
ATOM 5147 N N . TYR D 1 212 ? -66.066 -25.695 5.220 1.00 20.25 608 TYR D N 1
ATOM 5148 C CA . TYR D 1 212 ? -66.067 -26.111 3.826 1.00 21.36 608 TYR D CA 1
ATOM 5149 C C . TYR D 1 212 ? -65.285 -27.386 3.825 1.00 22.35 608 TYR D C 1
ATOM 5150 O O . TYR D 1 212 ? -64.210 -27.441 4.414 1.00 25.92 608 TYR D O 1
ATOM 5159 N N . PHE D 1 213 ? -65.781 -28.422 3.178 1.00 21.61 609 PHE D N 1
ATOM 5160 C CA . PHE D 1 213 ? -65.010 -29.646 3.150 1.00 20.54 609 PHE D CA 1
ATOM 5161 C C . PHE D 1 213 ? -64.733 -29.998 1.711 1.00 24.77 609 PHE D C 1
ATOM 5162 O O . PHE D 1 213 ? -65.417 -29.511 0.811 1.00 31.05 609 PHE D O 1
ATOM 5170 N N . LYS D 1 214 ? -63.718 -30.825 1.494 1.00 24.74 610 LYS D N 1
ATOM 5171 C CA . LYS D 1 214 ? -63.246 -31.142 0.150 1.00 24.79 610 LYS D CA 1
ATOM 5172 C C . LYS D 1 214 ? -63.980 -32.375 -0.330 1.00 24.32 610 LYS D C 1
ATOM 5173 O O . LYS D 1 214 ? -64.150 -33.337 0.419 1.00 25.80 610 LYS D O 1
ATOM 5179 N N . LEU D 1 215 ? -64.435 -32.353 -1.571 1.00 24.37 611 LEU D N 1
ATOM 5180 C CA . LEU D 1 215 ? -65.221 -33.465 -2.093 1.00 26.69 611 LEU D CA 1
ATOM 5181 C C . LEU D 1 215 ? -64.937 -33.629 -3.564 1.00 30.04 611 LEU D C 1
ATOM 5182 O O . LEU D 1 215 ? -65.442 -32.849 -4.382 1.00 35.93 611 LEU D O 1
ATOM 5187 N N . GLY D 1 216 ? -64.150 -34.637 -3.914 1.00 18.36 612 GLY D N 1
ATOM 5188 C CA . GLY D 1 216 ? -63.726 -34.774 -5.291 1.00 24.10 612 GLY D CA 1
ATOM 5189 C C . GLY D 1 216 ? -63.054 -33.485 -5.709 1.00 27.59 612 GLY D C 1
ATOM 5190 O O . GLY D 1 216 ? -62.204 -32.962 -4.974 1.00 27.67 612 GLY D O 1
ATOM 5191 N N . GLY D 1 217 ? -63.455 -32.943 -6.853 1.00 33.16 613 GLY D N 1
ATOM 5192 C CA . GLY D 1 217 ? -62.833 -31.737 -7.370 1.00 28.53 613 GLY D CA 1
ATOM 5193 C C . GLY D 1 217 ? -63.528 -30.448 -6.974 1.00 31.25 613 GLY D C 1
ATOM 5194 O O . GLY D 1 217 ? -63.351 -29.421 -7.641 1.00 30.44 613 GLY D O 1
ATOM 5195 N N . GLY D 1 218 ? -64.311 -30.494 -5.898 1.00 29.35 614 GLY D N 1
ATOM 5196 C CA . GLY D 1 218 ? -65.107 -29.351 -5.482 1.00 29.76 614 GLY D CA 1
ATOM 5197 C C . GLY D 1 218 ? -65.204 -29.267 -3.971 1.00 31.70 614 GLY D C 1
ATOM 5198 O O . GLY D 1 218 ? -64.593 -30.080 -3.273 1.00 33.40 614 GLY D O 1
ATOM 5199 N N . TYR D 1 219 ? -65.941 -28.286 -3.453 1.00 26.92 615 TYR D N 1
ATOM 5200 C CA . TYR D 1 219 ? -66.141 -28.197 -2.007 1.00 26.09 615 TYR D CA 1
ATOM 5201 C C . TYR D 1 219 ? -67.602 -28.176 -1.597 1.00 28.40 615 TYR D C 1
ATOM 5202 O O . TYR D 1 219 ? -68.461 -27.577 -2.251 1.00 26.12 615 TYR D O 1
ATOM 5211 N N . VAL D 1 220 ? -67.869 -28.825 -0.478 1.00 29.97 616 VAL D N 1
ATOM 5212 C CA . VAL D 1 220 ? -69.209 -28.887 0.046 1.00 25.59 616 VAL D CA 1
ATOM 5213 C C . VAL D 1 220 ? -69.272 -28.066 1.341 1.00 27.18 616 VAL D C 1
ATOM 5214 O O . VAL D 1 220 ? -68.521 -28.305 2.267 1.00 29.10 616 VAL D O 1
ATOM 5218 N N . TYR D 1 221 ? -70.166 -27.087 1.396 1.00 35.81 617 TYR D N 1
ATOM 5219 C CA . TYR D 1 221 ? -70.193 -26.116 2.486 1.00 34.19 617 TYR D CA 1
ATOM 5220 C C . TYR D 1 221 ? -71.349 -26.358 3.465 1.00 37.25 617 TYR D C 1
ATOM 5221 O O . TYR D 1 221 ? -72.464 -26.625 3.050 1.00 36.52 617 TYR D O 1
ATOM 5230 N N . TYR D 1 222 ? -71.066 -26.274 4.765 1.00 36.86 618 TYR D N 1
ATOM 5231 C CA . TYR D 1 222 ? -72.074 -26.451 5.816 1.00 29.08 618 TYR D CA 1
ATOM 5232 C C . TYR D 1 222 ? -72.198 -25.205 6.712 1.00 32.42 618 TYR D C 1
ATOM 5233 O O . TYR D 1 222 ? -71.325 -24.327 6.709 1.00 38.11 618 TYR D O 1
ATOM 5242 N N . GLU D 1 223 ? -73.303 -25.133 7.451 1.00 28.65 619 GLU D N 1
ATOM 5243 C CA . GLU D 1 223 ? -73.602 -24.050 8.388 1.00 27.49 619 GLU D CA 1
ATOM 5244 C C . GLU D 1 223 ? -74.480 -24.657 9.457 1.00 30.97 619 GLU D C 1
ATOM 5245 O O . GLU D 1 223 ? -75.353 -25.469 9.131 1.00 32.04 619 GLU D O 1
ATOM 5251 N N . ASP D 1 224 ? -74.259 -24.273 10.718 1.00 52.02 620 ASP D N 1
ATOM 5252 C CA . ASP D 1 224 ? -74.997 -24.835 11.864 1.00 54.72 620 ASP D CA 1
ATOM 5253 C C . ASP D 1 224 ? -75.331 -26.317 11.618 1.00 51.58 620 ASP D C 1
ATOM 5254 O O . ASP D 1 224 ? -76.454 -26.780 11.826 1.00 46.92 620 ASP D O 1
ATOM 5259 N N . TYR D 1 225 ? -74.313 -27.022 11.132 1.00 42.32 621 TYR D N 1
ATOM 5260 C CA . TYR D 1 225 ? -74.273 -28.470 11.014 1.00 37.92 621 TYR D CA 1
ATOM 5261 C C . TYR D 1 225 ? -75.257 -29.075 10.015 1.00 34.57 621 TYR D C 1
ATOM 5262 O O . TYR D 1 225 ? -75.560 -30.263 10.085 1.00 36.96 621 TYR D O 1
ATOM 5271 N N . SER D 1 226 ? -75.718 -28.274 9.058 1.00 23.70 622 SER D N 1
ATOM 5272 C CA . SER D 1 226 ? -76.470 -28.837 7.933 1.00 23.73 622 SER D CA 1
ATOM 5273 C C . SER D 1 226 ? -76.013 -28.322 6.570 1.00 20.51 622 SER D C 1
ATOM 5274 O O . SER D 1 226 ? -75.680 -27.148 6.412 1.00 20.43 622 SER D O 1
ATOM 5277 N N . TYR D 1 227 ? -75.983 -29.235 5.605 1.00 21.94 623 TYR D N 1
ATOM 5278 C CA . TYR D 1 227 ? -75.607 -28.953 4.222 1.00 21.74 623 TYR D CA 1
ATOM 5279 C C . TYR D 1 227 ? -76.280 -27.707 3.649 1.00 25.07 623 TYR D C 1
ATOM 5280 O O . TYR D 1 227 ? -77.485 -27.500 3.808 1.00 19.81 623 TYR D O 1
ATOM 5289 N N . VAL D 1 228 ? -75.491 -26.877 2.974 1.00 23.47 624 VAL D N 1
ATOM 5290 C CA . VAL D 1 228 ? -76.001 -25.640 2.406 1.00 19.75 624 VAL D CA 1
ATOM 5291 C C . VAL D 1 228 ? -75.711 -25.564 0.917 1.00 20.71 624 VAL D C 1
ATOM 5292 O O . VAL D 1 228 ? -76.502 -25.044 0.150 1.00 23.85 624 VAL D O 1
ATOM 5296 N N . ARG D 1 229 ? -74.582 -26.109 0.496 1.00 31.54 625 ARG D N 1
ATOM 5297 C CA . ARG D 1 229 ? -74.080 -25.793 -0.834 1.00 35.31 625 ARG D CA 1
ATOM 5298 C C . ARG D 1 229 ? -72.887 -26.657 -1.227 1.00 33.95 625 ARG D C 1
ATOM 5299 O O . ARG D 1 229 ? -72.146 -27.126 -0.363 1.00 31.10 625 ARG D O 1
ATOM 5307 N N . MET D 1 230 ? -72.736 -26.875 -2.533 1.00 28.28 626 MET D N 1
ATOM 5308 C CA . MET D 1 230 ? -71.478 -27.287 -3.124 1.00 26.60 626 MET D CA 1
ATOM 5309 C C . MET D 1 230 ? -70.911 -26.004 -3.686 1.00 34.08 626 MET D C 1
ATOM 5310 O O . MET D 1 230 ? -71.637 -25.281 -4.385 1.00 31.52 626 MET D O 1
ATOM 5315 N N . VAL D 1 231 ? -69.636 -25.717 -3.385 1.00 47.26 627 VAL D N 1
ATOM 5316 C CA . VAL D 1 231 ? -68.973 -24.504 -3.883 1.00 50.05 627 VAL D CA 1
ATOM 5317 C C . VAL D 1 231 ? -67.645 -24.798 -4.570 1.00 54.58 627 VAL D C 1
ATOM 5318 O O . VAL D 1 231 ? -66.954 -25.764 -4.246 1.00 54.63 627 VAL D O 1
ATOM 5322 N N . GLU D 1 232 ? -67.302 -23.957 -5.534 1.00 50.51 628 GLU D N 1
ATOM 5323 C CA . GLU D 1 232 ? -65.983 -23.963 -6.137 1.00 47.05 628 GLU D CA 1
ATOM 5324 C C . GLU D 1 232 ? -65.153 -22.943 -5.359 1.00 53.47 628 GLU D C 1
ATOM 5325 O O . GLU D 1 232 ? -65.657 -21.860 -5.048 1.00 53.71 628 GLU D O 1
ATOM 5331 N N . VAL D 1 233 ? -63.901 -23.267 -5.021 1.00 53.62 629 VAL D N 1
ATOM 5332 C CA . VAL D 1 233 ? -62.994 -22.243 -4.488 1.00 46.65 629 VAL D CA 1
ATOM 5333 C C . VAL D 1 233 ? -61.865 -21.989 -5.477 1.00 47.60 629 VAL D C 1
ATOM 5334 O O . VAL D 1 233 ? -60.827 -22.648 -5.450 1.00 49.70 629 VAL D O 1
ATOM 5338 N N . PRO D 1 234 ? -62.082 -21.026 -6.377 1.00 39.68 630 PRO D N 1
ATOM 5339 C CA . PRO D 1 234 ? -61.112 -20.718 -7.428 1.00 42.49 630 PRO D CA 1
ATOM 5340 C C . PRO D 1 234 ? -59.897 -20.009 -6.846 1.00 44.65 630 PRO D C 1
ATOM 5341 O O . PRO D 1 234 ? -58.821 -19.996 -7.454 1.00 48.61 630 PRO D O 1
ATOM 5345 N N . GLU D 1 235 ? -60.077 -19.428 -5.667 1.00 52.57 631 GLU D N 1
ATOM 5346 C CA . GLU D 1 235 ? -59.063 -18.568 -5.076 1.00 54.61 631 GLU D CA 1
ATOM 5347 C C . GLU D 1 235 ? -57.907 -19.379 -4.494 1.00 50.48 631 GLU D C 1
ATOM 5348 O O . GLU D 1 235 ? -58.006 -19.922 -3.398 1.00 48.92 631 GLU D O 1
ATOM 5354 N N . THR D 1 236 ? -56.820 -19.460 -5.253 1.00 42.88 632 THR D N 1
ATOM 5355 C CA . THR D 1 236 ? -55.644 -20.258 -4.908 1.00 39.46 632 THR D CA 1
ATOM 5356 C C . THR D 1 236 ? -54.615 -19.457 -4.073 1.00 38.30 632 THR D C 1
ATOM 5357 O O . THR D 1 236 ? -54.627 -18.227 -4.072 1.00 40.92 632 THR D O 1
ATOM 5361 N N . ILE D 1 237 ? -53.721 -20.157 -3.372 1.00 32.87 633 ILE D N 1
ATOM 5362 C CA . ILE D 1 237 ? -52.628 -19.522 -2.605 1.00 25.97 633 ILE D CA 1
ATOM 5363 C C . ILE D 1 237 ? -51.413 -20.431 -2.704 1.00 26.55 633 ILE D C 1
ATOM 5364 O O . ILE D 1 237 ? -51.562 -21.652 -2.662 1.00 26.07 633 ILE D O 1
ATOM 5369 N N . SER D 1 238 ? -50.212 -19.872 -2.860 1.00 37.55 634 SER D N 1
ATOM 5370 C CA . SER D 1 238 ? -49.053 -20.737 -3.153 1.00 35.97 634 SER D CA 1
ATOM 5371 C C . SER D 1 238 ? -47.722 -20.490 -2.427 1.00 35.58 634 SER D C 1
ATOM 5372 O O . SER D 1 238 ? -47.265 -19.347 -2.287 1.00 33.36 634 SER D O 1
ATOM 5375 N N . THR D 1 239 ? -47.092 -21.589 -2.003 1.00 36.84 635 THR D N 1
ATOM 5376 C CA . THR D 1 239 ? -45.709 -21.567 -1.497 1.00 37.64 635 THR D CA 1
ATOM 5377 C C . THR D 1 239 ? -44.729 -22.227 -2.473 1.00 40.21 635 THR D C 1
ATOM 5378 O O . THR D 1 239 ? -43.587 -22.526 -2.109 1.00 38.43 635 THR D O 1
ATOM 5382 N N . ARG D 1 240 ? -45.187 -22.472 -3.698 1.00 33.85 636 ARG D N 1
ATOM 5383 C CA . ARG D 1 240 ? -44.318 -22.964 -4.758 1.00 33.88 636 ARG D CA 1
ATOM 5384 C C . ARG D 1 240 ? -43.347 -21.867 -5.170 1.00 35.22 636 ARG D C 1
ATOM 5385 O O . ARG D 1 240 ? -43.589 -20.678 -4.927 1.00 35.07 636 ARG D O 1
ATOM 5393 N N . VAL D 1 241 ? -42.241 -22.272 -5.784 1.00 31.18 637 VAL D N 1
ATOM 5394 C CA . VAL D 1 241 ? -41.238 -21.334 -6.280 1.00 35.68 637 VAL D CA 1
ATOM 5395 C C . VAL D 1 241 ? -40.964 -21.660 -7.748 1.00 39.17 637 VAL D C 1
ATOM 5396 O O . VAL D 1 241 ? -40.734 -22.819 -8.112 1.00 39.56 637 VAL D O 1
ATOM 5400 N N . THR D 1 242 ? -41.012 -20.628 -8.584 1.00 46.68 638 THR D N 1
ATOM 5401 C CA . THR D 1 242 ? -40.993 -20.794 -10.032 1.00 52.25 638 THR D CA 1
ATOM 5402 C C . THR D 1 242 ? -39.577 -20.883 -10.579 1.00 58.57 638 THR D C 1
ATOM 5403 O O . THR D 1 242 ? -38.711 -20.086 -10.206 1.00 52.64 638 THR D O 1
ATOM 5407 N N . LEU D 1 243 ? -39.336 -21.841 -11.468 1.00 62.42 639 LEU D N 1
ATOM 5408 C CA . LEU D 1 243 ? -38.050 -21.886 -12.160 1.00 65.44 639 LEU D CA 1
ATOM 5409 C C . LEU D 1 243 ? -38.186 -22.017 -13.674 1.00 76.39 639 LEU D C 1
ATOM 5410 O O . LEU D 1 243 ? -38.037 -23.116 -14.226 1.00 75.04 639 LEU D O 1
ATOM 5415 N N . ASN D 1 244 ? -38.451 -20.888 -14.336 1.00 105.13 640 ASN D N 1
ATOM 5416 C CA . ASN D 1 244 ? -38.648 -20.853 -15.790 1.00 114.57 640 ASN D CA 1
ATOM 5417 C C . ASN D 1 244 ? -37.337 -21.009 -16.570 1.00 112.37 640 ASN D C 1
ATOM 5418 O O . ASN D 1 244 ? -36.460 -20.141 -16.519 1.00 112.56 640 ASN D O 1
ATOM 5423 N N . LEU D 1 245 ? -37.211 -22.125 -17.284 1.00 92.37 641 LEU D N 1
ATOM 5424 C CA . LEU D 1 245 ? -36.059 -22.360 -18.148 1.00 104.28 641 LEU D CA 1
ATOM 5425 C C . LEU D 1 245 ? -36.490 -22.650 -19.588 1.00 104.66 641 LEU D C 1
ATOM 5426 O O . LEU D 1 245 ? -37.305 -23.540 -19.840 1.00 101.79 641 LEU D O 1
ATOM 5431 N N . ASP E 1 61 ? -38.099 -5.012 12.862 1.00 71.48 64 ASP E N 1
ATOM 5432 C CA . ASP E 1 61 ? -39.171 -5.068 11.867 1.00 73.19 64 ASP E CA 1
ATOM 5433 C C . ASP E 1 61 ? -40.496 -4.507 12.420 1.00 69.33 64 ASP E C 1
ATOM 5434 O O . ASP E 1 61 ? -40.670 -4.386 13.634 1.00 61.62 64 ASP E O 1
ATOM 5439 N N . ARG E 1 62 ? -41.420 -4.161 11.527 1.00 56.73 65 ARG E N 1
ATOM 5440 C CA . ARG E 1 62 ? -42.622 -3.430 11.911 1.00 51.93 65 ARG E CA 1
ATOM 5441 C C . ARG E 1 62 ? -43.568 -4.233 12.805 1.00 47.95 65 ARG E C 1
ATOM 5442 O O . ARG E 1 62 ? -43.551 -5.458 12.760 1.00 46.70 65 ARG E O 1
ATOM 5450 N N . PHE E 1 6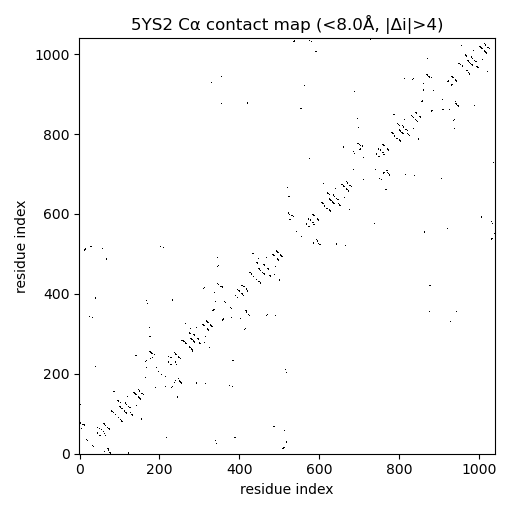3 ? -44.382 -3.553 13.618 1.00 24.71 66 PHE E N 1
ATOM 5451 C CA . PHE E 1 63 ? -45.378 -4.246 14.440 1.00 26.41 66 PHE E CA 1
ATOM 5452 C C . PHE E 1 63 ? -46.687 -4.391 13.689 1.00 27.34 66 PHE E C 1
ATOM 5453 O O . PHE E 1 63 ? -46.960 -3.607 12.791 1.00 34.95 66 PHE E O 1
ATOM 5461 N N . TYR E 1 64 ? -47.513 -5.369 14.060 1.00 32.51 67 TYR E N 1
ATOM 5462 C CA . TYR E 1 64 ? -48.803 -5.575 13.377 1.00 32.90 67 TYR E CA 1
ATOM 5463 C C . TYR E 1 64 ? -49.917 -6.003 14.301 1.00 28.07 67 TYR E C 1
ATOM 5464 O O . TYR E 1 64 ? -49.713 -6.891 15.124 1.00 28.93 67 TYR E O 1
ATOM 5473 N N . VAL E 1 65 ? -51.095 -5.393 14.156 1.00 36.82 68 VAL E N 1
ATOM 5474 C CA . VAL E 1 65 ? -52.331 -5.977 14.714 1.00 37.65 68 VAL E CA 1
ATOM 5475 C C . VAL E 1 65 ? -52.981 -6.857 13.663 1.00 33.33 68 VAL E C 1
ATOM 5476 O O . VAL E 1 65 ? -52.953 -6.530 12.473 1.00 34.67 68 VAL E O 1
ATOM 5480 N N . CYS E 1 66 ? -53.541 -7.984 14.087 1.00 30.55 69 CYS E N 1
ATOM 5481 C CA . CYS E 1 66 ? -54.275 -8.836 13.151 1.00 36.46 69 CYS E CA 1
ATOM 5482 C C . CYS E 1 66 ? -55.744 -9.020 13.499 1.00 32.15 69 CYS E C 1
ATOM 5483 O O . CYS E 1 66 ? -56.094 -9.764 14.419 1.00 29.28 69 CYS E O 1
ATOM 5486 N N . PRO E 1 67 ? -56.614 -8.329 12.750 1.00 43.63 70 PRO E N 1
ATOM 5487 C CA . PRO E 1 67 ? -58.063 -8.465 12.941 1.00 37.90 70 PRO E CA 1
ATOM 5488 C C . PRO E 1 67 ? -58.471 -9.838 12.443 1.00 37.78 70 PRO E C 1
ATOM 5489 O O . PRO E 1 67 ? -57.872 -10.338 11.477 1.00 37.67 70 PRO E O 1
ATOM 5493 N N . PRO E 1 68 ? -59.447 -10.462 13.116 1.00 32.14 71 PRO E N 1
ATOM 5494 C CA . PRO E 1 68 ? -59.984 -11.759 12.691 1.00 30.18 71 PRO E CA 1
ATOM 5495 C C . PRO E 1 68 ? -60.442 -11.720 11.243 1.00 32.03 71 PRO E C 1
ATOM 5496 O O . PRO E 1 68 ? -61.047 -10.733 10.805 1.00 29.11 71 PRO E O 1
ATOM 5500 N N . PRO E 1 69 ? -60.110 -12.767 10.479 1.00 38.47 72 PRO E N 1
ATOM 5501 C CA . PRO E 1 69 ? -60.697 -12.844 9.141 1.00 38.18 72 PRO E CA 1
ATOM 5502 C C . PRO E 1 69 ? -62.125 -13.355 9.272 1.00 42.93 72 PRO E C 1
ATOM 5503 O O . PRO E 1 69 ? -62.425 -14.100 10.226 1.00 39.23 72 PRO E O 1
ATOM 5507 N N . SER E 1 70 ? -63.004 -12.953 8.359 1.00 48.22 73 SER E N 1
ATOM 5508 C CA . SER E 1 70 ? -64.278 -13.652 8.247 1.00 51.27 73 SER E CA 1
ATOM 5509 C C . SER E 1 70 ? -64.383 -14.401 6.931 1.00 56.21 73 SER E C 1
ATOM 5510 O O . SER E 1 70 ? -63.517 -14.269 6.056 1.00 64.50 73 SER E O 1
ATOM 5513 N N . GLY E 1 71 ? -65.441 -15.187 6.787 1.00 39.33 74 GLY E N 1
ATOM 5514 C CA . GLY E 1 71 ? -65.606 -16.022 5.612 1.00 36.56 74 GLY E CA 1
ATOM 5515 C C . GLY E 1 71 ? -65.668 -15.301 4.276 1.00 43.86 74 GLY E C 1
ATOM 5516 O O . GLY E 1 71 ? -65.632 -15.942 3.232 1.00 51.49 74 GLY E O 1
ATOM 5517 N N . SER E 1 72 ? -65.763 -13.976 4.292 1.00 48.26 75 SER E N 1
ATOM 5518 C CA . SER E 1 72 ? -65.868 -13.201 3.058 1.00 48.05 75 SER E CA 1
ATOM 5519 C C . SER E 1 72 ? -64.660 -13.413 2.132 1.00 54.22 75 SER E C 1
ATOM 5520 O O . SER E 1 72 ? -64.731 -13.232 0.914 1.00 53.18 75 SER E O 1
ATOM 5523 N N . THR E 1 73 ? -63.534 -13.790 2.712 1.00 81.49 76 THR E N 1
ATOM 5524 C CA . THR E 1 73 ? -62.385 -14.143 1.892 1.00 82.37 76 THR E CA 1
ATOM 5525 C C . THR E 1 73 ? -61.991 -15.584 2.210 1.00 72.95 76 THR E C 1
ATOM 5526 O O . THR E 1 73 ? -61.439 -15.854 3.281 1.00 70.10 76 THR E O 1
ATOM 5530 N N . VAL E 1 74 ? -62.291 -16.501 1.289 1.00 37.86 77 VAL E N 1
ATOM 5531 C CA . VAL E 1 74 ? -61.877 -17.900 1.429 1.00 29.97 77 VAL E CA 1
ATOM 5532 C C . VAL E 1 74 ? -60.949 -18.336 0.281 1.00 33.18 77 VAL E C 1
ATOM 5533 O O . VAL E 1 74 ? -61.203 -18.002 -0.876 1.00 37.44 77 VAL E O 1
ATOM 5537 N N . VAL E 1 75 ? -59.864 -19.048 0.601 1.00 29.80 78 VAL E N 1
ATOM 5538 C CA . VAL E 1 75 ? -58.912 -19.523 -0.408 1.00 24.72 78 VAL E CA 1
ATOM 5539 C C . VAL E 1 75 ? -58.366 -20.904 -0.049 1.00 24.13 78 VAL E C 1
ATOM 5540 O O . VAL E 1 75 ? -58.582 -21.393 1.046 1.00 22.59 78 VAL E O 1
ATOM 5544 N N . ARG E 1 76 ? -57.624 -21.510 -0.969 1.00 24.43 79 ARG E N 1
ATOM 5545 C CA . ARG E 1 76 ? -57.003 -22.799 -0.721 1.00 20.75 79 ARG E CA 1
ATOM 5546 C C . ARG E 1 76 ? -55.550 -22.810 -1.209 1.00 24.06 79 ARG E C 1
ATOM 5547 O O . ARG E 1 76 ? -55.109 -21.885 -1.888 1.00 22.50 79 ARG E O 1
ATOM 5555 N N . LEU E 1 77 ? -54.819 -23.866 -0.861 1.00 25.21 80 LEU E N 1
ATOM 5556 C CA . LEU E 1 77 ? -53.404 -23.984 -1.162 1.00 30.25 80 LEU E CA 1
ATOM 5557 C C . LEU E 1 77 ? -53.204 -24.618 -2.538 1.00 31.39 80 LEU E C 1
ATOM 5558 O O . LEU E 1 77 ? -53.628 -25.739 -2.760 1.00 34.89 80 LEU E O 1
ATOM 5563 N N . GLU E 1 78 ? -52.552 -23.911 -3.454 1.00 44.05 81 GLU E N 1
ATOM 5564 C CA . GLU E 1 78 ? -52.314 -24.441 -4.796 1.00 41.30 81 GLU E CA 1
ATOM 5565 C C . GLU E 1 78 ? -51.721 -25.840 -4.744 1.00 43.83 81 GLU E C 1
ATOM 5566 O O . GLU E 1 78 ? -50.632 -26.034 -4.198 1.00 52.55 81 GLU E O 1
ATOM 5572 N N . PRO E 1 79 ? -52.432 -26.827 -5.315 1.00 28.65 82 PRO E N 1
ATOM 5573 C CA . PRO E 1 79 ? -51.988 -28.227 -5.288 1.00 29.91 82 PRO E CA 1
ATOM 5574 C C . PRO E 1 79 ? -50.739 -28.459 -6.119 1.00 28.84 82 PRO E C 1
ATOM 5575 O O . PRO E 1 79 ? -50.226 -27.530 -6.742 1.00 30.23 82 PRO E O 1
ATOM 5579 N N . GLU E 1 80 ? -50.285 -29.706 -6.153 1.00 33.10 83 GLU E N 1
ATOM 5580 C CA . GLU E 1 80 ? -49.125 -30.061 -6.943 1.00 35.14 83 GLU E CA 1
ATOM 5581 C C . GLU E 1 80 ? -49.381 -29.847 -8.412 1.00 37.27 83 GLU E C 1
ATOM 5582 O O . GLU E 1 80 ? -50.470 -29.436 -8.810 1.00 40.29 83 GLU E O 1
ATOM 5588 N N . GLN E 1 81 ? -48.380 -30.139 -9.233 1.00 47.32 84 GLN E N 1
ATOM 5589 C CA . GLN E 1 81 ? -48.472 -29.740 -10.621 1.00 50.27 84 GLN E CA 1
ATOM 5590 C C . GLN E 1 81 ? -47.912 -30.719 -11.615 1.00 50.13 84 GLN E C 1
ATOM 5591 O O . GLN E 1 81 ? -47.291 -31.709 -11.245 1.00 53.12 84 GLN E O 1
ATOM 5597 N N . ALA E 1 82 ? -48.182 -30.435 -12.886 1.00 43.04 85 ALA E N 1
ATOM 5598 C CA . ALA E 1 82 ? -47.660 -31.225 -13.988 1.00 43.18 85 ALA E CA 1
ATOM 5599 C C . ALA E 1 82 ? -46.145 -31.081 -14.036 1.00 43.48 85 ALA E C 1
ATOM 5600 O O . ALA E 1 82 ? -45.611 -29.973 -14.198 1.00 41.40 85 ALA E O 1
ATOM 5602 N N . CYS E 1 83 ? -45.443 -32.194 -13.883 1.00 44.40 86 CYS E N 1
ATOM 5603 C CA . CYS E 1 83 ? -44.007 -32.168 -14.130 1.00 50.27 86 CYS E CA 1
ATOM 5604 C C . CYS E 1 83 ? -43.708 -32.578 -15.571 1.00 49.59 86 CYS E C 1
ATOM 5605 O O . CYS E 1 83 ? -43.849 -33.760 -15.913 1.00 43.83 86 CYS E O 1
ATOM 5608 N N . PRO E 1 84 ? -43.306 -31.586 -16.409 1.00 62.26 87 PRO E N 1
ATOM 5609 C CA . PRO E 1 84 ? -42.934 -31.661 -17.831 1.00 60.72 87 PRO E CA 1
ATOM 5610 C C . PRO E 1 84 ? -42.545 -33.063 -18.313 1.00 71.84 87 PRO E C 1
ATOM 5611 O O . PRO E 1 84 ? -41.621 -33.674 -17.756 1.00 72.51 87 PRO E O 1
ATOM 5615 N N . ASN E 1 92 ? -29.914 -27.729 -23.005 1.00 128.53 488 ASN E N 1
ATOM 5616 C CA . ASN E 1 92 ? -31.253 -28.296 -22.894 1.00 127.40 488 ASN E CA 1
ATOM 5617 C C . ASN E 1 92 ? -31.313 -29.503 -21.959 1.00 119.37 488 ASN E C 1
ATOM 5618 O O . ASN E 1 92 ? -32.164 -29.560 -21.078 1.00 116.57 488 ASN E O 1
ATOM 5623 N N . ASP E 1 93 ? -30.405 -30.458 -22.152 1.00 127.95 489 ASP E N 1
ATOM 5624 C CA . ASP E 1 93 ? -30.439 -31.736 -21.429 1.00 124.46 489 ASP E CA 1
ATOM 5625 C C . ASP E 1 93 ? -30.246 -31.617 -19.914 1.00 116.23 489 ASP E C 1
ATOM 5626 O O . ASP E 1 93 ? -31.009 -32.200 -19.143 1.00 113.94 489 ASP E O 1
ATOM 5631 N N . MET E 1 94 ? -29.228 -30.873 -19.489 1.00 105.08 490 MET E N 1
ATOM 5632 C CA . MET E 1 94 ? -28.999 -30.663 -18.060 1.00 101.29 490 MET E CA 1
ATOM 5633 C C . MET E 1 94 ? -30.041 -29.717 -17.438 1.00 96.94 490 MET E C 1
ATOM 5634 O O . MET E 1 94 ? -30.600 -30.013 -16.381 1.00 94.70 490 MET E O 1
ATOM 5639 N N . LEU E 1 95 ? -30.325 -28.601 -18.104 1.00 81.99 491 LEU E N 1
ATOM 5640 C CA . LEU E 1 95 ? -31.309 -27.644 -17.595 1.00 76.89 491 LEU E CA 1
ATOM 5641 C C . LEU E 1 95 ? -32.740 -28.203 -17.559 1.00 75.53 491 LEU E C 1
ATOM 5642 O O . LEU E 1 95 ? -33.620 -27.626 -16.925 1.00 76.93 491 LEU E O 1
ATOM 5647 N N . SER E 1 96 ? -32.973 -29.324 -18.232 1.00 82.55 492 SER E N 1
ATOM 5648 C CA . SER E 1 96 ? -34.252 -30.017 -18.117 1.00 80.18 492 SER E CA 1
ATOM 5649 C C . SER E 1 96 ? -34.243 -30.883 -16.869 1.00 75.20 492 SER E C 1
ATOM 5650 O O . SER E 1 96 ? -35.215 -30.902 -16.115 1.00 73.69 492 SER E O 1
ATOM 5653 N N . ARG E 1 97 ? -33.137 -31.594 -16.658 1.00 77.88 493 ARG E N 1
ATOM 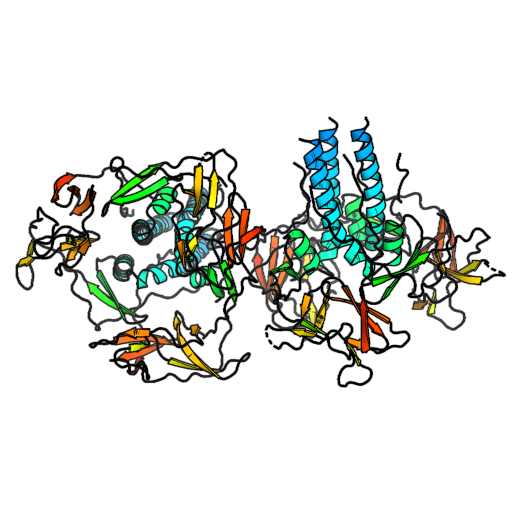5654 C CA . ARG E 1 97 ? -32.988 -32.476 -15.504 1.00 75.37 493 ARG E CA 1
ATOM 5655 C C . ARG E 1 97 ? -33.115 -31.720 -14.184 1.00 73.16 493 ARG E C 1
ATOM 5656 O O . ARG E 1 97 ? -33.677 -32.232 -13.211 1.00 70.83 493 ARG E O 1
ATOM 5664 N N . ILE E 1 98 ? -32.587 -30.503 -14.154 1.00 56.74 494 ILE E N 1
ATOM 5665 C CA . ILE E 1 98 ? -32.748 -29.644 -12.996 1.00 53.75 494 ILE E CA 1
ATOM 5666 C C . ILE E 1 98 ? -34.220 -29.296 -12.820 1.00 53.57 494 ILE E C 1
ATOM 5667 O O . ILE E 1 98 ? -34.821 -29.605 -11.789 1.00 49.38 494 ILE E O 1
ATOM 5672 N N . ALA E 1 99 ? -34.797 -28.667 -13.841 1.00 66.81 495 ALA E N 1
ATOM 5673 C CA . ALA E 1 99 ? -36.197 -28.256 -13.816 1.00 61.10 495 ALA E CA 1
ATOM 5674 C C . ALA E 1 99 ? -37.126 -29.430 -13.522 1.00 55.26 495 ALA E C 1
ATOM 5675 O O . ALA E 1 99 ? -38.159 -29.261 -12.866 1.00 53.26 495 ALA E O 1
ATOM 5677 N N . ALA E 1 100 ? -36.751 -30.611 -14.008 1.00 44.84 496 ALA E N 1
ATOM 5678 C CA . ALA E 1 100 ? -37.483 -31.838 -13.707 1.00 47.40 496 ALA E CA 1
ATOM 5679 C C . ALA E 1 100 ? -37.492 -32.086 -12.205 1.00 48.48 496 ALA E C 1
ATOM 5680 O O . ALA E 1 100 ? -38.555 -32.226 -11.587 1.00 47.66 496 ALA E O 1
ATOM 5682 N N . ALA E 1 101 ? -36.292 -32.144 -11.634 1.00 54.02 497 ALA E N 1
ATOM 5683 C CA . ALA E 1 101 ? -36.104 -32.372 -10.208 1.00 49.90 497 ALA E CA 1
ATOM 5684 C C . ALA E 1 101 ? -36.766 -31.278 -9.379 1.00 48.09 497 ALA E C 1
ATOM 5685 O O . ALA E 1 101 ? -37.362 -31.555 -8.341 1.00 46.71 497 ALA E O 1
ATOM 5687 N N . TRP E 1 102 ? -36.649 -30.040 -9.848 1.00 38.93 498 TRP E N 1
ATOM 5688 C CA . TRP E 1 102 ? -37.170 -28.886 -9.141 1.00 34.73 498 TRP E CA 1
ATOM 5689 C C . TRP E 1 102 ? -38.680 -28.964 -8.970 1.00 41.91 498 TRP E C 1
ATOM 5690 O O . TRP E 1 102 ? -39.208 -28.732 -7.881 1.00 42.06 498 TRP E O 1
ATOM 5701 N N . CYS E 1 103 ? -39.379 -29.271 -10.054 1.00 52.61 499 CYS E N 1
ATOM 5702 C CA . CYS E 1 103 ? -40.831 -29.375 -9.998 1.00 51.65 499 CYS E CA 1
ATOM 5703 C C . CYS E 1 103 ? -41.242 -30.547 -9.098 1.00 51.01 499 CYS E C 1
ATOM 5704 O O . CYS E 1 103 ? -42.292 -30.511 -8.451 1.00 48.84 499 CYS E O 1
ATOM 5707 N N . GLU E 1 104 ? -40.396 -31.571 -9.020 1.00 43.49 500 GLU E N 1
ATOM 5708 C CA . GLU E 1 104 ? -40.726 -32.724 -8.188 1.00 42.68 500 GLU E CA 1
ATOM 5709 C C . GLU E 1 104 ? -40.609 -32.398 -6.699 1.00 45.62 500 GLU E C 1
ATOM 5710 O O . GLU E 1 104 ? -41.472 -32.772 -5.895 1.00 45.32 500 GLU E O 1
ATOM 5716 N N . LEU E 1 105 ? -39.535 -31.699 -6.345 1.00 41.53 501 LEU E N 1
ATOM 5717 C CA . LEU E 1 105 ? -39.314 -31.257 -4.978 1.00 37.67 501 LEU E CA 1
ATOM 5718 C C . LEU E 1 105 ? -40.448 -30.351 -4.514 1.00 33.37 501 LEU E C 1
ATOM 5719 O O . LEU E 1 105 ? -40.986 -30.542 -3.424 1.00 30.85 501 LEU E O 1
ATOM 5724 N N . GLN E 1 106 ? -40.800 -29.366 -5.341 1.00 34.56 502 GLN E N 1
ATOM 5725 C CA . GLN E 1 106 ? -41.892 -28.445 -5.027 1.00 32.22 502 GLN E CA 1
ATOM 5726 C C . GLN E 1 106 ? -43.184 -29.204 -4.804 1.00 27.89 502 GLN E C 1
ATOM 5727 O O . GLN E 1 106 ? -43.960 -28.858 -3.925 1.00 25.81 502 GLN E O 1
ATOM 5733 N N . ASN E 1 107 ? -43.404 -30.267 -5.565 1.00 28.69 503 ASN E N 1
ATOM 5734 C CA . ASN E 1 107 ? -44.575 -31.086 -5.295 1.00 31.24 503 ASN E CA 1
ATOM 5735 C C . ASN E 1 107 ? -44.474 -31.770 -3.937 1.00 27.02 503 ASN E C 1
ATOM 5736 O O . ASN E 1 107 ? -45.430 -31.745 -3.157 1.00 31.65 503 ASN E O 1
ATOM 5741 N N . LYS E 1 108 ? -43.308 -32.338 -3.639 1.00 29.24 504 LYS E N 1
ATOM 5742 C CA . LYS E 1 108 ? -43.051 -32.948 -2.328 1.00 27.06 504 LYS E CA 1
ATOM 5743 C C . LYS E 1 108 ? -43.204 -31.994 -1.134 1.00 24.64 504 LYS E C 1
ATOM 5744 O O . LYS E 1 108 ? -43.790 -32.367 -0.120 1.00 25.84 504 LYS E O 1
ATOM 5750 N N . ASP E 1 109 ? -42.677 -30.779 -1.240 1.00 27.24 505 ASP E N 1
ATOM 5751 C CA . ASP E 1 109 ? -42.728 -29.850 -0.113 1.00 29.94 505 ASP E CA 1
ATOM 5752 C C . ASP E 1 109 ? -44.159 -29.429 0.153 1.00 29.50 505 ASP E C 1
ATOM 5753 O O . ASP E 1 109 ? -44.519 -29.014 1.267 1.00 26.88 505 ASP E O 1
ATOM 5758 N N . ARG E 1 110 ? -44.980 -29.518 -0.882 1.00 30.56 506 ARG E N 1
ATOM 5759 C CA . ARG E 1 110 ? -46.349 -29.067 -0.756 1.00 28.00 506 ARG E CA 1
ATOM 5760 C C . ARG E 1 110 ? -47.048 -29.901 0.285 1.00 25.87 506 ARG E C 1
ATOM 5761 O O . ARG E 1 110 ? -47.884 -29.397 1.028 1.00 23.50 506 ARG E O 1
ATOM 5769 N N . THR E 1 111 ? -46.677 -31.170 0.367 1.00 17.60 507 THR E N 1
ATOM 5770 C CA . THR E 1 111 ? -47.139 -31.989 1.474 1.00 15.89 507 THR E CA 1
ATOM 5771 C C . THR E 1 111 ? -46.801 -31.342 2.816 1.00 22.92 507 THR E C 1
ATOM 5772 O O . THR E 1 111 ? -47.644 -31.303 3.712 1.00 23.88 507 THR E O 1
ATOM 5776 N N . LEU E 1 112 ? -45.575 -30.826 2.958 1.00 26.05 508 LEU E N 1
ATOM 5777 C CA . LEU E 1 112 ? -45.163 -30.247 4.230 1.00 20.43 508 LEU E CA 1
ATOM 5778 C C . LEU E 1 112 ? -46.024 -29.024 4.523 1.00 19.84 508 LEU E C 1
ATOM 5779 O O . LEU E 1 112 ? -46.510 -28.848 5.642 1.00 20.13 508 LEU E O 1
ATOM 5784 N N . TRP E 1 113 ? -46.233 -28.196 3.509 1.00 15.72 509 TRP E N 1
ATOM 5785 C CA . TRP E 1 113 ? -47.073 -27.014 3.662 1.00 16.10 509 TRP E CA 1
ATOM 5786 C C . TRP E 1 113 ? -48.526 -27.353 3.992 1.00 19.30 509 TRP E C 1
ATOM 5787 O O . TRP E 1 113 ? -49.214 -26.589 4.676 1.00 17.21 509 TRP E O 1
ATOM 5798 N N . GLY E 1 114 ? -48.981 -28.500 3.494 1.00 21.44 510 GLY E N 1
ATOM 5799 C CA . GLY E 1 114 ? -50.259 -29.055 3.879 1.00 16.03 510 GLY E CA 1
ATOM 5800 C C . GLY E 1 114 ? -50.361 -29.144 5.379 1.00 18.97 510 GLY E C 1
ATOM 5801 O O . GLY E 1 114 ? -51.178 -28.455 5.976 1.00 20.64 510 GLY E O 1
ATOM 5802 N N . GLU E 1 115 ? -49.511 -29.970 5.989 1.00 30.81 511 GLU E N 1
ATOM 5803 C CA . GLU E 1 115 ? -49.489 -30.130 7.448 1.00 29.38 511 GLU E CA 1
ATOM 5804 C C . GLU E 1 115 ? -49.404 -28.821 8.191 1.00 28.71 511 GLU E C 1
ATOM 5805 O O . GLU E 1 115 ? -49.955 -28.696 9.282 1.00 33.84 511 GLU E O 1
ATOM 5811 N N . MET E 1 116 ? -48.715 -27.837 7.631 1.00 20.57 512 MET E N 1
ATOM 5812 C CA . MET E 1 116 ? -48.547 -26.615 8.399 1.00 23.30 512 MET E CA 1
ATOM 5813 C C . MET E 1 116 ? -49.772 -25.734 8.330 1.00 21.37 512 MET E C 1
ATOM 5814 O O . MET E 1 116 ? -50.066 -25.019 9.279 1.00 23.07 512 MET E O 1
ATOM 5819 N N . SER E 1 117 ? -50.510 -25.806 7.227 1.00 22.24 513 SER E N 1
ATOM 5820 C CA . SER E 1 117 ? -51.728 -24.992 7.105 1.00 22.63 513 SER E CA 1
ATOM 5821 C C . SER E 1 117 ? -52.806 -25.377 8.131 1.00 25.85 513 SER E C 1
ATOM 5822 O O . SER E 1 117 ? -53.681 -24.566 8.425 1.00 28.69 513 SER E O 1
ATOM 5825 N N . ARG E 1 118 ? -52.724 -26.581 8.708 1.00 33.71 514 ARG E N 1
ATOM 5826 C CA . ARG E 1 118 ? -53.650 -26.959 9.786 1.00 30.75 514 ARG E CA 1
ATOM 5827 C C . ARG E 1 118 ? -53.305 -26.311 11.119 1.00 33.27 514 ARG E C 1
ATOM 5828 O O . ARG E 1 118 ? -54.190 -25.831 11.822 1.00 41.89 514 ARG E O 1
ATOM 5836 N N . LEU E 1 119 ? -52.026 -26.321 11.485 1.00 35.80 515 LEU E N 1
ATOM 5837 C CA . LEU E 1 119 ? -51.621 -25.900 12.833 1.00 36.36 515 LEU E CA 1
ATOM 5838 C C . LEU E 1 119 ? -51.190 -24.428 12.900 1.00 34.44 515 LEU E C 1
ATOM 5839 O O . LEU E 1 119 ? -50.987 -23.857 13.980 1.00 39.48 515 LEU E O 1
ATOM 5844 N N . ASN E 1 120 ? -51.070 -23.811 11.739 1.00 22.26 516 ASN E N 1
ATOM 5845 C CA . ASN E 1 120 ? -50.622 -22.439 11.673 1.00 25.22 516 ASN E CA 1
ATOM 5846 C C . ASN E 1 120 ? -50.878 -21.901 10.286 1.00 24.47 516 ASN E C 1
ATOM 5847 O O . ASN E 1 120 ? -49.937 -21.605 9.548 1.00 24.28 516 ASN E O 1
ATOM 5852 N N . PRO E 1 121 ? -52.161 -21.773 9.928 1.00 20.13 517 PRO E N 1
ATOM 5853 C CA . PRO E 1 121 ? -52.486 -21.258 8.598 1.00 18.90 517 PRO E CA 1
ATOM 5854 C C . PRO E 1 121 ? -51.992 -19.831 8.423 1.00 15.85 517 PRO E C 1
ATOM 5855 O O . PRO E 1 121 ? -51.545 -19.496 7.329 1.00 13.73 517 PRO E O 1
ATOM 5859 N N . SER E 1 122 ? -52.067 -19.023 9.479 1.00 15.43 518 SER E N 1
ATOM 5860 C CA . SER E 1 122 ? -51.588 -17.641 9.416 1.00 16.43 518 SER E CA 1
ATOM 5861 C C . SER E 1 122 ? -50.145 -17.543 8.891 1.00 16.97 518 SER E C 1
ATOM 5862 O O . SER E 1 122 ? -49.858 -16.759 7.986 1.00 14.24 518 SER E O 1
ATOM 5865 N N . ALA E 1 123 ? -49.243 -18.370 9.414 1.00 21.70 519 ALA E N 1
ATOM 5866 C CA . ALA E 1 123 ? -47.855 -18.320 8.942 1.00 22.69 519 ALA E CA 1
ATOM 5867 C C . ALA E 1 123 ? -47.684 -18.821 7.507 1.00 19.47 519 ALA E C 1
ATOM 5868 O O . ALA E 1 123 ? -46.855 -18.307 6.756 1.00 18.20 519 ALA E O 1
ATOM 5870 N N . VAL E 1 124 ? -48.461 -19.820 7.119 1.00 18.25 520 VAL E N 1
ATOM 5871 C CA . VAL E 1 124 ? -48.394 -20.310 5.747 1.00 20.29 520 VAL E CA 1
ATOM 5872 C C . VAL E 1 124 ? -48.890 -19.255 4.772 1.00 19.27 520 VAL E C 1
ATOM 5873 O O . VAL E 1 124 ? -48.309 -19.035 3.700 1.00 17.73 520 VAL E O 1
ATOM 5877 N N . ALA E 1 125 ? -49.966 -18.589 5.156 1.00 23.72 521 ALA E N 1
ATOM 5878 C CA . ALA E 1 125 ? -50.508 -17.545 4.307 1.00 26.92 521 ALA E CA 1
ATOM 5879 C C . ALA E 1 125 ? -49.440 -16.468 4.081 1.00 26.25 521 ALA E C 1
ATOM 5880 O O . ALA E 1 125 ? -48.973 -16.312 2.950 1.00 24.29 521 ALA E O 1
ATOM 5882 N N . THR E 1 126 ? -49.007 -15.778 5.142 1.00 24.47 522 THR E N 1
ATOM 5883 C CA . THR E 1 126 ? -48.016 -14.711 4.965 1.00 24.18 522 THR E CA 1
ATOM 5884 C C . THR E 1 126 ? -46.773 -15.187 4.193 1.00 22.70 522 THR E C 1
ATOM 5885 O O . THR E 1 126 ? -46.245 -14.454 3.343 1.00 23.99 522 THR E O 1
ATOM 5889 N N . ALA E 1 127 ? -46.338 -16.417 4.440 1.00 12.53 523 ALA E N 1
ATOM 5890 C CA . ALA E 1 127 ? -45.270 -16.982 3.619 1.00 12.63 523 ALA E CA 1
ATOM 5891 C C . ALA E 1 127 ? -45.636 -16.950 2.149 1.00 19.76 523 ALA E C 1
ATOM 5892 O O . ALA E 1 127 ? -44.813 -16.568 1.307 1.00 18.51 523 ALA E O 1
ATOM 5894 N N . ALA E 1 128 ? -46.877 -17.349 1.848 1.00 28.70 524 ALA E N 1
ATOM 5895 C CA . ALA E 1 128 ? -47.335 -17.504 0.463 1.00 25.38 524 ALA E CA 1
ATOM 5896 C C . ALA E 1 128 ? -47.600 -16.169 -0.228 1.00 22.75 524 ALA E C 1
ATOM 5897 O O . ALA E 1 128 ? -47.342 -16.017 -1.411 1.00 24.54 524 ALA E O 1
ATOM 5899 N N . LEU E 1 129 ? -48.107 -15.202 0.521 1.00 21.70 525 LEU E N 1
ATOM 5900 C CA . LEU E 1 129 ? -48.548 -13.938 -0.058 1.00 22.09 525 LEU E CA 1
ATOM 5901 C C . LEU E 1 129 ? -47.475 -12.863 -0.035 1.00 27.00 525 LEU E C 1
ATOM 5902 O O . LEU E 1 129 ? -47.505 -11.945 -0.841 1.00 29.56 525 LEU E O 1
ATOM 5907 N N . GLY E 1 130 ? -46.537 -12.967 0.901 1.00 36.19 526 GLY E N 1
ATOM 5908 C CA . GLY E 1 130 ? -45.530 -11.939 1.058 1.00 37.56 526 GLY E CA 1
ATOM 5909 C C . GLY E 1 130 ? -45.991 -10.693 1.815 1.00 41.21 526 GLY E C 1
ATOM 5910 O O . GLY E 1 130 ? -45.299 -9.668 1.804 1.00 43.45 526 GLY E O 1
ATOM 5911 N N . GLN E 1 131 ? -47.145 -10.758 2.475 1.00 29.56 527 GLN E N 1
ATOM 5912 C CA . GLN E 1 131 ? -47.540 -9.674 3.366 1.00 34.96 527 GLN E CA 1
ATOM 5913 C C . GLN E 1 131 ? -47.987 -10.293 4.662 1.00 30.75 527 GLN E C 1
ATOM 5914 O O . GLN E 1 131 ? -48.194 -11.489 4.710 1.00 28.24 527 GLN E O 1
ATOM 5920 N N . ARG E 1 132 ? -48.130 -9.483 5.706 1.00 35.39 528 ARG E N 1
ATOM 5921 C CA . ARG E 1 132 ? -48.527 -9.979 7.016 1.00 34.91 528 ARG E CA 1
ATOM 5922 C C . ARG E 1 132 ? -50.035 -10.197 7.086 1.00 36.54 528 ARG E C 1
ATOM 5923 O O . ARG E 1 132 ? -50.814 -9.234 7.040 1.00 40.05 528 ARG E O 1
ATOM 5931 N N . VAL E 1 133 ? -50.450 -11.459 7.175 1.00 32.37 529 VAL E N 1
ATOM 5932 C CA . VAL E 1 133 ? -51.875 -11.792 7.248 1.00 34.00 529 VAL E CA 1
ATOM 5933 C C . VAL E 1 133 ? -52.214 -12.865 8.283 1.00 32.93 529 VAL E C 1
ATOM 5934 O O . VAL E 1 133 ? -51.490 -13.838 8.468 1.00 33.42 529 VAL E O 1
ATOM 5938 N N . SER E 1 134 ? -53.332 -12.659 8.963 1.00 32.16 530 SER E N 1
ATOM 5939 C CA . SER E 1 134 ? -53.875 -13.626 9.889 1.00 22.85 530 SER E CA 1
ATOM 5940 C C . SER E 1 134 ? -54.816 -14.537 9.116 1.00 28.47 530 SER E C 1
ATOM 5941 O O . SER E 1 134 ? -55.503 -14.094 8.195 1.00 28.74 530 SER E O 1
ATOM 5944 N N . ALA E 1 135 ? -54.847 -15.810 9.487 1.00 23.33 531 ALA E N 1
ATOM 5945 C CA . ALA E 1 135 ? -55.737 -16.753 8.837 1.00 23.68 531 ALA E CA 1
ATOM 5946 C C . ALA E 1 135 ? -56.365 -17.677 9.867 1.00 23.87 531 ALA E C 1
ATOM 5947 O O . ALA E 1 135 ? -55.947 -17.713 11.018 1.00 18.51 531 ALA E O 1
ATOM 5949 N N . ARG E 1 136 ? -57.410 -18.382 9.447 1.00 26.76 532 ARG E N 1
ATOM 5950 C CA . ARG E 1 136 ? -57.990 -19.444 10.242 1.00 24.08 532 ARG E CA 1
ATOM 5951 C C . ARG E 1 136 ? -58.599 -20.433 9.285 1.00 23.18 532 ARG E C 1
ATOM 5952 O O . ARG E 1 136 ? -58.881 -20.094 8.142 1.00 21.80 532 ARG E O 1
ATOM 5960 N N . MET E 1 137 ? -58.766 -21.665 9.743 1.00 26.23 533 MET E N 1
ATOM 5961 C CA . MET E 1 137 ? -59.338 -22.707 8.914 1.00 26.85 533 MET E CA 1
ATOM 5962 C C . MET E 1 137 ? -60.831 -22.799 9.156 1.00 31.20 533 MET E C 1
ATOM 5963 O O . MET E 1 137 ? -61.286 -22.814 10.305 1.00 32.32 533 MET E O 1
ATOM 5968 N N . LEU E 1 138 ? -61.593 -22.824 8.066 1.00 22.19 534 LEU E N 1
ATOM 5969 C CA . LEU E 1 138 ? -62.995 -23.219 8.128 1.00 26.37 534 LEU E CA 1
ATOM 5970 C C . LEU E 1 138 ? -63.095 -24.638 7.542 1.00 25.82 534 LEU E C 1
ATOM 5971 O O . LEU E 1 138 ? -63.457 -24.825 6.379 1.00 21.86 534 LEU E O 1
ATOM 5976 N N . GLY E 1 139 ? -62.717 -25.633 8.340 1.00 29.64 535 GLY E N 1
ATOM 5977 C CA . GLY E 1 139 ? -62.580 -26.981 7.829 1.00 23.95 535 GLY E CA 1
ATOM 5978 C C . GLY E 1 139 ? -61.347 -27.115 6.968 1.00 23.35 535 GLY E C 1
ATOM 5979 O O . GLY E 1 139 ? -60.233 -27.000 7.469 1.00 28.31 535 GLY E O 1
ATOM 5980 N N . ASP E 1 140 ? -61.546 -27.347 5.674 1.00 23.08 536 ASP E N 1
ATOM 5981 C CA . ASP E 1 140 ? -60.448 -27.619 4.744 1.00 19.15 536 ASP E CA 1
ATOM 5982 C C . ASP E 1 140 ? -60.092 -26.405 3.935 1.00 21.35 536 ASP E C 1
ATOM 5983 O O . ASP E 1 140 ? -59.364 -26.488 2.946 1.00 23.50 536 ASP E O 1
ATOM 5988 N N . VAL E 1 141 ? -60.612 -25.265 4.333 1.00 26.72 537 VAL E N 1
ATOM 5989 C CA . VAL E 1 141 ? -60.312 -24.068 3.586 1.00 28.66 537 VAL E CA 1
ATOM 5990 C C . VAL E 1 141 ? -59.883 -22.967 4.535 1.00 30.42 537 VAL E C 1
ATOM 5991 O O . VAL E 1 141 ? -60.075 -23.083 5.754 1.00 29.36 537 VAL E O 1
ATOM 5995 N N . MET E 1 142 ? -59.301 -21.913 3.970 1.00 29.05 538 MET E N 1
ATOM 5996 C CA . MET E 1 142 ? -58.598 -20.914 4.747 1.00 32.17 538 MET E CA 1
ATOM 5997 C C . MET E 1 142 ? -59.235 -19.559 4.511 1.00 31.71 538 MET E C 1
ATOM 5998 O O . MET E 1 1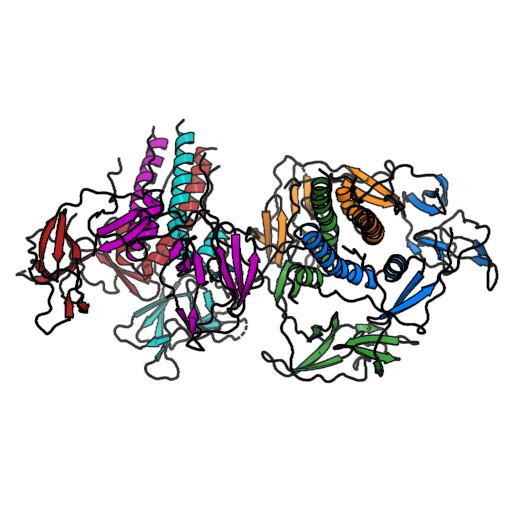42 ? -59.467 -19.178 3.368 1.00 35.10 538 MET E O 1
ATOM 6003 N N . ALA E 1 143 ? -59.529 -18.837 5.587 1.00 25.75 539 ALA E N 1
ATOM 6004 C CA . ALA E 1 143 ? -60.006 -17.461 5.472 1.00 28.49 539 ALA E CA 1
ATOM 6005 C C . ALA E 1 143 ? -58.913 -16.438 5.859 1.00 33.15 539 ALA E C 1
ATOM 6006 O O . ALA E 1 143 ? -58.446 -16.418 7.005 1.00 28.32 539 ALA E O 1
ATOM 6008 N N . ILE E 1 144 ? -58.527 -15.598 4.895 1.00 33.95 540 ILE E N 1
ATOM 6009 C CA . ILE E 1 144 ? -57.458 -14.608 5.052 1.00 31.52 540 ILE E CA 1
ATOM 6010 C C . ILE E 1 144 ? -57.953 -13.189 5.397 1.00 35.30 540 ILE E C 1
ATOM 6011 O O . ILE E 1 144 ? -59.055 -12.790 5.025 1.00 39.22 540 ILE E O 1
ATOM 6016 N N . SER E 1 145 ? -57.114 -12.430 6.099 1.00 40.62 541 SER E N 1
ATOM 6017 C CA . SER E 1 145 ? -57.339 -11.012 6.361 1.00 42.06 541 SER E CA 1
ATOM 6018 C C . SER E 1 145 ? -55.981 -10.379 6.584 1.00 39.75 541 SER E C 1
ATOM 6019 O O . SER E 1 145 ? -55.246 -10.814 7.476 1.00 40.57 541 SER E O 1
ATOM 6022 N N . ARG E 1 146 ? -55.643 -9.369 5.779 1.00 33.69 542 ARG E N 1
ATOM 6023 C CA . ARG E 1 146 ? -54.353 -8.674 5.912 1.00 41.45 542 ARG E CA 1
ATOM 6024 C C . ARG E 1 146 ? -54.177 -8.079 7.306 1.00 39.01 542 ARG E C 1
ATOM 6025 O O . ARG E 1 146 ? -55.162 -7.723 7.949 1.00 36.78 542 ARG E O 1
ATOM 6033 N N . CYS E 1 147 ? -52.932 -7.989 7.777 1.00 36.67 543 CYS E N 1
ATOM 6034 C CA . CYS E 1 147 ? -52.666 -7.374 9.079 1.00 38.70 543 CYS E CA 1
ATOM 6035 C C . CYS E 1 147 ? -52.386 -5.877 8.956 1.00 37.65 543 CYS E C 1
ATOM 6036 O O . CYS E 1 147 ? -52.051 -5.382 7.879 1.00 41.55 543 CYS E O 1
ATOM 6039 N N . VAL E 1 148 ? -52.515 -5.170 10.074 1.00 39.10 544 VAL E N 1
ATOM 6040 C CA . VAL E 1 148 ? -52.420 -3.713 10.103 1.00 43.33 544 VAL E CA 1
ATOM 6041 C C . VAL E 1 148 ? -51.220 -3.220 10.911 1.00 45.69 544 VAL E C 1
ATOM 6042 O O . VAL E 1 148 ? -51.111 -3.541 12.100 1.00 46.40 544 VAL E O 1
ATOM 6046 N N . GLU E 1 149 ? -50.337 -2.433 10.288 1.00 45.41 545 GLU E N 1
ATOM 6047 C CA . GLU E 1 149 ? -49.182 -1.869 11.000 1.00 44.97 545 GLU E CA 1
ATOM 6048 C C . GLU E 1 149 ? -49.599 -1.085 12.228 1.00 44.76 545 GLU E C 1
ATOM 6049 O O . GLU E 1 149 ? -50.552 -0.300 12.184 1.00 44.22 545 GLU E O 1
ATOM 6055 N N . VAL E 1 150 ? -48.881 -1.298 13.323 1.00 36.98 546 VAL E N 1
ATOM 6056 C CA . VAL E 1 150 ? -49.036 -0.443 14.491 1.00 42.14 546 VAL E CA 1
ATOM 6057 C C . VAL E 1 150 ? -47.979 0.637 14.398 1.00 41.15 546 VAL E C 1
ATOM 6058 O O . VAL E 1 150 ? -46.876 0.516 14.929 1.00 42.52 546 VAL E O 1
ATOM 6062 N N . ARG E 1 151 ? -48.322 1.677 13.651 1.00 78.51 547 ARG E N 1
ATOM 6063 C CA . ARG E 1 151 ? -47.498 2.867 13.562 1.00 86.15 547 ARG E CA 1
ATOM 6064 C C . ARG E 1 151 ? -47.575 3.515 14.944 1.00 90.20 547 ARG E C 1
ATOM 6065 O O . ARG E 1 151 ? -48.641 3.502 15.586 1.00 88.78 547 ARG E O 1
ATOM 6073 N N . GLY E 1 152 ? -46.449 4.046 15.417 1.00 59.64 548 GLY E N 1
ATOM 6074 C CA . GLY E 1 152 ? -46.399 4.663 16.730 1.00 57.73 548 GLY E CA 1
ATOM 6075 C C . GLY E 1 152 ? -45.641 3.834 17.751 1.00 65.48 548 GLY E C 1
ATOM 6076 O O . GLY E 1 152 ? -44.966 2.859 17.403 1.00 65.82 548 GLY E O 1
ATOM 6077 N N . GLY E 1 153 ? -45.761 4.223 19.019 1.00 82.14 549 GLY E N 1
ATOM 6078 C CA . GLY E 1 153 ? -45.001 3.609 20.098 1.00 76.99 549 GLY E CA 1
ATOM 6079 C C . GLY E 1 153 ? -45.633 2.368 20.706 1.00 73.79 549 GLY E C 1
ATOM 6080 O O . GLY E 1 153 ? -46.832 2.105 20.518 1.00 73.22 549 GLY E O 1
ATOM 6081 N N . VAL E 1 154 ? -44.810 1.613 21.437 1.00 49.23 550 VAL E N 1
ATOM 6082 C CA . VAL E 1 154 ? -45.182 0.331 22.032 1.00 43.78 550 VAL E CA 1
ATOM 6083 C C . VAL E 1 154 ? -44.388 0.139 23.319 1.00 45.46 550 VAL E C 1
ATOM 6084 O O . VAL E 1 154 ? -43.166 0.252 23.299 1.00 50.82 550 VAL E O 1
ATOM 6088 N N . TYR E 1 155 ? -45.059 -0.180 24.424 1.00 49.82 551 TYR E N 1
ATOM 6089 C CA . TYR E 1 155 ? -44.377 -0.307 25.714 1.00 48.60 551 TYR E CA 1
ATOM 6090 C C . TYR E 1 155 ? -44.681 -1.602 26.442 1.00 50.49 551 TYR E C 1
ATOM 6091 O O . TYR E 1 155 ? -45.839 -1.898 26.762 1.00 56.76 551 TYR E O 1
ATOM 6100 N N . VAL E 1 156 ? -43.637 -2.371 26.725 1.00 41.76 552 VAL E N 1
ATOM 6101 C CA . VAL E 1 156 ? -43.801 -3.606 27.476 1.00 37.28 552 VAL E CA 1
ATOM 6102 C C . VAL E 1 156 ? -43.843 -3.256 28.941 1.00 37.51 552 VAL E C 1
ATOM 6103 O O . VAL E 1 156 ? -43.385 -2.184 29.329 1.00 40.03 552 VAL E O 1
ATOM 6107 N N . GLN E 1 157 ? -44.380 -4.147 29.764 1.00 56.37 553 GLN E N 1
ATOM 6108 C CA . GLN E 1 157 ? -44.476 -3.841 31.184 1.00 63.95 553 GLN E CA 1
ATOM 6109 C C . GLN E 1 157 ? -43.608 -4.743 32.055 1.00 63.12 553 GLN E C 1
ATOM 6110 O O . GLN E 1 157 ? -43.388 -5.909 31.728 1.00 60.90 553 GLN E O 1
ATOM 6116 N N . ASN E 1 158 ? -43.130 -4.183 33.162 1.00 58.02 554 ASN E N 1
ATOM 6117 C CA . ASN E 1 158 ? -42.168 -4.847 34.032 1.00 54.17 554 ASN E CA 1
ATOM 6118 C C . ASN E 1 158 ? -42.598 -6.208 34.582 1.00 55.53 554 ASN E C 1
ATOM 6119 O O . ASN E 1 158 ? -41.758 -7.086 34.795 1.00 54.47 554 ASN E O 1
ATOM 6124 N N . SER E 1 159 ? -43.895 -6.396 34.808 1.00 37.46 555 SER E N 1
ATOM 6125 C CA . SER E 1 159 ? -44.358 -7.684 35.309 1.00 28.56 555 SER E CA 1
ATOM 6126 C C . SER E 1 159 ? -44.972 -8.591 34.247 1.00 29.17 555 SER E C 1
ATOM 6127 O O . SER E 1 159 ? -45.430 -8.142 33.188 1.00 31.36 555 SER E O 1
ATOM 6130 N N . MET E 1 160 ? -44.933 -9.884 34.547 1.00 34.02 556 MET E N 1
ATOM 6131 C CA . MET E 1 160 ? -45.534 -10.935 33.739 1.00 36.42 556 MET E CA 1
ATOM 6132 C C . MET E 1 160 ? -46.201 -11.855 34.737 1.00 36.30 556 MET E C 1
ATOM 6133 O O . MET E 1 160 ? -46.496 -13.012 34.443 1.00 34.55 556 MET E O 1
ATOM 6138 N N . ARG E 1 161 ? -46.399 -11.336 35.943 1.00 39.39 557 ARG E N 1
ATOM 6139 C CA . ARG E 1 161 ? -47.203 -12.033 36.941 1.00 52.35 557 ARG E CA 1
ATOM 6140 C C . ARG E 1 161 ? -48.653 -11.536 36.838 1.00 60.44 557 ARG E C 1
ATOM 6141 O O . ARG E 1 161 ? -48.890 -10.337 36.644 1.00 59.16 557 ARG E O 1
ATOM 6149 N N . VAL E 1 162 ? -49.613 -12.458 36.937 1.00 57.28 558 VAL E N 1
ATOM 6150 C CA . VAL E 1 162 ? -51.034 -12.104 36.988 1.00 60.03 558 VAL E CA 1
ATOM 6151 C C . VAL E 1 162 ? -51.360 -11.483 38.350 1.00 65.13 558 VAL E C 1
ATOM 6152 O O . VAL E 1 162 ? -51.140 -12.112 39.387 1.00 63.94 558 VAL E O 1
ATOM 6156 N N . PRO E 1 163 ? -51.878 -10.241 38.352 1.00 69.47 559 PRO E N 1
ATOM 6157 C CA . PRO E 1 163 ? -52.251 -9.558 39.598 1.00 68.99 559 PRO E CA 1
ATOM 6158 C C . PRO E 1 163 ? -53.307 -10.310 40.418 1.00 73.70 559 PRO E C 1
ATOM 6159 O O . PRO E 1 163 ? -53.300 -10.232 41.648 1.00 75.14 559 PRO E O 1
ATOM 6163 N N . GLY E 1 164 ? -54.189 -11.043 39.748 1.00 103.29 560 GLY E N 1
ATOM 6164 C CA . GLY E 1 164 ? -55.286 -11.697 40.436 1.00 110.33 560 GLY E CA 1
ATOM 6165 C C . GLY E 1 164 ? -55.116 -13.175 40.756 1.00 115.36 560 GLY E C 1
ATOM 6166 O O . GLY E 1 164 ? -56.078 -13.819 41.172 1.00 124.07 560 GLY E O 1
ATOM 6167 N N . GLU E 1 165 ? -53.913 -13.715 40.580 1.00 95.47 561 GLU E N 1
ATOM 6168 C CA . GLU E 1 165 ? -53.686 -15.143 40.813 1.00 98.80 561 GLU E CA 1
ATOM 6169 C C . GLU E 1 165 ? -52.211 -15.552 40.886 1.00 104.38 561 GLU E C 1
ATOM 6170 O O . GLU E 1 165 ? -51.537 -15.631 39.857 1.00 99.32 561 GLU E O 1
ATOM 6176 N N . ARG E 1 166 ? -51.718 -15.824 42.095 1.00 103.55 562 ARG E N 1
ATOM 6177 C CA . ARG E 1 166 ? -50.366 -16.359 42.272 1.00 97.62 562 ARG E CA 1
ATOM 6178 C C . ARG E 1 166 ? -50.310 -17.736 41.602 1.00 99.63 562 ARG E C 1
ATOM 6179 O O . ARG E 1 166 ? -51.335 -18.436 41.523 1.00 94.55 562 ARG E O 1
ATOM 6187 N N . GLY E 1 167 ? -49.135 -18.116 41.095 1.00 83.30 563 GLY E N 1
ATOM 6188 C CA . GLY E 1 167 ? -48.963 -19.419 40.463 1.00 79.56 563 GLY E CA 1
ATOM 6189 C C . GLY E 1 167 ? -49.372 -19.491 38.997 1.00 73.08 563 GLY E C 1
ATOM 6190 O O . GLY E 1 167 ? -49.330 -20.563 38.378 1.00 63.07 563 GLY E O 1
ATOM 6191 N N . THR E 1 168 ? -49.795 -18.352 38.451 1.00 79.71 564 THR E N 1
ATOM 6192 C CA . THR E 1 168 ? -50.089 -18.227 37.021 1.00 74.06 564 THR E CA 1
ATOM 6193 C C . THR E 1 168 ? -49.447 -16.948 36.466 1.00 67.85 564 THR E C 1
ATOM 6194 O O . THR E 1 168 ? -49.587 -15.866 37.040 1.00 68.90 564 THR E O 1
ATOM 6198 N N . CYS E 1 169 ? -48.728 -17.086 35.358 1.00 52.74 565 CYS E N 1
ATOM 6199 C CA . CYS E 1 169 ? -48.075 -15.952 34.723 1.00 50.56 565 CYS E CA 1
ATOM 6200 C C . CYS E 1 169 ? -48.432 -15.884 33.240 1.00 51.19 565 CYS E C 1
ATOM 6201 O O . CYS E 1 169 ? -48.749 -16.902 32.619 1.00 49.67 565 CYS E O 1
ATOM 6204 N N . TYR E 1 170 ? -48.362 -14.686 32.668 1.00 50.81 566 TYR E N 1
ATOM 6205 C CA . TYR E 1 170 ? -48.404 -14.541 31.224 1.00 44.39 566 TYR E CA 1
ATOM 6206 C C . TYR E 1 170 ? -47.164 -15.204 30.653 1.00 46.98 566 TYR E C 1
ATOM 6207 O O . TYR E 1 170 ? -46.063 -15.004 31.174 1.00 46.53 566 TYR E O 1
ATOM 6216 N N . SER E 1 171 ? -47.334 -16.012 29.609 1.00 41.19 567 SER E N 1
ATOM 6217 C CA . SER E 1 171 ? -46.194 -16.661 28.957 1.00 39.44 567 SER E CA 1
ATOM 6218 C C . SER E 1 171 ? -45.525 -15.793 27.889 1.00 33.73 567 SER E C 1
ATOM 6219 O O . SER E 1 171 ? -44.731 -16.285 27.105 1.00 37.42 567 SER E O 1
ATOM 6222 N N . ARG E 1 172 ? -45.880 -14.515 27.848 1.00 27.47 568 ARG E N 1
ATOM 6223 C CA . ARG E 1 172 ? -45.337 -13.547 26.904 1.00 25.29 568 ARG E CA 1
ATOM 6224 C C . ARG E 1 172 ? -45.651 -12.169 27.465 1.00 31.77 568 ARG E C 1
ATOM 6225 O O . ARG E 1 172 ? -46.716 -11.978 28.076 1.00 36.82 568 ARG E O 1
ATOM 6233 N N . PRO E 1 173 ? -44.752 -11.193 27.243 1.00 27.48 569 PRO E N 1
ATOM 6234 C CA . PRO E 1 173 ? -44.900 -9.891 27.901 1.00 31.09 569 PRO E CA 1
ATOM 6235 C C . PRO E 1 173 ? -46.231 -9.233 27.591 1.00 33.46 569 PRO E C 1
ATOM 6236 O O . PRO E 1 173 ? -46.840 -9.493 26.562 1.00 28.29 569 PRO E O 1
ATOM 6240 N N . LEU E 1 174 ? -46.679 -8.392 28.509 1.00 49.49 570 LEU E N 1
ATOM 6241 C CA . LEU E 1 174 ? -47.856 -7.572 28.293 1.00 45.74 570 LEU E CA 1
ATOM 6242 C C . LEU E 1 174 ? -47.414 -6.238 27.677 1.00 48.20 570 LEU E C 1
ATOM 6243 O O . LEU E 1 174 ? -46.410 -5.656 28.096 1.00 53.55 570 LEU E O 1
ATOM 6248 N N . VAL E 1 175 ? -48.142 -5.758 26.677 1.00 37.26 571 VAL E N 1
ATOM 6249 C CA . VAL E 1 175 ? -47.830 -4.463 26.077 1.00 39.91 571 VAL E CA 1
ATOM 6250 C C . VAL E 1 175 ? -49.027 -3.511 26.090 1.00 45.55 571 VAL E C 1
ATOM 6251 O O . VAL E 1 175 ? -50.179 -3.930 26.237 1.00 43.17 571 VAL E O 1
ATOM 6255 N N . THR E 1 176 ? -48.738 -2.223 25.926 1.00 53.43 572 THR E N 1
ATOM 6256 C CA . THR E 1 176 ? -49.767 -1.235 25.637 1.00 55.50 572 THR E CA 1
ATOM 6257 C C . THR E 1 176 ? -49.380 -0.483 24.365 1.00 54.97 572 THR E C 1
ATOM 6258 O O . THR E 1 176 ? -48.240 -0.040 24.225 1.00 49.11 572 THR E O 1
ATOM 6262 N N . PHE E 1 177 ? -50.332 -0.349 23.441 1.00 42.40 573 PHE E N 1
ATOM 6263 C CA . PHE E 1 177 ? -50.073 0.324 22.165 1.00 43.82 573 PHE E CA 1
ATOM 6264 C C . PHE E 1 177 ? -51.287 1.082 21.613 1.00 48.32 573 PHE E C 1
ATOM 6265 O O . PHE E 1 177 ? -52.336 1.183 22.267 1.00 37.43 573 PHE E O 1
ATOM 6273 N N . GLU E 1 178 ? -51.136 1.586 20.388 1.00 69.14 574 GLU E N 1
ATOM 6274 C CA . GLU E 1 178 ? -52.114 2.490 19.791 1.00 72.87 574 GLU E CA 1
ATOM 6275 C C . GLU E 1 178 ? -52.710 1.937 18.497 1.00 70.66 574 GLU E C 1
ATOM 6276 O O . GLU E 1 178 ? -52.134 2.097 17.413 1.00 69.56 574 GLU E O 1
ATOM 6282 N N . VAL E 1 184 ? -55.080 4.278 23.245 1.00 75.34 580 VAL E N 1
ATOM 6283 C CA . VAL E 1 184 ? -54.312 3.304 24.027 1.00 72.20 580 VAL E CA 1
ATOM 6284 C C . VAL E 1 184 ? -55.097 2.004 24.249 1.00 74.66 580 VAL E C 1
ATOM 6285 O O . VAL E 1 184 ? -56.335 2.003 24.272 1.00 75.05 580 VAL E O 1
ATOM 6289 N N . ILE E 1 185 ? -54.363 0.903 24.401 1.00 62.78 581 ILE E N 1
ATOM 6290 C CA . ILE E 1 185 ? -54.935 -0.446 24.386 1.00 59.61 581 ILE E CA 1
ATOM 6291 C C . ILE E 1 185 ? -54.024 -1.403 25.158 1.00 56.63 581 ILE E C 1
ATOM 6292 O O . ILE E 1 185 ? -52.805 -1.382 24.982 1.00 53.25 581 ILE E O 1
ATOM 6297 N N . GLU E 1 186 ? -54.620 -2.227 26.015 1.00 73.64 582 GLU E N 1
ATOM 6298 C CA . GLU E 1 186 ? -53.887 -3.205 26.803 1.00 69.12 582 GLU E CA 1
ATOM 6299 C C . GLU E 1 186 ? -53.950 -4.556 26.130 1.00 73.23 582 GLU E C 1
ATOM 6300 O O . GLU E 1 186 ? -55.014 -5.200 26.115 1.00 77.96 582 GLU E O 1
ATOM 6306 N N . GLY E 1 187 ? -52.814 -4.991 25.589 1.00 60.54 583 GLY E N 1
ATOM 6307 C CA . GLY E 1 187 ? -52.720 -6.269 24.909 1.00 54.07 583 GLY E CA 1
ATOM 6308 C C . GLY E 1 187 ? -51.477 -6.982 25.378 1.00 55.63 583 GLY E C 1
ATOM 6309 O O . GLY E 1 187 ? -50.909 -6.635 26.418 1.00 58.60 583 GLY E O 1
ATOM 6310 N N . GLN E 1 188 ? -51.044 -7.981 24.622 1.00 37.57 584 GLN E N 1
ATOM 6311 C CA . GLN E 1 188 ? -49.812 -8.653 24.968 1.00 33.71 584 GLN E CA 1
ATOM 6312 C C . GLN E 1 188 ? -48.994 -9.004 23.732 1.00 30.37 584 GLN E C 1
ATOM 6313 O O . GLN E 1 188 ? -49.536 -9.096 22.639 1.00 27.45 584 GLN E O 1
ATOM 6319 N N . LEU E 1 189 ? -47.678 -9.152 23.913 1.00 33.92 585 LEU E N 1
ATOM 6320 C CA . LEU E 1 189 ? -46.745 -9.416 22.812 1.00 24.87 585 LEU E CA 1
ATOM 6321 C C . LEU E 1 189 ? -46.852 -10.844 22.275 1.00 25.06 585 LEU E C 1
ATOM 6322 O O . LEU E 1 189 ? -46.614 -11.821 22.998 1.00 23.32 585 LEU E O 1
ATOM 6327 N N . GLY E 1 190 ? -47.189 -10.924 21.005 1.00 28.44 586 GLY E N 1
ATOM 6328 C CA . GLY E 1 190 ? -47.326 -12.174 20.328 1.00 28.72 586 GLY E CA 1
ATOM 6329 C C . GLY E 1 190 ? -46.061 -12.567 19.648 1.00 30.99 586 GLY E C 1
ATOM 6330 O O . GLY E 1 190 ? -44.983 -12.326 20.143 1.00 37.14 586 GLY E O 1
ATOM 6331 N N . ASP E 1 191 ? -46.195 -13.220 18.499 1.00 33.14 587 ASP E N 1
ATOM 6332 C CA . ASP E 1 191 ? -45.034 -13.696 17.755 1.00 32.18 587 ASP E CA 1
ATOM 6333 C C . ASP E 1 191 ? -44.613 -12.856 16.556 1.00 36.53 587 ASP E C 1
ATOM 6334 O O . ASP E 1 191 ? -45.423 -12.154 15.951 1.00 43.76 587 ASP E O 1
ATOM 6339 N N . ASP E 1 192 ? -43.329 -12.944 16.226 1.00 39.82 588 ASP E N 1
ATOM 6340 C CA . ASP E 1 192 ? -42.723 -12.139 15.157 1.00 42.66 588 ASP E CA 1
ATOM 6341 C C . ASP E 1 192 ? -43.372 -10.765 15.198 1.00 42.07 588 ASP E C 1
ATOM 6342 O O . ASP E 1 192 ? -43.652 -10.187 14.148 1.00 36.42 588 ASP E O 1
ATOM 6347 N N . ASN E 1 193 ? -43.610 -10.232 16.393 1.00 34.29 589 ASN E N 1
ATOM 6348 C CA . ASN E 1 193 ? -43.993 -8.848 16.515 1.00 33.68 589 ASN E CA 1
ATOM 6349 C C . ASN E 1 193 ? -45.431 -8.635 16.162 1.00 39.64 589 ASN E C 1
ATOM 6350 O O . ASN E 1 193 ? -45.775 -7.600 15.661 1.00 34.84 589 ASN E O 1
ATOM 6355 N N . GLU E 1 194 ? -46.288 -9.601 16.407 1.00 35.87 590 GLU E N 1
ATOM 6356 C CA . GLU E 1 194 ? -47.678 -9.261 16.304 1.00 30.31 590 GLU E CA 1
ATOM 6357 C C . GLU E 1 194 ? -48.116 -8.836 17.685 1.00 32.70 590 GLU E C 1
ATOM 6358 O O . GLU E 1 194 ? -47.706 -9.435 18.686 1.00 34.06 590 GLU E O 1
ATOM 6364 N N . LEU E 1 195 ? -48.931 -7.795 17.750 1.00 21.51 591 LEU E N 1
ATOM 6365 C CA . LEU E 1 195 ? -49.505 -7.374 19.015 1.00 25.16 591 LEU E CA 1
ATOM 6366 C C . LEU E 1 195 ? -50.983 -7.836 19.164 1.00 29.47 591 LEU E C 1
ATOM 6367 O O . LEU E 1 195 ? -51.889 -7.342 18.481 1.00 27.12 591 LEU E O 1
ATOM 6372 N N . LEU E 1 196 ? -51.194 -8.782 20.072 1.00 22.87 592 LEU E N 1
ATOM 6373 C CA . LEU E 1 196 ? -52.495 -9.294 20.414 1.00 22.18 592 LEU E CA 1
ATOM 6374 C C . LEU E 1 196 ? -53.252 -8.277 21.236 1.00 30.91 592 LEU E C 1
ATOM 6375 O O . LEU E 1 196 ? -52.639 -7.449 21.911 1.00 27.57 592 LEU E O 1
ATOM 6380 N N . ILE E 1 197 ? -54.586 -8.339 21.172 1.00 50.71 593 ILE E N 1
ATOM 6381 C CA . ILE E 1 197 ? -55.432 -7.402 21.906 1.00 50.74 593 ILE E CA 1
ATOM 6382 C C . ILE E 1 197 ? -56.074 -8.105 23.085 1.00 55.05 593 ILE E C 1
ATOM 6383 O O . ILE E 1 197 ? -56.761 -7.493 23.907 1.00 54.02 593 ILE E O 1
ATOM 6388 N N . SER E 1 198 ? -55.820 -9.406 23.159 1.00 73.73 594 SER E N 1
ATOM 6389 C CA . SER E 1 198 ? -56.243 -10.203 24.292 1.00 72.79 594 SER E CA 1
ATOM 6390 C C . SER E 1 198 ? -55.038 -10.652 25.119 1.00 73.51 594 SER E C 1
ATOM 6391 O O . SER E 1 198 ? -54.235 -11.488 24.686 1.00 73.12 594 SER E O 1
ATOM 6394 N N . ARG E 1 199 ? -54.919 -10.081 26.312 1.00 48.89 595 ARG E N 1
ATOM 6395 C CA . ARG E 1 199 ? -53.966 -10.558 27.294 1.00 39.46 595 ARG E CA 1
ATOM 6396 C C . ARG E 1 199 ? -54.377 -11.915 27.825 1.00 39.43 595 ARG E C 1
ATOM 6397 O O . ARG E 1 199 ? -54.746 -12.016 28.992 1.00 46.59 595 ARG E O 1
ATOM 6405 N N . ASP E 1 200 ? -54.312 -12.962 27.006 1.00 43.80 596 ASP E N 1
ATOM 6406 C CA . ASP E 1 200 ? -54.738 -14.272 27.501 1.00 51.47 596 ASP E CA 1
ATOM 6407 C C . ASP E 1 200 ? -53.916 -15.460 27.013 1.00 49.46 596 ASP E C 1
ATOM 6408 O O . ASP E 1 200 ? -54.458 -16.514 26.683 1.00 46.68 596 ASP E O 1
ATOM 6413 N N . LEU E 1 201 ? -52.601 -15.270 26.963 1.00 48.07 597 LEU E N 1
ATOM 6414 C CA . LEU E 1 201 ? -51.649 -16.377 26.886 1.00 37.59 597 LEU E CA 1
ATOM 6415 C C . LEU E 1 201 ? -51.114 -16.525 28.303 1.00 36.44 597 LEU E C 1
ATOM 6416 O O . LEU E 1 201 ? -50.580 -15.563 28.868 1.00 33.91 597 LEU E O 1
ATOM 6421 N N . ILE E 1 202 ? -51.293 -17.712 28.887 1.00 57.05 598 ILE E N 1
ATOM 6422 C CA . ILE E 1 202 ? -51.025 -17.931 30.317 1.00 55.65 598 ILE E CA 1
ATOM 6423 C C . ILE E 1 202 ? -50.470 -19.331 30.637 1.00 57.71 598 ILE E C 1
ATOM 6424 O O . ILE E 1 202 ? -50.932 -20.337 30.092 1.00 59.62 598 ILE E O 1
ATOM 6429 N N . GLU E 1 203 ? -49.464 -19.373 31.511 1.00 58.09 599 GLU E N 1
ATOM 6430 C CA . GLU E 1 203 ? -48.805 -20.614 31.903 1.00 56.13 599 GLU E CA 1
ATOM 6431 C C . GLU E 1 203 ? -48.674 -20.696 33.433 1.00 57.54 599 GLU E C 1
ATOM 6432 O O . GLU E 1 203 ? -48.631 -19.668 34.112 1.00 60.85 599 GLU E O 1
ATOM 6438 N N . PRO E 1 204 ? -48.626 -21.923 33.982 1.00 55.51 600 PRO E N 1
ATOM 6439 C CA . PRO E 1 204 ? -48.271 -22.130 35.395 1.00 56.66 600 PRO E CA 1
ATOM 6440 C C . PRO E 1 204 ? -46.826 -21.701 35.696 1.00 62.58 600 PRO E C 1
ATOM 6441 O O . PRO E 1 204 ? -45.888 -22.117 34.989 1.00 62.34 600 PRO E O 1
ATOM 6445 N N . CYS E 1 205 ? -46.651 -20.903 36.747 1.00 81.87 601 CYS E N 1
ATOM 6446 C CA . CYS E 1 205 ? -45.332 -20.396 37.144 1.00 85.33 601 CYS E CA 1
ATOM 6447 C C . CYS E 1 205 ? -44.335 -21.472 37.593 1.00 84.61 601 CYS E C 1
ATOM 6448 O O . CYS E 1 205 ? -44.630 -22.298 38.462 1.00 83.59 601 CYS E O 1
ATOM 6451 N N . THR E 1 206 ? -43.147 -21.444 36.995 1.00 62.12 602 THR E N 1
ATOM 6452 C CA . THR E 1 206 ? -42.067 -22.350 37.371 1.00 56.19 602 THR E CA 1
ATOM 6453 C C . THR E 1 206 ? -40.881 -21.538 37.901 1.00 59.45 602 THR E C 1
ATOM 6454 O O . THR E 1 206 ? -40.923 -20.307 37.919 1.00 57.10 602 THR E O 1
ATOM 6458 N N . GLY E 1 207 ? -39.833 -22.219 38.353 1.00 76.53 603 GLY E N 1
ATOM 6459 C CA . GLY E 1 207 ? -38.638 -21.522 38.795 1.00 78.79 603 GLY E CA 1
ATOM 6460 C C . GLY E 1 207 ? -37.657 -21.444 37.641 1.00 82.09 603 GLY E C 1
ATOM 6461 O O . GLY E 1 207 ? -37.969 -21.924 36.544 1.00 83.80 603 GLY E O 1
ATOM 6462 N N . ASN E 1 208 ? -36.488 -20.846 37.879 1.00 77.40 604 ASN E N 1
ATOM 6463 C CA . ASN E 1 208 ? -35.423 -20.796 36.877 1.00 81.20 604 ASN E CA 1
ATOM 6464 C C . ASN E 1 208 ? -35.912 -20.262 35.545 1.00 75.21 604 ASN E C 1
ATOM 6465 O O . ASN E 1 208 ? -35.510 -20.738 34.479 1.00 75.23 604 ASN E O 1
ATOM 6470 N N . HIS E 1 209 ? -36.783 -19.268 35.616 1.00 63.56 605 HIS E N 1
ATOM 6471 C CA . HIS E 1 209 ? -37.465 -18.787 34.433 1.00 55.67 605 HIS E CA 1
ATOM 6472 C C . HIS E 1 209 ? -36.762 -17.602 33.784 1.00 50.66 605 HIS E C 1
ATOM 6473 O O . HIS E 1 209 ? -36.717 -16.494 34.342 1.00 48.47 605 HIS E O 1
ATOM 6480 N N . ARG E 1 210 ? -36.207 -17.857 32.603 1.00 42.74 606 ARG E N 1
ATOM 6481 C CA . ARG E 1 210 ? -35.551 -16.826 31.806 1.00 41.92 606 ARG E CA 1
ATOM 6482 C C . ARG E 1 210 ? -36.083 -16.854 30.366 1.00 36.63 606 ARG E C 1
ATOM 6483 O O . ARG E 1 210 ? -36.280 -17.929 29.782 1.00 32.75 606 ARG E O 1
ATOM 6491 N N . ARG E 1 211 ? -36.335 -15.677 29.799 1.00 23.81 607 ARG E N 1
ATOM 6492 C CA . ARG E 1 211 ? -37.033 -15.614 28.527 1.00 22.26 607 ARG E CA 1
ATOM 6493 C C . ARG E 1 211 ? -36.618 -14.414 27.730 1.00 24.34 607 ARG E C 1
ATOM 6494 O O . ARG E 1 211 ? -36.541 -13.300 28.249 1.00 24.33 607 ARG E O 1
ATOM 6502 N N . TYR E 1 212 ? -36.369 -14.656 26.450 1.00 33.78 608 TYR E N 1
ATOM 6503 C CA . TYR E 1 212 ? -36.091 -13.602 25.498 1.00 30.24 608 TYR E CA 1
ATOM 6504 C C . TYR E 1 212 ? -37.277 -13.585 24.548 1.00 32.36 608 TYR E C 1
ATOM 6505 O O . TYR E 1 212 ? -37.814 -14.646 24.201 1.00 31.79 608 TYR E O 1
ATOM 6514 N N . PHE E 1 213 ? -37.695 -12.399 24.123 1.00 29.06 609 PHE E N 1
ATOM 6515 C CA . PHE E 1 213 ? -38.835 -12.294 23.219 1.00 31.32 609 PHE E CA 1
ATOM 6516 C C . PHE E 1 213 ? -38.530 -11.295 22.122 1.00 29.96 609 PHE E C 1
ATOM 6517 O O . PHE E 1 213 ? -38.099 -10.182 22.430 1.00 28.14 609 PHE E O 1
ATOM 6525 N N . LYS E 1 214 ? -38.789 -11.655 20.862 1.00 17.48 610 LYS E N 1
ATOM 6526 C CA . LYS E 1 214 ? -38.644 -10.681 19.788 1.00 20.88 610 LYS E CA 1
ATOM 6527 C C . LYS E 1 214 ? -39.491 -9.418 20.004 1.00 26.00 610 LYS E C 1
ATOM 6528 O O . LYS E 1 214 ? -40.712 -9.490 20.047 1.00 24.30 610 LYS E O 1
ATOM 6534 N N . LEU E 1 215 ? -38.831 -8.269 20.157 1.00 35.72 611 LEU E N 1
ATOM 6535 C CA . LEU E 1 215 ? -39.508 -6.973 20.339 1.00 34.56 611 LEU E CA 1
ATOM 6536 C C . LEU E 1 215 ? -38.942 -5.951 19.365 1.00 35.26 611 LEU E C 1
ATOM 6537 O O . LEU E 1 215 ? -37.785 -5.529 19.502 1.00 37.56 611 LEU E O 1
ATOM 6542 N N . GLY E 1 216 ? -39.754 -5.535 18.400 1.00 21.51 612 GLY E N 1
ATOM 6543 C CA . GLY E 1 216 ? -39.266 -4.695 17.328 1.00 24.45 612 GLY E CA 1
ATOM 6544 C C . GLY E 1 216 ? -38.086 -5.357 16.636 1.00 29.27 612 GLY E C 1
ATOM 6545 O O . GLY E 1 216 ? -38.213 -6.454 16.089 1.00 27.24 612 GLY E O 1
ATOM 6546 N N . GLY E 1 217 ? -36.928 -4.700 16.680 1.00 44.75 613 GLY E N 1
ATOM 6547 C CA . GLY E 1 217 ? -35.746 -5.172 15.971 1.00 45.78 613 GLY E CA 1
ATOM 6548 C C . GLY E 1 217 ? -34.755 -5.893 16.863 1.00 42.15 613 GLY E C 1
ATOM 6549 O O . GLY E 1 217 ? -33.772 -6.465 16.385 1.00 40.02 613 GLY E O 1
ATOM 6550 N N . GLY E 1 218 ? -35.016 -5.863 18.165 1.00 41.18 614 GLY E N 1
ATOM 6551 C CA . GLY E 1 218 ? -34.167 -6.540 19.122 1.00 39.21 614 GLY E CA 1
ATOM 6552 C C . GLY E 1 218 ? -35.008 -7.413 20.024 1.00 42.38 614 GLY E C 1
ATOM 6553 O O . GLY E 1 218 ? -36.155 -7.708 19.703 1.00 44.73 614 GLY E O 1
ATOM 6554 N N . TYR E 1 219 ? -34.447 -7.835 21.148 1.00 33.19 615 TYR E N 1
ATOM 6555 C CA . TYR E 1 219 ? -35.152 -8.744 22.038 1.00 30.70 615 TYR E CA 1
ATOM 6556 C C . TYR E 1 219 ? -35.242 -8.169 23.444 1.00 34.94 615 TYR E C 1
ATOM 6557 O O . TYR E 1 219 ? -34.367 -7.421 23.881 1.00 42.74 615 TYR E O 1
ATOM 6566 N N . VAL E 1 220 ? -36.305 -8.506 24.158 1.00 26.62 616 VAL E N 1
ATOM 6567 C CA . VAL E 1 220 ? -36.402 -8.110 25.550 1.00 23.89 616 VAL E CA 1
ATOM 6568 C C . VAL E 1 220 ? -36.174 -9.322 26.437 1.00 28.59 616 VAL E C 1
ATOM 6569 O O . VAL E 1 220 ? -36.560 -10.450 26.092 1.00 25.83 616 VAL E O 1
ATOM 6573 N N . TYR E 1 221 ? -35.520 -9.097 27.572 1.00 29.86 617 TYR E N 1
ATOM 6574 C CA . TYR E 1 221 ? -35.127 -10.194 28.440 1.00 26.38 617 TYR E CA 1
ATOM 6575 C C . TYR E 1 221 ? -35.886 -10.144 29.765 1.00 26.89 617 TYR E C 1
ATOM 6576 O O . TYR E 1 221 ? -35.972 -9.094 30.406 1.00 30.56 617 TYR E O 1
ATOM 6585 N N . TYR E 1 222 ? -36.440 -11.281 30.167 1.00 33.29 618 TYR E N 1
ATOM 6586 C CA . TYR E 1 222 ? -37.248 -11.363 31.387 1.00 36.40 618 TYR E CA 1
ATOM 6587 C C . TYR E 1 222 ? -36.714 -12.454 32.277 1.00 35.25 618 TYR E C 1
ATOM 6588 O O . TYR E 1 222 ? -36.302 -13.506 31.787 1.00 37.15 618 TYR E O 1
ATOM 6597 N N . GLU E 1 223 ? -36.742 -12.207 33.583 1.00 38.37 619 GLU E N 1
ATOM 6598 C CA . GLU E 1 223 ? -36.107 -13.094 34.551 1.00 42.78 619 GLU E CA 1
ATOM 6599 C C . GLU E 1 223 ? -36.979 -13.209 35.789 1.00 40.93 619 GLU E C 1
ATOM 6600 O O . GLU E 1 223 ? -37.300 -12.204 36.424 1.00 37.42 619 GLU E O 1
ATOM 6606 N N . ASP E 1 224 ? -37.340 -14.442 36.129 1.00 52.80 620 ASP E N 1
ATOM 6607 C CA . ASP E 1 224 ? -38.360 -14.710 37.144 1.00 54.71 620 ASP E CA 1
ATOM 6608 C C . ASP E 1 224 ? -39.595 -13.821 36.943 1.00 54.38 620 ASP E C 1
ATOM 6609 O O . ASP E 1 224 ? -40.114 -13.256 37.900 1.00 55.15 620 ASP E O 1
ATOM 6614 N N . TYR E 1 225 ? -40.026 -13.700 35.683 1.00 38.06 621 TYR E N 1
ATOM 6615 C CA . TYR E 1 225 ? -41.236 -12.957 35.287 1.00 38.93 621 TYR E CA 1
ATOM 6616 C C . TYR E 1 225 ? -41.215 -11.452 35.553 1.00 35.11 621 TYR E C 1
ATOM 6617 O O . TYR E 1 225 ? -42.254 -10.792 35.534 1.00 30.88 621 TYR E O 1
ATOM 6626 N N . SER E 1 226 ? -40.025 -10.922 35.801 1.00 36.86 622 SER E N 1
ATOM 6627 C CA . SER E 1 226 ? -39.851 -9.496 35.977 1.00 36.23 622 SER E CA 1
ATOM 6628 C C . SER E 1 226 ? -38.946 -9.049 34.851 1.00 41.69 622 SER E C 1
ATOM 6629 O O . SER E 1 226 ? -38.042 -9.780 34.439 1.00 44.40 622 SER E O 1
ATOM 6632 N N . TYR E 1 227 ? -39.176 -7.855 34.339 1.00 39.80 623 TYR E N 1
ATOM 6633 C CA . TYR E 1 227 ? -38.380 -7.372 33.229 1.00 39.42 623 TYR E CA 1
ATOM 6634 C C . TYR E 1 227 ? -36.965 -7.028 33.713 1.00 46.79 623 TYR E C 1
ATOM 6635 O O . TYR E 1 227 ? -36.778 -6.643 34.881 1.00 43.09 623 TYR E O 1
ATOM 6644 N N . VAL E 1 228 ? -35.984 -7.184 32.815 1.00 47.39 624 VAL E N 1
ATOM 6645 C CA . VAL E 1 228 ? -34.584 -6.862 33.095 1.00 40.94 624 VAL E CA 1
ATOM 6646 C C . VAL E 1 228 ? -33.988 -5.866 32.096 1.00 42.10 624 VAL E C 1
ATOM 6647 O O . VAL E 1 228 ? -33.600 -4.758 32.471 1.00 47.10 624 VAL E O 1
ATOM 6651 N N . ARG E 1 229 ? -33.886 -6.252 30.832 1.00 44.98 625 ARG E N 1
ATOM 6652 C CA . ARG E 1 229 ? -33.243 -5.369 29.864 1.00 50.92 625 ARG E CA 1
ATOM 6653 C C . ARG E 1 229 ? -33.473 -5.809 28.441 1.00 51.46 625 ARG E C 1
ATOM 6654 O O . ARG E 1 229 ? -33.941 -6.923 28.199 1.00 52.55 625 ARG E O 1
ATOM 6662 N N . MET E 1 230 ? -33.124 -4.923 27.509 1.00 44.52 626 MET E N 1
ATOM 6663 C CA . MET E 1 230 ? -33.138 -5.220 26.083 1.00 42.54 626 MET E CA 1
ATOM 6664 C C . MET E 1 230 ? -31.774 -5.759 25.690 1.00 50.34 626 MET E C 1
ATOM 6665 O O . MET E 1 230 ? -30.751 -5.200 26.077 1.00 54.87 626 MET E O 1
ATOM 6670 N N . VAL E 1 231 ? -31.754 -6.844 24.924 1.00 47.01 627 VAL E N 1
ATOM 6671 C CA . VAL E 1 231 ? -30.504 -7.450 24.473 1.00 34.00 627 VAL E CA 1
ATOM 6672 C C . VAL E 1 231 ? -30.528 -7.598 22.971 1.00 39.35 627 VAL E C 1
ATOM 6673 O O . VAL E 1 231 ? -31.596 -7.643 22.366 1.00 42.87 627 VAL E O 1
ATOM 6677 N N . GLU E 1 232 ? -29.364 -7.665 22.344 1.00 56.50 628 GLU E N 1
ATOM 6678 C CA . GLU E 1 232 ? -29.345 -8.063 20.946 1.00 59.16 628 GLU E CA 1
ATOM 6679 C C . GLU E 1 232 ? -28.864 -9.505 20.915 1.00 60.97 628 GLU E C 1
ATOM 6680 O O . GLU E 1 232 ? -28.114 -9.927 21.811 1.00 64.46 628 GLU E O 1
ATOM 6686 N N . VAL E 1 233 ? -29.314 -10.274 19.924 1.00 36.23 629 VAL E N 1
ATOM 6687 C CA . VAL E 1 233 ? -28.969 -11.694 19.867 1.00 31.21 629 VAL E CA 1
ATOM 6688 C C . VAL E 1 233 ? -28.493 -12.016 18.469 1.00 30.53 629 VAL E C 1
ATOM 6689 O O . VAL E 1 233 ? -29.237 -12.599 17.687 1.00 31.62 629 VAL E O 1
ATOM 6693 N N . PRO E 1 234 ? -27.244 -11.625 18.146 1.00 53.96 630 PRO E N 1
ATOM 6694 C CA . PRO E 1 234 ? -26.730 -11.752 16.775 1.00 50.26 630 PRO E CA 1
ATOM 6695 C C . PRO E 1 234 ? -26.158 -13.133 16.495 1.00 46.30 630 PRO E C 1
ATOM 6696 O O . PRO E 1 234 ? -25.866 -13.447 15.329 1.00 44.39 630 PRO E O 1
ATOM 6700 N N . GLU E 1 235 ? -25.984 -13.927 17.551 1.00 34.09 631 GLU E N 1
ATOM 6701 C CA . GLU E 1 235 ? -25.600 -15.324 17.408 1.00 28.17 631 GLU E CA 1
ATOM 6702 C C . GLU E 1 235 ? -26.705 -16.030 16.631 1.00 31.80 631 GLU E C 1
ATOM 6703 O O . GLU E 1 235 ? -27.891 -16.020 16.993 1.00 34.46 631 GLU E O 1
ATOM 6709 N N . THR E 1 236 ? -26.315 -16.648 15.543 1.00 24.12 632 THR E N 1
ATOM 6710 C CA . THR E 1 236 ? -27.287 -17.091 14.591 1.00 15.83 632 THR E CA 1
ATOM 6711 C C . THR E 1 236 ? -26.974 -18.504 14.179 1.00 20.99 632 THR E C 1
ATOM 6712 O O . THR E 1 236 ? -25.818 -18.871 13.895 1.00 20.46 632 THR E O 1
ATOM 6716 N N . ILE E 1 237 ? -28.023 -19.310 14.202 1.00 26.69 633 ILE E N 1
ATOM 6717 C CA . ILE E 1 237 ? -27.953 -20.680 13.761 1.00 21.37 633 ILE E CA 1
ATOM 6718 C C . ILE E 1 237 ? -28.781 -20.708 12.487 1.00 23.38 633 ILE E C 1
ATOM 6719 O O . ILE E 1 237 ? -29.679 -19.878 12.293 1.00 25.44 633 ILE E O 1
ATOM 6724 N N . SER E 1 238 ? -28.462 -21.605 11.575 1.00 21.52 634 SER E N 1
ATOM 6725 C CA . SER E 1 238 ? -29.176 -21.566 10.317 1.00 23.38 634 SER E CA 1
ATOM 6726 C C . SER E 1 238 ? -29.187 -22.898 9.601 1.00 23.00 634 SER E C 1
ATOM 6727 O O . SER E 1 238 ? -28.240 -23.680 9.674 1.00 23.65 634 SER E O 1
ATOM 6730 N N . THR E 1 239 ? -30.291 -23.139 8.908 1.00 27.04 635 THR E N 1
ATOM 6731 C CA . THR E 1 239 ? -30.455 -24.342 8.112 1.00 27.66 635 THR E CA 1
ATOM 6732 C C . THR E 1 239 ? -30.391 -24.005 6.641 1.00 28.74 635 THR E C 1
ATOM 6733 O O . THR E 1 239 ? -30.548 -24.899 5.815 1.00 37.33 635 THR E O 1
ATOM 6737 N N . ARG E 1 240 ? -30.180 -22.730 6.311 1.00 18.45 636 ARG E N 1
ATOM 6738 C CA . ARG E 1 240 ? -30.065 -22.343 4.908 1.00 23.92 636 ARG E CA 1
ATOM 6739 C C . ARG E 1 240 ? -29.003 -23.177 4.220 1.00 29.15 636 ARG E C 1
ATOM 6740 O O . ARG E 1 240 ? -27.902 -23.364 4.751 1.00 34.76 636 ARG E O 1
ATOM 6748 N N . VAL E 1 241 ? -29.323 -23.677 3.036 1.00 31.72 637 VAL E N 1
ATOM 6749 C CA . VAL E 1 241 ? -28.312 -24.332 2.237 1.00 35.12 637 VAL E CA 1
ATOM 6750 C C . VAL E 1 241 ? -27.811 -23.307 1.224 1.00 36.80 637 VAL E C 1
ATOM 6751 O O . VAL E 1 241 ? -28.601 -22.699 0.503 1.00 33.69 637 VAL E O 1
ATOM 6755 N N . THR E 1 242 ? -26.505 -23.075 1.196 1.00 41.07 638 THR E N 1
ATOM 6756 C CA . THR E 1 242 ? -25.984 -22.048 0.301 1.00 46.47 638 THR E CA 1
ATOM 6757 C C . THR E 1 242 ? -25.483 -22.662 -1.003 1.00 46.69 638 THR E C 1
ATOM 6758 O O . THR E 1 242 ? -25.025 -23.810 -1.033 1.00 42.76 638 THR E O 1
ATOM 6762 N N . LEU E 1 243 ? -25.601 -21.886 -2.075 1.00 51.09 639 LEU E N 1
ATOM 6763 C CA . LEU E 1 243 ? -25.257 -22.326 -3.418 1.00 55.00 639 LEU E CA 1
ATOM 6764 C C . LEU E 1 243 ? -24.434 -21.229 -4.085 1.00 57.73 639 LEU E C 1
ATOM 6765 O O . LEU E 1 243 ? -24.992 -20.328 -4.706 1.00 56.29 639 LEU E O 1
ATOM 6770 N N . ASN E 1 244 ? -23.113 -21.289 -3.941 1.00 83.42 640 ASN E N 1
ATOM 6771 C CA . ASN E 1 244 ? -22.251 -20.242 -4.492 1.00 95.76 640 ASN E CA 1
ATOM 6772 C C . ASN E 1 244 ? -22.004 -20.407 -5.993 1.00 97.32 640 ASN E C 1
ATOM 6773 O O . ASN E 1 244 ? -21.943 -21.524 -6.507 1.00 93.07 640 ASN E O 1
ATOM 6778 N N . ASP F 1 61 ? -26.683 -45.861 13.690 1.00 46.23 64 ASP F N 1
ATOM 6779 C CA . ASP F 1 61 ? -25.665 -44.851 13.962 1.00 55.49 64 ASP F CA 1
ATOM 6780 C C . ASP F 1 61 ? -25.239 -44.801 15.451 1.00 53.66 64 ASP F C 1
ATOM 6781 O O . ASP F 1 61 ? -25.226 -45.830 16.142 1.00 46.14 64 ASP F O 1
ATOM 6786 N N . ARG F 1 62 ? -24.896 -43.606 15.934 1.00 50.36 65 ARG F N 1
ATOM 6787 C CA . ARG F 1 62 ? -24.191 -43.455 17.211 1.00 46.99 65 ARG F CA 1
ATOM 6788 C C . ARG F 1 62 ? -25.074 -43.110 18.410 1.00 48.54 65 ARG F C 1
ATOM 6789 O O . ARG F 1 62 ? -26.119 -42.463 18.272 1.00 50.25 65 ARG F O 1
ATOM 6797 N N . PHE F 1 63 ? -24.633 -43.538 19.590 1.00 30.08 66 PHE F N 1
ATOM 6798 C CA . PHE F 1 63 ? -25.291 -43.191 20.838 1.00 21.99 66 PHE F CA 1
ATOM 6799 C C . PHE F 1 63 ? -24.874 -41.808 21.284 1.00 23.64 66 PHE F C 1
ATOM 6800 O O . PHE F 1 63 ? -23.727 -41.409 21.077 1.00 28.23 66 PHE F O 1
ATOM 6808 N N . TYR F 1 64 ? -25.800 -41.060 21.876 1.00 22.60 67 TYR F N 1
ATOM 6809 C CA . TYR F 1 64 ? -25.454 -39.762 22.431 1.00 21.11 67 TYR F CA 1
ATOM 6810 C C . TYR F 1 64 ? -26.083 -39.617 23.795 1.00 19.87 67 TYR F C 1
ATOM 6811 O O . TYR F 1 64 ? -27.082 -40.242 24.069 1.00 21.08 67 TYR F O 1
ATOM 6820 N N . VAL F 1 65 ? -25.446 -38.832 24.658 1.00 21.42 68 VAL F N 1
ATOM 6821 C CA . VAL F 1 65 ? -26.076 -38.300 25.846 1.00 15.23 68 VAL F CA 1
ATOM 6822 C C . VAL F 1 65 ? -26.044 -36.783 25.712 1.00 17.77 68 VAL F C 1
ATOM 6823 O O . VAL F 1 65 ? -25.086 -36.206 25.189 1.00 16.90 68 VAL F O 1
ATOM 6827 N N . CYS F 1 66 ? -27.111 -36.130 26.145 1.00 22.51 69 CYS F N 1
ATOM 6828 C CA . CYS F 1 66 ? -27.217 -34.703 25.934 1.00 22.43 69 CYS F CA 1
ATOM 6829 C C . CYS F 1 66 ? -27.340 -33.977 27.252 1.00 21.63 69 CYS F C 1
ATOM 6830 O O . CYS F 1 66 ? -28.294 -34.155 27.988 1.00 22.15 69 CYS F O 1
ATOM 6833 N N . PRO F 1 67 ? -26.345 -33.163 27.577 1.00 25.95 70 PRO F N 1
ATOM 6834 C CA . PRO F 1 67 ? -26.528 -32.438 28.836 1.00 25.26 70 PRO F CA 1
ATOM 6835 C C . PRO F 1 67 ? -27.640 -31.400 28.663 1.00 21.59 70 PRO F C 1
ATOM 6836 O O . PRO F 1 67 ? -27.985 -31.045 27.539 1.00 18.89 70 PRO F O 1
ATOM 6840 N N . PRO F 1 68 ? -28.199 -30.912 29.773 1.00 29.06 71 PRO F N 1
ATOM 6841 C CA . PRO F 1 68 ? -29.225 -29.876 29.656 1.00 27.46 71 PRO F CA 1
ATOM 6842 C C . PRO F 1 68 ? -28.624 -28.636 29.008 1.00 31.60 71 PRO F C 1
ATOM 6843 O O . PRO F 1 68 ? -27.462 -28.314 29.283 1.00 29.06 71 PRO F O 1
ATOM 6847 N N . PRO F 1 69 ? -29.390 -27.953 28.144 1.00 21.62 72 PRO F N 1
ATOM 6848 C CA . PRO F 1 69 ? -28.914 -26.649 27.669 1.00 14.41 72 PRO F CA 1
ATOM 6849 C C . PRO F 1 69 ? -28.916 -25.715 28.843 1.00 14.92 72 PRO F C 1
ATOM 6850 O O . PRO F 1 69 ? -29.876 -25.682 29.586 1.00 27.29 72 PRO F O 1
ATOM 6854 N N . SER F 1 70 ? -27.854 -24.971 29.050 1.00 34.42 73 SER F N 1
ATOM 6855 C CA . SER F 1 70 ? -27.855 -24.039 30.171 1.00 38.50 73 SER F CA 1
ATOM 6856 C C . SER F 1 70 ? -28.365 -22.734 29.603 1.00 32.80 73 SER F C 1
ATOM 6857 O O . SER F 1 70 ? -28.633 -22.641 28.405 1.00 37.31 73 SER F O 1
ATOM 6860 N N . GLY F 1 71 ? -28.492 -21.713 30.430 1.00 42.58 74 GLY F N 1
ATOM 6861 C CA . GLY F 1 71 ? -29.132 -20.508 29.936 1.00 55.04 74 GLY F CA 1
ATOM 6862 C C . GLY F 1 71 ? -28.150 -19.412 29.638 1.00 52.81 74 GLY F C 1
ATOM 6863 O O . GLY F 1 71 ? -28.547 -18.331 29.172 1.00 56.10 74 GLY F O 1
ATOM 6864 N N . SER F 1 72 ? -26.878 -19.716 29.891 1.00 25.11 75 SER F N 1
ATOM 6865 C CA . SER F 1 72 ? -25.815 -18.733 29.904 1.00 23.26 75 SER F CA 1
ATOM 6866 C C . SER F 1 72 ? -25.659 -18.047 28.570 1.00 20.37 75 SER F C 1
ATOM 6867 O O . SER F 1 72 ? -25.479 -16.822 28.496 1.00 19.10 75 SER F O 1
ATOM 6870 N N . THR F 1 73 ? -25.786 -18.865 27.530 1.00 23.40 76 THR F N 1
ATOM 6871 C CA . THR F 1 73 ? -25.503 -18.524 26.142 1.00 21.39 76 THR F CA 1
ATOM 6872 C C . THR F 1 73 ? -26.767 -18.781 25.294 1.00 18.17 76 THR F C 1
ATOM 6873 O O . THR F 1 73 ? -27.459 -19.778 25.477 1.00 15.59 76 THR F O 1
ATOM 6877 N N . VAL F 1 74 ? -27.064 -17.921 24.336 1.00 7.27 77 VAL F N 1
ATOM 6878 C CA . VAL F 1 74 ? -28.337 -18.069 23.656 1.00 7.12 77 VAL F CA 1
ATOM 6879 C C . VAL F 1 74 ? -28.272 -17.703 22.177 1.00 12.88 77 VAL F C 1
ATOM 6880 O O . VAL F 1 74 ? -27.609 -16.738 21.801 1.00 16.60 77 VAL F O 1
ATOM 6884 N N . VAL F 1 75 ? -28.928 -18.490 21.323 1.00 24.07 78 VAL F N 1
ATOM 6885 C CA . VAL F 1 75 ? -28.907 -18.227 19.876 1.00 23.64 78 VAL F CA 1
ATOM 6886 C C . VAL F 1 75 ? -30.309 -18.228 19.278 1.00 23.46 78 VAL F C 1
ATOM 6887 O O . VAL F 1 75 ? -31.261 -18.590 19.961 1.00 23.31 78 VAL F O 1
ATOM 6891 N N . ARG F 1 76 ? -30.431 -17.827 18.010 1.00 20.13 79 ARG F N 1
ATOM 6892 C CA . ARG F 1 76 ? -31.738 -17.737 17.336 1.00 15.79 79 ARG F CA 1
ATOM 6893 C C . ARG F 1 76 ? -31.681 -18.199 15.890 1.00 19.28 79 ARG F C 1
ATOM 6894 O O . ARG F 1 76 ? -30.638 -18.141 15.261 1.00 22.29 79 ARG F O 1
ATOM 6902 N N . LEU F 1 77 ? -32.790 -18.682 15.350 1.00 27.88 80 LEU F N 1
ATOM 6903 C CA . LEU F 1 77 ? -32.780 -19.085 13.942 1.00 29.79 80 LEU F CA 1
ATOM 6904 C C . LEU F 1 77 ? -32.567 -17.870 13.045 1.00 28.20 80 LEU F C 1
ATOM 6905 O O . LEU F 1 77 ? -33.300 -16.863 13.146 1.00 31.89 80 LEU F O 1
ATOM 6910 N N . GLU F 1 78 ? -31.561 -17.966 12.180 1.00 23.13 81 GLU F N 1
ATOM 6911 C CA . GLU F 1 78 ? -31.266 -16.921 11.198 1.00 27.83 81 GLU F CA 1
ATOM 6912 C C . GLU F 1 78 ? -32.473 -16.625 10.322 1.00 31.40 81 GLU F C 1
ATOM 6913 O O . GLU F 1 78 ? -32.945 -17.515 9.606 1.00 33.09 81 GLU F O 1
ATOM 6919 N N . PRO F 1 79 ? -32.959 -15.369 10.360 1.00 31.59 82 PRO F N 1
ATOM 6920 C CA . PRO F 1 79 ? -34.053 -14.846 9.532 1.00 32.94 82 PRO F CA 1
ATOM 6921 C C . PRO F 1 79 ? -33.811 -14.908 8.024 1.00 35.01 82 PRO F C 1
ATOM 6922 O O . PRO F 1 79 ? -32.718 -15.231 7.530 1.00 36.14 82 PRO F O 1
ATOM 6926 N N . GLU F 1 80 ? -34.859 -14.590 7.281 1.00 40.89 83 GLU F N 1
ATOM 6927 C CA . GLU F 1 80 ? -34.838 -14.777 5.845 1.00 44.37 83 GLU F CA 1
ATOM 6928 C C . GLU F 1 80 ? -33.856 -13.789 5.262 1.00 47.17 83 GLU F C 1
ATOM 6929 O O . GLU F 1 80 ? -33.534 -12.783 5.904 1.00 44.31 83 GLU F O 1
ATOM 6935 N N . GLN F 1 81 ? -33.372 -14.067 4.054 1.00 55.38 84 GLN F N 1
ATOM 6936 C CA . GLN F 1 81 ? -32.400 -13.168 3.438 1.00 59.29 84 GLN F CA 1
ATOM 6937 C C . GLN F 1 81 ? -32.837 -12.564 2.119 1.00 58.91 84 GLN F C 1
ATOM 6938 O O . GLN F 1 81 ? -33.480 -13.219 1.304 1.00 59.57 84 GLN F O 1
ATOM 6944 N N . ALA F 1 82 ? -32.480 -11.294 1.944 1.00 60.18 85 ALA F N 1
ATOM 6945 C CA . ALA F 1 82 ? -32.719 -10.567 0.709 1.00 61.04 85 ALA F CA 1
ATOM 6946 C C . ALA F 1 82 ? -32.101 -11.346 -0.434 1.00 63.25 85 ALA F C 1
ATOM 6947 O O . ALA F 1 82 ? -30.979 -11.849 -0.312 1.00 65.30 85 ALA F O 1
ATOM 6949 N N . CYS F 1 83 ? -32.827 -11.461 -1.539 1.00 62.18 86 CYS F N 1
ATOM 6950 C CA . CYS F 1 83 ? -32.277 -12.152 -2.695 1.00 67.96 86 CYS F CA 1
ATOM 6951 C C . CYS F 1 83 ? -31.619 -11.180 -3.672 1.00 71.21 86 CYS F C 1
ATOM 6952 O O . CYS F 1 83 ? -32.053 -10.031 -3.801 1.00 69.16 86 CYS F O 1
ATOM 6955 N N . PRO F 1 84 ? -30.542 -11.635 -4.336 1.00 72.93 87 PRO F N 1
ATOM 6956 C CA . PRO F 1 84 ? -29.912 -10.931 -5.461 1.00 75.22 87 PRO F CA 1
ATOM 6957 C C . PRO F 1 84 ? -30.933 -10.401 -6.475 1.00 77.72 87 PRO F C 1
ATOM 6958 O O . PRO F 1 84 ? -31.915 -11.092 -6.770 1.00 77.48 87 PRO F O 1
ATOM 6962 N N . ASP F 1 93 ? -27.532 -16.224 -18.271 1.00 102.91 489 ASP F N 1
ATOM 6963 C CA . ASP F 1 93 ? -28.900 -15.930 -17.859 1.00 105.32 489 ASP F CA 1
ATOM 6964 C C . ASP F 1 93 ? -29.446 -17.051 -16.990 1.00 99.95 489 ASP F C 1
ATOM 6965 O O . ASP F 1 93 ? -29.949 -16.809 -15.896 1.00 99.28 489 ASP F O 1
ATOM 6970 N N . MET F 1 94 ? -29.335 -18.279 -17.482 1.00 113.84 490 MET F N 1
ATOM 6971 C CA . MET F 1 94 ? -29.972 -19.428 -16.845 1.00 113.62 490 MET F CA 1
ATOM 6972 C C . MET F 1 94 ? -29.498 -19.697 -15.411 1.00 116.90 490 MET F C 1
ATOM 6973 O O . MET F 1 94 ? -30.317 -19.956 -14.524 1.00 115.25 490 MET F O 1
ATOM 6978 N N . LEU F 1 95 ? -28.184 -19.632 -15.190 1.00 86.77 491 LEU F N 1
ATOM 6979 C CA . LEU F 1 95 ? -27.610 -19.850 -13.860 1.00 80.02 491 LEU F CA 1
ATOM 6980 C C . LEU F 1 95 ? -27.915 -18.674 -12.923 1.00 75.12 491 LEU F C 1
ATOM 6981 O O . LEU F 1 95 ? -27.924 -18.822 -11.703 1.00 68.69 491 LEU F O 1
ATOM 6986 N N . SER F 1 96 ? -28.174 -17.509 -13.506 1.00 109.31 492 SER F N 1
ATOM 6987 C CA . SER F 1 96 ? -28.611 -16.342 -12.742 1.00 112.37 492 SER F CA 1
ATOM 6988 C C . SER F 1 96 ? -30.008 -16.590 -12.174 1.00 102.83 492 SER F C 1
ATOM 6989 O O . SER F 1 96 ? -30.333 -16.146 -11.072 1.00 96.52 492 SER F O 1
ATOM 6992 N N . ARG F 1 97 ? -30.824 -17.307 -12.942 1.00 91.62 493 ARG F N 1
ATOM 6993 C CA . ARG F 1 97 ? -32.210 -17.586 -12.576 1.00 88.19 493 ARG F CA 1
ATOM 6994 C C . ARG F 1 97 ? -32.309 -18.563 -11.413 1.00 80.52 493 ARG F C 1
ATOM 6995 O O . ARG F 1 97 ? -33.058 -18.330 -10.459 1.00 75.06 493 ARG F O 1
ATOM 7003 N N . ILE F 1 98 ? -31.571 -19.666 -11.521 1.00 68.91 494 ILE F N 1
ATOM 7004 C CA . ILE F 1 98 ? -31.527 -20.691 -10.484 1.00 64.20 494 ILE F CA 1
ATOM 7005 C C . ILE F 1 98 ? -31.306 -20.095 -9.097 1.00 62.35 494 ILE F C 1
ATOM 7006 O O . ILE F 1 98 ? -32.165 -20.222 -8.219 1.00 53.54 494 ILE F O 1
ATOM 7011 N N . ALA F 1 99 ? -30.164 -19.434 -8.912 1.00 62.25 495 ALA F N 1
ATOM 7012 C CA . ALA F 1 99 ? -29.792 -18.902 -7.607 1.00 60.87 495 ALA F CA 1
ATOM 7013 C C . ALA F 1 99 ? -30.896 -18.023 -7.032 1.00 51.49 495 ALA F C 1
ATOM 7014 O O . ALA F 1 99 ? -31.149 -18.035 -5.829 1.00 50.98 495 ALA F O 1
ATOM 7016 N N . ALA F 1 100 ? -31.563 -17.279 -7.907 1.00 51.23 496 ALA F N 1
ATOM 7017 C CA . ALA F 1 100 ? -32.691 -16.441 -7.508 1.00 51.67 496 ALA F CA 1
ATOM 7018 C C . ALA F 1 100 ? -33.838 -17.275 -6.937 1.00 45.56 496 ALA F C 1
ATOM 7019 O O . ALA F 1 100 ? -34.382 -16.932 -5.898 1.00 38.89 496 ALA F O 1
ATOM 7021 N N . ALA F 1 101 ? -34.199 -18.359 -7.626 1.00 54.45 497 ALA F N 1
ATOM 7022 C CA . ALA F 1 101 ? -35.205 -19.298 -7.141 1.00 50.56 497 ALA F CA 1
ATOM 7023 C C . ALA F 1 101 ? -34.748 -19.971 -5.856 1.00 50.14 497 ALA F C 1
ATOM 7024 O O . ALA F 1 101 ? -35.512 -20.095 -4.885 1.00 49.06 497 ALA F O 1
ATOM 7026 N N . TRP F 1 102 ? -33.494 -20.409 -5.870 1.00 38.64 498 TRP F N 1
ATOM 7027 C CA . TRP F 1 102 ? -32.882 -21.111 -4.751 1.00 35.94 498 TRP F CA 1
ATOM 7028 C C . TRP F 1 102 ? -32.900 -20.277 -3.469 1.00 34.24 498 TRP F C 1
ATOM 7029 O O . TRP F 1 102 ? -33.041 -20.805 -2.370 1.00 32.13 498 TRP F O 1
ATOM 7040 N N . CYS F 1 103 ? -32.737 -18.972 -3.609 1.00 38.11 499 CYS F N 1
ATOM 7041 C CA . CYS F 1 103 ? -32.794 -18.117 -2.446 1.00 37.50 499 CYS F CA 1
ATOM 7042 C C . CYS F 1 103 ? -34.221 -18.084 -1.933 1.00 34.85 499 CYS F C 1
ATOM 7043 O O . CYS F 1 103 ? -34.450 -18.190 -0.731 1.00 35.15 499 CYS F O 1
ATOM 7046 N N . GLU F 1 104 ? -35.182 -17.952 -2.844 1.00 47.09 500 GLU F N 1
ATOM 7047 C CA . GLU F 1 104 ? -36.587 -17.867 -2.444 1.00 46.10 500 GLU F CA 1
ATOM 7048 C C . GLU F 1 104 ? -37.052 -19.151 -1.770 1.00 41.79 500 GLU F C 1
ATOM 7049 O O . GLU F 1 104 ? -37.688 -19.106 -0.710 1.00 38.30 500 GLU F O 1
ATOM 7055 N N . LEU F 1 105 ? -36.720 -20.290 -2.373 1.00 27.34 501 LEU F N 1
ATOM 7056 C CA . LEU F 1 105 ? -36.955 -21.573 -1.723 1.00 27.05 501 LEU F CA 1
ATOM 7057 C C . LEU F 1 105 ? -36.440 -21.582 -0.283 1.00 29.21 501 LEU F C 1
ATOM 7058 O O . LEU F 1 105 ? -37.147 -21.993 0.629 1.00 29.75 501 LEU F O 1
ATOM 7063 N N . GLN F 1 106 ? -35.217 -21.108 -0.072 1.00 35.81 502 GLN F N 1
ATOM 7064 C CA . GLN F 1 106 ? -34.687 -21.013 1.287 1.00 34.61 502 GLN F CA 1
ATOM 7065 C C . GLN F 1 106 ? -35.575 -20.142 2.155 1.00 34.15 502 GLN F C 1
ATOM 7066 O O . GLN F 1 106 ? -36.006 -20.564 3.232 1.00 35.00 502 GLN F O 1
ATOM 7072 N N . ASN F 1 107 ? -35.839 -18.928 1.683 1.00 30.86 503 ASN F N 1
ATOM 7073 C CA . ASN F 1 107 ? -36.658 -17.984 2.424 1.00 33.67 503 ASN F CA 1
ATOM 7074 C C . ASN F 1 107 ? -37.981 -18.588 2.863 1.00 33.25 503 ASN F C 1
ATOM 7075 O O . ASN F 1 107 ? -38.436 -18.352 3.973 1.00 32.48 503 ASN F O 1
ATOM 7080 N N . LYS F 1 108 ? -38.605 -19.360 1.978 1.00 35.75 504 LYS F N 1
ATOM 7081 C CA . LYS F 1 108 ? -39.935 -19.909 2.247 1.00 32.69 504 LYS F CA 1
ATOM 7082 C C . LYS F 1 108 ? -39.852 -21.026 3.295 1.00 29.96 504 LYS F C 1
ATOM 7083 O O . LYS F 1 108 ? -40.529 -20.972 4.343 1.00 23.00 504 LYS F O 1
ATOM 7089 N N . ASP F 1 109 ? -38.989 -22.005 3.002 1.00 31.16 505 ASP F N 1
ATOM 7090 C CA . ASP F 1 109 ? -38.635 -23.101 3.909 1.00 28.52 505 ASP F CA 1
ATOM 7091 C C . ASP F 1 109 ? -38.232 -22.647 5.314 1.00 29.74 505 ASP F C 1
ATOM 7092 O O . ASP F 1 109 ? -38.314 -23.422 6.259 1.00 28.01 505 ASP F O 1
ATOM 7097 N N . ARG F 1 110 ? -37.759 -21.410 5.451 1.00 27.79 506 ARG F N 1
ATOM 7098 C CA . ARG F 1 110 ? -37.511 -20.868 6.773 1.00 23.58 506 ARG F CA 1
ATOM 7099 C C . ARG F 1 110 ? -38.797 -20.889 7.616 1.00 25.94 506 ARG F C 1
ATOM 7100 O O . ARG F 1 110 ? -38.748 -21.197 8.810 1.00 24.80 506 ARG F O 1
ATOM 7108 N N . THR F 1 111 ? -39.953 -20.617 7.001 1.00 23.92 507 THR F N 1
ATOM 7109 C CA . THR F 1 111 ? -41.213 -20.648 7.759 1.00 20.80 507 THR F CA 1
ATOM 7110 C C . THR F 1 111 ? -41.494 -22.044 8.333 1.00 19.98 507 THR F C 1
ATOM 7111 O O . THR F 1 111 ? -41.982 -22.182 9.459 1.00 18.81 507 THR F O 1
ATOM 7115 N N . LEU F 1 112 ? -41.141 -23.071 7.564 1.00 19.01 508 LEU F N 1
ATOM 7116 C CA . LEU F 1 112 ? -41.183 -24.461 8.014 1.00 18.15 508 LEU F CA 1
ATOM 7117 C C . LEU F 1 112 ? -40.314 -24.736 9.238 1.00 19.67 508 LEU F C 1
ATOM 7118 O O . LEU F 1 112 ? -40.818 -25.204 10.258 1.00 22.83 508 LEU F O 1
ATOM 7123 N N . TRP F 1 113 ? -39.017 -24.451 9.132 1.00 22.20 509 TRP F N 1
ATOM 7124 C CA . TRP F 1 113 ? -38.065 -24.626 10.237 1.00 20.45 509 TRP F CA 1
ATOM 7125 C C . TRP F 1 113 ? -38.471 -23.818 11.450 1.00 20.64 509 TRP F C 1
ATOM 7126 O O . TRP F 1 113 ? -38.572 -24.354 12.558 1.00 20.94 509 TRP F O 1
ATOM 7137 N N . GLY F 1 114 ? -38.691 -22.525 11.229 1.00 22.23 510 GLY F N 1
ATOM 7138 C CA . GLY F 1 114 ? -39.206 -21.646 12.262 1.00 24.56 510 GLY F CA 1
ATOM 7139 C C . GLY F 1 114 ? -40.282 -22.296 13.102 1.00 22.25 510 GLY F C 1
ATOM 7140 O O . GLY F 1 114 ? -40.244 -22.197 14.328 1.00 26.37 510 GLY F O 1
ATOM 7141 N N . GLU F 1 115 ? -41.215 -22.987 12.441 1.00 23.04 511 GLU F N 1
ATOM 7142 C CA . GLU F 1 115 ? -42.332 -23.658 13.111 1.00 24.69 511 GLU F CA 1
ATOM 7143 C C . GLU F 1 115 ? -41.869 -24.891 13.830 1.00 22.91 511 GLU F C 1
ATOM 7144 O O . GLU F 1 115 ? -42.369 -25.225 14.907 1.00 25.46 511 GLU F O 1
ATOM 7150 N N . MET F 1 116 ? -40.926 -25.586 13.213 1.00 21.33 512 MET F N 1
ATOM 7151 C CA . MET F 1 116 ? -40.386 -26.792 13.813 1.00 21.24 512 MET F CA 1
ATOM 7152 C C . MET F 1 116 ? -39.622 -26.507 15.094 1.00 20.63 512 MET F C 1
ATOM 7153 O O . MET F 1 116 ? -39.653 -27.309 16.016 1.00 18.81 512 MET F O 1
ATOM 7158 N N . SER F 1 117 ? -38.982 -25.344 15.184 1.00 30.70 513 SER F N 1
ATOM 7159 C CA . SER F 1 117 ? -38.180 -25.042 16.363 1.00 31.38 513 SER F CA 1
ATOM 7160 C C . SER F 1 117 ? -39.060 -24.928 17.606 1.00 35.53 513 SER F C 1
ATOM 7161 O O . SER F 1 117 ? -38.568 -24.766 18.723 1.00 35.50 513 SER F O 1
ATOM 7164 N N . ARG F 1 118 ? -40.368 -25.028 17.425 1.00 44.15 514 ARG F N 1
ATOM 7165 C CA . ARG F 1 118 ? -41.266 -24.974 18.570 1.00 48.30 514 ARG F CA 1
ATOM 7166 C C . ARG F 1 118 ? -41.386 -26.350 19.195 1.00 46.37 514 ARG F C 1
ATOM 7167 O O . ARG F 1 118 ? -40.955 -26.561 20.337 1.00 49.19 514 ARG F O 1
ATOM 7175 N N . LEU F 1 119 ? -41.964 -27.281 18.446 1.00 27.59 515 LEU F N 1
ATOM 7176 C CA . LEU F 1 119 ? -42.065 -28.646 18.920 1.00 28.67 515 LEU F CA 1
ATOM 7177 C C . LEU F 1 119 ? -40.690 -29.194 19.247 1.00 28.16 515 LEU F C 1
ATOM 7178 O O . LEU F 1 119 ? -40.487 -29.786 20.308 1.00 33.17 515 LEU F O 1
ATOM 7183 N N . ASN F 1 120 ? -39.740 -28.974 18.343 1.00 20.96 516 ASN F N 1
ATOM 7184 C CA . ASN F 1 120 ? -38.464 -29.673 18.403 1.00 19.06 516 ASN F CA 1
ATOM 7185 C C . ASN F 1 120 ? -37.212 -28.831 18.090 1.00 20.98 516 ASN F C 1
ATOM 7186 O O . ASN F 1 120 ? -36.528 -29.077 17.078 1.00 19.02 516 ASN F O 1
ATOM 7191 N N . PRO F 1 121 ? -36.885 -27.857 18.954 1.00 11.77 517 PRO F N 1
ATOM 7192 C CA . PRO F 1 121 ? -35.650 -27.084 18.718 1.00 12.52 517 PRO F CA 1
ATOM 7193 C C . PRO F 1 121 ? -34.382 -27.957 18.636 1.00 10.32 517 PRO F C 1
ATOM 7194 O O . PRO F 1 121 ? -33.523 -27.628 17.816 1.00 8.97 517 PRO F O 1
ATOM 7198 N N . SER F 1 122 ? -34.293 -29.036 19.425 1.00 12.49 518 SER F N 1
ATOM 7199 C CA . SER F 1 122 ? -33.176 -29.987 19.320 1.00 13.29 518 SER F CA 1
ATOM 7200 C C . SER F 1 122 ? -32.882 -30.324 17.880 1.00 15.39 518 SER F C 1
ATOM 7201 O O . SER F 1 122 ? -31.833 -29.949 17.382 1.00 16.93 518 SER F O 1
ATOM 7204 N N . ALA F 1 123 ? -33.839 -30.951 17.196 1.00 19.29 519 ALA F N 1
ATOM 7205 C CA . ALA F 1 123 ? -33.641 -31.432 15.824 1.00 15.56 519 ALA F CA 1
ATOM 7206 C C . ALA F 1 123 ? -33.252 -30.347 14.801 1.00 11.79 519 ALA F C 1
ATOM 7207 O O . ALA F 1 123 ? -32.448 -30.594 13.913 1.00 14.20 519 ALA F O 1
ATOM 7209 N N . VAL F 1 124 ? -33.801 -29.153 14.941 1.00 12.53 520 VAL F N 1
ATOM 7210 C CA . VAL F 1 124 ? -33.427 -28.047 14.083 1.00 13.53 520 VAL F CA 1
ATOM 7211 C C . VAL F 1 124 ? -31.980 -27.650 14.409 1.00 20.55 520 VAL F C 1
ATOM 7212 O O . VAL F 1 124 ? -31.107 -27.575 13.532 1.00 19.65 520 VAL F O 1
ATOM 7216 N N . ALA F 1 125 ? -31.736 -27.403 15.690 1.00 14.77 521 ALA F N 1
ATOM 7217 C CA . ALA F 1 125 ? -30.420 -27.026 16.151 1.00 13.81 521 ALA F CA 1
ATOM 7218 C C . ALA F 1 125 ? -29.364 -28.001 15.667 1.00 14.75 521 ALA F C 1
ATOM 7219 O O . ALA F 1 125 ? -28.269 -27.583 15.253 1.00 14.24 521 ALA F O 1
ATOM 7221 N N . THR F 1 126 ? -29.684 -29.291 15.657 1.00 11.56 522 THR F N 1
ATOM 7222 C CA . THR F 1 126 ? -28.666 -30.225 15.183 1.00 13.56 522 THR F CA 1
ATOM 7223 C C . THR F 1 126 ? -28.506 -30.326 13.681 1.00 12.95 522 THR F C 1
ATOM 7224 O O . THR F 1 126 ? -27.461 -30.746 13.219 1.00 17.78 522 THR F O 1
ATOM 7228 N N . ALA F 1 127 ? -29.525 -29.951 12.917 1.00 22.65 523 ALA F N 1
ATOM 7229 C CA . ALA F 1 127 ? -29.392 -29.946 11.465 1.00 21.65 523 ALA F CA 1
ATOM 7230 C C . ALA F 1 127 ? -28.679 -28.675 11.048 1.00 24.27 523 ALA F C 1
ATOM 7231 O O . ALA F 1 127 ? -27.969 -28.648 10.048 1.00 30.24 523 ALA F O 1
ATOM 7233 N N . ALA F 1 128 ? -28.863 -27.617 11.821 1.00 17.58 524 ALA F N 1
ATOM 7234 C CA . ALA F 1 128 ? -28.136 -26.395 11.552 1.00 19.37 524 ALA F CA 1
ATOM 7235 C C . ALA F 1 128 ? -26.630 -26.504 11.929 1.00 29.53 524 ALA F C 1
ATOM 7236 O O . ALA F 1 128 ? -25.757 -25.990 11.228 1.00 36.04 524 ALA F O 1
ATOM 7238 N N . LEU F 1 129 ? -26.309 -27.172 13.025 1.00 28.43 525 LEU F N 1
ATOM 7239 C CA . LEU F 1 129 ? -24.933 -27.146 13.503 1.00 22.04 525 LEU F CA 1
ATOM 7240 C C . LEU F 1 129 ? -24.117 -28.304 13.005 1.00 25.73 525 LEU F C 1
ATOM 7241 O O . LEU F 1 129 ? -22.926 -28.383 13.283 1.00 34.39 525 LEU F O 1
ATOM 7246 N N . GLY F 1 130 ? -24.734 -29.225 12.286 1.00 13.59 526 GLY F N 1
ATOM 7247 C CA . GLY F 1 130 ? -23.975 -30.357 11.799 1.00 11.67 526 GLY F CA 1
ATOM 7248 C C . GLY F 1 130 ? -23.585 -31.374 12.858 1.00 13.06 526 GLY F C 1
ATOM 7249 O O . GLY F 1 130 ? -23.067 -32.439 12.526 1.00 15.10 526 GLY F O 1
ATOM 7250 N N . GLN F 1 131 ? -23.821 -31.066 14.129 1.00 19.03 527 GLN F N 1
ATOM 7251 C CA . GLN F 1 131 ? -23.661 -32.076 15.181 1.00 23.14 527 GLN F CA 1
ATOM 7252 C C . GLN F 1 131 ? -24.899 -32.226 16.097 1.00 19.36 527 GLN F C 1
ATOM 7253 O O . GLN F 1 131 ? -25.708 -31.311 16.230 1.00 12.82 527 GLN F O 1
ATOM 7259 N N . ARG F 1 132 ? -25.013 -33.394 16.717 1.00 18.27 528 ARG F N 1
ATOM 7260 C CA . ARG F 1 132 ? -26.061 -33.669 17.668 1.00 17.54 528 ARG F CA 1
ATOM 7261 C C . ARG F 1 132 ? -26.094 -32.635 18.766 1.00 19.59 528 ARG F C 1
ATOM 7262 O O . ARG F 1 132 ? -25.201 -32.563 19.583 1.00 22.93 528 ARG F O 1
ATOM 7270 N N . VAL F 1 133 ? -27.131 -31.846 18.812 1.00 31.30 529 VAL F N 1
ATOM 7271 C CA . VAL F 1 133 ? -27.274 -30.900 19.867 1.00 32.23 529 VAL F CA 1
ATOM 7272 C C . VAL F 1 133 ? -28.659 -31.087 20.440 1.00 34.53 529 VAL F C 1
ATOM 7273 O O . VAL F 1 133 ? -29.491 -31.725 19.868 1.00 29.96 529 VAL F O 1
ATOM 7277 N N . SER F 1 134 ? -28.846 -30.582 21.650 1.00 20.99 530 SER F N 1
ATOM 7278 C CA . SER F 1 134 ? -30.113 -30.695 22.347 1.00 17.66 530 SER F CA 1
ATOM 7279 C C . SER F 1 134 ? -30.470 -29.270 22.659 1.00 21.22 530 SER F C 1
ATOM 7280 O O . SER F 1 134 ? -29.628 -28.514 23.144 1.00 22.81 530 SER F O 1
ATOM 7283 N N . ALA F 1 135 ? -31.701 -28.874 22.377 1.00 25.25 531 ALA F N 1
ATOM 7284 C CA . ALA F 1 135 ? -32.025 -27.492 22.634 1.00 21.75 531 ALA F CA 1
ATOM 7285 C C . ALA F 1 135 ? -33.395 -27.359 23.235 1.00 17.05 531 ALA F C 1
ATOM 7286 O O . ALA F 1 135 ? -34.164 -28.318 23.310 1.00 17.37 531 ALA F O 1
ATOM 7288 N N . ARG F 1 136 ? -33.692 -26.155 23.650 1.00 23.29 532 ARG F N 1
ATOM 7289 C CA . ARG F 1 136 ? -34.989 -25.821 24.219 1.00 25.55 532 ARG F CA 1
ATOM 7290 C C . ARG F 1 136 ? -35.247 -24.322 24.072 1.00 29.06 532 ARG F C 1
ATOM 7291 O O . ARG F 1 136 ? -34.318 -23.517 24.278 1.00 25.79 532 ARG F O 1
ATOM 7299 N N . MET F 1 137 ? -36.478 -23.951 23.679 1.00 21.60 533 MET F N 1
ATOM 7300 C CA . MET F 1 137 ? -36.806 -22.545 23.459 1.00 19.25 533 MET F CA 1
ATOM 7301 C C . MET F 1 137 ? -36.897 -21.810 24.780 1.00 20.91 533 MET F C 1
ATOM 7302 O O . MET F 1 137 ? -37.342 -22.382 25.788 1.00 24.17 533 MET F O 1
ATOM 7307 N N . LEU F 1 138 ? -36.461 -20.550 24.772 1.00 16.50 534 LEU F N 1
ATOM 7308 C CA . LEU F 1 138 ? -36.623 -19.648 25.912 1.00 18.96 534 LEU F CA 1
ATOM 7309 C C . LEU F 1 138 ? -37.292 -18.389 25.385 1.00 20.20 534 LEU F C 1
ATOM 7310 O O . LEU F 1 138 ? -36.663 -17.333 25.281 1.00 22.73 534 LEU F O 1
ATOM 7315 N N . GLY F 1 139 ? -38.578 -18.504 25.069 1.00 24.92 535 GLY F N 1
ATOM 7316 C CA . GLY F 1 139 ? -39.274 -17.467 24.334 1.00 18.87 535 GLY F CA 1
ATOM 7317 C C . GLY F 1 139 ? -39.015 -17.730 22.870 1.00 19.78 535 GLY F C 1
ATOM 7318 O O . GLY F 1 139 ? -39.170 -18.872 22.422 1.00 17.36 535 GLY F O 1
ATOM 7319 N N . ASP F 1 140 ? -38.573 -16.697 22.149 1.00 18.78 536 ASP F N 1
ATOM 7320 C CA . ASP F 1 140 ? -38.359 -16.770 20.711 1.00 19.40 536 ASP F CA 1
ATOM 7321 C C . ASP F 1 140 ? -36.902 -17.011 20.374 1.00 20.63 536 ASP F C 1
ATOM 7322 O O . ASP F 1 140 ? -36.425 -16.667 19.290 1.00 19.19 536 ASP F O 1
ATOM 7327 N N . VAL F 1 141 ? -36.199 -17.622 21.313 1.00 31.79 537 VAL F N 1
ATOM 7328 C CA . VAL F 1 141 ? -34.764 -17.816 21.195 1.00 29.19 537 VAL F CA 1
ATOM 7329 C C . VAL F 1 141 ? -34.419 -19.189 21.760 1.00 26.57 537 VAL F C 1
ATOM 7330 O O . VAL F 1 141 ? -35.150 -19.735 22.582 1.00 29.21 537 VAL F O 1
ATOM 7334 N N . MET F 1 142 ? -33.320 -19.760 21.308 1.00 13.45 538 MET F N 1
ATOM 7335 C CA . MET F 1 142 ? -33.030 -21.151 21.587 1.00 13.23 538 MET F CA 1
ATOM 7336 C C . MET F 1 142 ? -31.762 -21.302 22.448 1.00 16.56 538 MET F C 1
ATOM 7337 O O . MET F 1 142 ? -30.836 -20.501 22.340 1.00 15.33 538 MET F O 1
ATOM 7342 N N . ALA F 1 143 ? -31.721 -22.322 23.301 1.00 11.92 539 ALA F N 1
ATOM 7343 C CA . ALA F 1 143 ? -30.517 -22.627 24.058 1.00 8.06 539 ALA F CA 1
ATOM 7344 C C . ALA F 1 143 ? -29.916 -23.993 23.691 1.00 12.67 539 ALA F C 1
ATOM 7345 O O . ALA F 1 143 ? -30.545 -25.033 23.856 1.00 12.29 539 ALA F O 1
ATOM 7347 N N . ILE F 1 144 ? -28.659 -23.958 23.249 1.00 29.17 540 ILE F N 1
ATOM 7348 C CA . ILE F 1 144 ? -27.961 -25.083 22.636 1.00 24.29 540 ILE F CA 1
ATOM 7349 C C . ILE F 1 144 ? -27.295 -25.921 23.720 1.00 21.34 540 ILE F C 1
ATOM 7350 O O . ILE F 1 144 ? -27.181 -25.481 24.855 1.00 23.52 540 ILE F O 1
ATOM 7355 N N . SER F 1 145 ? -26.924 -27.149 23.381 1.00 17.49 541 SER F N 1
ATOM 7356 C CA . SER F 1 145 ? -25.977 -27.931 24.159 1.00 18.93 541 SER F CA 1
ATOM 7357 C C . SER F 1 145 ? -25.451 -29.074 23.290 1.00 19.81 541 SER F C 1
ATOM 7358 O O . SER F 1 145 ? -26.227 -29.824 22.714 1.00 20.60 541 SER F O 1
ATOM 7361 N N . ARG F 1 146 ? -24.131 -29.180 23.173 1.00 15.66 542 ARG F N 1
ATOM 7362 C CA . ARG F 1 146 ? -23.514 -30.168 22.298 1.00 15.17 542 ARG F CA 1
ATOM 7363 C C . ARG F 1 146 ? -23.512 -31.500 22.998 1.00 14.40 542 ARG F C 1
ATOM 7364 O O . ARG F 1 146 ? -23.289 -31.560 24.207 1.00 17.35 542 ARG F O 1
ATOM 7372 N N . CYS F 1 147 ? -23.745 -32.564 22.243 1.00 13.59 543 CYS F N 1
ATOM 7373 C CA . CYS F 1 147 ? -23.972 -33.860 22.840 1.00 15.93 543 CYS F CA 1
ATOM 7374 C C . CYS F 1 147 ? -22.716 -34.693 22.772 1.00 19.84 543 CYS F C 1
ATOM 7375 O O . CYS F 1 147 ? -21.875 -34.515 21.898 1.00 18.69 543 CYS F O 1
ATOM 7378 N N . VAL F 1 148 ? -22.607 -35.616 23.710 1.00 22.74 544 VAL F N 1
ATOM 7379 C CA . VAL F 1 148 ? -21.429 -36.437 23.824 1.00 26.19 544 VAL F CA 1
ATOM 7380 C C . VAL F 1 148 ? -21.766 -37.872 23.445 1.00 27.87 544 VAL F C 1
ATOM 7381 O O . VAL F 1 148 ? -22.763 -38.441 23.938 1.00 24.15 544 VAL F O 1
ATOM 7385 N N . GLU F 1 149 ? -20.948 -38.437 22.551 1.00 20.97 545 GLU F N 1
ATOM 7386 C CA . GLU F 1 149 ? -21.117 -39.812 22.140 1.00 23.66 545 GLU F CA 1
ATOM 7387 C C . GLU F 1 149 ? -20.936 -40.743 23.323 1.00 28.88 545 GLU F C 1
ATOM 7388 O O . GLU F 1 149 ? -20.167 -40.459 24.250 1.00 28.48 545 GLU F O 1
ATOM 7394 N N . VAL F 1 150 ? -21.639 -41.864 23.278 1.00 24.48 546 VAL F N 1
ATOM 7395 C CA . VAL F 1 150 ? -21.448 -42.927 24.245 1.00 24.63 546 VAL F CA 1
ATOM 7396 C C . VAL F 1 150 ? -20.859 -44.111 23.520 1.00 27.24 546 VAL F C 1
ATOM 7397 O O . VAL F 1 150 ? -21.562 -44.882 22.870 1.00 27.56 546 VAL F O 1
ATOM 7401 N N . ARG F 1 151 ? -19.544 -44.226 23.589 1.00 55.95 547 ARG F N 1
ATOM 7402 C CA . ARG F 1 151 ? -18.890 -45.458 23.184 1.00 56.79 547 ARG F CA 1
ATOM 7403 C C . ARG F 1 151 ? -18.778 -46.242 24.481 1.00 56.74 547 ARG F C 1
ATOM 7404 O O . ARG F 1 151 ? -18.523 -45.659 25.549 1.00 61.16 547 ARG F O 1
ATOM 7412 N N . GLY F 1 152 ? -19.035 -47.540 24.418 1.00 34.52 548 GLY F N 1
ATOM 7413 C CA . GLY F 1 152 ? -19.260 -48.275 25.649 1.00 34.40 548 GLY F CA 1
ATOM 7414 C C . GLY F 1 152 ? -20.532 -49.111 25.649 1.00 37.99 548 GLY F C 1
ATOM 7415 O O . GLY F 1 152 ? -21.407 -48.974 24.775 1.00 38.83 548 GLY F O 1
ATOM 7416 N N . GLY F 1 153 ? -20.643 -49.988 26.638 1.00 38.87 549 GLY F N 1
ATOM 7417 C CA . GLY F 1 153 ? -21.745 -50.926 26.682 1.00 38.28 549 GLY F CA 1
ATOM 7418 C C . GLY F 1 153 ? -23.074 -50.290 27.036 1.00 36.04 549 GLY F C 1
ATOM 7419 O O . GLY F 1 153 ? -23.209 -49.700 28.117 1.00 36.31 549 GLY F O 1
ATOM 7420 N N . VAL F 1 154 ? -24.044 -50.411 26.125 1.00 30.62 550 VAL F N 1
ATOM 7421 C CA . VAL F 1 154 ? -25.425 -49.999 26.371 1.00 28.59 550 VAL F CA 1
ATOM 7422 C C . VAL F 1 154 ? -26.300 -51.241 26.476 1.00 26.59 550 VAL F C 1
ATOM 7423 O O . VAL F 1 154 ? -26.462 -51.951 25.489 1.00 31.00 550 VAL F O 1
ATOM 7427 N N . TYR F 1 155 ? -26.873 -51.519 27.639 1.00 21.87 551 TYR F N 1
ATOM 7428 C CA . TYR F 1 155 ? -27.617 -52.777 27.788 1.00 26.11 551 TYR F CA 1
ATOM 7429 C C . TYR F 1 155 ? -29.135 -52.564 27.874 1.00 26.78 551 TYR F C 1
ATOM 7430 O O . TYR F 1 155 ? -29.592 -51.741 28.665 1.00 28.15 551 TYR F O 1
ATOM 7439 N N . VAL F 1 156 ? -29.915 -53.301 27.077 1.00 30.51 552 VAL F N 1
ATOM 7440 C CA . VAL F 1 156 ? -31.365 -53.038 26.981 1.00 33.30 552 VAL F CA 1
ATOM 7441 C C . VAL F 1 156 ? -32.217 -53.881 27.920 1.00 32.25 552 VAL F C 1
ATOM 7442 O O . VAL F 1 156 ? -32.194 -55.110 27.859 1.00 34.77 552 VAL F O 1
ATOM 7446 N N . GLN F 1 157 ? -33.007 -53.231 28.759 1.00 26.32 553 GLN F N 1
ATOM 7447 C CA . GLN F 1 157 ? -33.794 -53.984 29.723 1.00 31.57 553 GLN F CA 1
ATOM 7448 C C . GLN F 1 157 ? -35.000 -54.715 29.094 1.00 33.04 553 GLN F C 1
ATOM 7449 O O . GLN F 1 157 ? -35.472 -54.361 28.008 1.00 29.76 553 GLN F O 1
ATOM 7455 N N . ASN F 1 158 ? -35.463 -55.755 29.777 1.00 33.05 554 ASN F N 1
ATOM 7456 C CA . ASN F 1 158 ? -36.525 -56.616 29.268 1.00 37.04 554 ASN F CA 1
ATOM 7457 C C . ASN F 1 158 ? -37.913 -56.012 29.398 1.00 33.27 554 ASN F C 1
ATOM 7458 O O . ASN F 1 158 ? -38.702 -56.038 28.454 1.00 30.72 554 ASN F O 1
ATOM 7463 N N . SER F 1 159 ? -38.209 -55.497 30.587 1.00 36.73 555 SER F N 1
ATOM 7464 C CA . SER F 1 159 ? -39.577 -55.108 30.933 1.00 42.79 555 SER F CA 1
ATOM 7465 C C . SER F 1 159 ? -39.797 -53.628 30.731 1.00 37.76 555 SER F C 1
ATOM 7466 O O . SER F 1 159 ? -39.035 -52.801 31.233 1.00 39.26 555 SER F O 1
ATOM 7469 N N . MET F 1 160 ? -40.845 -53.288 29.999 1.00 33.15 556 MET F N 1
ATOM 7470 C CA . MET F 1 160 ? -41.204 -51.891 29.870 1.00 33.69 556 MET F CA 1
ATOM 7471 C C . MET F 1 160 ? -42.277 -51.506 30.876 1.00 34.23 556 MET F C 1
ATOM 7472 O O . MET F 1 160 ? -42.973 -50.507 30.704 1.00 33.89 556 MET F O 1
ATOM 7477 N N . ARG F 1 161 ? -42.387 -52.303 31.935 1.00 43.44 557 ARG F N 1
ATOM 7478 C CA . ARG F 1 161 ? -43.389 -52.077 32.970 1.00 46.17 557 ARG F CA 1
ATOM 7479 C C . ARG F 1 161 ? -42.829 -51.281 34.145 1.00 47.68 557 ARG F C 1
ATOM 7480 O O . ARG F 1 161 ? -41.784 -51.619 34.712 1.00 51.43 557 ARG F O 1
ATOM 7488 N N . VAL F 1 162 ? -43.522 -50.207 34.499 1.00 39.13 558 VAL F N 1
ATOM 7489 C CA . VAL F 1 162 ? -43.094 -49.383 35.614 1.00 41.50 558 VAL F CA 1
ATOM 7490 C C . VAL F 1 162 ? -43.440 -50.090 36.908 1.00 45.78 558 VAL F C 1
ATOM 7491 O O . VAL F 1 162 ? -44.553 -50.573 37.068 1.00 52.93 558 VAL F O 1
ATOM 7495 N N . PRO F 1 163 ? -42.462 -50.210 37.816 1.00 52.74 559 PRO F N 1
ATOM 7496 C CA . PRO F 1 163 ? -42.770 -50.717 39.160 1.00 54.94 559 PRO F CA 1
ATOM 7497 C C . PRO F 1 163 ? -43.095 -49.571 40.114 1.00 58.14 559 PRO F C 1
ATOM 7498 O O . PRO F 1 163 ? -42.169 -48.901 40.559 1.00 60.77 559 PRO F O 1
ATOM 7502 N N . GLY F 1 164 ? -44.369 -49.328 40.417 1.00 94.02 560 GLY F N 1
ATOM 7503 C CA . GLY F 1 164 ? -45.491 -50.099 39.907 1.00 99.02 560 GLY F CA 1
ATOM 7504 C C . GLY F 1 164 ? -46.688 -49.866 40.812 1.00 107.25 560 GLY F C 1
ATOM 7505 O O . GLY F 1 164 ? -46.759 -50.518 41.859 1.00 109.68 560 GLY F O 1
ATOM 7506 N N . GLU F 1 165 ? -47.595 -48.961 40.538 1.00 122.07 561 GLU F N 1
ATOM 7507 C CA . GLU F 1 165 ? -47.660 -48.226 39.319 1.00 119.13 561 GLU F CA 1
ATOM 7508 C C . GLU F 1 165 ? -48.051 -49.203 38.276 1.00 113.91 561 GLU F C 1
ATOM 7509 O O . GLU F 1 165 ? -47.644 -49.153 37.152 1.00 111.78 561 GLU F O 1
ATOM 7515 N N . ARG F 1 166 ? -48.941 -50.089 38.666 1.00 83.84 562 ARG F N 1
ATOM 7516 C CA . ARG F 1 166 ? -49.471 -51.102 37.826 1.00 84.18 562 ARG F CA 1
ATOM 7517 C C . ARG F 1 166 ? -50.170 -50.293 36.780 1.00 81.89 562 ARG F C 1
ATOM 7518 O O . ARG F 1 166 ? -50.435 -49.139 37.023 1.00 78.14 562 ARG F O 1
ATOM 7526 N N . GLY F 1 167 ? -50.402 -50.839 35.611 1.00 90.84 563 GLY F N 1
ATOM 7527 C CA . GLY F 1 167 ? -51.046 -50.063 34.569 1.00 86.35 563 GLY F CA 1
ATOM 7528 C C . GLY F 1 167 ? -50.066 -49.261 33.755 1.00 88.10 563 GLY F C 1
ATOM 7529 O O . GLY F 1 167 ? -50.017 -49.417 32.525 1.00 88.06 563 GLY F O 1
ATOM 7530 N N . THR F 1 168 ? -49.310 -48.423 34.465 1.00 71.53 564 THR F N 1
ATOM 7531 C CA . THR F 1 168 ? -48.273 -47.514 33.967 1.00 66.86 564 THR F CA 1
ATOM 7532 C C . THR F 1 168 ? -47.168 -48.270 33.209 1.00 63.93 564 THR F C 1
ATOM 7533 O O . THR F 1 168 ? -46.684 -49.311 33.645 1.00 60.44 564 THR F O 1
ATOM 7537 N N . CYS F 1 169 ? -46.763 -47.745 32.066 1.00 56.82 565 CYS F N 1
ATOM 7538 C CA . CYS F 1 169 ? -45.726 -48.368 31.288 1.00 50.86 565 CYS F CA 1
ATOM 7539 C C . CYS F 1 169 ? -44.782 -47.379 30.570 1.00 50.70 565 CYS F C 1
ATOM 7540 O O . CYS F 1 169 ? -45.232 -46.396 30.065 1.00 53.08 565 CYS F O 1
ATOM 7543 N N . TYR F 1 170 ? -43.479 -47.622 30.520 1.00 33.05 566 TYR F N 1
ATOM 7544 C CA . TYR F 1 170 ? -42.587 -46.723 29.788 1.00 27.82 566 TYR F CA 1
ATOM 7545 C C . TYR F 1 170 ? -42.979 -46.691 28.307 1.00 29.44 566 TYR F C 1
ATOM 7546 O O . TYR F 1 170 ? -43.417 -47.703 27.765 1.00 31.02 566 TYR F O 1
ATOM 7555 N N . SER F 1 171 ? -42.820 -45.540 27.656 1.00 34.45 567 SER F N 1
ATOM 7556 C CA . SER F 1 171 ? -43.134 -45.414 26.233 1.00 31.09 567 SER F CA 1
ATOM 7557 C C . SER F 1 171 ? -42.004 -45.980 25.415 1.00 34.79 567 SER F C 1
ATOM 7558 O O . SER F 1 171 ? -42.201 -46.424 24.282 1.00 40.45 567 SER F O 1
ATOM 7561 N N . ARG F 1 172 ? -40.801 -45.913 25.978 1.00 28.64 568 ARG F N 1
ATOM 7562 C CA . ARG F 1 172 ? -39.594 -46.328 25.277 1.00 24.32 568 ARG F CA 1
ATOM 7563 C C . ARG F 1 172 ? -38.791 -47.229 26.202 1.00 26.48 568 ARG F C 1
ATOM 7564 O O . ARG F 1 172 ? -38.928 -47.129 27.424 1.00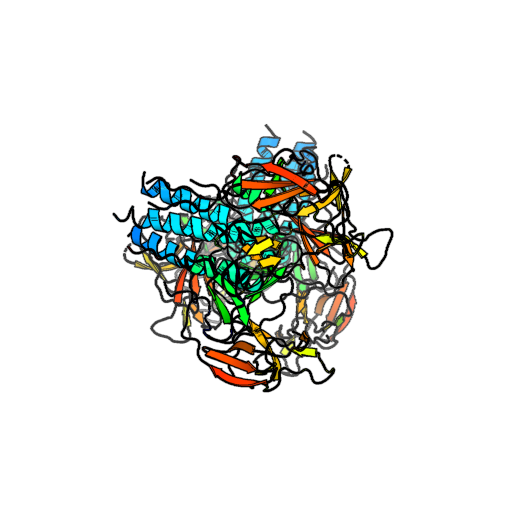 28.40 568 ARG F O 1
ATOM 7572 N N . PRO F 1 173 ? -37.957 -48.114 25.632 1.00 18.03 569 PRO F N 1
ATOM 7573 C CA . PRO F 1 173 ? -37.322 -49.140 26.473 1.00 15.78 569 PRO F CA 1
ATOM 7574 C C . PRO F 1 173 ? -36.262 -48.578 27.432 1.00 21.75 569 PRO F C 1
ATOM 7575 O O . PRO F 1 173 ? -35.563 -47.603 27.107 1.00 18.51 569 PRO F O 1
ATOM 7579 N N . LEU F 1 174 ? -36.138 -49.190 28.609 1.00 37.03 570 LEU F N 1
ATOM 7580 C CA . LEU F 1 174 ? -35.080 -48.803 29.542 1.00 33.07 570 LEU F CA 1
ATOM 7581 C C . LEU F 1 174 ? -33.733 -49.353 29.074 1.00 35.04 570 LEU F C 1
ATOM 7582 O O . LEU F 1 174 ? -33.661 -50.394 28.411 1.00 35.81 570 LEU F O 1
ATOM 7587 N N . VAL F 1 175 ? -32.665 -48.644 29.417 1.00 28.73 571 VAL F N 1
ATOM 7588 C CA . VAL F 1 175 ? -31.315 -49.130 29.179 1.00 24.66 571 VAL F CA 1
ATOM 7589 C C . VAL F 1 175 ? -30.439 -48.784 30.363 1.00 27.53 571 VAL F C 1
ATOM 7590 O O . VAL F 1 175 ? -30.733 -47.865 31.141 1.00 26.39 571 VAL F O 1
ATOM 7594 N N . THR F 1 176 ? -29.351 -49.525 30.493 1.00 32.37 572 THR F N 1
ATOM 7595 C CA . THR F 1 176 ? -28.298 -49.162 31.423 1.00 30.94 572 THR F CA 1
ATOM 7596 C C . THR F 1 176 ? -27.074 -48.945 30.572 1.00 31.51 572 THR F C 1
ATOM 7597 O O . THR F 1 176 ? -26.755 -49.764 29.698 1.00 32.29 572 THR F O 1
ATOM 7601 N N . PHE F 1 177 ? -26.400 -47.828 30.788 1.00 29.96 573 PHE F N 1
ATOM 7602 C CA . PHE F 1 177 ? -25.152 -47.612 30.079 1.00 30.08 573 PHE F CA 1
ATOM 7603 C C . PHE F 1 177 ? -24.022 -47.147 30.979 1.00 34.48 573 PHE F C 1
ATOM 7604 O O . PHE F 1 177 ? -24.227 -46.787 32.147 1.00 34.37 573 PHE F O 1
ATOM 7612 N N . GLU F 1 178 ? -22.813 -47.190 30.436 1.00 49.61 574 GLU F N 1
ATOM 7613 C CA . GLU F 1 178 ? -21.629 -46.850 31.209 1.00 52.15 574 GLU F CA 1
ATOM 7614 C C . GLU F 1 178 ? -21.476 -45.333 31.166 1.00 51.60 574 GLU F C 1
ATOM 7615 O O . GLU F 1 178 ? -21.568 -44.737 30.094 1.00 53.76 574 GLU F O 1
ATOM 7621 N N . HIS F 1 179 ? -21.277 -44.720 32.334 1.00 66.10 575 HIS F N 1
ATOM 7622 C CA . HIS F 1 179 ? -21.214 -43.261 32.487 1.00 74.93 575 HIS F CA 1
ATOM 7623 C C . HIS F 1 179 ? -20.281 -42.616 31.461 1.00 90.68 575 HIS F C 1
ATOM 7624 O O . HIS F 1 179 ? -20.735 -42.067 30.450 1.00 92.03 575 HIS F O 1
ATOM 7631 N N . VAL F 1 184 ? -22.576 -46.900 36.230 1.00 59.93 580 VAL F N 1
ATOM 7632 C CA . VAL F 1 184 ? -23.768 -47.349 35.515 1.00 65.63 580 VAL F CA 1
ATOM 7633 C C . VAL F 1 184 ? -25.007 -46.438 35.691 1.00 64.61 580 VAL F C 1
ATOM 7634 O O . VAL F 1 184 ? -25.478 -46.186 36.804 1.00 64.16 580 VAL F O 1
ATOM 7638 N N . ILE F 1 185 ? -25.534 -45.953 34.573 1.00 30.57 581 ILE F N 1
ATOM 7639 C CA . ILE F 1 185 ? -26.722 -45.119 34.590 1.00 25.09 581 ILE F CA 1
ATOM 7640 C C . ILE F 1 185 ? -27.958 -45.924 34.216 1.00 24.00 581 ILE F C 1
ATOM 7641 O O . ILE F 1 185 ? -27.949 -46.650 33.229 1.00 23.38 581 ILE F O 1
ATOM 7646 N N . GLU F 1 186 ? -29.017 -45.791 35.010 1.00 43.60 582 GLU F N 1
ATOM 7647 C CA . GLU F 1 186 ? -30.307 -46.405 34.697 1.00 44.51 582 GLU F CA 1
ATOM 7648 C C . GLU F 1 186 ? -31.204 -45.402 33.995 1.00 39.58 582 GLU F C 1
ATOM 7649 O O . GLU F 1 186 ? -31.976 -44.690 34.650 1.00 42.04 582 GLU F O 1
ATOM 7655 N N . GLY F 1 187 ? -31.110 -45.347 32.673 1.00 26.47 583 GLY F N 1
ATOM 7656 C CA . GLY F 1 187 ? -31.862 -44.371 31.914 1.00 26.03 583 GLY F CA 1
ATOM 7657 C C . GLY F 1 187 ? -32.805 -45.021 30.927 1.00 27.48 583 GLY F C 1
ATOM 7658 O O . GLY F 1 187 ? -33.357 -46.097 31.204 1.00 28.58 583 GLY F O 1
ATOM 7659 N N . GLN F 1 188 ? -33.001 -44.383 29.776 1.00 20.81 584 GLN F N 1
ATOM 7660 C CA . GLN F 1 188 ? -33.889 -44.964 28.786 1.00 20.26 584 GLN F CA 1
ATOM 7661 C C . GLN F 1 188 ? -33.674 -44.506 27.348 1.00 19.34 584 GLN F C 1
ATOM 7662 O O . GLN F 1 188 ? -33.368 -43.345 27.076 1.00 22.38 584 GLN F O 1
ATOM 7668 N N . LEU F 1 189 ? -33.867 -45.445 26.433 1.00 12.60 585 LEU F N 1
ATOM 7669 C CA . LEU F 1 189 ? -33.677 -45.214 25.018 1.00 13.04 585 LEU F CA 1
ATOM 7670 C C . LEU F 1 189 ? -34.558 -44.061 24.525 1.00 14.90 585 LEU F C 1
ATOM 7671 O O . LEU F 1 189 ? -35.779 -44.171 24.493 1.00 15.17 585 LEU F O 1
ATOM 7676 N N . GLY F 1 190 ? -33.922 -42.944 24.186 1.00 20.55 586 GLY F N 1
ATOM 7677 C CA . GLY F 1 190 ? -34.597 -41.765 23.670 1.00 17.49 586 GLY F CA 1
ATOM 7678 C C . GLY F 1 190 ? -34.635 -41.752 22.142 1.00 21.20 586 GLY F C 1
ATOM 7679 O O . GLY F 1 190 ? -34.428 -42.780 21.495 1.00 20.26 586 GLY F O 1
ATOM 7680 N N . ASP F 1 191 ? -34.885 -40.581 21.560 1.00 25.92 587 ASP F N 1
ATOM 7681 C CA . ASP F 1 191 ? -35.122 -40.464 20.120 1.00 26.20 587 ASP F CA 1
ATOM 7682 C C . ASP F 1 191 ? -33.878 -40.577 19.289 1.00 23.01 587 ASP F C 1
ATOM 7683 O O . ASP F 1 191 ? -32.943 -39.807 19.472 1.00 27.10 587 ASP F O 1
ATOM 7688 N N . ASP F 1 192 ? -33.917 -41.480 18.320 1.00 27.14 588 ASP F N 1
ATOM 7689 C CA . ASP F 1 192 ? -32.863 -41.610 17.335 1.00 28.05 588 ASP F CA 1
ATOM 7690 C C . ASP F 1 192 ? -31.510 -41.673 17.999 1.00 26.34 588 ASP F C 1
ATOM 7691 O O . ASP F 1 192 ? -30.679 -40.766 17.857 1.00 23.89 588 ASP F O 1
ATOM 7696 N N . ASN F 1 193 ? -31.358 -42.734 18.783 1.00 20.86 589 ASN F N 1
ATOM 7697 C CA . ASN F 1 193 ? -30.135 -43.076 19.503 1.00 18.55 589 ASN F CA 1
ATOM 7698 C C . ASN F 1 193 ? -29.660 -42.153 20.624 1.00 18.52 589 ASN F C 1
ATOM 7699 O O . ASN F 1 193 ? -28.576 -42.347 21.152 1.00 22.34 589 ASN F O 1
ATOM 7704 N N . GLU F 1 194 ? -30.462 -41.177 21.027 1.00 19.29 590 GLU F N 1
ATOM 7705 C CA . GLU F 1 194 ? -30.112 -40.454 22.241 1.00 18.90 590 GLU F CA 1
ATOM 7706 C C . GLU F 1 194 ? -30.402 -41.325 23.464 1.00 20.87 590 GLU F C 1
ATOM 7707 O O . GLU F 1 194 ? -31.341 -42.112 23.468 1.00 20.21 590 GLU F O 1
ATOM 7713 N N . LEU F 1 195 ? -29.554 -41.228 24.480 1.00 18.19 591 LEU F N 1
ATOM 7714 C CA . LEU F 1 195 ? -29.749 -41.958 25.718 1.00 15.72 591 LEU F CA 1
ATOM 7715 C C . LEU F 1 195 ? -30.048 -40.914 26.775 1.00 19.68 591 LEU F C 1
ATOM 7716 O O . LEU F 1 195 ? -29.448 -39.812 26.795 1.00 16.53 591 LEU F O 1
ATOM 7721 N N . LEU F 1 196 ? -31.023 -41.231 27.619 1.00 14.72 592 LEU F N 1
ATOM 7722 C CA . LEU F 1 196 ? -31.471 -40.295 28.623 1.00 14.52 592 LEU F CA 1
ATOM 7723 C C . LEU F 1 196 ? -31.124 -40.902 29.952 1.00 19.55 592 LEU F C 1
ATOM 7724 O O . LEU F 1 196 ? -31.208 -42.116 30.123 1.00 18.90 592 LEU F O 1
ATOM 7729 N N . ILE F 1 197 ? -30.715 -40.064 30.894 1.00 34.81 593 ILE F N 1
ATOM 7730 C CA . ILE F 1 197 ? -30.450 -40.538 32.242 1.00 36.80 593 ILE F CA 1
ATOM 7731 C C . ILE F 1 197 ? -31.763 -40.797 32.947 1.00 42.29 593 ILE F C 1
ATOM 7732 O O . ILE F 1 197 ? -31.905 -41.742 33.727 1.00 48.58 593 ILE F O 1
ATOM 7737 N N . SER F 1 198 ? -32.730 -39.937 32.666 1.00 37.96 594 SER F N 1
ATOM 7738 C CA . SER F 1 198 ? -34.040 -40.060 33.254 1.00 30.64 594 SER F CA 1
ATOM 7739 C C . SER F 1 198 ? -34.715 -41.331 32.780 1.00 31.87 594 SER F C 1
ATOM 7740 O O . SER F 1 198 ? -34.328 -41.929 31.771 1.00 24.07 594 SER F O 1
ATOM 7743 N N . ARG F 1 199 ? -35.735 -41.733 33.536 1.00 44.44 595 ARG F N 1
ATOM 7744 C CA . ARG F 1 199 ? -36.611 -42.833 33.171 1.00 31.28 595 ARG F CA 1
ATOM 7745 C C . ARG F 1 199 ? -38.036 -42.384 33.342 1.00 38.23 595 ARG F C 1
ATOM 7746 O O . ARG F 1 199 ? -38.789 -42.988 34.101 1.00 46.37 595 ARG F O 1
ATOM 7754 N N . ASP F 1 200 ? -38.419 -41.322 32.643 1.00 38.80 596 ASP F N 1
ATOM 7755 C CA . ASP F 1 200 ? -39.750 -40.778 32.851 1.00 37.36 596 ASP F CA 1
ATOM 7756 C C . ASP F 1 200 ? -40.563 -40.486 31.593 1.00 36.82 596 ASP F C 1
ATOM 7757 O O . ASP F 1 200 ? -41.446 -39.629 31.599 1.00 46.32 596 ASP F O 1
ATOM 7762 N N . LEU F 1 201 ? -40.269 -41.208 30.523 1.00 24.21 597 LEU F N 1
ATOM 7763 C CA . LEU F 1 201 ? -41.150 -41.248 29.374 1.00 25.10 597 LEU F CA 1
ATOM 7764 C C . LEU F 1 201 ? -42.140 -42.378 29.643 1.00 34.86 597 LEU F C 1
ATOM 7765 O O . LEU F 1 201 ? -41.783 -43.572 29.585 1.00 31.74 597 LEU F O 1
ATOM 7770 N N . ILE F 1 202 ? -43.379 -41.985 29.944 1.00 43.70 598 ILE F N 1
ATOM 7771 C CA . ILE F 1 202 ? -44.398 -42.905 30.423 1.00 44.49 598 ILE F CA 1
ATOM 7772 C C . ILE F 1 202 ? -45.729 -42.743 29.686 1.00 48.50 598 ILE F C 1
ATOM 7773 O O . ILE F 1 202 ? -46.121 -41.635 29.300 1.00 49.94 598 ILE F O 1
ATOM 7778 N N . GLU F 1 203 ? -46.402 -43.864 29.462 1.00 46.30 599 GLU F N 1
ATOM 7779 C CA . GLU F 1 203 ? -47.732 -43.855 28.884 1.00 50.60 599 GLU F CA 1
ATOM 7780 C C . GLU F 1 203 ? -48.598 -44.821 29.690 1.00 55.87 599 GLU F C 1
ATOM 7781 O O . GLU F 1 203 ? -48.094 -45.487 30.602 1.00 54.22 599 GLU F O 1
ATOM 7787 N N . PRO F 1 204 ? -49.912 -44.857 29.402 1.00 56.15 600 PRO F N 1
ATOM 7788 C CA . PRO F 1 204 ? -50.780 -45.889 29.982 1.00 54.23 600 PRO F CA 1
ATOM 7789 C C . PRO F 1 204 ? -50.791 -47.167 29.132 1.00 54.64 600 PRO F C 1
ATOM 7790 O O . PRO F 1 204 ? -50.776 -47.074 27.895 1.00 55.65 600 PRO F O 1
ATOM 7794 N N . CYS F 1 205 ? -50.843 -48.329 29.788 1.00 54.24 601 CYS F N 1
ATOM 7795 C CA . CYS F 1 205 ? -50.777 -49.648 29.125 1.00 61.48 601 CYS F CA 1
ATOM 7796 C C . CYS F 1 205 ? -51.822 -49.935 28.004 1.00 56.87 601 CYS F C 1
ATOM 7797 O O . CYS F 1 205 ? -52.755 -49.168 27.814 1.00 58.52 601 CYS F O 1
ATOM 7800 N N . THR F 1 206 ? -51.643 -51.021 27.249 1.00 51.55 602 THR F N 1
ATOM 7801 C CA . THR F 1 206 ? -52.448 -51.279 26.039 1.00 52.92 602 THR F CA 1
ATOM 7802 C C . THR F 1 206 ? -52.428 -52.780 25.668 1.00 54.78 602 THR F C 1
ATOM 7803 O O . THR F 1 206 ? -51.811 -53.588 26.364 1.00 56.66 602 THR F O 1
ATOM 7807 N N . GLY F 1 207 ? -53.117 -53.150 24.587 1.00 40.31 603 GLY F N 1
ATOM 7808 C CA . GLY F 1 207 ? -53.021 -54.479 24.006 1.00 39.15 603 GLY F CA 1
ATOM 7809 C C . GLY F 1 207 ? -52.709 -54.305 22.533 1.00 47.77 603 GLY F C 1
ATOM 7810 O O . GLY F 1 207 ? -52.643 -53.160 22.059 1.00 44.80 603 GLY F O 1
ATOM 7811 N N . ASN F 1 208 ? -52.529 -55.413 21.807 1.00 85.63 604 ASN F N 1
ATOM 7812 C CA . ASN F 1 208 ? -52.066 -55.370 20.411 1.00 89.92 604 ASN F CA 1
ATOM 7813 C C . ASN F 1 208 ? -50.832 -54.473 20.338 1.00 90.88 604 ASN F C 1
ATOM 7814 O O . ASN F 1 208 ? -50.580 -53.820 19.317 1.00 90.12 604 ASN F O 1
ATOM 7819 N N . HIS F 1 209 ? -50.080 -54.447 21.445 1.00 99.58 605 HIS F N 1
ATOM 7820 C CA . HIS F 1 209 ? -48.968 -53.517 21.634 1.00 96.65 605 HIS F CA 1
ATOM 7821 C C . HIS F 1 209 ? -47.671 -54.038 21.022 1.00 89.54 605 HIS F C 1
ATOM 7822 O O . HIS F 1 209 ? -46.926 -54.789 21.650 1.00 85.29 605 HIS F O 1
ATOM 7829 N N . ARG F 1 210 ? -47.427 -53.630 19.785 1.00 54.10 606 ARG F N 1
ATOM 7830 C CA . ARG F 1 210 ? -46.222 -53.970 19.071 1.00 48.04 606 ARG F CA 1
ATOM 7831 C C . ARG F 1 210 ? -45.430 -52.675 18.995 1.00 47.58 606 ARG F C 1
ATOM 7832 O O . ARG F 1 210 ? -46.024 -51.615 18.758 1.00 49.11 606 ARG F O 1
ATOM 7840 N N . ARG F 1 211 ? -44.111 -52.746 19.209 1.00 38.01 607 ARG F N 1
ATOM 7841 C CA . ARG F 1 211 ? -43.245 -51.561 19.131 1.00 33.88 607 ARG F CA 1
ATOM 7842 C C . ARG F 1 211 ? -41.831 -51.866 18.645 1.00 31.25 607 ARG F C 1
ATOM 7843 O O . ARG F 1 211 ? -41.214 -52.846 19.053 1.00 29.04 607 ARG F O 1
ATOM 7851 N N . TYR F 1 212 ? -41.323 -51.017 17.764 1.00 32.94 608 TYR F N 1
ATOM 7852 C CA . TYR F 1 212 ? -39.956 -51.145 17.286 1.00 32.56 608 TYR F CA 1
ATOM 7853 C C . TYR F 1 212 ? -39.178 -49.924 17.726 1.00 34.00 608 TYR F C 1
ATOM 7854 O O . TYR F 1 212 ? -39.621 -48.807 17.481 1.00 34.29 608 TYR F O 1
ATOM 7863 N N . PHE F 1 213 ? -38.017 -50.103 18.350 1.00 33.68 609 PHE F N 1
ATOM 7864 C CA . PHE F 1 213 ? -37.235 -48.928 18.731 1.00 30.42 609 PHE F CA 1
ATOM 7865 C C . PHE F 1 213 ? -35.847 -48.946 18.146 1.00 29.04 609 PHE F C 1
ATOM 7866 O O . PHE F 1 213 ? -35.217 -50.001 18.091 1.00 33.46 609 PHE F O 1
ATOM 7874 N N . LYS F 1 214 ? -35.361 -47.797 17.758 1.00 19.97 610 LYS F N 1
ATOM 7875 C CA . LYS F 1 214 ? -34.034 -47.677 17.218 1.00 24.60 610 LYS F CA 1
ATOM 7876 C C . LYS F 1 214 ? -32.947 -47.884 18.255 1.00 22.68 610 LYS F C 1
ATOM 7877 O O . LYS F 1 214 ? -32.975 -47.290 19.290 1.00 17.45 610 LYS F O 1
ATOM 7883 N N . LEU F 1 215 ? -32.032 -48.802 17.985 1.00 29.98 611 LEU F N 1
ATOM 7884 C CA . LEU F 1 215 ? -30.964 -49.100 18.924 1.00 27.98 611 LEU F CA 1
ATOM 7885 C C . LEU F 1 215 ? -29.713 -49.245 18.100 1.00 28.84 611 LEU F C 1
ATOM 7886 O O . LEU F 1 215 ? -29.412 -50.325 17.592 1.00 35.74 611 LEU F O 1
ATOM 7891 N N . GLY F 1 216 ? -28.985 -48.148 17.952 1.00 35.46 612 GLY F N 1
ATOM 7892 C CA . GLY F 1 216 ? -27.810 -48.193 17.146 1.00 41.08 612 GLY F CA 1
ATOM 7893 C C . GLY F 1 216 ? -28.192 -48.317 15.713 1.00 44.65 612 GLY F C 1
ATOM 7894 O O . GLY F 1 216 ? -28.675 -47.376 15.173 1.00 53.08 612 GLY F O 1
ATOM 7895 N N . GLY F 1 217 ? -27.975 -49.454 15.088 1.00 28.96 613 GLY F N 1
ATOM 7896 C CA . GLY F 1 217 ? -28.285 -49.595 13.683 1.00 30.52 613 GLY F CA 1
ATOM 7897 C C . GLY F 1 217 ? -29.209 -50.726 13.401 1.00 30.80 613 GLY F C 1
ATOM 7898 O O . GLY F 1 217 ? -29.128 -51.374 12.409 1.00 30.86 613 GLY F O 1
ATOM 7899 N N . GLY F 1 218 ? -30.114 -50.948 14.312 1.00 33.68 614 GLY F N 1
ATOM 7900 C CA . GLY F 1 218 ? -31.064 -52.005 14.190 1.00 31.73 614 GLY F CA 1
ATOM 7901 C C . GLY F 1 218 ? -32.184 -51.601 15.070 1.00 26.04 614 GLY F C 1
ATOM 7902 O O . GLY F 1 218 ? -32.175 -50.505 15.536 1.00 25.37 614 GLY F O 1
ATOM 7903 N N . TYR F 1 219 ? -33.183 -52.458 15.216 1.00 17.63 615 TYR F N 1
ATOM 7904 C CA . TYR F 1 219 ? -34.344 -52.117 16.016 1.00 22.73 615 TYR F CA 1
ATOM 7905 C C . TYR F 1 219 ? -34.671 -53.228 16.984 1.00 21.83 615 TYR F C 1
ATOM 7906 O O . TYR F 1 219 ? -34.662 -54.407 16.631 1.00 30.83 615 TYR F O 1
ATOM 7915 N N . VAL F 1 220 ? -34.961 -52.838 18.215 1.00 14.94 616 VAL F N 1
ATOM 7916 C CA . VAL F 1 220 ? -35.285 -53.782 19.223 1.00 20.31 616 VAL F CA 1
ATOM 7917 C C . VAL F 1 220 ? -36.802 -53.865 19.115 1.00 28.76 616 VAL F C 1
ATOM 7918 O O . VAL F 1 220 ? -37.455 -52.880 18.934 1.00 26.29 616 VAL F O 1
ATOM 7922 N N . TYR F 1 221 ? -37.355 -55.049 19.198 1.00 31.58 617 TYR F N 1
ATOM 7923 C CA . TYR F 1 221 ? -38.786 -55.243 19.016 1.00 34.97 617 TYR F CA 1
ATOM 7924 C C . TYR F 1 221 ? -39.476 -55.655 20.302 1.00 37.88 617 TYR F C 1
ATOM 7925 O O . TYR F 1 221 ? -39.130 -56.663 20.906 1.00 42.09 617 TYR F O 1
ATOM 7934 N N . TYR F 1 222 ? -40.472 -54.886 20.712 1.00 31.88 618 TYR F N 1
ATOM 7935 C CA . TYR F 1 222 ? -41.212 -55.224 21.910 1.00 34.95 618 TYR F CA 1
ATOM 7936 C C . TYR F 1 222 ? -42.659 -55.579 21.595 1.00 44.48 618 TYR F C 1
ATOM 7937 O O . TYR F 1 222 ? -43.258 -55.058 20.640 1.00 41.34 618 TYR F O 1
ATOM 7946 N N . GLU F 1 223 ? -43.212 -56.453 22.432 1.00 44.45 619 GLU F N 1
ATOM 7947 C CA . GLU F 1 223 ? -44.575 -56.940 22.291 1.00 43.44 619 GLU F CA 1
ATOM 7948 C C . GLU F 1 223 ? -45.078 -57.191 23.689 1.00 45.98 619 GLU F C 1
ATOM 7949 O O . GLU F 1 223 ? -44.445 -57.927 24.463 1.00 48.51 619 GLU F O 1
ATOM 7955 N N . ASP F 1 224 ? -46.201 -56.570 24.018 1.00 52.03 620 ASP F N 1
ATOM 7956 C CA . ASP F 1 224 ? -46.810 -56.725 25.335 1.00 56.82 620 ASP F CA 1
ATOM 7957 C C . ASP F 1 224 ? -45.851 -56.255 26.431 1.00 53.15 620 ASP F C 1
ATOM 7958 O O . ASP F 1 224 ? -45.752 -56.868 27.499 1.00 52.98 620 ASP F O 1
ATOM 7963 N N . TYR F 1 225 ? -45.147 -55.163 26.142 1.00 49.65 621 TYR F N 1
ATOM 7964 C CA . TYR F 1 225 ? -44.233 -54.517 27.091 1.00 44.39 621 TYR F CA 1
ATOM 7965 C C . TYR F 1 225 ? -43.099 -55.412 27.602 1.00 41.56 621 TYR F C 1
ATOM 7966 O O . TYR F 1 225 ? -42.594 -55.232 28.712 1.00 37.37 621 TYR F O 1
ATOM 7975 N N . SER F 1 226 ? -42.687 -56.374 26.786 1.00 49.64 622 SER F N 1
ATOM 7976 C CA . SER F 1 226 ? -41.434 -57.065 27.076 1.00 51.01 622 SER F CA 1
ATOM 7977 C C . SER F 1 226 ? -40.657 -57.414 25.802 1.00 47.17 622 SER F C 1
ATOM 7978 O O . SER F 1 226 ? -41.251 -57.660 24.747 1.00 53.24 622 SER F O 1
ATOM 7981 N N . TYR F 1 227 ? -39.334 -57.379 25.909 1.00 28.38 623 TYR F N 1
ATOM 7982 C CA . TYR F 1 227 ? -38.434 -57.640 24.787 1.00 32.34 623 TYR F CA 1
ATOM 7983 C C . TYR F 1 227 ? -38.730 -58.985 24.116 1.00 26.42 623 TYR F C 1
ATOM 7984 O O . TYR F 1 227 ? -39.201 -59.908 24.760 1.00 27.76 623 TYR F O 1
ATOM 7993 N N . VAL F 1 228 ? -38.436 -59.081 22.824 1.00 24.94 624 VAL F N 1
ATOM 7994 C CA . VAL F 1 228 ? -38.705 -60.282 22.035 1.00 28.56 624 VAL F CA 1
ATOM 7995 C C . VAL F 1 228 ? -37.512 -60.625 21.130 1.00 28.28 624 VAL F C 1
ATOM 7996 O O . VAL F 1 228 ? -36.887 -61.674 21.268 1.00 29.05 624 VAL F O 1
ATOM 8000 N N . ARG F 1 229 ? -37.222 -59.734 20.188 1.00 35.49 625 ARG F N 1
ATOM 8001 C CA . ARG F 1 229 ? -36.152 -59.918 19.218 1.00 32.04 625 ARG F CA 1
ATOM 8002 C C . ARG F 1 229 ? -35.430 -58.600 19.112 1.00 33.43 625 ARG F C 1
ATOM 8003 O O . ARG F 1 229 ? -35.933 -57.581 19.567 1.00 33.91 625 ARG F O 1
ATOM 8011 N N . MET F 1 230 ? -34.251 -58.628 18.502 1.00 37.74 626 MET F N 1
ATOM 8012 C CA . MET F 1 230 ? -33.635 -57.442 17.927 1.00 37.22 626 MET F CA 1
ATOM 8013 C C . MET F 1 230 ? -33.741 -57.727 16.425 1.00 37.92 626 MET F C 1
ATOM 8014 O O . MET F 1 230 ? -33.775 -58.884 16.016 1.00 39.42 626 MET F O 1
ATOM 8019 N N . VAL F 1 231 ? -33.804 -56.689 15.604 1.00 34.01 627 VAL F N 1
ATOM 8020 C CA . VAL F 1 231 ? -34.329 -56.841 14.254 1.00 34.78 627 VAL F CA 1
ATOM 8021 C C . VAL F 1 231 ? -33.636 -55.892 13.286 1.00 31.65 627 VAL F C 1
ATOM 8022 O O . VAL F 1 231 ? -33.249 -54.795 13.672 1.00 28.33 627 VAL F O 1
ATOM 8026 N N . GLU F 1 232 ? -33.457 -56.328 12.042 1.00 43.06 628 GLU F N 1
ATOM 8027 C CA . GLU F 1 232 ? -33.065 -55.433 10.960 1.00 44.33 628 GLU F CA 1
ATOM 8028 C C . GLU F 1 232 ? -34.355 -55.037 10.261 1.00 50.54 628 GLU F C 1
ATOM 8029 O O . GLU F 1 232 ? -35.224 -55.887 10.054 1.00 53.17 628 GLU F O 1
ATOM 8035 N N . VAL F 1 233 ? -34.510 -53.765 9.907 1.00 39.90 629 VAL F N 1
ATOM 8036 C CA . VAL F 1 233 ? -35.618 -53.413 9.044 1.00 34.90 629 VAL F CA 1
ATOM 8037 C C . VAL F 1 233 ? -35.049 -52.957 7.719 1.00 38.77 629 VAL F C 1
ATOM 8038 O O . VAL F 1 233 ? -34.705 -51.793 7.528 1.00 38.66 629 VAL F O 1
ATOM 8042 N N . PRO F 1 234 ? -34.905 -53.914 6.797 1.00 64.38 630 PRO F N 1
ATOM 8043 C CA . PRO F 1 234 ? -34.272 -53.645 5.501 1.00 63.35 630 PRO F CA 1
ATOM 8044 C C . PRO F 1 234 ? -35.082 -52.667 4.656 1.00 62.12 630 PRO F C 1
ATOM 8045 O O . PRO F 1 234 ? -34.493 -51.772 4.062 1.00 67.29 630 PRO F O 1
ATOM 8049 N N . GLU F 1 235 ? -36.401 -52.817 4.617 1.00 60.62 631 GLU F N 1
ATOM 8050 C CA . GLU F 1 235 ? -37.218 -52.018 3.703 1.00 63.17 631 GLU F CA 1
ATOM 8051 C C . GLU F 1 235 ? -37.210 -50.513 4.021 1.00 58.83 631 GLU F C 1
ATOM 8052 O O . GLU F 1 235 ? -37.524 -50.103 5.142 1.00 60.21 631 GLU F O 1
ATOM 8058 N N . THR F 1 236 ? -36.865 -49.695 3.027 1.00 39.68 632 THR F N 1
ATOM 8059 C CA . THR F 1 236 ? -36.730 -48.250 3.227 1.00 32.34 632 THR F CA 1
ATOM 8060 C C . THR F 1 236 ? -37.736 -47.445 2.385 1.00 33.10 632 THR F C 1
ATOM 8061 O O . THR F 1 236 ? -38.261 -47.935 1.385 1.00 32.03 632 THR F O 1
ATOM 8065 N N . ILE F 1 237 ? -38.013 -46.219 2.818 1.00 30.99 633 ILE F N 1
ATOM 8066 C CA . ILE F 1 237 ? -38.932 -45.331 2.125 1.00 28.26 633 ILE F CA 1
ATOM 8067 C C . ILE F 1 237 ? -38.287 -43.951 2.057 1.00 28.15 633 ILE F C 1
ATOM 8068 O O . ILE F 1 237 ? -37.885 -43.405 3.081 1.00 28.97 633 ILE F O 1
ATOM 8073 N N . SER F 1 238 ? -38.192 -43.379 0.862 1.00 21.35 634 SER F N 1
ATOM 8074 C CA . SER F 1 238 ? -37.482 -42.117 0.688 1.00 20.52 634 SER F CA 1
ATOM 8075 C C . SER F 1 238 ? -38.365 -40.980 0.189 1.00 21.23 634 SER F C 1
ATOM 8076 O O . SER F 1 238 ? -39.156 -41.166 -0.732 1.00 21.96 634 SER F O 1
ATOM 8079 N N . THR F 1 239 ? -38.213 -39.800 0.787 1.00 30.92 635 THR F N 1
ATOM 8080 C CA . THR F 1 239 ? -38.831 -38.581 0.253 1.00 33.06 635 THR F CA 1
ATOM 8081 C C . THR F 1 239 ? -37.808 -37.681 -0.407 1.00 30.50 635 THR F C 1
ATOM 8082 O O . THR F 1 239 ? -38.021 -36.480 -0.528 1.00 28.62 635 THR F O 1
ATOM 8086 N N . ARG F 1 240 ? -36.680 -38.256 -0.804 1.00 47.53 636 ARG F N 1
ATOM 8087 C CA . ARG F 1 240 ? -35.648 -37.483 -1.487 1.00 51.67 636 ARG F CA 1
ATOM 8088 C C . ARG F 1 240 ? -36.121 -37.098 -2.877 1.00 54.38 636 ARG F C 1
ATOM 8089 O O . ARG F 1 240 ? -37.205 -37.502 -3.316 1.00 55.57 636 ARG F O 1
ATOM 8097 N N . VAL F 1 241 ? -35.316 -36.295 -3.558 1.00 38.20 637 VAL F N 1
ATOM 8098 C CA . VAL F 1 241 ? -35.478 -36.119 -4.990 1.00 46.93 637 VAL F CA 1
ATOM 8099 C C . VAL F 1 241 ? -34.105 -36.268 -5.629 1.00 53.15 637 VAL F C 1
ATOM 8100 O O . VAL F 1 241 ? -33.253 -35.369 -5.513 1.00 47.28 637 VAL F O 1
ATOM 8104 N N . THR F 1 242 ? -33.886 -37.413 -6.276 1.00 53.36 638 THR F N 1
ATOM 8105 C CA . THR F 1 242 ? -32.613 -37.696 -6.934 1.00 56.37 638 THR F CA 1
ATOM 8106 C C . THR F 1 242 ? -32.379 -36.696 -8.067 1.00 58.62 638 THR F C 1
ATOM 8107 O O . THR F 1 242 ? -33.325 -36.287 -8.744 1.00 55.35 638 THR F O 1
ATOM 8111 N N . LEU F 1 243 ? -31.125 -36.284 -8.246 1.00 58.97 639 LEU F N 1
ATOM 8112 C CA . LEU F 1 243 ? -30.754 -35.322 -9.293 1.00 59.78 639 LEU F CA 1
ATOM 8113 C C . LEU F 1 243 ? -29.400 -35.683 -9.902 1.00 65.08 639 LEU F C 1
ATOM 8114 O O . LEU F 1 243 ? -28.373 -35.082 -9.571 1.00 61.61 639 LEU F O 1
ATOM 8119 N N . ASN F 1 244 ? -29.408 -36.673 -10.791 1.00 98.91 640 ASN F N 1
ATOM 8120 C CA . ASN F 1 244 ? -28.181 -37.187 -11.398 1.00 101.68 640 ASN F CA 1
ATOM 8121 C C . ASN F 1 244 ? -27.650 -36.261 -12.490 1.00 102.35 640 ASN F C 1
ATOM 8122 O O . ASN F 1 244 ? -28.365 -35.937 -13.444 1.00 106.09 640 ASN F O 1
ATOM 8127 N N . LEU F 1 245 ? -26.398 -35.839 -12.350 1.00 55.95 641 LEU F N 1
ATOM 8128 C CA . LEU F 1 245 ? -25.788 -34.946 -13.326 1.00 63.56 641 LEU F CA 1
ATOM 8129 C C . LEU F 1 245 ? -24.499 -35.537 -13.905 1.00 69.83 641 LEU F C 1
ATOM 8130 O O . LEU F 1 245 ? -24.539 -36.417 -14.770 1.00 70.74 641 LEU F O 1
#

B-factor: mean 46.54, std 24.3, range [4.03, 170.48]

InterPro domains:
  IPR000234 Herpesvirus Glycoprotein B [MF_04032] (33-911)
  IPR035377 Herpesvirus Glycoprotein B, PH-like domain 1 [PF17416] (164-375)
  IPR035381 Herpesvirus Glycoprotein B, PH-like domain 2 [PF17417] (377-476)
  IPR038631 Herpesvirus Glycoprotein B, PH-like domain 2 superfamily [G3DSA:2.30.29.100] (361-503)
  IPR055341 Herpesvirus glycoprotein B ectodomain C-terminal [PF00606] (529-744)

Secondary structure (DSSP, 8-state):
--EE-PPP-SSSEEEE-------HHHHHHHHHHHHHHHHHHHHHHHHHH-HHHHHHHHHSS-EEEEEEBTEEEEEEPEEP-S--EE-SB-B-SS-SSEEESS-EEEEE-STTSEEEEEE-GGGEEES----EEE--SS-EEEEEETTEEEEEETTEEEEEE----EE--------/--EEE-PPPPSSSEEEE--------HHHHHHHHHHHHHHHHHHHHHHHHHH-HHHHHHHHHTS-EEEEESBSSEEEEE-EEE-S--EEESB-B-TT-SSEEESS-EEE---EEEE-GGGEEES----EEE--SS-EEEEEETTEEEEEETTEEEEEE----EE------/---EE-----TTSEEEEPPP-----HHHHHHHHHHHHHHHHHHHHHHHHHH-HHHHHHHHHSS-EEEEESBSSEEEEE-EE--S-EEE-SB-B-SSSTTEEESS-EEEEE-SSS-EEEEEE-GGGBEES----EEE--SS-EEEEEETTEEEEEETTEEEEEE----EE--------/---EE-PPPPSSSEEEEPPP-----HHHHHHHHHHHHHHHHHHHHHHHHHH-HHHHHHHHHTS-EEEEEEBTEEEEEEPEE--S-EEE-SB-B-TT-TTEEESS-BEEE----B--EE-GGGBEESS---EEE--SS-EEEEEETTEEEEEETTEEEEEE----EE--------/---EE-PPP-TTSEEEE--------HHHHHHHHHHHHHHHHHHHHHHHHHHH-HHHHHHHHHSS-EEEEEEBTEEEEEE-EE--S-EEE-SB-B-TT-TTEEESS-EEEE--EEEEE-STTBEES----EEE--SS-EEEEEETTEEEEEETTEEEEEE----EE--PPP--/---EE-PPP-SSS-BEEPPP-----HHHHHHHHHHHHHHHHHHHHHHHHHH-HHHHHHHHHSS-B--EESBSSEE--B-EE--S-EEE-SB-B-SSSTTEEESS-EEEE---EEEEE-GGGEEES----EEE--SS-EEEEEETTEEEEEETTEEEEEE----EE--------

Nearest PDB structures (foldseek):
  5ys2-assembly1_B  TM=1.006E+00  e=1.814E-32  Suid alphaherpesvirus 1
  5ys2-assembly2_D  TM=9.995E-01  e=1.042E-28  Suid alphaherpesvirus 1
  5ys2-assembly2_F  TM=9.981E-01  e=1.042E-28  Suid alphaherpesvirus 1
  5zs0-assembly1_C  TM=9.637E-01  e=7.895E-27  Suid alphaherpesvirus 1
  6esc-assembly1_A  TM=9.968E-01  e=1.179E-22  Suid alphaherpesvirus 1

Organism: Suid herpesvirus 1 (NCBI:txid10345)

Solvent-accessible surface area: 51415 Å² total; per-residue (Å²): 198,36,43,27,24,43,118,13,63,31,92,86,21,9,47,16,42,58,102,77,107,111,122,100,58,70,142,14,33,55,4,12,24,59,3,7,19,31,9,58,25,12,8,16,22,10,6,113,108,20,14,31,24,0,0,24,19,17,62,71,105,58,3,19,11,102,50,2,25,36,0,3,0,26,25,136,17,62,60,23,160,60,64,46,136,30,48,85,56,0,122,27,127,62,118,234,43,36,0,19,31,23,0,11,0,24,10,80,87,94,56,139,31,111,40,112,0,0,0,4,64,83,9,35,1,42,92,65,68,78,61,90,42,96,42,90,57,143,6,97,46,26,2,64,21,23,77,20,13,0,13,1,78,68,1,51,71,56,124,99,51,132,9,104,93,69,9,32,9,56,2,116,22,119,56,134,149,22,41,29,23,50,115,18,72,24,89,71,24,7,58,15,38,62,100,85,100,58,148,130,54,65,68,96,5,30,38,6,11,11,79,5,8,22,31,7,62,23,12,8,18,20,9,11,118,126,32,14,34,24,0,0,29,18,17,71,66,100,61,2,19,10,110,49,3,27,38,1,5,0,20,17,149,20,88,74,17,236,37,42,25,146,36,64,98,57,0,104,21,129,69,102,237,47,38,0,18,27,23,0,11,0,42,12,164,115,114,0,0,0,4,72,62,3,38,0,38,102,56,63,97,76,74,46,104,38,79,48,137,3,50,46,5,3,48,19,10,74,25,21,0,14,0,70,76,1,56,68,57,74,104,6,114,4,12,1,33,5,32,10,53,3,116,81,139,148,38,39,8,17,56,118,18,56,5,16,5,0,0,64,12,36,63,91,83,109,57,149,128,86,91,73,92,7,52,40,5,13,14,73,5,5,29,30,7,63,27,13,4,10,26,7,9,112,116,31,15,32,23,1,0,28,16,19,62,68,98,54,4,14,11,110,50,4,20,40,0,6,0,7,20,53,9,64,53,9,190,36,53,52,139,38,50,86,56,3,106,34,125,70,118,245,44,43,0,21,32,20,1,14,0,24,2,78,40,120,76,96,43,102,19,90,0,0,0,3,70,83,1,37,0,43,86,53,60,90,71,96,42,102,35,75,46,158,6,96,52,28,1,55,26,15,73,12,17,1,16,1,69,80,0,46,74,52,132,105,36,107,4,98,88,69,13,30,10,50,4,122,29,103,62,128,129,35,49,21,21,46,117,16,74,17,103,78,19,6,65,18,33,65,90,78,101,62,129,123,107,78,71,99,13,26,36,6,11,16,66,5,8,17,35,6,54,24,12,6,21,21,9,7,125,88,26,14,32,29,0,0,28,19,23,85,66,129,62,4,18,11,112,48,4,24,40,0,5,1,21,20,198,18,87,53,12,174,40,29,28,123,38,66,98,40,0,106,29,132,68,138,213,42,52,0,16,31,18,0,12,0,26,2,48,190,96,94,26,118,0,1,0,3,62,83,1,39,1,42,94,54,56,95,66,89,43,113,44,80,48,124,5,70,61,29,3,45,19,12,72,17,20,0,18,3,72,82,1,54,91,54,120,122,44,124,8,103,96,69,6,32,10,50,4,111,25,115,70,133,130,35,44,23,27,52,115,9,61,19,113,63,23,8,68,14,34,67,104,94,95,62,152,173,92,74,43,70,104,6,25,49,6,10,15,75,3,7,19,29,5,55,30,13,4,19,20,8,11,126,104,24,16,36,26,0,0,31,16,19,91,72,115,50,7,19,10,105,52,4,25,38,1,5,0,16,26,186,15,85,59,10,165,54,31,26,152,32,80,109,53,0,120,32,131,49,113,242,48,48,0,23,33,23,0,12,0,26,4,124,154,66,118,0,0,0,2,58,86,1,36,1,47,96,56,60,95,68,88,33,105,43,100,55,123,7,52,45,30,2,46,17,12,66,18,10,0,18,0,78,79,2,52,73,57,131,106,31,128,2,83,27,44,1,29,10,40,2,107,34,147,136,122,35,38,28,22,34,114,27,37,9,24,9,15,0,42,14,31,53,89,79,104,56,149,116,78,90,79,84,8,39,43,8,12,14,63,3,10,29,29,6,56,27,12,9,21,31,14,9,131,135,26,12,34,25,0,0,27,18,14,9,55,21,52,2,14,12,108,52,2,22,39,0,2,1,1,1,8,15,52,50,13,186,51,24,24,115,36,61,100,53,1,144,22,121,43,102,222,50,36,1,16,32,19,0,17,0,21,1,87,188,142,32,116,0,1,0,1,70,82,1,32,1,48,109,52,57,95,74,85,45,113,56,94,47,148,10,97,54,21,4,42,18,10,65,8,12,0,13,0,73,89,7,51,74,64,119,117,29,137,10,114,109,55,10,37,9,44,4,123,27,119,67

CATH classification: 2.30.30.1230

Sequence (1040 aa):
RFYVCPPPSGSTVVRLEPEQACDMLSRIAAAWCELQNKDRTLWGEMSRLNPSAVATAALGQRVSARMLGDVMAISRCVEVRGGVYVQNSMRVPGERGTCYSRPLVTFEHNGTGVIEGQLGDDNELLISRDLIEPCTGNHRRYFKLGGGYVYYEDYSYVRMVEVPETISTRVTLNLDRFYVCPPPSGSTVVRLEPEQACPDMLSRIAAAWCELQNKDRTLWGEMSRLNPSAVATAALGQRVSARMLGDVMAISRCVEVRGGVYVQNSMRVPGERGTCYSRPLVTFEIEGQLGDDNELLISRDLIEPCTGNHRRYFKLGGGYVYYEDYSYVRMVEVPETISTRVTLDRFYVCPPPSGSTVVRLEPEQACPDMLSRIAAAWCELQNKDRTLWGEMSRLNPSAVATAALGQRVSARMLGDVMAISRCVEVRGGVYVQNSMRVPGERGTCYSRPLVTFEHNGTGVIEGQLGDDNELLISRDLIEPCTGNHRRYFKLGGGYVYYEDYSYVRMVEVPETISTRVTLNLDRFYVCPPPSGSTVVRLEPEQACPDMLSRIAAAWCELQNKDRTLWGEMSRLNPSAVATAALGQRVSARMLGDVMAISRCVEVRGGVYVQNSMRVPGERGTCYSRPLVTFEHGVIEGQLGDDNELLISRDLIEPCTGNHRRYFKLGGGYVYYEDYSYVRMVEVPETISTRVTLNLDRFYVCPPPSGSTVVRLEPEQACPNDMLSRIAAAWCELQNKDRTLWGEMSRLNPSAVATAALGQRVSARMLGDVMAISRCVEVRGGVYVQNSMRVPGERGTCYSRPLVTFEVIEGQLGDDNELLISRDLIEPCTGNHRRYFKLGGGYVYYEDYSYVRMVEVPETISTRVTLNDRFYVCPPPSGSTVVRLEPEQACPDMLSRIAAAWCELQNKDRTLWGEMSRLNPSAVATAALGQRVSARMLGDVMAISRCVEVRGGVYVQNSMRVPGERGTCYSRPLVTFEHVIEGQLGDDNELLISRDLIEPCTGNHRRYFKLGGGYVYYEDYSYVRMVEVPETISTRVTLNL

Radius of gyration: 35.85 Å; Cα contacts (8 Å, |Δi|>4): 2247; chains: 6; bounding box: 111×82×87 Å